Protein AF-0000000073389497 (afdb_homodimer)

Sequence (792 aa):
MALDFVTLLAVTATNLFMLSIALPLIMGREVSRAARFAQASVALQATSWAAIIASSHLWDQVLSTLSIASAAAAQWALFTALQEWLGPRPGRRWLPWLVAAIPLGYTLGFGSYPFRVGWANLLLAVLLATVARATLVPWRPSPRHWRLLLCACLVAMAGFTGARGVLGAFFTDAYPSFRTPHPVNIAAALAANVTLVLGTVALLVAWRTEAEDKLRALAKTDALTGVLNRRGFDVRGRALLAHALRHGLRVTAVMLDVDHFKRVNDTHGHGTGDHVLAFFARLLQDATRTGDVAGRIGGEEFAVLLAHAPGDRAAESFDRRLRARLAADSPQALGFPVGYSAGAATLDAAPPDPGTVAVAPLLADLMARADAALYEAKRAGRGRMQVQSPAQGAPAMALDFVTLLAVTATNLFMLSIALPLIMGREVSRAARFAQASVALQATSWAAIIASSHLWDQVLSTLSIASAAAAQWALFTALQEWLGPRPGRRWLPWLVAAIPLGYTLGFGSYPFRVGWANLLLAVLLATVARATLVPWRPSPRHWRLLLCACLVAMAGFTGARGVLGAFFTDAYPSFRTPHPVNIAAALAANVTLVLGTVALLVAWRTEAEDKLRALAKTDALTGVLNRRGFDVRGRALLAHALRHGLRVTAVMLDVDHFKRVNDTHGHGTGDHVLAFFARLLQDATRTGDVAGRIGGEEFAVLLAHAPGDRAAESFDRRLRARLAADSPQALGFPVGYSAGAATLDAAPPDPGTVAVAPLLADLMARADAALYEAKRAGRGRMQVQSPAQGAPA

Radius of gyration: 33.26 Å; Cα contacts (8 Å, |Δi|>4): 1275; chains: 2; bounding box: 66×92×80 Å

pLDDT: mean 90.16, std 10.94, range [28.55, 98.75]

InterPro domains:
  IPR000160 GGDEF domain [PF00990] (219-383)
  IPR000160 GGDEF domain [PS50887] (249-390)
  IPR000160 GGDEF domain [SM00267] (208-388)
  IPR000160 GGDEF domain [TIGR00254] (216-388)
  IPR000160 GGDEF domain [cd01949] (221-384)
  IPR029787 Nucleotide cyclase [SSF55073] (224-389)
  IPR043128 Reverse transcriptase/Diguanylate cyclase domain [G3DSA:3.30.70.270] (208-389)
  IPR050469 Diguanylate cyclase Dgc-like, bacteria [PTHR45138] (209-388)

Foldseek 3Di:
DADALVVLLVVLLVVLVVCLVVQCVPCDDPADLLSVLLSLLSVLQNQLSVLCVCLVPDPVLVSNLSNLLSNLSSLVSNLVSLCVLQNDFPPPVCSVVLSVQQSVQLNVCVVQFLRNLLSNLLSSLVSLQRSLRSLPDGPDDDDNVLSVLLSVLSNVLSVLSNVRSCCRNPVCVCPVDLNRSRVSSSVNSNSSNVSVVSNVVSSVVSRVRVVVVVVVQVVQADPLASAGEQVVLLVLVLVLQLVLLQVQWKKKKKKKFKPPLVVVCVPPNVVLSSVVQNVLSVLLVVLDDDSKGKGAHDDRMIMIMDIGHPPDPSVVSSVVSSVVCQQVPVCVPRVDGIAMFMFMEMDGNDDDPSVPDDSNVVSVVRNVRRVVQRVVCVVVPTRYYGYDDPPDPDDD/DADALVVLLVVLLVVLVVLLVVQCVPCDDPADLLSVLLSLLSVLQNQLSVLCVCLVPDPVLVSNLSNLLSNLSSLVSNLVSLCVLQNDFPPPVCSVVLSVVQSVQLNVCVVQQLRNLLSNLLSSLVSLQRSLRRLPDGPDDDDNVLSVLLSVLSNVLSVLSNVRSCCRNPVCVCPVDLNRSRVSSSVNSNSSNVSVVSNVVSSVVSRVRVVVVVVVQVVQADPLQSAGEQVVLLVLVLVLQLVLLQVQWKKKKKKKFKPPLVVVCVPPNVVLSSVVQNVLSVLLVVLDDDSKGKGAHDDRMIMIMDIGHPPDPSVVSSVVSSVVCQQVPVCVPRVDGIAMFMFMEMDGNDDDPSVPDDSNVVVVVRNVRRVVQRVVCVVVPTRYYGYDDPPDPDDD

Solvent-accessible surface area (backbone atoms only — not comparable to full-atom values): 39328 Å² total; per-residue (Å²): 133,87,72,48,52,69,38,41,50,50,54,38,39,51,42,30,46,50,47,44,56,46,49,57,61,56,65,42,87,88,55,55,72,32,56,50,25,43,49,46,17,43,38,26,40,25,48,13,47,51,24,43,62,44,19,78,78,44,62,42,71,63,26,39,34,48,14,48,33,25,42,35,47,16,50,51,27,40,43,51,16,42,29,63,71,24,34,88,46,72,57,69,84,54,49,65,56,51,42,53,46,35,30,49,51,26,58,75,32,54,89,38,60,35,54,19,39,22,52,30,26,40,49,48,16,51,51,31,41,44,45,23,55,41,49,49,87,57,75,38,94,66,76,59,50,37,31,51,51,35,23,51,37,30,43,52,49,16,53,43,33,31,51,51,7,50,33,19,42,73,39,33,90,74,36,76,46,91,79,44,77,34,70,67,51,41,51,37,40,52,47,52,40,44,30,51,52,52,37,50,50,21,50,52,49,50,53,37,51,52,53,48,52,53,35,46,48,54,40,22,27,29,88,82,48,63,37,22,13,49,62,30,34,51,55,52,44,38,54,48,51,52,52,28,42,74,67,57,21,24,39,34,28,35,30,33,37,52,52,65,48,66,56,45,25,72,72,64,30,60,70,51,38,51,48,50,51,28,52,51,44,51,49,50,57,68,51,47,59,94,81,42,42,56,20,41,63,40,85,63,28,33,38,35,40,42,71,41,57,81,88,60,59,59,68,61,54,40,50,53,50,39,51,53,48,35,65,66,43,27,39,76,77,71,69,46,80,64,54,42,23,21,3,25,20,62,44,67,45,61,72,88,75,59,87,74,65,63,47,64,63,51,50,51,50,41,47,50,45,2,44,52,18,22,52,50,16,51,74,73,67,38,68,37,75,27,72,44,74,68,79,74,75,74,75,129,133,88,72,48,54,69,39,40,49,51,52,37,40,50,42,30,46,50,46,43,56,46,48,56,61,55,66,42,87,89,55,55,72,34,57,50,26,43,48,47,16,42,38,26,40,25,48,13,46,51,25,43,62,44,18,78,78,43,61,41,70,62,26,39,33,49,12,48,33,25,44,36,47,15,50,51,27,39,42,51,16,42,28,62,72,24,35,88,46,74,57,68,84,55,47,64,56,53,41,53,46,34,30,51,51,25,58,75,33,53,89,38,62,34,52,20,40,20,54,32,26,39,51,48,16,50,51,30,42,44,46,25,54,42,51,49,88,56,74,37,94,66,76,59,52,38,32,52,51,35,24,52,38,29,42,52,49,15,50,43,34,30,50,50,7,50,33,18,44,75,38,34,89,74,35,76,47,93,80,42,79,35,70,66,51,42,52,37,42,52,46,51,40,44,32,51,51,52,37,49,51,22,51,52,49,50,53,38,50,54,52,49,51,53,35,47,48,54,40,22,27,28,88,81,48,63,36,21,14,49,61,30,33,52,55,53,44,39,53,47,48,50,52,26,43,74,68,59,23,23,40,34,27,35,30,35,36,50,54,65,49,66,56,46,24,72,74,65,31,59,70,51,39,50,49,50,50,28,51,51,43,52,49,50,57,68,52,44,59,95,79,41,44,56,20,41,63,40,85,61,28,33,38,36,40,41,73,39,57,83,88,60,60,58,67,60,53,41,50,53,50,41,51,53,50,35,65,66,42,26,39,76,75,72,69,47,80,63,54,43,22,22,3,25,21,63,45,69,45,60,75,87,76,59,87,75,65,66,48,65,64,52,49,52,50,40,48,49,43,2,44,51,17,23,52,51,15,50,73,73,69,39,68,37,73,27,71,43,74,69,80,73,75,75,77,131

Organism: Paracidovorax avenae (strain ATCC 19860 / DSM 7227 / CCUG 15838 / JCM 20985 / LMG 2117 / NCPPB 1011) (NCBI:txid643561)

Secondary structure (DSSP, 8-state):
----HHHHHHHHHHHHHHHHHHHHHHH-SS--HHHHHHHHHHHHHHHHHHHHHHHTTS-HHHHHHHHHHHHHHHHHHHHHHHHHHH-S-TTTTTHHHHHHHHHHHHHHTTT-HHHHHHHHHHHHHHHHHHHHHHTSS-SS---HHHHHHHHHHHHHHHHHHHHHHHHHHH-TTT--STT---HHHHHHHHHHHHHHHHHHHHHHHHHHHHHHHHHHHHHHB-TTT-SB-HHHHHHHHHHHHHHHHHTT-EEEEEEEEETTHHHHHHHH-HHHHHHHHHHHHHHHHHHS-TT-EEEE-SSSEEEEEEEE-TT--HHHHHHHHHHHHHHHHHHHHHSS---EEEEEEEE----S-GGG--HHHHHHHHHHHHHHHHHHHHHTTSSSEEE---------/----HHHHHHHHHHHHHHHHHHHHHHH-SS--HHHHHHHHHHHHHHHHHHHHHHHTTS-HHHHHHHHHHHHHHHHHHHHHHHHHHH-S-TTTTTHHHHHHHHHHHHHHTTT-HHHHHHHHHHHHHHHHHHHHHHTSS-SS---HHHHHHHHHHHHHHHHHHHHHHHHHHH-TTT--STT---HHHHHHHHHHHHHHHHHHHHHHHHHHHHHHHHHHHHHHB-TTT-SB-HHHHHHHHHHHHHHHHHTT-EEEEEEEEETTHHHHHHHH-HHHHHHHHHHHHHHHHHHS-TT-EEEE-SSSEEEEEEEE-TT--HHHHHHHHHHHHHHHHHHHHHSS---EEEEEEEE----S-GGG--HHHHHHHHHHHHHHHHHHHHHTTSSSEEE---------

Nearest PDB structures (foldseek):
  6et7-assembly1_B  TM=7.997E-01  e=3.787E-10  Idiomarina sp. A28L
  5llw-assembly1_B  TM=7.958E-01  e=6.392E-10  Idiomarina sp. A28L
  5m3c-assembly1_A  TM=8.705E-01  e=3.994E-09  Pseudomonas aeruginosa
  6zxc-assembly2_D  TM=7.419E-01  e=4.755E-09  Leptospira biflexa serovar Patoc strain 'Patoc 1 (Paris)'
  4yme-assembly1_A  TM=8.516E-01  e=9.235E-08  Caulobacter vibrioides CB15

Structure (mmCIF, N/CA/C/O backbone):
data_AF-0000000073389497-model_v1
#
loop_
_entity.id
_entity.type
_entity.pdbx_description
1 polymer 'diguanylate cyclase'
#
loop_
_atom_site.group_PDB
_atom_site.id
_atom_site.type_symbol
_atom_site.label_atom_id
_atom_site.label_alt_id
_atom_site.label_comp_id
_atom_site.label_asym_id
_atom_site.label_entity_id
_atom_site.label_seq_id
_atom_site.pdbx_PDB_ins_code
_atom_site.Cartn_x
_atom_site.Cartn_y
_atom_site.Cartn_z
_atom_site.occupancy
_atom_site.B_iso_or_equiv
_atom_site.auth_seq_id
_atom_site.auth_comp_id
_atom_site.auth_asym_id
_atom_site.auth_atom_id
_atom_site.pdbx_PDB_model_num
ATOM 1 N N . MET A 1 1 ? 6.188 -38.25 -6.121 1 55.53 1 MET A N 1
ATOM 2 C CA . MET A 1 1 ? 5.066 -38 -7.027 1 55.53 1 MET A CA 1
ATOM 3 C C . MET A 1 1 ? 5.477 -37.094 -8.172 1 55.53 1 MET A C 1
ATOM 5 O O . MET A 1 1 ? 6.152 -36.094 -7.957 1 55.53 1 MET A O 1
ATOM 9 N N . ALA A 1 2 ? 5.445 -37.562 -9.391 1 81.81 2 ALA A N 1
ATOM 10 C CA . ALA A 1 2 ? 5.992 -36.906 -10.578 1 81.81 2 ALA A CA 1
ATOM 11 C C . ALA A 1 2 ? 5.098 -35.75 -11.023 1 81.81 2 ALA A C 1
ATOM 13 O O . ALA A 1 2 ? 3.889 -35.938 -11.188 1 81.81 2 ALA A O 1
ATOM 14 N N . LEU A 1 3 ? 5.527 -34.531 -10.984 1 90.94 3 LEU A N 1
ATOM 15 C CA . LEU A 1 3 ? 4.816 -33.312 -11.398 1 90.94 3 LEU A CA 1
ATOM 16 C C . LEU A 1 3 ? 4.676 -33.281 -12.922 1 90.94 3 LEU A C 1
ATOM 18 O O . LEU A 1 3 ? 5.574 -33.719 -13.641 1 90.94 3 LEU A O 1
ATOM 22 N N . ASP A 1 4 ? 3.482 -32.844 -13.336 1 93.81 4 ASP A N 1
ATOM 23 C CA . ASP A 1 4 ? 3.178 -32.75 -14.758 1 93.81 4 ASP A CA 1
ATOM 24 C C . ASP A 1 4 ? 3.549 -31.359 -15.289 1 93.81 4 ASP A C 1
ATOM 26 O O . ASP A 1 4 ? 3 -30.344 -14.852 1 93.81 4 ASP A O 1
ATOM 30 N N . PHE A 1 5 ? 4.387 -31.312 -16.312 1 92.88 5 PHE A N 1
ATOM 31 C CA . PHE A 1 5 ? 4.945 -30.078 -16.828 1 92.88 5 PHE A CA 1
ATOM 32 C C . PHE A 1 5 ? 3.867 -29.234 -17.5 1 92.88 5 PHE A C 1
ATOM 34 O O . PHE A 1 5 ? 3.834 -28.016 -17.344 1 92.88 5 PHE A O 1
ATOM 41 N N . VAL A 1 6 ? 3.047 -29.797 -18.266 1 90.88 6 VAL A N 1
ATOM 42 C CA . VAL A 1 6 ? 2.016 -29.078 -19 1 90.88 6 VAL A CA 1
ATOM 43 C C . VAL A 1 6 ? 1.053 -28.391 -18.031 1 90.88 6 VAL A C 1
ATOM 45 O O . VAL A 1 6 ? 0.627 -27.266 -18.266 1 90.88 6 VAL A O 1
ATOM 48 N N . THR A 1 7 ? 0.733 -29.031 -16.969 1 94.19 7 THR A N 1
ATOM 49 C CA . THR A 1 7 ? -0.135 -28.469 -15.93 1 94.19 7 THR A CA 1
ATOM 50 C C . THR A 1 7 ? 0.524 -27.266 -15.258 1 94.19 7 THR A C 1
ATOM 52 O O . THR A 1 7 ? -0.13 -26.25 -15.016 1 94.19 7 THR A O 1
ATOM 55 N N . LEU A 1 8 ? 1.773 -27.391 -14.969 1 95 8 LEU A N 1
ATOM 56 C CA . LEU A 1 8 ? 2.512 -26.281 -14.367 1 95 8 LEU A CA 1
ATOM 57 C C . LEU A 1 8 ? 2.496 -25.062 -15.273 1 95 8 LEU A C 1
ATOM 59 O O . LEU A 1 8 ? 2.297 -23.938 -14.812 1 95 8 LEU A O 1
ATOM 63 N N . LEU A 1 9 ? 2.674 -25.281 -16.531 1 92.94 9 LEU A N 1
ATOM 64 C CA . LEU A 1 9 ? 2.643 -24.203 -17.5 1 92.94 9 LEU A CA 1
ATOM 65 C C . LEU A 1 9 ? 1.271 -23.531 -17.531 1 92.94 9 LEU A C 1
ATOM 67 O O . LEU A 1 9 ? 1.173 -22.312 -17.578 1 92.94 9 LEU A O 1
ATOM 71 N N . ALA A 1 10 ? 0.292 -24.359 -17.531 1 93.38 10 ALA A N 1
ATOM 72 C CA . ALA A 1 10 ? -1.077 -23.859 -17.641 1 93.38 10 ALA A CA 1
ATOM 73 C C . ALA A 1 10 ? -1.433 -23 -16.422 1 93.38 10 ALA A C 1
ATOM 75 O O . ALA A 1 10 ? -2.045 -21.938 -16.578 1 93.38 10 ALA A O 1
ATOM 76 N N . VAL A 1 11 ? -1.053 -23.406 -15.266 1 95.62 11 VAL A N 1
ATOM 77 C CA . VAL A 1 11 ? -1.373 -22.688 -14.039 1 95.62 11 VAL A CA 1
ATOM 78 C C . VAL A 1 11 ? -0.635 -21.344 -14.023 1 95.62 11 VAL A C 1
ATOM 80 O O . VAL A 1 11 ? -1.213 -20.312 -13.672 1 95.62 11 VAL A O 1
ATOM 83 N N . THR A 1 12 ? 0.581 -21.375 -14.391 1 96 12 THR A N 1
ATOM 84 C CA . THR A 1 12 ? 1.381 -20.156 -14.414 1 96 12 THR A CA 1
ATOM 85 C C . THR A 1 12 ? 0.82 -19.156 -15.43 1 96 12 THR A C 1
ATOM 87 O O . THR A 1 12 ? 0.7 -17.969 -15.133 1 96 12 THR A O 1
ATOM 90 N N . ALA A 1 13 ? 0.492 -19.688 -16.594 1 95.94 13 ALA A N 1
ATOM 91 C CA . ALA A 1 13 ? -0.073 -18.828 -17.625 1 95.94 13 ALA A CA 1
ATOM 92 C C . ALA A 1 13 ? -1.396 -18.219 -17.188 1 95.94 13 ALA A C 1
ATOM 94 O O . ALA A 1 13 ? -1.652 -17.031 -17.422 1 95.94 13 ALA A O 1
ATOM 95 N N . THR A 1 14 ? -2.207 -18.984 -16.562 1 96.44 14 THR A N 1
ATOM 96 C CA . THR A 1 14 ? -3.498 -18.5 -16.078 1 96.44 14 THR A CA 1
ATOM 97 C C . THR A 1 14 ? -3.312 -17.422 -15.023 1 96.44 14 THR A C 1
ATOM 99 O O . THR A 1 14 ? -3.975 -16.375 -15.07 1 96.44 14 THR A O 1
ATOM 102 N N . ASN A 1 15 ? -2.43 -17.656 -14.125 1 97.31 15 ASN A N 1
ATOM 103 C CA . ASN A 1 15 ? -2.164 -16.672 -13.078 1 97.31 15 ASN A CA 1
ATOM 104 C C . ASN A 1 15 ? -1.635 -15.359 -13.664 1 97.31 15 ASN A C 1
ATOM 106 O O . ASN A 1 15 ? -2.055 -14.273 -13.258 1 97.31 15 ASN A O 1
ATOM 110 N N . LEU A 1 16 ? -0.742 -15.5 -14.594 1 97.25 16 LEU A N 1
ATOM 111 C CA . LEU A 1 16 ? -0.182 -14.312 -15.234 1 97.25 16 LEU A CA 1
ATOM 112 C C . LEU A 1 16 ? -1.266 -13.523 -15.961 1 97.25 16 LEU A C 1
ATOM 114 O O . LEU A 1 16 ? -1.306 -12.297 -15.883 1 97.25 16 LEU A O 1
ATOM 118 N N . PHE A 1 17 ? -2.039 -14.242 -16.641 1 96.81 17 PHE A N 1
ATOM 119 C CA . PHE A 1 17 ? -3.131 -13.602 -17.359 1 96.81 17 PHE A CA 1
ATOM 120 C C . PHE A 1 17 ? -4.066 -12.883 -16.406 1 96.81 17 PHE A C 1
ATOM 122 O O . PHE A 1 17 ? -4.398 -11.711 -16.609 1 96.81 17 PHE A O 1
ATOM 129 N N . MET A 1 18 ? -4.449 -13.531 -15.391 1 96.81 18 MET A N 1
ATOM 130 C CA . MET A 1 18 ? -5.375 -12.953 -14.422 1 96.81 18 MET A CA 1
ATOM 131 C C . MET A 1 18 ? -4.754 -11.75 -13.719 1 96.81 18 MET A C 1
ATOM 133 O O . MET A 1 18 ? -5.422 -10.742 -13.5 1 96.81 18 MET A O 1
ATOM 137 N N . LEU A 1 19 ? -3.531 -11.844 -13.383 1 96.81 19 LEU A N 1
ATOM 138 C CA . LEU A 1 19 ? -2.834 -10.742 -12.727 1 96.81 19 LEU A CA 1
ATOM 139 C C . LEU A 1 19 ? -2.727 -9.539 -13.664 1 96.81 19 LEU A C 1
ATOM 141 O O . LEU A 1 19 ? -2.84 -8.398 -13.227 1 96.81 19 LEU A O 1
ATOM 145 N N . SER A 1 20 ? -2.441 -9.828 -14.953 1 96.62 20 SER A N 1
ATOM 146 C CA . SER A 1 20 ? -2.295 -8.75 -15.938 1 96.62 20 SER A CA 1
ATOM 147 C C . SER A 1 20 ? -3.576 -7.938 -16.062 1 96.62 20 SER A C 1
ATOM 149 O O . SER A 1 20 ? -3.531 -6.738 -16.344 1 96.62 20 SER A O 1
ATOM 151 N N . ILE A 1 21 ? -4.684 -8.516 -15.766 1 95.31 21 ILE A N 1
ATOM 152 C CA . ILE A 1 21 ? -5.977 -7.836 -15.82 1 95.31 21 ILE A CA 1
ATOM 153 C C . ILE A 1 21 ? -6.277 -7.191 -14.469 1 95.31 21 ILE A C 1
ATOM 155 O O . ILE A 1 21 ? -6.711 -6.039 -14.406 1 95.31 21 ILE A O 1
ATOM 159 N N . ALA A 1 22 ? -5.973 -7.875 -13.406 1 94.94 22 ALA A N 1
ATOM 160 C CA . ALA A 1 22 ? -6.371 -7.473 -12.062 1 94.94 22 ALA A CA 1
ATOM 161 C C . ALA A 1 22 ? -5.559 -6.27 -11.586 1 94.94 22 ALA A C 1
ATOM 163 O O . ALA A 1 22 ? -6.098 -5.367 -10.938 1 94.94 22 ALA A O 1
ATOM 164 N N . LEU A 1 23 ? -4.312 -6.207 -11.891 1 94.56 23 LEU A N 1
ATOM 165 C CA . LEU A 1 23 ? -3.426 -5.199 -11.32 1 94.56 23 LEU A CA 1
ATOM 166 C C . LEU A 1 23 ? -3.836 -3.801 -11.773 1 94.56 23 LEU A C 1
ATOM 168 O O . LEU A 1 23 ? -4.031 -2.91 -10.945 1 94.56 23 LEU A O 1
ATOM 172 N N . PRO A 1 24 ? -4.055 -3.592 -13.109 1 92.5 24 PRO A N 1
ATOM 173 C CA . PRO A 1 24 ? -4.48 -2.246 -13.5 1 92.5 24 PRO A CA 1
ATOM 174 C C . PRO A 1 24 ? -5.836 -1.863 -12.914 1 92.5 24 PRO A C 1
ATOM 176 O O . PRO A 1 24 ? -6.066 -0.694 -12.594 1 92.5 24 PRO A O 1
ATOM 179 N N . LEU A 1 25 ? -6.684 -2.793 -12.711 1 90.44 25 LEU A N 1
ATOM 180 C CA . LEU A 1 25 ? -8.023 -2.521 -12.195 1 90.44 25 LEU A CA 1
ATOM 181 C C . LEU A 1 25 ? -7.965 -2.148 -10.719 1 90.44 25 LEU A C 1
ATOM 183 O O . LEU A 1 25 ? -8.672 -1.237 -10.273 1 90.44 25 LEU A O 1
ATOM 187 N N . ILE A 1 26 ? -7.105 -2.789 -10 1 90.12 26 ILE A N 1
ATOM 188 C CA . ILE A 1 26 ? -7.078 -2.623 -8.555 1 90.12 26 ILE A CA 1
ATOM 189 C C . ILE A 1 26 ? -6.227 -1.41 -8.188 1 90.12 26 ILE A C 1
ATOM 191 O O . ILE A 1 26 ? -6.523 -0.699 -7.227 1 90.12 26 ILE A O 1
ATOM 195 N N . MET A 1 27 ? -5.188 -1.143 -8.906 1 87.62 27 MET A N 1
ATOM 196 C CA . MET A 1 27 ? -4.293 -0.025 -8.625 1 87.62 27 MET A CA 1
ATOM 197 C C . MET A 1 27 ? -4.898 1.292 -9.094 1 87.62 27 MET A C 1
ATOM 199 O O . MET A 1 27 ? -4.547 2.359 -8.586 1 87.62 27 MET A O 1
ATOM 203 N N . GLY A 1 28 ? -5.758 1.167 -10.055 1 83.81 28 GLY A N 1
ATOM 204 C CA . GLY A 1 28 ? -6.41 2.369 -10.547 1 83.81 28 GLY A CA 1
ATOM 205 C C . GLY A 1 28 ? -5.664 3.029 -11.695 1 83.81 28 GLY A C 1
ATOM 206 O O . GLY A 1 28 ? -4.598 2.559 -12.094 1 83.81 28 GLY A O 1
ATOM 207 N N . ARG A 1 29 ? -6.156 4.133 -12.203 1 79.94 29 ARG A N 1
ATOM 208 C CA . ARG A 1 29 ? -5.625 4.805 -13.383 1 79.94 29 ARG A CA 1
ATOM 209 C C . ARG A 1 29 ? -4.555 5.82 -13.008 1 79.94 29 ARG A C 1
ATOM 211 O O . ARG A 1 29 ? -3.68 6.141 -13.812 1 79.94 29 ARG A O 1
ATOM 218 N N . GLU A 1 30 ? -4.617 6.367 -11.82 1 83.19 30 GLU A N 1
ATOM 219 C CA . GLU A 1 30 ? -3.684 7.41 -11.406 1 83.19 30 GLU A CA 1
ATOM 220 C C . GLU A 1 30 ? -2.514 6.828 -10.617 1 83.19 30 GLU A C 1
ATOM 222 O O . GLU A 1 30 ? -2.295 7.188 -9.461 1 83.19 30 GLU A O 1
ATOM 227 N N . VAL A 1 31 ? -1.802 5.98 -11.297 1 86.81 31 VAL A N 1
ATOM 228 C CA . VAL A 1 31 ? -0.669 5.355 -10.625 1 86.81 31 VAL A CA 1
ATOM 229 C C . VAL A 1 31 ? 0.633 6.004 -11.094 1 86.81 31 VAL A C 1
ATOM 231 O O . VAL A 1 31 ? 0.652 6.711 -12.102 1 86.81 31 VAL A O 1
ATOM 234 N N . SER A 1 32 ? 1.655 5.871 -10.375 1 89.75 32 SER A N 1
ATOM 235 C CA . SER A 1 32 ? 2.979 6.398 -10.695 1 89.75 32 SER A CA 1
ATOM 236 C C . SER A 1 32 ? 3.568 5.711 -11.922 1 89.75 32 SER A C 1
ATOM 238 O O . SER A 1 32 ? 3.047 4.691 -12.383 1 89.75 32 SER A O 1
ATOM 240 N N . ARG A 1 33 ? 4.582 6.301 -12.555 1 92.69 33 ARG A N 1
ATOM 241 C CA . ARG A 1 33 ? 5.301 5.691 -13.664 1 92.69 33 ARG A CA 1
ATOM 242 C C . ARG A 1 33 ? 5.883 4.34 -13.273 1 92.69 33 ARG A C 1
ATOM 244 O O . ARG A 1 33 ? 5.844 3.387 -14.055 1 92.69 33 ARG A O 1
ATOM 251 N N . ALA A 1 34 ? 6.43 4.234 -12.086 1 94.69 34 ALA A N 1
ATOM 252 C CA . ALA A 1 34 ? 6.984 2.982 -11.578 1 94.69 34 ALA A CA 1
ATOM 253 C C . ALA A 1 34 ? 5.93 1.88 -11.57 1 94.69 34 ALA A C 1
ATOM 255 O O . ALA A 1 34 ? 6.172 0.776 -12.07 1 94.69 34 ALA A O 1
ATOM 256 N N . ALA A 1 35 ? 4.754 2.197 -11.055 1 94.69 35 ALA A N 1
ATOM 257 C CA . ALA A 1 35 ? 3.662 1.229 -10.977 1 94.69 35 ALA A CA 1
ATOM 258 C C . ALA A 1 35 ? 3.207 0.812 -12.375 1 94.69 35 ALA A C 1
ATOM 260 O O . ALA A 1 35 ? 2.869 -0.353 -12.602 1 94.69 35 ALA A O 1
ATOM 261 N N . ARG A 1 36 ? 3.199 1.686 -13.336 1 95.81 36 ARG A N 1
ATOM 262 C CA . ARG A 1 36 ? 2.811 1.382 -14.711 1 95.81 36 ARG A CA 1
ATOM 263 C C . ARG A 1 36 ? 3.781 0.393 -15.344 1 95.81 36 ARG A C 1
ATOM 265 O O . ARG A 1 36 ? 3.361 -0.536 -16.047 1 95.81 36 ARG A O 1
ATOM 272 N N . PHE A 1 37 ? 5.023 0.638 -15.141 1 97.5 37 PHE A N 1
ATOM 273 C CA . PHE A 1 37 ? 6.027 -0.262 -15.695 1 97.5 37 PHE A CA 1
ATOM 274 C C . PHE A 1 37 ? 5.969 -1.623 -15.008 1 97.5 37 PHE A C 1
ATOM 276 O O . PHE A 1 37 ? 6.207 -2.652 -15.648 1 97.5 37 PHE A O 1
ATOM 283 N N . ALA A 1 38 ? 5.703 -1.646 -13.742 1 97.12 38 ALA A N 1
ATOM 284 C CA . ALA A 1 38 ? 5.508 -2.914 -13.047 1 97.12 38 ALA A CA 1
ATOM 285 C C . ALA A 1 38 ? 4.336 -3.693 -13.633 1 97.12 38 ALA A C 1
ATOM 287 O O . ALA A 1 38 ? 4.438 -4.902 -13.859 1 97.12 38 ALA A O 1
ATOM 288 N N . GLN A 1 39 ? 3.191 -3 -13.906 1 96.88 39 GLN A N 1
ATOM 289 C CA . GLN A 1 39 ? 2.045 -3.621 -14.562 1 96.88 39 GLN A CA 1
ATOM 290 C C . GLN A 1 39 ? 2.418 -4.148 -15.938 1 96.88 39 GLN A C 1
ATOM 292 O O . GLN A 1 39 ? 2.031 -5.262 -16.312 1 96.88 39 GLN A O 1
ATOM 297 N N . ALA A 1 40 ? 3.166 -3.311 -16.625 1 97.81 40 ALA A N 1
ATOM 298 C CA . ALA A 1 40 ? 3.594 -3.697 -17.969 1 97.81 40 ALA A CA 1
ATOM 299 C C . ALA A 1 40 ? 4.461 -4.953 -17.922 1 97.81 40 ALA A C 1
ATOM 301 O O . ALA A 1 40 ? 4.371 -5.805 -18.812 1 97.81 40 ALA A O 1
ATOM 302 N N . SER A 1 41 ? 5.312 -5.027 -16.969 1 98.5 41 SER A N 1
ATOM 303 C CA . SER A 1 41 ? 6.164 -6.203 -16.828 1 98.5 41 SER A CA 1
ATOM 304 C C . SER A 1 41 ? 5.332 -7.477 -16.703 1 98.5 41 SER A C 1
ATOM 306 O O . SER A 1 41 ? 5.613 -8.477 -17.359 1 98.5 41 SER A O 1
ATOM 308 N N . VAL A 1 42 ? 4.27 -7.441 -15.891 1 97.69 42 VAL A N 1
ATOM 309 C CA . VAL A 1 42 ? 3.412 -8.602 -15.688 1 97.69 42 VAL A CA 1
ATOM 310 C C . VAL A 1 42 ? 2.65 -8.922 -16.969 1 97.69 42 VAL A C 1
ATOM 312 O O . VAL A 1 42 ? 2.543 -10.078 -17.375 1 97.69 42 VAL A O 1
ATOM 315 N N . ALA A 1 43 ? 2.186 -7.926 -17.641 1 97.94 43 ALA A N 1
ATOM 316 C CA . ALA A 1 43 ? 1.456 -8.117 -18.891 1 97.94 43 ALA A CA 1
ATOM 317 C C . ALA A 1 43 ? 2.354 -8.734 -19.969 1 97.94 43 ALA A C 1
ATOM 319 O O . ALA A 1 43 ? 1.919 -9.602 -20.719 1 97.94 43 ALA A O 1
ATOM 320 N N . LEU A 1 44 ? 3.568 -8.227 -20.016 1 98.56 44 LEU A N 1
ATOM 321 C CA . LEU A 1 44 ? 4.527 -8.758 -20.969 1 98.56 44 LEU A CA 1
ATOM 322 C C . LEU A 1 44 ? 4.887 -10.203 -20.656 1 98.56 44 LEU A C 1
ATOM 324 O O . LEU A 1 44 ? 5.078 -11.016 -21.562 1 98.56 44 LEU A O 1
ATOM 328 N N . GLN A 1 45 ? 4.988 -10.531 -19.438 1 98.06 45 GLN A N 1
ATOM 329 C CA . GLN A 1 45 ? 5.219 -11.922 -19.047 1 98.06 45 GLN A CA 1
ATOM 330 C C . GLN A 1 45 ? 4.047 -12.812 -19.453 1 98.06 45 GLN A C 1
ATOM 332 O O . GLN A 1 45 ? 4.238 -13.945 -19.891 1 98.06 45 GLN A O 1
ATOM 337 N N . ALA A 1 46 ? 2.842 -12.281 -19.25 1 97.88 46 ALA A N 1
ATOM 338 C CA . ALA A 1 46 ? 1.661 -13.023 -19.688 1 97.88 46 ALA A CA 1
ATOM 339 C C . ALA A 1 46 ? 1.712 -13.297 -21.188 1 97.88 46 ALA A C 1
ATOM 341 O O . ALA A 1 46 ? 1.424 -14.414 -21.625 1 97.88 46 ALA A O 1
ATOM 342 N N . THR A 1 47 ? 2.09 -12.336 -21.891 1 97.69 47 THR A N 1
ATOM 343 C CA . THR A 1 47 ? 2.225 -12.469 -23.344 1 97.69 47 THR A CA 1
ATOM 344 C C . THR A 1 47 ? 3.301 -13.492 -23.688 1 97.69 47 THR A C 1
ATOM 346 O O . THR A 1 47 ? 3.123 -14.305 -24.594 1 97.69 47 THR A O 1
ATOM 349 N N . SER A 1 48 ? 4.398 -13.414 -22.953 1 97.94 48 SER A N 1
ATOM 350 C CA . SER A 1 48 ? 5.492 -14.359 -23.188 1 97.94 48 SER A CA 1
ATOM 351 C C . SER A 1 48 ? 5.027 -15.797 -23.016 1 97.94 48 SER A C 1
ATOM 353 O O . SER A 1 48 ? 5.262 -16.641 -23.875 1 97.94 48 SER A O 1
ATOM 355 N N . TRP A 1 49 ? 4.379 -16.062 -21.969 1 95.69 49 TRP A N 1
ATOM 356 C CA . TRP A 1 49 ? 3.914 -17.422 -21.672 1 95.69 49 TRP A CA 1
ATOM 357 C C . TRP A 1 49 ? 2.844 -17.859 -22.656 1 95.69 49 TRP A C 1
ATOM 359 O O . TRP A 1 49 ? 2.869 -19 -23.141 1 95.69 49 TRP A O 1
ATOM 369 N N . ALA A 1 50 ? 1.95 -16.984 -23 1 95.38 50 ALA A N 1
ATOM 370 C CA . ALA A 1 50 ? 0.919 -17.312 -23.984 1 95.38 50 ALA A CA 1
ATOM 371 C C . ALA A 1 50 ? 1.539 -17.656 -25.344 1 95.38 50 ALA A C 1
ATOM 373 O O . ALA A 1 50 ? 1.131 -18.625 -25.984 1 95.38 50 ALA A O 1
ATOM 374 N N . ALA A 1 51 ? 2.512 -16.922 -25.672 1 96.69 51 ALA A N 1
ATOM 375 C CA . ALA A 1 51 ? 3.154 -17.109 -26.984 1 96.69 51 ALA A CA 1
ATOM 376 C C . ALA A 1 51 ? 3.908 -18.438 -27.031 1 96.69 51 ALA A C 1
ATOM 378 O O . ALA A 1 51 ? 3.842 -19.156 -28.031 1 96.69 51 ALA A O 1
ATOM 379 N N . ILE A 1 52 ? 4.598 -18.75 -26.016 1 94.44 52 ILE A N 1
ATOM 380 C CA . ILE A 1 52 ? 5.398 -19.969 -26.031 1 94.44 52 ILE A CA 1
ATOM 381 C C . ILE A 1 52 ? 4.477 -21.188 -26.047 1 94.44 52 ILE A C 1
ATOM 383 O O . ILE A 1 52 ? 4.781 -22.188 -26.688 1 94.44 52 ILE A O 1
ATOM 387 N N . ILE A 1 53 ? 3.396 -21.156 -25.359 1 91.5 53 ILE A N 1
ATOM 388 C CA . ILE A 1 53 ? 2.428 -22.25 -25.344 1 91.5 53 ILE A CA 1
ATOM 389 C C . ILE A 1 53 ? 1.798 -22.391 -26.734 1 91.5 53 ILE A C 1
ATOM 391 O O . ILE A 1 53 ? 1.683 -23.484 -27.25 1 91.5 53 ILE A O 1
ATOM 395 N N . ALA A 1 54 ? 1.519 -21.297 -27.328 1 92.88 54 ALA A N 1
ATOM 396 C CA . ALA A 1 54 ? 0.893 -21.297 -28.641 1 92.88 54 ALA A CA 1
ATOM 397 C C . ALA A 1 54 ? 1.876 -21.75 -29.719 1 92.88 54 ALA A C 1
ATOM 399 O O . ALA A 1 54 ? 1.473 -22.328 -30.734 1 92.88 54 ALA A O 1
ATOM 400 N N . SER A 1 55 ? 3.143 -21.531 -29.484 1 92.94 55 SER A N 1
ATOM 401 C CA . SER A 1 55 ? 4.172 -21.844 -30.469 1 92.94 55 SER A CA 1
ATOM 402 C C . SER A 1 55 ? 4.254 -23.344 -30.719 1 92.94 55 SER A C 1
ATOM 404 O O . SER A 1 55 ? 4.742 -23.781 -31.766 1 92.94 55 SER A O 1
ATOM 406 N N . SER A 1 56 ? 3.797 -24.125 -29.828 1 85.12 56 SER A N 1
ATOM 407 C CA . SER A 1 56 ? 3.809 -25.578 -29.984 1 85.12 56 SER A CA 1
ATOM 408 C C . SER A 1 56 ? 2.777 -26.031 -31.016 1 85.12 56 SER A C 1
ATOM 410 O O . SER A 1 56 ? 2.846 -27.156 -31.516 1 85.12 56 SER A O 1
ATOM 412 N N . HIS A 1 57 ? 1.924 -25.109 -31.422 1 88.25 57 HIS A N 1
ATOM 413 C CA . HIS A 1 57 ? 0.829 -25.516 -32.281 1 88.25 57 HIS A CA 1
ATOM 414 C C . HIS A 1 57 ? 0.839 -24.719 -33.594 1 88.25 57 HIS A C 1
ATOM 416 O O . HIS A 1 57 ? 0.316 -25.188 -34.594 1 88.25 57 HIS A O 1
ATOM 422 N N . LEU A 1 58 ? 1.354 -23.484 -33.438 1 88.81 58 LEU A N 1
ATOM 423 C CA . LEU A 1 58 ? 1.275 -22.641 -34.594 1 88.81 58 LEU A CA 1
ATOM 424 C C . LEU A 1 58 ? 2.471 -21.688 -34.688 1 88.81 58 LEU A C 1
ATOM 426 O O . LEU A 1 58 ? 2.939 -21.203 -33.656 1 88.81 58 LEU A O 1
ATOM 430 N N . TRP A 1 59 ? 2.973 -21.469 -35.906 1 93.25 59 TRP A N 1
ATOM 431 C CA . TRP A 1 59 ? 3.969 -20.438 -36.219 1 93.25 59 TRP A CA 1
ATOM 432 C C . TRP A 1 59 ? 5.113 -20.484 -35.219 1 93.25 59 TRP A C 1
ATOM 434 O O . TRP A 1 59 ? 5.395 -19.469 -34.562 1 93.25 59 TRP A O 1
ATOM 444 N N . ASP A 1 60 ? 5.727 -21.578 -35.125 1 94.38 60 ASP A N 1
ATOM 445 C CA . ASP A 1 60 ? 6.711 -21.891 -34.094 1 94.38 60 ASP A CA 1
ATOM 446 C C . ASP A 1 60 ? 7.762 -20.781 -34 1 94.38 60 ASP A C 1
ATOM 448 O O . ASP A 1 60 ? 7.934 -20.172 -32.938 1 94.38 60 ASP A O 1
ATOM 452 N N . GLN A 1 61 ? 8.391 -20.453 -35.094 1 95.94 61 GLN A N 1
ATOM 453 C CA . GLN A 1 61 ? 9.477 -19.469 -35.062 1 95.94 61 GLN A CA 1
ATOM 454 C C . GLN A 1 61 ? 8.961 -18.094 -34.656 1 95.94 61 GLN A C 1
ATOM 456 O O . GLN A 1 61 ? 9.555 -17.453 -33.781 1 95.94 61 GLN A O 1
ATOM 461 N N . VAL A 1 62 ? 7.848 -17.625 -35.125 1 97.12 62 VAL A N 1
ATOM 462 C CA . VAL A 1 62 ? 7.312 -16.281 -34.875 1 97.12 62 VAL A CA 1
ATOM 463 C C . VAL A 1 62 ? 6.871 -16.188 -33.406 1 97.12 62 VAL A C 1
ATOM 465 O O . VAL A 1 62 ? 7.254 -15.25 -32.719 1 97.12 62 VAL A O 1
ATOM 468 N N . LEU A 1 63 ? 6.152 -17.172 -32.938 1 97.38 63 LEU A N 1
ATOM 469 C CA . LEU A 1 63 ? 5.578 -17.109 -31.594 1 97.38 63 LEU A CA 1
ATOM 470 C C . LEU A 1 63 ? 6.648 -17.359 -30.531 1 97.38 63 LEU A C 1
ATOM 472 O O . LEU A 1 63 ? 6.605 -16.766 -29.453 1 97.38 63 LEU A O 1
ATOM 476 N N . SER A 1 64 ? 7.543 -18.234 -30.859 1 96.81 64 SER A N 1
ATOM 477 C CA . SER A 1 64 ? 8.617 -18.438 -29.891 1 96.81 64 SER A CA 1
ATOM 478 C C . SER A 1 64 ? 9.523 -17.219 -29.797 1 96.81 64 SER A C 1
ATOM 480 O O . SER A 1 64 ? 10.008 -16.875 -28.719 1 96.81 64 SER A O 1
ATOM 482 N N . THR A 1 65 ? 9.773 -16.578 -30.922 1 98 65 THR A N 1
ATOM 483 C CA . THR A 1 65 ? 10.547 -15.344 -30.906 1 98 65 THR A CA 1
ATOM 484 C C . THR A 1 65 ? 9.812 -14.25 -30.141 1 98 65 THR A C 1
ATOM 486 O O . THR A 1 65 ? 10.414 -13.516 -29.359 1 98 65 THR A O 1
ATOM 489 N N . LEU A 1 66 ? 8.523 -14.164 -30.344 1 98 66 LEU A N 1
ATOM 490 C CA . LEU A 1 66 ? 7.707 -13.211 -29.609 1 98 66 LEU A CA 1
ATOM 491 C C . LEU A 1 66 ? 7.777 -13.492 -28.109 1 98 66 LEU A C 1
ATOM 493 O O . LEU A 1 66 ? 7.809 -12.562 -27.297 1 98 66 LEU A O 1
ATOM 497 N N . SER A 1 67 ? 7.73 -14.719 -27.766 1 98 67 SER A N 1
ATOM 498 C CA . SER A 1 67 ? 7.812 -15.109 -26.359 1 98 67 SER A CA 1
ATOM 499 C C . SER A 1 67 ? 9.109 -14.617 -25.719 1 98 67 SER A C 1
ATOM 501 O O . SER A 1 67 ? 9.086 -13.992 -24.656 1 98 67 SER A O 1
ATOM 503 N N . ILE A 1 68 ? 10.18 -14.867 -26.391 1 98.06 68 ILE A N 1
ATOM 504 C CA . ILE A 1 68 ? 11.492 -14.5 -25.875 1 98.06 68 ILE A CA 1
ATOM 505 C C . ILE A 1 68 ? 11.617 -12.977 -25.828 1 98.06 68 ILE A C 1
ATOM 507 O O . ILE A 1 68 ? 12.148 -12.43 -24.859 1 98.06 68 ILE A O 1
ATOM 511 N N . ALA A 1 69 ? 11.133 -12.352 -26.812 1 98.62 69 ALA A N 1
ATOM 512 C CA . ALA A 1 69 ? 11.156 -10.891 -26.859 1 98.62 69 ALA A CA 1
ATOM 513 C C . ALA A 1 69 ? 10.344 -10.297 -25.719 1 98.62 69 ALA A C 1
ATOM 515 O O . ALA A 1 69 ? 10.773 -9.336 -25.078 1 98.62 69 ALA A O 1
ATOM 516 N N . SER A 1 70 ? 9.172 -10.828 -25.484 1 98.69 70 SER A N 1
ATOM 517 C CA . SER A 1 70 ? 8.297 -10.344 -24.422 1 98.69 70 SER A CA 1
ATOM 518 C C . SER A 1 70 ? 8.914 -10.586 -23.047 1 98.69 70 SER A C 1
ATOM 520 O O . SER A 1 70 ? 8.797 -9.75 -22.156 1 98.69 70 SER A O 1
ATOM 522 N N . ALA A 1 71 ? 9.562 -11.703 -22.922 1 98.44 71 ALA A N 1
ATOM 523 C CA . ALA A 1 71 ? 10.227 -12 -21.656 1 98.44 71 ALA A CA 1
ATOM 524 C C . ALA A 1 71 ? 11.344 -10.992 -21.375 1 98.44 71 ALA A C 1
ATOM 526 O O . ALA A 1 71 ? 11.484 -10.516 -20.25 1 98.44 71 ALA A O 1
ATOM 527 N N . ALA A 1 72 ? 12.109 -10.742 -22.406 1 98.75 72 ALA A N 1
ATOM 528 C CA . ALA A 1 72 ? 13.188 -9.766 -22.266 1 98.75 72 ALA A CA 1
ATOM 529 C C . ALA A 1 72 ? 12.633 -8.375 -21.969 1 98.75 72 ALA A C 1
ATOM 531 O O . ALA A 1 72 ? 13.125 -7.676 -21.078 1 98.75 72 ALA A O 1
ATOM 532 N N . ALA A 1 73 ? 11.617 -8.008 -22.656 1 98.69 73 ALA A N 1
ATOM 533 C CA . ALA A 1 73 ? 10.992 -6.699 -22.469 1 98.69 73 ALA A CA 1
ATOM 534 C C . ALA A 1 73 ? 10.383 -6.582 -21.078 1 98.69 73 ALA A C 1
ATOM 536 O O . ALA A 1 73 ? 10.367 -5.496 -20.484 1 98.69 73 ALA A O 1
ATOM 537 N N . ALA A 1 74 ? 9.844 -7.668 -20.578 1 98.69 74 ALA A N 1
ATOM 538 C CA . ALA A 1 74 ? 9.281 -7.672 -19.234 1 98.69 74 ALA A CA 1
ATOM 539 C C . ALA A 1 74 ? 10.336 -7.312 -18.203 1 98.69 74 ALA A C 1
ATOM 541 O O . ALA A 1 74 ? 10.055 -6.578 -17.25 1 98.69 74 ALA A O 1
ATOM 542 N N . GLN A 1 75 ? 11.523 -7.844 -18.406 1 98.44 75 GLN A N 1
ATOM 543 C CA . GLN A 1 75 ? 12.602 -7.547 -17.469 1 98.44 75 GLN A CA 1
ATOM 544 C C . GLN A 1 75 ? 13.047 -6.094 -17.578 1 98.44 75 GLN A C 1
ATOM 546 O O . GLN A 1 75 ? 13.422 -5.469 -16.578 1 98.44 75 GLN A O 1
ATOM 551 N N . TRP A 1 76 ? 13.039 -5.609 -18.781 1 98.31 76 TRP A N 1
ATOM 552 C CA . TRP A 1 76 ? 13.344 -4.195 -18.969 1 98.31 76 TRP A CA 1
ATOM 553 C C . TRP A 1 76 ? 12.32 -3.32 -18.25 1 98.31 76 TRP A C 1
ATOM 555 O O . TRP A 1 76 ? 12.68 -2.324 -17.625 1 98.31 76 TRP A O 1
ATOM 565 N N . ALA A 1 77 ? 11.078 -3.648 -18.406 1 98.44 77 ALA A N 1
ATOM 566 C CA . ALA A 1 77 ? 10.016 -2.902 -17.734 1 98.44 77 ALA A CA 1
ATOM 567 C C . ALA A 1 77 ? 10.195 -2.938 -16.219 1 98.44 77 ALA A C 1
ATOM 569 O O . ALA A 1 77 ? 10.039 -1.916 -15.547 1 98.44 77 ALA A O 1
ATOM 570 N N . LEU A 1 78 ? 10.523 -4.078 -15.688 1 98.56 78 LEU A N 1
ATOM 571 C CA . LEU A 1 78 ? 10.758 -4.207 -14.258 1 98.56 78 LEU A CA 1
ATOM 572 C C . LEU A 1 78 ? 11.953 -3.373 -13.82 1 98.56 78 LEU A C 1
ATOM 574 O O . LEU A 1 78 ? 11.922 -2.717 -12.781 1 98.56 78 LEU A O 1
ATOM 578 N N . PHE A 1 79 ? 13.023 -3.406 -14.57 1 98.44 79 PHE A N 1
ATOM 579 C CA . PHE A 1 79 ? 14.211 -2.611 -14.305 1 98.44 79 PHE A CA 1
ATOM 580 C C . PHE A 1 79 ? 13.875 -1.126 -14.25 1 98.44 79 PHE A C 1
ATOM 582 O O . PHE A 1 79 ? 14.344 -0.406 -13.367 1 98.44 79 PHE A O 1
ATOM 589 N N . THR A 1 80 ? 13.039 -0.691 -15.172 1 97.56 80 THR A N 1
ATOM 590 C CA . THR A 1 80 ? 12.625 0.707 -15.227 1 97.56 80 THR A CA 1
ATOM 591 C C . THR A 1 80 ? 11.805 1.074 -13.992 1 97.56 80 THR A C 1
ATOM 593 O O . THR A 1 80 ? 11.961 2.16 -13.438 1 97.56 80 THR A O 1
ATOM 596 N N . ALA A 1 81 ? 10.922 0.18 -13.617 1 97.5 81 ALA A N 1
ATOM 597 C CA . ALA A 1 81 ? 10.156 0.406 -12.398 1 97.5 81 ALA A CA 1
ATOM 598 C C . ALA A 1 81 ? 11.086 0.559 -11.195 1 97.5 81 ALA A C 1
ATOM 600 O O . ALA A 1 81 ? 10.898 1.455 -10.367 1 97.5 81 ALA A O 1
ATOM 601 N N . LEU A 1 82 ? 12.078 -0.297 -11.141 1 96.94 82 LEU A N 1
ATOM 602 C CA . LEU A 1 82 ? 13.039 -0.26 -10.039 1 96.94 82 LEU A CA 1
ATOM 603 C C . LEU A 1 82 ? 13.812 1.053 -10.039 1 96.94 82 LEU A C 1
ATOM 605 O O . LEU A 1 82 ? 14.062 1.633 -8.977 1 96.94 82 LEU A O 1
ATOM 609 N N . GLN A 1 83 ? 14.156 1.505 -11.211 1 94.56 83 GLN A N 1
ATOM 610 C CA . GLN A 1 83 ? 14.859 2.779 -11.312 1 94.56 83 GLN A CA 1
ATOM 611 C C . GLN A 1 83 ? 14 3.924 -10.781 1 94.56 83 GLN A C 1
ATOM 613 O O . GLN A 1 83 ? 14.508 4.832 -10.117 1 94.56 83 GLN A O 1
ATOM 618 N N . GLU A 1 84 ? 12.766 3.803 -11.086 1 92.19 84 GLU A N 1
ATOM 619 C CA . GLU A 1 84 ? 11.844 4.836 -10.625 1 92.19 84 GLU A CA 1
ATOM 620 C C . GLU A 1 84 ? 11.695 4.801 -9.109 1 92.19 84 GLU A C 1
ATOM 622 O O . GLU A 1 84 ? 11.625 5.852 -8.461 1 92.19 84 GLU A O 1
ATOM 627 N N . TRP A 1 85 ? 11.672 3.68 -8.516 1 91.75 85 TRP A N 1
ATOM 628 C CA . TRP A 1 85 ? 11.445 3.525 -7.078 1 91.75 85 TRP A CA 1
ATOM 629 C C . TRP A 1 85 ? 12.734 3.76 -6.297 1 91.75 85 TRP A C 1
ATOM 631 O O . TRP A 1 85 ? 12.711 4.336 -5.207 1 91.75 85 TRP A O 1
ATOM 641 N N . LEU A 1 86 ? 13.867 3.295 -6.887 1 90.25 86 LEU A N 1
ATOM 642 C CA . LEU A 1 86 ? 15.086 3.195 -6.09 1 90.25 86 LEU A CA 1
ATOM 643 C C . LEU A 1 86 ? 16.141 4.191 -6.574 1 90.25 86 LEU A C 1
ATOM 645 O O . LEU A 1 86 ? 17.156 4.387 -5.922 1 90.25 86 LEU A O 1
ATOM 649 N N . GLY A 1 87 ? 15.844 4.859 -7.695 1 86.81 87 GLY A N 1
ATOM 650 C CA . GLY A 1 87 ? 16.828 5.734 -8.312 1 86.81 87 GLY A CA 1
ATOM 651 C C . GLY A 1 87 ? 17.641 5.047 -9.391 1 86.81 87 GLY A C 1
ATOM 652 O O . GLY A 1 87 ? 17.375 3.896 -9.742 1 86.81 87 GLY A O 1
ATOM 653 N N . PRO A 1 88 ? 18.672 5.688 -10 1 88.88 88 PRO A N 1
ATOM 654 C CA . PRO A 1 88 ? 19.5 5.074 -11.039 1 88.88 88 PRO A CA 1
ATOM 655 C C . PRO A 1 88 ? 20.156 3.773 -10.586 1 88.88 88 PRO A C 1
ATOM 657 O O . PRO A 1 88 ? 20.625 3.676 -9.445 1 88.88 88 PRO A O 1
ATOM 660 N N . ARG A 1 89 ? 20.125 2.779 -11.461 1 91.44 89 ARG A N 1
ATOM 661 C CA . ARG A 1 89 ? 20.625 1.453 -11.094 1 91.44 89 ARG A CA 1
ATOM 662 C C . ARG A 1 89 ? 21.766 1.022 -12.016 1 91.44 89 ARG A C 1
ATOM 664 O O . ARG A 1 89 ? 21.859 1.483 -13.156 1 91.44 89 ARG A O 1
ATOM 671 N N . PRO A 1 90 ? 22.562 0.14 -11.461 1 89.69 90 PRO A N 1
ATOM 672 C CA . PRO A 1 90 ? 23.594 -0.408 -12.344 1 89.69 90 PRO A CA 1
ATOM 673 C C . PRO A 1 90 ? 23.016 -1.225 -13.5 1 89.69 90 PRO A C 1
ATOM 675 O O . PRO A 1 90 ? 22.031 -1.938 -13.312 1 89.69 90 PRO A O 1
ATOM 678 N N . GLY A 1 91 ? 23.625 -1.118 -14.742 1 91.12 91 GLY A N 1
ATOM 679 C CA . GLY A 1 91 ? 23.172 -1.858 -15.898 1 91.12 91 GLY A CA 1
ATOM 680 C C . GLY A 1 91 ? 22.312 -1.024 -16.844 1 91.12 91 GLY A C 1
ATOM 681 O O . GLY A 1 91 ? 21.984 -1.458 -17.953 1 91.12 91 GLY A O 1
ATOM 682 N N . ARG A 1 92 ? 22 0.172 -16.406 1 90.56 92 ARG A N 1
ATOM 683 C CA . ARG A 1 92 ? 21.062 1.011 -17.141 1 90.56 92 ARG A CA 1
ATOM 684 C C . ARG A 1 92 ? 21.562 1.273 -18.562 1 90.56 92 ARG A C 1
ATOM 686 O O . ARG A 1 92 ? 20.781 1.395 -19.5 1 90.56 92 ARG A O 1
ATOM 693 N N . ARG A 1 93 ? 22.875 1.286 -18.766 1 91.94 93 ARG A N 1
ATOM 694 C CA . ARG A 1 93 ? 23.438 1.64 -20.062 1 91.94 93 ARG A CA 1
ATOM 695 C C . ARG A 1 93 ? 23.438 0.441 -21 1 91.94 93 ARG A C 1
ATOM 697 O O . ARG A 1 93 ? 23.188 0.589 -22.203 1 91.94 93 ARG A O 1
ATOM 704 N N . TRP A 1 94 ? 23.625 -0.755 -20.531 1 93.88 94 TRP A N 1
ATOM 705 C CA . TRP A 1 94 ? 23.812 -1.876 -21.438 1 93.88 94 TRP A CA 1
ATOM 706 C C . TRP A 1 94 ? 22.578 -2.766 -21.469 1 93.88 94 TRP A C 1
ATOM 708 O O . TRP A 1 94 ? 22.406 -3.586 -22.375 1 93.88 94 TRP A O 1
ATOM 718 N N . LEU A 1 95 ? 21.656 -2.627 -20.5 1 96.25 95 LEU A N 1
ATOM 719 C CA . LEU A 1 95 ? 20.484 -3.502 -20.391 1 96.25 95 LEU A CA 1
ATOM 720 C C . LEU A 1 95 ? 19.641 -3.439 -21.656 1 96.25 95 LEU A C 1
ATOM 722 O O . LEU A 1 95 ? 19.219 -4.473 -22.172 1 96.25 95 LEU A O 1
ATOM 726 N N . PRO A 1 96 ? 19.375 -2.27 -22.25 1 95.75 96 PRO A N 1
ATOM 727 C CA . PRO A 1 96 ? 18.578 -2.234 -23.469 1 95.75 96 PRO A CA 1
ATOM 728 C C . PRO A 1 96 ? 19.203 -3.002 -24.625 1 95.75 96 PRO A C 1
ATOM 730 O O . PRO A 1 96 ? 18.5 -3.584 -25.453 1 95.75 96 PRO A O 1
ATOM 733 N N . TRP A 1 97 ? 20.469 -3.055 -24.703 1 96.69 97 TRP A N 1
ATOM 734 C CA . TRP A 1 97 ? 21.156 -3.801 -25.75 1 96.69 97 TRP A CA 1
ATOM 735 C C . TRP A 1 97 ? 20.969 -5.305 -25.562 1 96.69 97 TRP A C 1
ATOM 737 O O . TRP A 1 97 ? 20.812 -6.039 -26.547 1 96.69 97 TRP A O 1
ATOM 747 N N . LEU A 1 98 ? 21.031 -5.707 -24.359 1 97.31 98 LEU A N 1
ATOM 748 C CA . LEU A 1 98 ? 20.766 -7.113 -24.047 1 97.31 98 LEU A CA 1
ATOM 749 C C . LEU A 1 98 ? 19.344 -7.488 -24.422 1 97.31 98 LEU A C 1
ATOM 751 O O . LEU A 1 98 ? 19.109 -8.555 -25 1 97.31 98 LEU A O 1
ATOM 755 N N . VAL A 1 99 ? 18.391 -6.637 -24.125 1 98.5 99 VAL A N 1
ATOM 756 C CA . VAL A 1 99 ? 16.969 -6.863 -24.406 1 98.5 99 VAL A CA 1
ATOM 757 C C . VAL A 1 99 ? 16.766 -7.004 -25.906 1 98.5 99 VAL A C 1
ATOM 759 O O . VAL A 1 99 ? 15.961 -7.828 -26.359 1 98.5 99 VAL A O 1
ATOM 762 N N . ALA A 1 100 ? 17.516 -6.266 -26.703 1 98.06 100 ALA A N 1
ATOM 763 C CA . ALA A 1 100 ? 17.391 -6.328 -28.156 1 98.06 100 ALA A CA 1
ATOM 764 C C . ALA A 1 100 ? 18.125 -7.551 -28.703 1 98.06 100 ALA A C 1
ATOM 766 O O . ALA A 1 100 ? 17.641 -8.195 -29.641 1 98.06 100 ALA A O 1
ATOM 767 N N . ALA A 1 101 ? 19.266 -7.91 -28.188 1 98.38 101 ALA A N 1
ATOM 768 C CA . ALA A 1 101 ? 20.125 -8.977 -28.688 1 98.38 101 ALA A CA 1
ATOM 769 C C . ALA A 1 101 ? 19.469 -10.344 -28.484 1 98.38 101 ALA A C 1
ATOM 771 O O . ALA A 1 101 ? 19.656 -11.25 -29.312 1 98.38 101 ALA A O 1
ATOM 772 N N . ILE A 1 102 ? 18.719 -10.508 -27.469 1 98.56 102 ILE A N 1
ATOM 773 C CA . ILE A 1 102 ? 18.188 -11.812 -27.094 1 98.56 102 ILE A CA 1
ATOM 774 C C . ILE A 1 102 ? 17.234 -12.312 -28.172 1 98.56 102 ILE A C 1
ATOM 776 O O . ILE A 1 102 ? 17.469 -13.359 -28.781 1 98.56 102 ILE A O 1
ATOM 780 N N . PRO A 1 103 ? 16.141 -11.539 -28.5 1 98.38 103 PRO A N 1
ATOM 781 C CA . PRO A 1 103 ? 15.25 -12.055 -29.531 1 98.38 103 PRO A CA 1
ATOM 782 C C . PRO A 1 103 ? 15.898 -12.055 -30.922 1 98.38 103 PRO A C 1
ATOM 784 O O . PRO A 1 103 ? 15.586 -12.906 -31.75 1 98.38 103 PRO A O 1
ATOM 787 N N . LEU A 1 104 ? 16.812 -11.156 -31.188 1 98 104 LEU A N 1
ATOM 788 C CA . LEU A 1 104 ? 17.484 -11.094 -32.5 1 98 104 LEU A CA 1
ATOM 789 C C . LEU A 1 104 ? 18.328 -12.336 -32.719 1 98 104 LEU A C 1
ATOM 791 O O . LEU A 1 104 ? 18.234 -12.961 -33.781 1 98 104 LEU A O 1
ATOM 795 N N . GLY A 1 105 ? 19.172 -12.688 -31.797 1 98.25 105 GLY A N 1
ATOM 796 C CA . GLY A 1 105 ? 19.969 -13.891 -31.906 1 98.25 105 GLY A CA 1
ATOM 797 C C . GLY A 1 105 ? 19.125 -15.156 -31.969 1 98.25 105 GLY A C 1
ATOM 798 O O . GLY A 1 105 ? 19.469 -16.109 -32.688 1 98.25 105 GLY A O 1
ATOM 799 N N . TYR A 1 106 ? 18.062 -15.164 -31.188 1 98 106 TYR A N 1
ATOM 800 C CA . TYR A 1 106 ? 17.172 -16.312 -31.172 1 98 106 TYR A CA 1
ATOM 801 C C . TYR A 1 106 ? 16.594 -16.578 -32.562 1 98 106 TYR A C 1
ATOM 803 O O . TYR A 1 106 ? 16.609 -17.703 -33.031 1 98 106 TYR A O 1
ATOM 811 N N . THR A 1 107 ? 16.047 -15.539 -33.219 1 97.25 107 THR A N 1
ATOM 812 C CA . THR A 1 107 ? 15.383 -15.711 -34.5 1 97.25 107 THR A CA 1
ATOM 813 C C . THR A 1 107 ? 16.406 -15.977 -35.594 1 97.25 107 THR A C 1
ATOM 815 O O . THR A 1 107 ? 16.141 -16.75 -36.531 1 97.25 107 THR A O 1
ATOM 818 N N . LEU A 1 108 ? 17.547 -15.359 -35.562 1 97.12 108 LEU A N 1
ATOM 819 C CA . LEU A 1 108 ? 18.562 -15.547 -36.562 1 97.12 108 LEU A CA 1
ATOM 820 C C . LEU A 1 108 ? 19.172 -16.953 -36.5 1 97.12 108 LEU A C 1
ATOM 822 O O . LEU A 1 108 ? 19.578 -17.516 -37.5 1 97.12 108 LEU A O 1
ATOM 826 N N . GLY A 1 109 ? 19.234 -17.469 -35.344 1 96.94 109 GLY A N 1
ATOM 827 C CA . GLY A 1 109 ? 19.781 -18.797 -35.125 1 96.94 109 GLY A CA 1
ATOM 828 C C . GLY A 1 109 ? 18.719 -19.859 -34.938 1 96.94 109 GLY A C 1
ATOM 829 O O . GLY A 1 109 ? 18.984 -20.906 -34.344 1 96.94 109 GLY A O 1
ATOM 830 N N . PHE A 1 110 ? 17.516 -19.594 -35.438 1 96.38 110 PHE A N 1
ATOM 831 C CA . PHE A 1 110 ? 16.375 -20.453 -35.156 1 96.38 110 PHE A CA 1
ATOM 832 C C . PHE A 1 110 ? 16.578 -21.844 -35.719 1 96.38 110 PHE A C 1
ATOM 834 O O . PHE A 1 110 ? 16.094 -22.828 -35.156 1 96.38 110 PHE A O 1
ATOM 841 N N . GLY A 1 111 ? 17.328 -22.047 -36.688 1 95.38 111 GLY A N 1
ATOM 842 C CA . GLY A 1 111 ? 17.547 -23.328 -37.344 1 95.38 111 GLY A CA 1
ATOM 843 C C . GLY A 1 111 ? 18.328 -24.297 -36.469 1 95.38 111 GLY A C 1
ATOM 844 O O . GLY A 1 111 ? 18.234 -25.516 -36.656 1 95.38 111 GLY A O 1
ATOM 845 N N . SER A 1 112 ? 19.125 -23.797 -35.562 1 97.12 112 SER A N 1
ATOM 846 C CA . SER A 1 112 ? 19.906 -24.609 -34.656 1 97.12 112 SER A CA 1
ATOM 847 C C . SER A 1 112 ? 19.344 -24.578 -33.25 1 97.12 112 SER A C 1
ATOM 849 O O . SER A 1 112 ? 19.484 -23.594 -32.531 1 97.12 112 SER A O 1
ATOM 851 N N . TYR A 1 113 ? 18.828 -25.703 -32.844 1 96 113 TYR A N 1
ATOM 852 C CA . TYR A 1 113 ? 18.203 -25.781 -31.531 1 96 113 TYR A CA 1
ATOM 853 C C . TYR A 1 113 ? 19.219 -25.484 -30.438 1 96 113 TYR A C 1
ATOM 855 O O . TYR A 1 113 ? 18.984 -24.641 -29.578 1 96 113 TYR A O 1
ATOM 863 N N . PRO A 1 114 ? 20.438 -26.125 -30.438 1 97.12 114 PRO A N 1
ATOM 864 C CA . PRO A 1 114 ? 21.391 -25.812 -29.375 1 97.12 114 PRO A CA 1
ATOM 865 C C . PRO A 1 114 ? 21.781 -24.344 -29.328 1 97.12 114 PRO A C 1
ATOM 867 O O . PRO A 1 114 ? 21.938 -23.781 -28.25 1 97.12 114 PRO A O 1
ATOM 870 N N . PHE A 1 115 ? 21.875 -23.781 -30.469 1 97.44 115 PHE A N 1
ATOM 871 C CA . PHE A 1 115 ? 22.281 -22.375 -30.5 1 97.44 115 PHE A CA 1
ATOM 872 C C . PHE A 1 115 ? 21.172 -21.484 -29.969 1 97.44 115 PHE A C 1
ATOM 874 O O . PHE A 1 115 ? 21.391 -20.656 -29.078 1 97.44 115 PHE A O 1
ATOM 881 N N . ARG A 1 116 ? 19.922 -21.562 -30.516 1 96.69 116 ARG A N 1
ATOM 882 C CA . ARG A 1 116 ? 18.859 -20.625 -30.156 1 96.69 116 ARG A CA 1
ATOM 883 C C . ARG A 1 116 ? 18.5 -20.75 -28.672 1 96.69 116 ARG A C 1
ATOM 885 O O . ARG A 1 116 ? 18.266 -19.734 -28 1 96.69 116 ARG A O 1
ATOM 892 N N . VAL A 1 117 ? 18.484 -21.969 -28.188 1 96.75 117 VAL A N 1
ATOM 893 C CA . VAL A 1 117 ? 18.125 -22.188 -26.781 1 96.75 117 VAL A CA 1
ATOM 894 C C . VAL A 1 117 ? 19.266 -21.703 -25.891 1 96.75 117 VAL A C 1
ATOM 896 O O . VAL A 1 117 ? 19.031 -21.016 -24.891 1 96.75 117 VAL A O 1
ATOM 899 N N . GLY A 1 118 ? 20.484 -22.047 -26.219 1 98 118 GLY A N 1
ATOM 900 C CA . GLY A 1 118 ? 21.625 -21.578 -25.469 1 98 118 GLY A CA 1
ATOM 901 C C . GLY A 1 118 ? 21.734 -20.062 -25.453 1 98 118 GLY A C 1
ATOM 902 O O . GLY A 1 118 ? 21.875 -19.453 -24.375 1 98 118 GLY A O 1
ATOM 903 N N . TRP A 1 119 ? 21.672 -19.453 -26.594 1 98.25 119 TRP A N 1
ATOM 904 C CA . TRP A 1 119 ? 21.766 -18.016 -26.734 1 98.25 119 TRP A CA 1
ATOM 905 C C . TRP A 1 119 ? 20.703 -17.312 -25.906 1 98.25 119 TRP A C 1
ATOM 907 O O . TRP A 1 119 ? 21.016 -16.438 -25.094 1 98.25 119 TRP A O 1
ATOM 917 N N . ALA A 1 120 ? 19.453 -17.641 -26.125 1 98 120 ALA A N 1
ATOM 918 C CA . ALA A 1 120 ? 18.328 -16.938 -25.516 1 98 120 ALA A CA 1
ATOM 919 C C . ALA A 1 120 ? 18.328 -17.109 -24 1 98 120 ALA A C 1
ATOM 921 O O . ALA A 1 120 ? 18.25 -16.141 -23.266 1 98 120 ALA A O 1
ATOM 922 N N . ASN A 1 121 ? 18.516 -18.344 -23.5 1 98.12 121 ASN A N 1
ATOM 923 C CA . ASN A 1 121 ? 18.375 -18.609 -22.062 1 98.12 121 ASN A CA 1
ATOM 924 C C . ASN A 1 121 ? 19.578 -18.109 -21.281 1 98.12 121 ASN A C 1
ATOM 926 O O . ASN A 1 121 ? 19.438 -17.625 -20.156 1 98.12 121 ASN A O 1
ATOM 930 N N . LEU A 1 122 ? 20.734 -18.25 -21.844 1 98.38 122 LEU A N 1
ATOM 931 C CA . LEU A 1 122 ? 21.906 -17.766 -21.125 1 98.38 122 LEU A CA 1
ATOM 932 C C . LEU A 1 122 ? 21.906 -16.25 -21.031 1 98.38 122 LEU A C 1
ATOM 934 O O . LEU A 1 122 ? 22.219 -15.672 -19.984 1 98.38 122 LEU A O 1
ATOM 938 N N . LEU A 1 123 ? 21.531 -15.578 -22.078 1 98.56 123 LEU A N 1
ATOM 939 C CA . LEU A 1 123 ? 21.469 -14.117 -22.047 1 98.56 123 LEU A CA 1
ATOM 940 C C . LEU A 1 123 ? 20.312 -13.648 -21.172 1 98.56 123 LEU A C 1
ATOM 942 O O . LEU A 1 123 ? 20.406 -12.625 -20.5 1 98.56 123 LEU A O 1
ATOM 946 N N . LEU A 1 124 ? 19.188 -14.359 -21.219 1 98.56 124 LEU A N 1
ATOM 947 C CA . LEU A 1 124 ? 18.078 -14.039 -20.328 1 98.56 124 LEU A CA 1
ATOM 948 C C . LEU A 1 124 ? 18.5 -14.195 -18.859 1 98.56 124 LEU A C 1
ATOM 950 O O . LEU A 1 124 ? 18.078 -13.422 -18 1 98.56 124 LEU A O 1
ATOM 954 N N . ALA A 1 125 ? 19.312 -15.227 -18.609 1 98.69 125 ALA A N 1
ATOM 955 C CA . ALA A 1 125 ? 19.812 -15.422 -17.25 1 98.69 125 ALA A CA 1
ATOM 956 C C . ALA A 1 125 ? 20.656 -14.227 -16.812 1 98.69 125 ALA A C 1
ATOM 958 O O . ALA A 1 125 ? 20.531 -13.766 -15.672 1 98.69 125 ALA A O 1
ATOM 959 N N . VAL A 1 126 ? 21.469 -13.766 -17.688 1 98.31 126 VAL A N 1
ATOM 960 C CA . VAL A 1 126 ? 22.266 -12.586 -17.391 1 98.31 126 VAL A CA 1
ATOM 961 C C . VAL A 1 126 ? 21.359 -11.383 -17.156 1 98.31 126 VAL A C 1
ATOM 963 O O . VAL A 1 126 ? 21.609 -10.578 -16.25 1 98.31 126 VAL A O 1
ATOM 966 N N . LEU A 1 127 ? 20.391 -11.219 -17.984 1 98.5 127 LEU A N 1
ATOM 967 C CA . LEU A 1 127 ? 19.422 -10.125 -17.859 1 98.5 127 LEU A CA 1
ATOM 968 C C . LEU A 1 127 ? 18.719 -10.18 -16.5 1 98.5 127 LEU A C 1
ATOM 970 O O . LEU A 1 127 ? 18.625 -9.164 -15.812 1 98.5 127 LEU A O 1
ATOM 974 N N . LEU A 1 128 ? 18.25 -11.344 -16.109 1 98.56 128 LEU A N 1
ATOM 975 C CA . LEU A 1 128 ? 17.594 -11.547 -14.82 1 98.56 128 LEU A CA 1
ATOM 976 C C . LEU A 1 128 ? 18.531 -11.203 -13.672 1 98.56 128 LEU A C 1
ATOM 978 O O . LEU A 1 128 ? 18.125 -10.555 -12.703 1 98.56 128 LEU A O 1
ATOM 982 N N . ALA A 1 129 ? 19.75 -11.641 -13.797 1 98.19 129 ALA A N 1
ATOM 983 C CA . ALA A 1 129 ? 20.75 -11.344 -12.773 1 98.19 129 ALA A CA 1
ATOM 984 C C . ALA A 1 129 ? 21 -9.844 -12.656 1 98.19 129 ALA A C 1
ATOM 986 O O . ALA A 1 129 ? 21.219 -9.328 -11.562 1 98.19 129 ALA A O 1
ATOM 987 N N . THR A 1 130 ? 21.031 -9.188 -13.773 1 97.75 130 THR A N 1
ATOM 988 C CA . THR A 1 130 ? 21.219 -7.742 -13.781 1 97.75 130 THR A CA 1
ATOM 989 C C . THR A 1 130 ? 20.062 -7.043 -13.07 1 97.75 130 THR A C 1
ATOM 991 O O . THR A 1 130 ? 20.281 -6.117 -12.281 1 97.75 130 THR A O 1
ATOM 994 N N . VAL A 1 131 ? 18.812 -7.453 -13.367 1 98.31 131 VAL A N 1
ATOM 995 C CA . VAL A 1 131 ? 17.656 -6.871 -12.703 1 98.31 131 VAL A CA 1
ATOM 996 C C . VAL A 1 131 ? 17.688 -7.191 -11.211 1 98.31 131 VAL A C 1
ATOM 998 O O . VAL A 1 131 ? 17.328 -6.355 -10.383 1 98.31 131 VAL A O 1
ATOM 1001 N N . ALA A 1 132 ? 18.125 -8.422 -10.859 1 98.38 132 ALA A N 1
ATOM 1002 C CA . ALA A 1 132 ? 18.281 -8.789 -9.461 1 98.38 132 ALA A CA 1
ATOM 1003 C C . ALA A 1 132 ? 19.25 -7.844 -8.75 1 98.38 132 ALA A C 1
ATOM 1005 O O . ALA A 1 132 ? 18.969 -7.367 -7.648 1 98.38 132 ALA A O 1
ATOM 1006 N N . ARG A 1 133 ? 20.344 -7.562 -9.375 1 97.25 133 ARG A N 1
ATOM 1007 C CA . ARG A 1 133 ? 21.344 -6.652 -8.812 1 97.25 133 ARG A CA 1
ATOM 1008 C C . ARG A 1 133 ? 20.75 -5.258 -8.625 1 97.25 133 ARG A C 1
ATOM 1010 O O . ARG A 1 133 ? 21.094 -4.559 -7.672 1 97.25 133 ARG A O 1
ATOM 1017 N N . ALA A 1 134 ? 19.844 -4.867 -9.469 1 96.38 134 ALA A N 1
ATOM 1018 C CA . ALA A 1 134 ? 19.234 -3.541 -9.438 1 96.38 134 ALA A CA 1
ATOM 1019 C C . ALA A 1 134 ? 18.359 -3.369 -8.195 1 96.38 134 ALA A C 1
ATOM 1021 O O . ALA A 1 134 ? 18 -2.246 -7.824 1 96.38 134 ALA A O 1
ATOM 1022 N N . THR A 1 135 ? 17.938 -4.465 -7.586 1 96.44 135 THR A N 1
ATOM 1023 C CA . THR A 1 135 ? 17.125 -4.379 -6.383 1 96.44 135 THR A CA 1
ATOM 1024 C C . THR A 1 135 ? 17.984 -4.039 -5.168 1 96.44 135 THR A C 1
ATOM 1026 O O . THR A 1 135 ? 17.453 -3.646 -4.121 1 96.44 135 THR A O 1
ATOM 1029 N N . LEU A 1 136 ? 19.25 -4.219 -5.367 1 93.38 136 LEU A N 1
ATOM 1030 C CA . LEU A 1 136 ? 20.156 -4.086 -4.227 1 93.38 136 LEU A CA 1
ATOM 1031 C C . LEU A 1 136 ? 20.719 -2.672 -4.141 1 93.38 136 LEU A C 1
ATOM 1033 O O . LEU A 1 136 ? 20.719 -1.938 -5.133 1 93.38 136 LEU A O 1
ATOM 1037 N N . VAL A 1 137 ? 21.125 -2.109 -2.965 1 86.19 137 VAL A N 1
ATOM 1038 C CA . VAL A 1 137 ? 21.812 -0.868 -2.656 1 86.19 137 VAL A CA 1
ATOM 1039 C C . VAL A 1 137 ? 21.094 0.31 -3.305 1 86.19 137 VAL A C 1
ATOM 1041 O O . VAL A 1 137 ? 21.641 0.972 -4.188 1 86.19 137 VAL A O 1
ATOM 1044 N N . PRO A 1 138 ? 19.922 0.638 -2.826 1 83.56 138 PRO A N 1
ATOM 1045 C CA . PRO A 1 138 ? 19.109 1.71 -3.416 1 83.56 138 PRO A CA 1
ATOM 1046 C C . PRO A 1 138 ? 19.719 3.094 -3.189 1 83.56 138 PRO A C 1
ATOM 1048 O O . PRO A 1 138 ? 20.391 3.32 -2.18 1 83.56 138 PRO A O 1
ATOM 1051 N N . TRP A 1 139 ? 19.516 3.975 -4.078 1 80 139 TRP A N 1
ATOM 1052 C CA . TRP A 1 139 ? 19.891 5.375 -3.955 1 80 139 TRP A CA 1
ATOM 1053 C C . TRP A 1 139 ? 18.953 6.121 -3.018 1 80 139 TRP A C 1
ATOM 1055 O O . TRP A 1 139 ? 19.359 7.055 -2.326 1 80 139 TRP A O 1
ATOM 1065 N N . ARG A 1 140 ? 17.734 5.73 -3.029 1 72.69 140 ARG A N 1
ATOM 1066 C CA . ARG A 1 140 ? 16.703 6.266 -2.141 1 72.69 140 ARG A CA 1
ATOM 1067 C C . ARG A 1 140 ? 16.359 5.262 -1.044 1 72.69 140 ARG A C 1
ATOM 1069 O O . ARG A 1 140 ? 16.234 4.066 -1.305 1 72.69 140 ARG A O 1
ATOM 1076 N N . PRO A 1 141 ? 16.234 5.816 0.139 1 78.44 141 PRO A N 1
ATOM 1077 C CA . PRO A 1 141 ? 15.898 4.887 1.22 1 78.44 141 PRO A CA 1
ATOM 1078 C C . PRO A 1 141 ? 14.617 4.105 0.945 1 78.44 141 PRO A C 1
ATOM 1080 O O . PRO A 1 141 ? 13.602 4.695 0.558 1 78.44 141 PRO A O 1
ATOM 1083 N N . SER A 1 142 ? 14.727 2.816 1.044 1 86.62 142 SER A N 1
ATOM 1084 C CA . SER A 1 142 ? 13.602 1.907 0.836 1 86.62 142 SER A CA 1
ATOM 1085 C C . SER A 1 142 ? 13.727 0.665 1.711 1 86.62 142 SER A C 1
ATOM 1087 O O . SER A 1 142 ? 14.836 0.164 1.931 1 86.62 142 SER A O 1
ATOM 1089 N N . PRO A 1 143 ? 12.648 0.191 2.209 1 87.31 143 PRO A N 1
ATOM 1090 C CA . PRO A 1 143 ? 12.703 -1.017 3.037 1 87.31 143 PRO A CA 1
ATOM 1091 C C . PRO A 1 143 ? 13.352 -2.197 2.312 1 87.31 143 PRO A C 1
ATOM 1093 O O . PRO A 1 143 ? 13.117 -2.395 1.117 1 87.31 143 PRO A O 1
ATOM 1096 N N . ARG A 1 144 ? 14.078 -3.051 2.992 1 91 144 ARG A N 1
ATOM 1097 C CA . ARG A 1 144 ? 14.883 -4.098 2.377 1 91 144 ARG A CA 1
ATOM 1098 C C . ARG A 1 144 ? 14.047 -5.344 2.098 1 91 144 ARG A C 1
ATOM 1100 O O . ARG A 1 144 ? 14.391 -6.141 1.221 1 91 144 ARG A O 1
ATOM 1107 N N . HIS A 1 145 ? 13.016 -5.582 2.82 1 92.75 145 HIS A N 1
ATOM 1108 C CA . HIS A 1 145 ? 12.32 -6.863 2.801 1 92.75 145 HIS A CA 1
ATOM 1109 C C . HIS A 1 145 ? 11.766 -7.164 1.411 1 92.75 145 HIS A C 1
ATOM 1111 O O . HIS A 1 145 ? 11.969 -8.266 0.886 1 92.75 145 HIS A O 1
ATOM 1117 N N . TRP A 1 146 ? 11.047 -6.176 0.809 1 94.69 146 TRP A N 1
ATOM 1118 C CA . TRP A 1 146 ? 10.477 -6.461 -0.503 1 94.69 146 TRP A CA 1
ATOM 1119 C C . TRP A 1 146 ? 11.562 -6.559 -1.564 1 94.69 146 TRP A C 1
ATOM 1121 O O . TRP A 1 146 ? 11.445 -7.328 -2.521 1 94.69 146 TRP A O 1
ATOM 1131 N N . ARG A 1 147 ? 12.656 -5.828 -1.434 1 96.19 147 ARG A N 1
ATOM 1132 C CA . ARG A 1 147 ? 13.758 -5.852 -2.389 1 96.19 147 ARG A CA 1
ATOM 1133 C C . ARG A 1 147 ? 14.477 -7.199 -2.373 1 96.19 147 ARG A C 1
ATOM 1135 O O . ARG A 1 147 ? 14.781 -7.758 -3.428 1 96.19 147 ARG A O 1
ATOM 1142 N N . LEU A 1 148 ? 14.688 -7.684 -1.182 1 97 148 LEU A N 1
ATOM 1143 C CA . LEU A 1 148 ? 15.383 -8.961 -1.036 1 97 148 LEU A CA 1
ATOM 1144 C C . LEU A 1 148 ? 14.516 -10.109 -1.544 1 97 148 LEU A C 1
ATOM 1146 O O . LEU A 1 148 ? 15.023 -11.07 -2.119 1 97 148 LEU A O 1
ATOM 1150 N N . LEU A 1 149 ? 13.234 -10.023 -1.24 1 97.31 149 LEU A N 1
ATOM 1151 C CA . LEU A 1 149 ? 12.328 -11.039 -1.77 1 97.31 149 LEU A CA 1
ATOM 1152 C C . LEU A 1 149 ? 12.359 -11.047 -3.295 1 97.31 149 LEU A C 1
ATOM 1154 O O . LEU A 1 149 ? 12.469 -12.117 -3.908 1 97.31 149 LEU A O 1
ATOM 1158 N N . LEU A 1 150 ? 12.234 -9.883 -3.893 1 98.06 150 LEU A N 1
ATOM 1159 C CA . LEU A 1 150 ? 12.273 -9.781 -5.348 1 98.06 150 LEU A CA 1
ATOM 1160 C C . LEU A 1 150 ? 13.617 -10.266 -5.887 1 98.06 150 LEU A C 1
ATOM 1162 O O . LEU A 1 150 ? 13.672 -10.969 -6.898 1 98.06 150 LEU A O 1
ATOM 1166 N N . CYS A 1 151 ? 14.68 -9.891 -5.223 1 98.25 151 CYS A N 1
ATOM 1167 C CA . CYS A 1 151 ? 16.016 -10.328 -5.609 1 98.25 151 CYS A CA 1
ATOM 1168 C C . CYS A 1 151 ? 16.109 -11.852 -5.605 1 98.25 151 CYS A C 1
ATOM 1170 O O . CYS A 1 151 ? 16.609 -12.445 -6.559 1 98.25 151 CYS A O 1
ATOM 1172 N N . ALA A 1 152 ? 15.633 -12.43 -4.543 1 98 152 ALA A N 1
ATOM 1173 C CA . ALA A 1 152 ? 15.672 -13.891 -4.418 1 98 152 ALA A CA 1
ATOM 1174 C C . ALA A 1 152 ? 14.898 -14.555 -5.551 1 98 152 ALA A C 1
ATOM 1176 O O . ALA A 1 152 ? 15.352 -15.562 -6.102 1 98 152 ALA A O 1
ATOM 1177 N N . CYS A 1 153 ? 13.727 -14.055 -5.852 1 98.31 153 CYS A N 1
ATOM 1178 C CA . CYS A 1 153 ? 12.922 -14.578 -6.953 1 98.31 153 CYS A CA 1
ATOM 1179 C C . CYS A 1 153 ? 13.688 -14.5 -8.266 1 98.31 153 CYS A C 1
ATOM 1181 O O . CYS A 1 153 ? 13.758 -15.484 -9.008 1 98.31 153 CYS A O 1
ATOM 1183 N N . LEU A 1 154 ? 14.281 -13.344 -8.539 1 98.69 154 LEU A N 1
ATOM 1184 C CA . LEU A 1 154 ? 14.984 -13.109 -9.797 1 98.69 154 LEU A CA 1
ATOM 1185 C C . LEU A 1 154 ? 16.234 -13.977 -9.891 1 98.69 154 LEU A C 1
ATOM 1187 O O . LEU A 1 154 ? 16.531 -14.531 -10.953 1 98.69 154 LEU A O 1
ATOM 1191 N N . VAL A 1 155 ? 16.938 -14.156 -8.82 1 98.62 155 VAL A N 1
ATOM 1192 C CA . VAL A 1 155 ? 18.141 -14.984 -8.789 1 98.62 155 VAL A CA 1
ATOM 1193 C C . VAL A 1 155 ? 17.766 -16.453 -9.031 1 98.62 155 VAL A C 1
ATOM 1195 O O . VAL A 1 155 ? 18.453 -17.156 -9.781 1 98.62 155 VAL A O 1
ATOM 1198 N N . ALA A 1 156 ? 16.75 -16.875 -8.352 1 98.44 156 ALA A N 1
ATOM 1199 C CA . ALA A 1 156 ? 16.281 -18.234 -8.578 1 98.44 156 ALA A CA 1
ATOM 1200 C C . ALA A 1 156 ? 15.945 -18.453 -10.047 1 98.44 156 ALA A C 1
ATOM 1202 O O . ALA A 1 156 ? 16.375 -19.453 -10.641 1 98.44 156 ALA A O 1
ATOM 1203 N N . MET A 1 157 ? 15.234 -17.547 -10.641 1 98.31 157 MET A N 1
ATOM 1204 C CA . MET A 1 157 ? 14.844 -17.688 -12.039 1 98.31 157 MET A CA 1
ATOM 1205 C C . MET A 1 157 ? 16.062 -17.609 -12.953 1 98.31 157 MET A C 1
ATOM 1207 O O . MET A 1 157 ? 16.125 -18.266 -13.992 1 98.31 157 MET A O 1
ATOM 1211 N N . ALA A 1 158 ? 17 -16.75 -12.586 1 98.75 158 ALA A N 1
ATOM 1212 C CA . ALA A 1 158 ? 18.25 -16.688 -13.344 1 98.75 158 ALA A CA 1
ATOM 1213 C C . ALA A 1 158 ? 18.969 -18.031 -13.336 1 98.75 158 ALA A C 1
ATOM 1215 O O . ALA A 1 158 ? 19.469 -18.484 -14.375 1 98.75 158 ALA A O 1
ATOM 1216 N N . GLY A 1 159 ? 19.031 -18.656 -12.219 1 98.56 159 GLY A N 1
ATOM 1217 C CA . GLY A 1 159 ? 19.656 -19.953 -12.094 1 98.56 159 GLY A CA 1
ATOM 1218 C C . GLY A 1 159 ? 19 -21.016 -12.953 1 98.56 159 GLY A C 1
ATOM 1219 O O . GLY A 1 159 ? 19.672 -21.719 -13.711 1 98.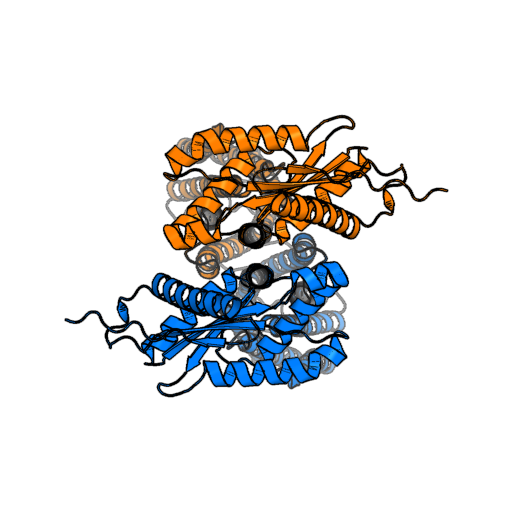56 159 GLY A O 1
ATOM 1220 N N . PHE A 1 160 ? 17.703 -21.125 -12.844 1 98.06 160 PHE A N 1
ATOM 1221 C CA . PHE A 1 160 ? 16.984 -22.125 -13.609 1 98.06 160 PHE A CA 1
ATOM 1222 C C . PHE A 1 160 ? 17.062 -21.844 -15.102 1 98.06 160 PHE A C 1
ATOM 1224 O O . PHE A 1 160 ? 17.203 -22.766 -15.906 1 98.06 160 PHE A O 1
ATOM 1231 N N . THR A 1 161 ? 16.922 -20.562 -15.484 1 97.88 161 THR A N 1
ATOM 1232 C CA . THR A 1 161 ? 17.031 -20.188 -16.891 1 97.88 161 THR A CA 1
ATOM 1233 C C . THR A 1 161 ? 18.422 -20.484 -17.438 1 97.88 161 THR A C 1
ATOM 1235 O O . THR A 1 161 ? 18.562 -20.984 -18.547 1 97.88 161 THR A O 1
ATOM 1238 N N . GLY A 1 162 ? 19.422 -20.188 -16.672 1 98.38 162 GLY A N 1
ATOM 1239 C CA . GLY A 1 162 ? 20.781 -20.531 -17.047 1 98.38 162 GLY A CA 1
ATOM 1240 C C . GLY A 1 162 ? 21 -22.016 -17.219 1 98.38 162 GLY A C 1
ATOM 1241 O O . GLY A 1 162 ? 21.641 -22.453 -18.172 1 98.38 162 GLY A O 1
ATOM 1242 N N . ALA A 1 163 ? 20.469 -22.797 -16.328 1 98.06 163 ALA A N 1
ATOM 1243 C CA . ALA A 1 163 ? 20.578 -24.25 -16.406 1 98.06 163 ALA A CA 1
ATOM 1244 C C . ALA A 1 163 ? 19.906 -24.781 -17.672 1 98.06 163 ALA A C 1
ATOM 1246 O O . ALA A 1 163 ? 20.438 -25.672 -18.328 1 98.06 163 ALA A O 1
ATOM 1247 N N . ARG A 1 164 ? 18.766 -24.25 -18.016 1 96.44 164 ARG A N 1
ATOM 1248 C CA . ARG A 1 164 ? 18.078 -24.641 -19.234 1 96.44 164 ARG A CA 1
ATOM 1249 C C . ARG A 1 164 ? 18.906 -24.281 -20.469 1 96.44 164 ARG A C 1
ATOM 1251 O O . ARG A 1 164 ? 18.906 -25.016 -21.453 1 96.44 164 ARG A O 1
ATOM 1258 N N . GLY A 1 165 ? 19.547 -23.094 -20.359 1 97.62 165 GLY A N 1
ATOM 1259 C CA . GLY A 1 165 ? 20.422 -22.703 -21.453 1 97.62 165 GLY A CA 1
ATOM 1260 C C . GLY A 1 165 ? 21.578 -23.672 -21.656 1 97.62 165 GLY A C 1
ATOM 1261 O O . GLY A 1 165 ? 21.875 -24.047 -22.797 1 97.62 165 GLY A O 1
ATOM 1262 N N . VAL A 1 166 ? 22.203 -24.062 -20.578 1 97.75 166 VAL A N 1
ATOM 1263 C CA . VAL A 1 166 ? 23.312 -25 -20.641 1 97.75 166 VAL A CA 1
ATOM 1264 C C . VAL A 1 166 ? 22.828 -26.344 -21.156 1 97.75 166 VAL A C 1
ATOM 1266 O O . VAL A 1 166 ? 23.469 -26.953 -22.031 1 97.75 166 VAL A O 1
ATOM 1269 N N . LEU A 1 167 ? 21.719 -26.828 -20.672 1 96.5 167 LEU A N 1
ATOM 1270 C CA . LEU A 1 167 ? 21.141 -28.094 -21.109 1 96.5 167 LEU A CA 1
ATOM 1271 C C . LEU A 1 167 ? 20.828 -28.078 -22.594 1 96.5 167 LEU A C 1
ATOM 1273 O O . LEU A 1 167 ? 21.141 -29.016 -23.312 1 96.5 167 LEU A O 1
ATOM 1277 N N . GLY A 1 168 ? 20.203 -27.031 -23.016 1 95.56 168 GLY A N 1
ATOM 1278 C CA . GLY A 1 168 ? 19.828 -26.922 -24.422 1 95.56 168 GLY A CA 1
ATOM 1279 C C . GLY A 1 168 ? 21.031 -26.828 -25.344 1 95.56 168 GLY A C 1
ATOM 1280 O O . GLY A 1 168 ? 21.047 -27.438 -26.406 1 95.56 168 GLY A O 1
ATOM 1281 N N . ALA A 1 169 ? 22.016 -26.141 -24.922 1 96.88 169 ALA A N 1
ATOM 1282 C CA . ALA A 1 169 ? 23.172 -25.859 -25.766 1 96.88 169 ALA A CA 1
ATOM 1283 C C . ALA A 1 169 ? 24.125 -27.062 -25.812 1 96.88 169 ALA A C 1
ATOM 1285 O O . ALA A 1 169 ? 24.672 -27.391 -26.875 1 96.88 169 ALA A O 1
ATOM 1286 N N . PHE A 1 170 ? 24.297 -27.719 -24.719 1 97 170 PHE A N 1
ATOM 1287 C CA . PHE A 1 170 ? 25.406 -28.672 -24.641 1 97 170 PHE A CA 1
ATOM 1288 C C . PHE A 1 170 ? 24.891 -30.078 -24.359 1 97 170 PHE A C 1
ATOM 1290 O O . PHE A 1 170 ? 25.625 -31.047 -24.531 1 97 170 PHE A O 1
ATOM 1297 N N . PHE A 1 171 ? 23.734 -30.219 -23.891 1 96.62 171 PHE A N 1
ATOM 1298 C CA . PHE A 1 171 ? 23.125 -31.516 -23.625 1 96.62 171 PHE A CA 1
ATOM 1299 C C . PHE A 1 171 ? 21.766 -31.641 -24.312 1 96.62 171 PHE A C 1
ATOM 1301 O O . PHE A 1 171 ? 20.781 -32 -23.688 1 96.62 171 PHE A O 1
ATOM 1308 N N . THR A 1 172 ? 21.703 -31.422 -25.547 1 94.62 172 THR A N 1
ATOM 1309 C CA . THR A 1 172 ? 20.484 -31.297 -26.344 1 94.62 172 THR A CA 1
ATOM 1310 C C . THR A 1 172 ? 19.672 -32.594 -26.297 1 94.62 172 THR A C 1
ATOM 1312 O O . THR A 1 172 ? 18.438 -32.562 -26.328 1 94.62 172 THR A O 1
ATOM 1315 N N . ASP A 1 173 ? 20.234 -33.719 -26.266 1 95.12 173 ASP A N 1
ATOM 1316 C CA . ASP A 1 173 ? 19.547 -35 -26.234 1 95.12 173 ASP A CA 1
ATOM 1317 C C . ASP A 1 173 ? 18.672 -35.125 -24.984 1 95.12 173 ASP A C 1
ATOM 1319 O O . ASP A 1 173 ? 17.609 -35.75 -25.016 1 95.12 173 ASP A O 1
ATOM 1323 N N . ALA A 1 174 ? 19.188 -34.531 -23.953 1 93.94 174 ALA A N 1
ATOM 1324 C CA . ALA A 1 174 ? 18.469 -34.594 -22.672 1 93.94 174 ALA A CA 1
ATOM 1325 C C . ALA A 1 174 ? 17.375 -33.531 -22.625 1 93.94 174 ALA A C 1
ATOM 1327 O O . ALA A 1 174 ? 16.438 -33.656 -21.828 1 93.94 174 ALA A O 1
ATOM 1328 N N . TYR A 1 175 ? 17.453 -32.531 -23.422 1 93.81 175 TYR A N 1
ATOM 1329 C CA . TYR A 1 175 ? 16.516 -31.391 -23.438 1 93.81 175 TYR A CA 1
ATOM 1330 C C . TYR A 1 175 ? 16.25 -30.938 -24.859 1 93.81 175 TYR A C 1
ATOM 1332 O O . TYR A 1 175 ? 16.609 -29.828 -25.25 1 93.81 175 TYR A O 1
ATOM 1340 N N . PRO A 1 176 ? 15.602 -31.766 -25.609 1 91.5 176 PRO A N 1
ATOM 1341 C CA . PRO A 1 176 ? 15.43 -31.547 -27.047 1 91.5 176 PRO A CA 1
ATOM 1342 C C . PRO A 1 176 ? 14.328 -30.531 -27.359 1 91.5 176 PRO A C 1
ATOM 1344 O O . PRO A 1 176 ? 14.219 -30.078 -28.5 1 91.5 176 PRO A O 1
ATOM 1347 N N . SER A 1 177 ? 13.531 -30.281 -26.375 1 89.94 177 SER A N 1
ATOM 1348 C CA . SER A 1 177 ? 12.453 -29.328 -26.578 1 89.94 177 SER A CA 1
ATOM 1349 C C . SER A 1 177 ? 12.039 -28.672 -25.266 1 89.94 177 SER A C 1
ATOM 1351 O O . SER A 1 177 ? 12.359 -29.156 -24.188 1 89.94 177 SER A O 1
ATOM 1353 N N . PHE A 1 178 ? 11.32 -27.578 -25.406 1 87.56 178 PHE A N 1
ATOM 1354 C CA . PHE A 1 178 ? 10.844 -26.828 -24.266 1 87.56 178 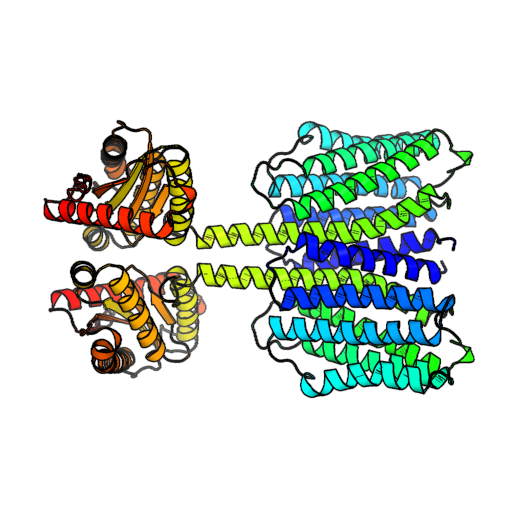PHE A CA 1
ATOM 1355 C C . PHE A 1 178 ? 9.914 -27.672 -23.406 1 87.56 178 PHE A C 1
ATOM 1357 O O . PHE A 1 178 ? 9.867 -27.5 -22.188 1 87.56 178 PHE A O 1
ATOM 1364 N N . ARG A 1 179 ? 9.227 -28.656 -23.922 1 87.5 179 ARG A N 1
ATOM 1365 C CA . ARG A 1 179 ? 8.188 -29.406 -23.234 1 87.5 179 ARG A CA 1
ATOM 1366 C C . ARG A 1 179 ? 8.758 -30.672 -22.609 1 87.5 179 ARG A C 1
ATOM 1368 O O . ARG A 1 179 ? 8.031 -31.438 -21.953 1 87.5 179 ARG A O 1
ATOM 1375 N N . THR A 1 180 ? 10.047 -30.859 -22.812 1 90.12 180 THR A N 1
ATOM 1376 C CA . THR A 1 180 ? 10.672 -32.062 -22.25 1 90.12 180 THR A CA 1
ATOM 1377 C C . THR A 1 180 ? 10.547 -32.062 -20.734 1 90.12 180 THR A C 1
ATOM 1379 O O . THR A 1 180 ? 10.922 -31.109 -20.062 1 90.12 180 THR A O 1
ATOM 1382 N N . PRO A 1 181 ? 10.016 -33.062 -20.188 1 91 181 PRO A N 1
ATOM 1383 C CA . PRO A 1 181 ? 9.836 -33.125 -18.734 1 91 181 PRO A CA 1
ATOM 1384 C C . PRO A 1 181 ? 11.125 -33.5 -18 1 91 181 PRO A C 1
ATOM 1386 O O . PRO A 1 181 ? 11.117 -34.344 -17.125 1 91 181 PRO A O 1
ATOM 1389 N N . HIS A 1 182 ? 12.172 -32.812 -18.391 1 93.69 182 HIS A N 1
ATOM 1390 C CA . HIS A 1 182 ? 13.43 -32.906 -17.641 1 93.69 182 HIS A CA 1
ATOM 1391 C C . HIS A 1 182 ? 13.289 -32.344 -16.234 1 93.69 182 HIS A C 1
ATOM 1393 O O . HIS A 1 182 ? 12.586 -31.344 -16.031 1 93.69 182 HIS A O 1
ATOM 1399 N N . PRO A 1 183 ? 13.914 -32.969 -15.211 1 94.25 183 PRO A N 1
ATOM 1400 C CA . PRO A 1 183 ? 13.789 -32.5 -13.836 1 94.25 183 PRO A CA 1
ATOM 1401 C C . PRO A 1 183 ? 14.102 -31.016 -13.703 1 94.25 183 PRO A C 1
ATOM 1403 O O . PRO A 1 183 ? 13.43 -30.297 -12.953 1 94.25 183 PRO A O 1
ATOM 1406 N N . VAL A 1 184 ? 15.031 -30.531 -14.391 1 94.56 184 VAL A N 1
ATOM 1407 C CA . VAL A 1 184 ? 15.391 -29.125 -14.359 1 94.56 184 VAL A CA 1
ATOM 1408 C C . VAL A 1 184 ? 14.234 -28.281 -14.898 1 94.56 184 VAL A C 1
ATOM 1410 O O . VAL A 1 184 ? 13.93 -27.219 -14.359 1 94.56 184 VAL A O 1
ATOM 1413 N N . ASN A 1 185 ? 13.633 -28.734 -15.938 1 93.88 185 ASN A N 1
ATOM 1414 C CA . ASN A 1 185 ? 12.516 -28.016 -16.547 1 93.88 185 ASN A CA 1
ATOM 1415 C C . ASN A 1 185 ? 11.281 -28.031 -15.656 1 93.88 185 ASN A C 1
ATOM 1417 O O . ASN A 1 185 ? 10.562 -27.031 -15.57 1 93.88 185 ASN A O 1
ATOM 1421 N N . ILE A 1 186 ? 11.07 -29.141 -15.031 1 95.31 186 ILE A N 1
ATOM 1422 C CA . ILE A 1 186 ? 9.953 -29.25 -14.102 1 95.31 186 ILE A CA 1
ATOM 1423 C C . ILE A 1 186 ? 10.164 -28.312 -12.922 1 95.31 186 ILE A C 1
ATOM 1425 O O . ILE A 1 186 ? 9.258 -27.562 -12.539 1 95.31 186 ILE A O 1
ATOM 1429 N N . ALA A 1 187 ? 11.344 -28.328 -12.367 1 95.81 187 ALA A N 1
ATOM 1430 C CA . ALA A 1 187 ? 11.68 -27.438 -11.258 1 95.81 187 ALA A CA 1
ATOM 1431 C C . ALA A 1 187 ? 11.555 -25.969 -11.672 1 95.81 187 ALA A C 1
ATOM 1433 O O . ALA A 1 187 ? 11.094 -25.141 -10.891 1 95.81 187 ALA A O 1
ATOM 1434 N N . ALA A 1 188 ? 11.992 -25.672 -12.844 1 96.38 188 ALA A N 1
ATOM 1435 C CA . ALA A 1 188 ? 11.914 -24.312 -13.359 1 96.38 188 ALA A CA 1
ATOM 1436 C C . ALA A 1 188 ? 10.461 -23.844 -13.477 1 96.38 188 ALA A C 1
ATOM 1438 O O . ALA A 1 188 ? 10.141 -22.688 -13.188 1 96.38 188 ALA A O 1
ATOM 1439 N N . ALA A 1 189 ? 9.633 -24.75 -13.969 1 95.62 189 ALA A N 1
ATOM 1440 C CA . ALA A 1 189 ? 8.219 -24.422 -14.133 1 95.62 189 ALA A CA 1
ATOM 1441 C C . ALA A 1 189 ? 7.562 -24.172 -12.781 1 95.62 189 ALA A C 1
ATOM 1443 O O . ALA A 1 189 ? 6.758 -23.234 -12.633 1 95.62 189 ALA A O 1
ATOM 1444 N N . LEU A 1 190 ? 7.848 -24.969 -11.82 1 96.12 190 LEU A N 1
ATOM 1445 C CA . LEU A 1 190 ? 7.344 -24.766 -10.469 1 96.12 190 LEU A CA 1
ATOM 1446 C C . LEU A 1 190 ? 7.852 -23.438 -9.906 1 96.12 190 LEU A C 1
ATOM 1448 O O . LEU A 1 190 ? 7.078 -22.656 -9.336 1 96.12 190 LEU A O 1
ATOM 1452 N N . ALA A 1 191 ? 9.125 -23.234 -10.062 1 96.88 191 ALA A N 1
ATOM 1453 C CA . ALA A 1 191 ? 9.734 -22 -9.586 1 96.88 191 ALA A CA 1
ATOM 1454 C C . ALA A 1 191 ? 9.109 -20.781 -10.25 1 96.88 191 ALA A C 1
ATOM 1456 O O . ALA A 1 191 ? 8.953 -19.734 -9.617 1 96.88 191 ALA A O 1
ATOM 1457 N N . ALA A 1 192 ? 8.828 -20.891 -11.5 1 96.88 192 ALA A N 1
ATOM 1458 C CA . ALA A 1 192 ? 8.211 -19.781 -12.227 1 96.88 192 ALA A CA 1
ATOM 1459 C C . ALA A 1 192 ? 6.883 -19.375 -11.586 1 96.88 192 ALA A C 1
ATOM 1461 O O . ALA A 1 192 ? 6.566 -18.188 -11.484 1 96.88 192 ALA A O 1
ATOM 1462 N N . ASN A 1 193 ? 6.117 -20.359 -11.203 1 96.62 193 ASN A N 1
ATOM 1463 C CA . ASN A 1 193 ? 4.844 -20.078 -10.555 1 96.62 193 ASN A CA 1
ATOM 1464 C C . ASN A 1 193 ? 5.047 -19.422 -9.188 1 96.62 193 ASN A C 1
ATOM 1466 O O . ASN A 1 193 ? 4.426 -18.406 -8.883 1 96.62 193 ASN A O 1
ATOM 1470 N N . VAL A 1 194 ? 5.902 -19.984 -8.391 1 97 194 VAL A N 1
ATOM 1471 C CA . VAL A 1 194 ? 6.172 -19.5 -7.039 1 97 194 VAL A CA 1
ATOM 1472 C C . VAL A 1 194 ? 6.715 -18.078 -7.109 1 97 194 VAL A C 1
ATOM 1474 O O . VAL A 1 194 ? 6.281 -17.203 -6.355 1 97 194 VAL A O 1
ATOM 1477 N N . THR A 1 195 ? 7.645 -17.828 -7.984 1 97.19 195 THR A N 1
ATOM 1478 C CA . THR A 1 195 ? 8.281 -16.516 -8.094 1 97.19 195 THR A CA 1
ATOM 1479 C C . THR A 1 195 ? 7.309 -15.484 -8.641 1 97.19 195 THR A C 1
ATOM 1481 O O . THR A 1 195 ? 7.406 -14.297 -8.32 1 97.19 195 THR A O 1
ATOM 1484 N N . LEU A 1 196 ? 6.406 -15.938 -9.508 1 96.19 196 LEU A N 1
ATOM 1485 C CA . LEU A 1 196 ? 5.352 -15.031 -9.961 1 96.19 196 LEU A CA 1
ATOM 1486 C C . LEU A 1 196 ? 4.543 -14.508 -8.773 1 96.19 196 LEU A C 1
ATOM 1488 O O . LEU A 1 196 ? 4.289 -13.312 -8.672 1 96.19 196 LEU A O 1
ATOM 1492 N N . VAL A 1 197 ? 4.164 -15.375 -7.91 1 96.25 197 VAL A N 1
ATOM 1493 C CA . VAL A 1 197 ? 3.344 -15.031 -6.758 1 96.25 197 VAL A CA 1
ATOM 1494 C C . VAL A 1 197 ? 4.137 -14.141 -5.809 1 96.25 197 VAL A C 1
ATOM 1496 O O . VAL A 1 197 ? 3.703 -13.031 -5.477 1 96.25 197 VAL A O 1
ATOM 1499 N N . LEU A 1 198 ? 5.289 -14.617 -5.465 1 97.25 198 LEU A N 1
ATOM 1500 C CA . LEU A 1 198 ? 6.117 -13.883 -4.512 1 97.25 198 LEU A CA 1
ATOM 1501 C C . LEU A 1 198 ? 6.594 -12.562 -5.113 1 97.25 198 LEU A C 1
ATOM 1503 O O . LEU A 1 198 ? 6.703 -11.555 -4.406 1 97.25 198 LEU A O 1
ATOM 1507 N N . GLY A 1 199 ? 6.945 -12.586 -6.375 1 96.88 199 GLY A N 1
ATOM 1508 C CA . GLY A 1 199 ? 7.328 -11.352 -7.055 1 96.88 199 GLY A CA 1
ATOM 1509 C C . GLY A 1 199 ? 6.227 -10.312 -7.059 1 96.88 199 GLY A C 1
ATOM 1510 O O . GLY A 1 199 ? 6.492 -9.117 -6.895 1 96.88 199 GLY A O 1
ATOM 1511 N N . THR A 1 200 ? 5.008 -10.766 -7.281 1 95.12 200 THR A N 1
ATOM 1512 C CA . THR A 1 200 ? 3.867 -9.859 -7.254 1 95.12 200 THR A CA 1
ATOM 1513 C C . THR A 1 200 ? 3.688 -9.258 -5.863 1 95.12 200 THR A C 1
ATOM 1515 O O . THR A 1 200 ? 3.396 -8.07 -5.73 1 95.12 200 THR A O 1
ATOM 1518 N N . VAL A 1 201 ? 3.883 -10.078 -4.867 1 95.31 201 VAL A N 1
ATOM 1519 C CA . VAL A 1 201 ? 3.84 -9.586 -3.494 1 95.31 201 VAL A CA 1
ATOM 1520 C C . VAL A 1 201 ? 4.875 -8.477 -3.311 1 95.31 201 VAL A C 1
ATOM 1522 O O . VAL A 1 201 ? 4.555 -7.402 -2.795 1 95.31 201 VAL A O 1
ATOM 1525 N N . ALA A 1 202 ? 6.07 -8.75 -3.732 1 96.38 202 ALA A N 1
ATOM 1526 C CA . ALA A 1 202 ? 7.148 -7.77 -3.602 1 96.38 202 ALA A CA 1
ATOM 1527 C C . ALA A 1 202 ? 6.801 -6.469 -4.324 1 96.38 202 ALA A C 1
ATOM 1529 O O . ALA A 1 202 ? 7.031 -5.379 -3.795 1 96.38 202 ALA A O 1
ATOM 1530 N N . LEU A 1 203 ? 6.238 -6.543 -5.48 1 95.38 203 LEU A N 1
ATOM 1531 C CA . LEU A 1 203 ? 5.879 -5.375 -6.273 1 95.38 203 LEU A CA 1
ATOM 1532 C C . LEU A 1 203 ? 4.781 -4.566 -5.59 1 95.38 203 LEU A C 1
ATOM 1534 O O . LEU A 1 203 ? 4.82 -3.336 -5.59 1 95.38 203 LEU A O 1
ATOM 1538 N N . LEU A 1 204 ? 3.838 -5.254 -5.027 1 94 204 LEU A N 1
ATOM 1539 C CA . LEU A 1 204 ? 2.736 -4.57 -4.355 1 94 204 LEU A CA 1
ATOM 1540 C C . LEU A 1 204 ? 3.221 -3.865 -3.094 1 94 204 LEU A C 1
ATOM 1542 O O . LEU A 1 204 ? 2.734 -2.785 -2.756 1 94 204 LEU A O 1
ATOM 1546 N N . VAL A 1 205 ? 4.16 -4.48 -2.455 1 93.56 205 VAL A N 1
ATOM 1547 C CA . VAL A 1 205 ? 4.723 -3.842 -1.27 1 93.56 205 VAL A CA 1
ATOM 1548 C C . VAL A 1 205 ? 5.562 -2.635 -1.683 1 93.56 205 VAL A C 1
ATOM 1550 O O . VAL A 1 205 ? 5.559 -1.606 -1.001 1 93.56 205 VAL A O 1
ATOM 1553 N N . ALA A 1 206 ? 6.297 -2.736 -2.764 1 93.69 206 ALA A N 1
ATOM 1554 C CA . ALA A 1 206 ? 7 -1.579 -3.309 1 93.69 206 ALA A CA 1
ATOM 1555 C C . ALA A 1 206 ? 6.035 -0.436 -3.6 1 93.69 206 ALA A C 1
ATOM 1557 O O . ALA A 1 206 ? 6.309 0.72 -3.268 1 93.69 206 ALA A O 1
ATOM 1558 N N . TRP A 1 207 ? 4.969 -0.771 -4.152 1 92.5 207 TRP A N 1
ATOM 1559 C CA . TRP A 1 207 ? 3.932 0.202 -4.477 1 92.5 207 TRP A CA 1
ATOM 1560 C C . TRP A 1 207 ? 3.354 0.823 -3.207 1 92.5 207 TRP A C 1
ATOM 1562 O O . TRP A 1 207 ? 3.09 2.027 -3.164 1 92.5 207 TRP A O 1
ATOM 1572 N N . ARG A 1 208 ? 3.143 0.05 -2.217 1 89.62 208 ARG A N 1
ATOM 1573 C CA . ARG A 1 208 ? 2.691 0.538 -0.917 1 89.62 208 ARG A CA 1
ATOM 1574 C C . ARG A 1 208 ? 3.695 1.521 -0.324 1 89.62 208 ARG A C 1
ATOM 1576 O O . ARG A 1 208 ? 3.314 2.59 0.158 1 89.62 208 ARG A O 1
ATOM 1583 N N . THR A 1 209 ? 4.902 1.147 -0.377 1 88.5 209 THR A N 1
ATOM 1584 C CA . THR A 1 209 ? 5.969 1.974 0.179 1 88.5 209 THR A CA 1
ATOM 1585 C C . THR A 1 209 ? 6.023 3.33 -0.52 1 88.5 209 THR A C 1
ATOM 1587 O O . THR A 1 209 ? 6.234 4.359 0.125 1 88.5 209 THR A O 1
ATOM 1590 N N . GLU A 1 210 ? 5.848 3.271 -1.76 1 87.69 210 GLU A N 1
ATOM 1591 C CA . GLU A 1 210 ? 5.809 4.5 -2.547 1 87.69 210 GLU A CA 1
ATOM 1592 C C . GLU A 1 210 ? 4.707 5.438 -2.053 1 87.69 210 GLU A C 1
ATOM 1594 O O . GLU A 1 210 ? 4.934 6.637 -1.888 1 87.69 210 GLU A O 1
ATOM 1599 N N . ALA A 1 211 ? 3.566 4.941 -1.864 1 84.69 211 ALA A N 1
ATOM 1600 C CA . ALA A 1 211 ? 2.424 5.727 -1.406 1 84.69 211 ALA A CA 1
ATOM 1601 C C . ALA A 1 211 ? 2.658 6.262 0.004 1 84.69 211 ALA A C 1
ATOM 1603 O O . ALA A 1 211 ? 2.314 7.406 0.305 1 84.69 211 ALA A O 1
ATOM 1604 N N . GLU A 1 212 ? 3.184 5.438 0.814 1 84 212 GLU A N 1
ATOM 1605 C CA . GLU A 1 212 ? 3.488 5.836 2.184 1 84 212 GLU A CA 1
ATOM 1606 C C . GLU A 1 212 ? 4.48 6.996 2.215 1 84 212 GLU A C 1
ATOM 1608 O O . GLU A 1 212 ? 4.328 7.93 3 1 84 212 GLU A O 1
ATOM 1613 N N . ASP A 1 213 ? 5.461 6.91 1.424 1 81.19 213 ASP A N 1
ATOM 1614 C CA . ASP A 1 213 ? 6.48 7.953 1.364 1 81.19 213 ASP A CA 1
ATOM 1615 C C . ASP A 1 213 ? 5.879 9.289 0.927 1 81.19 213 ASP A C 1
ATOM 1617 O O . ASP A 1 213 ? 6.207 10.336 1.483 1 81.19 213 ASP A O 1
ATOM 1621 N N . LYS A 1 214 ? 5.016 9.211 -0.004 1 77 214 LYS A N 1
ATOM 1622 C CA . LYS A 1 214 ? 4.348 10.414 -0.489 1 77 214 LYS A CA 1
ATOM 1623 C C . LYS A 1 214 ? 3.467 11.031 0.596 1 77 214 LYS A C 1
ATOM 1625 O O . LYS A 1 214 ? 3.465 12.25 0.785 1 77 214 LYS A O 1
ATOM 1630 N N . LEU A 1 215 ? 2.777 10.242 1.296 1 76.69 215 LEU A N 1
ATOM 1631 C CA . LEU A 1 215 ? 1.865 10.711 2.334 1 76.69 215 LEU A CA 1
ATOM 1632 C C . LEU A 1 215 ? 2.637 11.227 3.543 1 76.69 215 LEU A C 1
ATOM 1634 O O . LEU A 1 215 ? 2.227 12.203 4.176 1 76.69 215 LEU A O 1
ATOM 1638 N N . ARG A 1 216 ? 3.697 10.523 3.789 1 75.56 216 ARG A N 1
ATOM 1639 C CA . ARG A 1 216 ? 4.555 11 4.871 1 75.56 216 ARG A CA 1
ATOM 1640 C C . ARG A 1 216 ? 5.141 12.367 4.547 1 75.56 216 ARG A C 1
ATOM 1642 O O . ARG A 1 216 ? 5.242 13.227 5.422 1 75.56 216 ARG A O 1
ATOM 1649 N N . ALA A 1 217 ? 5.508 12.5 3.363 1 71 217 ALA A N 1
ATOM 1650 C CA . ALA A 1 217 ? 6.004 13.805 2.928 1 71 217 ALA A CA 1
ATOM 1651 C C . ALA A 1 217 ? 4.93 14.875 3.076 1 71 217 ALA A C 1
ATOM 1653 O O . ALA A 1 217 ? 5.211 15.992 3.533 1 71 217 ALA A O 1
ATOM 1654 N N . LEU A 1 218 ? 3.76 14.5 2.75 1 68.81 218 LEU A N 1
ATOM 1655 C CA . LEU A 1 218 ? 2.637 15.422 2.885 1 68.81 218 LEU A CA 1
ATOM 1656 C C . LEU A 1 218 ? 2.346 15.711 4.352 1 68.81 218 LEU A C 1
ATOM 1658 O O . LEU A 1 218 ? 1.945 16.828 4.699 1 68.81 218 LEU A O 1
ATOM 1662 N N . ALA A 1 219 ? 2.67 14.727 5.121 1 72.12 219 ALA A N 1
ATOM 1663 C CA . ALA A 1 219 ? 2.395 14.859 6.551 1 72.12 219 ALA A CA 1
ATOM 1664 C C . ALA A 1 219 ? 3.508 15.625 7.254 1 72.12 219 ALA A C 1
ATOM 1666 O O . ALA A 1 219 ? 3.307 16.156 8.344 1 72.12 219 ALA A O 1
ATOM 1667 N N . LYS A 1 220 ? 4.648 15.719 6.609 1 77.94 220 LYS A N 1
ATOM 1668 C CA . LYS A 1 220 ? 5.793 16.297 7.309 1 77.94 220 LYS A CA 1
ATOM 1669 C C . LYS A 1 220 ? 6.215 17.609 6.672 1 77.94 220 LYS A C 1
ATOM 1671 O O . LYS A 1 220 ? 7.156 18.266 7.137 1 77.94 220 LYS A O 1
ATOM 1676 N N . THR A 1 221 ? 5.59 18.031 5.691 1 79.25 221 THR A N 1
ATOM 1677 C CA . THR A 1 221 ? 5.977 19.281 5.027 1 79.25 221 THR A CA 1
ATOM 1678 C C . THR A 1 221 ? 4.805 20.25 4.984 1 79.25 221 THR A C 1
ATOM 1680 O O . THR A 1 221 ? 3.643 19.844 5.055 1 79.25 221 THR A O 1
ATOM 1683 N N . ASP A 1 222 ? 5.227 21.5 4.98 1 78.81 222 ASP A N 1
ATOM 1684 C CA . ASP A 1 222 ? 4.242 22.578 4.855 1 78.81 222 ASP A CA 1
ATOM 1685 C C . ASP A 1 222 ? 3.807 22.75 3.4 1 78.81 222 ASP A C 1
ATOM 1687 O O . ASP A 1 222 ? 4.645 22.906 2.51 1 78.81 222 ASP A O 1
ATOM 1691 N N . ALA A 1 223 ? 2.562 22.641 3.193 1 69.38 223 ALA A N 1
ATOM 1692 C CA . ALA A 1 223 ? 2.023 22.609 1.836 1 69.38 223 ALA A CA 1
ATOM 1693 C C . ALA A 1 223 ? 2.34 23.906 1.091 1 69.38 223 ALA A C 1
ATOM 1695 O O . ALA A 1 223 ? 2.535 23.906 -0.127 1 69.38 223 ALA A O 1
ATOM 1696 N N . LEU A 1 224 ? 2.414 25.016 1.816 1 76.19 224 LEU A N 1
ATOM 1697 C CA . LEU A 1 224 ? 2.611 26.328 1.198 1 76.19 224 LEU A CA 1
ATOM 1698 C C . LEU A 1 224 ? 4.074 26.531 0.821 1 76.19 224 LEU A C 1
ATOM 1700 O O . LEU A 1 224 ? 4.371 27.078 -0.241 1 76.19 224 LEU A O 1
ATOM 1704 N N . THR A 1 225 ? 4.98 26.047 1.663 1 88 225 THR A N 1
ATOM 1705 C CA . THR A 1 225 ? 6.367 26.469 1.528 1 88 225 THR A CA 1
ATOM 1706 C C . THR A 1 225 ? 7.262 25.297 1.136 1 88 225 THR A C 1
ATOM 1708 O O . THR A 1 225 ? 8.391 25.5 0.682 1 88 225 THR A O 1
ATOM 1711 N N . GLY A 1 226 ? 6.758 24.094 1.424 1 82.19 226 GLY A N 1
ATOM 1712 C CA . GLY A 1 226 ? 7.535 22.922 1.076 1 82.19 226 GLY A CA 1
ATOM 1713 C C . GLY A 1 226 ? 8.547 22.531 2.141 1 82.19 226 GLY A C 1
ATOM 1714 O O . GLY A 1 226 ? 9.102 21.438 2.104 1 82.19 226 GLY A O 1
ATOM 1715 N N . VAL A 1 227 ? 8.836 23.438 3.02 1 88.56 227 VAL A N 1
ATOM 1716 C CA . VAL A 1 227 ? 9.75 23.109 4.109 1 88.56 227 VAL A CA 1
ATOM 1717 C C . VAL A 1 227 ? 9.023 22.234 5.137 1 88.56 227 VAL A C 1
ATOM 1719 O O . VAL A 1 227 ? 7.832 21.953 4.996 1 88.56 227 VAL A O 1
ATOM 1722 N N . LEU A 1 228 ? 9.828 21.719 6.062 1 88.62 228 LEU A N 1
ATOM 1723 C CA . LEU A 1 228 ? 9.227 20.875 7.086 1 88.62 228 LEU A CA 1
ATOM 1724 C C . LEU A 1 228 ? 8.141 21.625 7.844 1 88.62 228 LEU A C 1
ATOM 1726 O O . LEU A 1 228 ? 8.281 22.828 8.117 1 88.62 228 LEU A O 1
ATOM 1730 N N . ASN A 1 229 ? 7.07 20.906 8.078 1 84 229 ASN A N 1
ATOM 1731 C CA . ASN A 1 229 ? 6.094 21.453 9.016 1 84 229 ASN A CA 1
ATOM 1732 C C . ASN A 1 229 ? 6.484 21.156 10.461 1 84 229 ASN A C 1
ATOM 1734 O O . ASN A 1 229 ? 7.582 20.656 10.719 1 84 229 ASN A O 1
ATOM 1738 N N . ARG A 1 230 ? 5.695 21.562 11.336 1 81.19 230 ARG A N 1
ATOM 1739 C CA . ARG A 1 230 ? 6.023 21.422 12.75 1 81.19 230 ARG A CA 1
ATOM 1740 C C . ARG A 1 230 ? 6.352 19.969 13.102 1 81.19 230 ARG A C 1
ATOM 1742 O O . ARG A 1 230 ? 7.332 19.703 13.805 1 81.19 230 ARG A O 1
ATOM 1749 N N . ARG A 1 231 ? 5.539 19.109 12.594 1 79.06 231 ARG A N 1
ATOM 1750 C CA . ARG A 1 231 ? 5.77 17.688 12.859 1 79.06 231 ARG A CA 1
ATOM 1751 C C . ARG A 1 231 ? 7.098 17.234 12.273 1 79.06 231 ARG A C 1
ATOM 1753 O O . ARG A 1 231 ? 7.875 16.547 12.945 1 79.06 231 ARG A O 1
ATOM 1760 N N . GLY A 1 232 ? 7.211 17.516 11.031 1 84.44 232 GLY A N 1
ATOM 1761 C CA . GLY A 1 232 ? 8.461 17.156 10.375 1 84.44 232 GLY A CA 1
ATOM 1762 C C . GLY A 1 232 ? 9.68 17.75 11.062 1 84.44 232 GLY A C 1
ATOM 1763 O O . GLY A 1 232 ? 10.703 17.078 11.203 1 84.44 232 GLY A O 1
ATOM 1764 N N . PHE A 1 233 ? 9.57 18.969 11.453 1 90.19 233 PHE A N 1
ATOM 1765 C CA . PHE A 1 233 ? 10.656 19.641 12.148 1 90.19 233 PHE A CA 1
ATOM 1766 C C . PHE A 1 233 ? 10.992 18.922 13.453 1 90.19 233 PHE A C 1
ATOM 1768 O O . PHE A 1 233 ? 12.164 18.734 13.773 1 90.19 233 PHE A O 1
ATOM 1775 N N . ASP A 1 234 ? 9.984 18.531 14.141 1 85.38 234 ASP A N 1
ATOM 1776 C CA . ASP A 1 234 ? 10.164 17.859 15.422 1 85.38 234 ASP A CA 1
ATOM 1777 C C . ASP A 1 234 ? 10.883 16.531 15.242 1 85.38 234 ASP A C 1
ATOM 1779 O O . ASP A 1 234 ? 11.812 16.219 15.992 1 85.38 234 ASP A O 1
ATOM 1783 N N . VAL A 1 235 ? 10.508 15.812 14.281 1 83.69 235 VAL A N 1
ATOM 1784 C CA . VAL A 1 235 ? 11.078 14.492 14.023 1 83.69 235 VAL A CA 1
ATOM 1785 C C . VAL A 1 235 ? 12.539 14.633 13.617 1 83.69 235 VAL A C 1
ATOM 1787 O O . VAL A 1 235 ? 13.422 14 14.203 1 83.69 235 VAL A O 1
ATOM 1790 N N . ARG A 1 236 ? 12.75 15.484 12.703 1 87.44 236 ARG A N 1
ATOM 1791 C CA . ARG A 1 236 ? 14.109 15.664 12.211 1 87.44 236 ARG A CA 1
ATOM 1792 C C . ARG A 1 236 ? 14.977 16.375 13.25 1 87.44 236 ARG A C 1
ATOM 1794 O O . ARG A 1 236 ? 16.172 16.094 13.352 1 87.44 236 ARG A O 1
ATOM 1801 N N . GLY A 1 237 ? 14.383 17.219 13.938 1 91.69 237 GLY A N 1
ATOM 1802 C CA . GLY A 1 237 ? 15.109 17.922 14.984 1 91.69 237 GLY A CA 1
ATOM 1803 C C . GLY A 1 237 ? 15.594 17 16.094 1 91.69 237 GLY A C 1
ATOM 1804 O O . GLY A 1 237 ? 16.719 17.125 16.562 1 91.69 237 GLY A O 1
ATOM 1805 N N . ARG A 1 238 ? 14.75 16.094 16.469 1 87.25 238 ARG A N 1
ATOM 1806 C CA . ARG A 1 238 ? 15.133 15.133 17.5 1 87.25 238 ARG A CA 1
ATOM 1807 C C . ARG A 1 238 ? 16.297 14.258 17.016 1 87.25 238 ARG A C 1
ATOM 1809 O O . ARG A 1 238 ? 17.219 13.977 17.781 1 87.25 238 ARG A O 1
ATOM 1816 N N . ALA A 1 239 ? 16.188 13.852 15.797 1 85.12 239 ALA A N 1
ATOM 1817 C CA . ALA A 1 239 ? 17.266 13.047 15.219 1 85.12 239 ALA A CA 1
ATOM 1818 C C . ALA A 1 239 ? 18.578 13.812 15.18 1 85.12 239 ALA A C 1
ATOM 1820 O O . ALA A 1 239 ? 19.641 13.266 15.5 1 85.12 239 ALA A O 1
ATOM 1821 N N . LEU A 1 240 ? 18.516 15.055 14.789 1 88.75 240 LEU A N 1
ATOM 1822 C CA . LEU A 1 240 ? 19.688 15.906 14.734 1 88.75 240 LEU A CA 1
ATOM 1823 C C . LEU A 1 240 ? 20.281 16.109 16.125 1 88.75 240 LEU A C 1
ATOM 1825 O O . LEU A 1 240 ? 21.5 16.016 16.312 1 88.75 240 LEU A O 1
ATOM 1829 N N . LEU A 1 241 ? 19.469 16.328 17.047 1 88.25 241 LEU A N 1
ATOM 1830 C CA . LEU A 1 241 ? 19.922 16.578 18.422 1 88.25 241 LEU A CA 1
ATOM 1831 C C . LEU A 1 241 ? 20.594 15.336 19 1 88.25 241 LEU A C 1
ATOM 1833 O O . LEU A 1 241 ? 21.641 15.43 19.641 1 88.25 241 LEU A O 1
ATOM 1837 N N . ALA A 1 242 ? 19.953 14.188 18.797 1 83.62 242 ALA A N 1
ATOM 1838 C CA . ALA A 1 242 ? 20.531 12.93 19.281 1 83.62 242 ALA A CA 1
ATOM 1839 C C . ALA A 1 242 ? 21.906 12.703 18.672 1 83.62 242 ALA A C 1
ATOM 1841 O O . ALA A 1 242 ? 22.844 12.305 19.375 1 83.62 242 ALA A O 1
ATOM 1842 N N . HIS A 1 243 ? 21.984 12.938 17.391 1 82.5 243 HIS A N 1
ATOM 1843 C CA . HIS A 1 243 ? 23.234 12.781 16.672 1 82.5 243 HIS A CA 1
ATOM 1844 C C . HIS A 1 243 ? 24.297 13.75 17.203 1 82.5 243 HIS A C 1
ATOM 1846 O O . HIS A 1 243 ? 25.438 13.359 17.422 1 82.5 243 HIS A O 1
ATOM 1852 N N . ALA A 1 244 ? 23.953 14.953 17.406 1 85.06 244 ALA A N 1
ATOM 1853 C CA . ALA A 1 244 ? 24.875 15.992 17.859 1 85.06 244 ALA A CA 1
ATOM 1854 C C . ALA A 1 244 ? 25.406 15.68 19.25 1 85.06 244 ALA A C 1
ATOM 1856 O O . ALA A 1 244 ? 26.609 15.812 19.516 1 85.06 244 ALA A O 1
ATOM 1857 N N . LEU A 1 245 ? 24.594 15.219 20.078 1 80.81 245 LEU A N 1
ATOM 1858 C CA . LEU A 1 245 ? 24.984 14.906 21.438 1 80.81 245 LEU A CA 1
ATOM 1859 C C . LEU A 1 245 ? 25.953 13.727 21.484 1 80.81 245 LEU A C 1
ATOM 1861 O O . LEU A 1 245 ? 26.906 13.727 22.266 1 80.81 245 LEU A O 1
ATOM 1865 N N . ARG A 1 246 ? 25.719 12.766 20.641 1 79.56 246 ARG A N 1
ATOM 1866 C CA . ARG A 1 246 ? 26.578 11.586 20.562 1 79.56 246 ARG A CA 1
ATOM 1867 C C . ARG A 1 246 ? 27.969 11.945 20.062 1 79.56 246 ARG A C 1
ATOM 1869 O O . ARG A 1 246 ? 28.953 11.305 20.438 1 79.56 246 ARG A O 1
ATOM 1876 N N . HIS A 1 247 ? 28.031 13.016 19.312 1 82.62 247 HIS A N 1
ATOM 1877 C CA . HIS A 1 247 ? 29.297 13.328 18.672 1 82.62 247 HIS A CA 1
ATOM 1878 C C . HIS A 1 247 ? 29.906 14.594 19.266 1 82.62 247 HIS A C 1
ATOM 1880 O O . HIS A 1 247 ? 30.844 15.156 18.688 1 82.62 247 HIS A O 1
ATOM 1886 N N . GLY A 1 248 ? 29.344 15.008 20.328 1 82.31 248 GLY A N 1
ATOM 1887 C CA . GLY A 1 248 ? 29.906 16.141 21.031 1 82.31 248 GLY A CA 1
ATOM 1888 C C . GLY A 1 248 ? 29.75 17.453 20.312 1 82.31 248 GLY A C 1
ATOM 1889 O O . GLY A 1 248 ? 30.594 18.344 20.422 1 82.31 248 GLY A O 1
ATOM 1890 N N . LEU A 1 249 ? 28.734 17.594 19.5 1 85.62 249 LEU A N 1
ATOM 1891 C CA . LEU A 1 249 ? 28.453 18.828 18.766 1 85.62 249 LEU A CA 1
ATOM 1892 C C . LEU A 1 249 ? 27.469 19.703 19.547 1 85.62 249 LEU A C 1
ATOM 1894 O O . LEU A 1 249 ? 26.734 19.203 20.406 1 85.62 249 LEU A O 1
ATOM 1898 N N . ARG A 1 250 ? 27.562 21.016 19.312 1 89.5 250 ARG A N 1
ATOM 1899 C CA . ARG A 1 250 ? 26.578 21.953 19.844 1 89.5 250 ARG A CA 1
ATOM 1900 C C . ARG A 1 250 ? 25.391 22.078 18.891 1 89.5 250 ARG A C 1
ATOM 1902 O O . ARG A 1 250 ? 25.531 21.859 17.672 1 89.5 250 ARG A O 1
ATOM 1909 N N . VAL A 1 251 ? 24.281 22.281 19.484 1 92.19 251 VAL A N 1
ATOM 1910 C CA . VAL A 1 251 ? 23.094 22.5 18.672 1 92.19 251 VAL A CA 1
ATOM 1911 C C . VAL A 1 251 ? 22.5 23.875 18.984 1 92.19 251 VAL A C 1
ATOM 1913 O O . VAL A 1 251 ? 22.266 24.203 20.156 1 92.19 251 VAL A O 1
ATOM 1916 N N . THR A 1 252 ? 22.312 24.688 17.984 1 94.5 252 THR A N 1
ATOM 1917 C CA . THR A 1 252 ? 21.672 25.984 18.141 1 94.5 252 THR A CA 1
ATOM 1918 C C . THR A 1 252 ? 20.297 25.984 17.469 1 94.5 252 THR A C 1
ATOM 1920 O O . THR A 1 252 ? 20.172 25.578 16.312 1 94.5 252 THR A O 1
ATOM 1923 N N . ALA A 1 253 ? 19.297 26.375 18.219 1 96.31 253 ALA A N 1
ATOM 1924 C CA . ALA A 1 253 ? 17.969 26.594 17.672 1 96.31 253 ALA A CA 1
ATOM 1925 C C . ALA A 1 253 ? 17.75 28.078 17.344 1 96.31 253 ALA A C 1
ATOM 1927 O O . ALA A 1 253 ? 18.109 28.953 18.141 1 96.31 253 ALA A O 1
ATOM 1928 N N . VAL A 1 254 ? 17.203 28.344 16.188 1 97.31 254 VAL A N 1
ATOM 1929 C CA . VAL A 1 254 ? 16.859 29.703 15.797 1 97.31 254 VAL A CA 1
ATOM 1930 C C . VAL A 1 254 ? 15.367 29.781 15.453 1 97.31 254 VAL A C 1
ATOM 1932 O O . VAL A 1 254 ? 14.898 29.094 14.539 1 97.31 254 VAL A O 1
ATOM 1935 N N . MET A 1 255 ? 14.672 30.547 16.172 1 96.56 255 MET A N 1
ATOM 1936 C CA . MET A 1 255 ? 13.273 30.859 15.859 1 96.56 255 MET A CA 1
ATOM 1937 C C . MET A 1 255 ? 13.172 32.156 15.062 1 96.56 255 MET A C 1
ATOM 1939 O O . MET A 1 255 ? 13.789 33.156 15.414 1 96.56 255 MET A O 1
ATOM 1943 N N . LEU A 1 256 ? 12.398 32.094 13.977 1 97.19 256 LEU A N 1
ATOM 1944 C CA . LEU A 1 256 ? 12.273 33.25 13.109 1 97.19 256 LEU A CA 1
ATOM 1945 C C . LEU A 1 256 ? 10.805 33.656 12.93 1 97.19 256 LEU A C 1
ATOM 1947 O O . LEU A 1 256 ? 9.93 32.781 12.883 1 97.19 256 LEU A O 1
ATOM 1951 N N . ASP A 1 257 ? 10.57 34.875 12.805 1 95.25 257 ASP A N 1
ATOM 1952 C CA . ASP A 1 257 ? 9.242 35.406 12.523 1 95.25 257 ASP A CA 1
ATOM 1953 C C . ASP A 1 257 ? 9.328 36.531 11.477 1 95.25 257 ASP A C 1
ATOM 1955 O O . ASP A 1 257 ? 10.141 37.438 11.602 1 95.25 257 ASP A O 1
ATOM 1959 N N . VAL A 1 258 ? 8.5 36.469 10.477 1 95.38 258 VAL A N 1
ATOM 1960 C CA . VAL A 1 258 ? 8.477 37.5 9.445 1 95.38 258 VAL A CA 1
ATOM 1961 C C . VAL A 1 258 ? 7.867 38.781 10.008 1 95.38 258 VAL A C 1
ATOM 1963 O O . VAL A 1 258 ? 6.734 38.781 10.492 1 95.38 258 VAL A O 1
ATOM 1966 N N . ASP A 1 259 ? 8.609 39.844 9.875 1 94.75 259 ASP A N 1
ATOM 1967 C CA . ASP A 1 259 ? 8.203 41.094 10.492 1 94.75 259 ASP A CA 1
ATOM 1968 C C . ASP A 1 259 ? 6.992 41.719 9.773 1 94.75 259 ASP A C 1
ATOM 1970 O O . ASP A 1 259 ? 6.977 41.781 8.547 1 94.75 259 ASP A O 1
ATOM 1974 N N . HIS A 1 260 ? 5.984 42.125 10.555 1 91.31 260 HIS A N 1
ATOM 1975 C CA . HIS A 1 260 ? 4.809 42.844 10.086 1 91.31 260 HIS A CA 1
ATOM 1976 C C . HIS A 1 260 ? 4.082 42.062 8.992 1 91.31 260 HIS A C 1
ATOM 1978 O O . HIS A 1 260 ? 3.674 42.656 7.98 1 91.31 260 HIS A O 1
ATOM 1984 N N . PHE A 1 261 ? 3.986 40.844 9.156 1 90.25 261 PHE A N 1
ATOM 1985 C CA . PHE A 1 261 ? 3.4 40 8.125 1 90.25 261 PHE A CA 1
ATOM 1986 C C . PHE A 1 261 ? 1.92 40.312 7.941 1 90.25 261 PHE A C 1
ATOM 1988 O O . PHE A 1 261 ? 1.406 40.281 6.824 1 90.25 261 PHE A O 1
ATOM 1995 N N . LYS A 1 262 ? 1.271 40.531 9.016 1 80.81 262 LYS A N 1
ATOM 1996 C CA . LYS A 1 262 ? -0.141 40.875 8.914 1 80.81 262 LYS A CA 1
ATOM 1997 C C . LYS A 1 262 ? -0.33 42.125 8.062 1 80.81 262 LYS A C 1
ATOM 1999 O O . LYS A 1 262 ? -1.283 42.219 7.285 1 80.81 262 LYS A O 1
ATOM 2004 N N . ARG A 1 263 ? 0.491 43.094 8.242 1 85.5 263 ARG A N 1
ATOM 2005 C CA . ARG A 1 263 ? 0.43 44.312 7.449 1 85.5 263 ARG A CA 1
ATOM 2006 C C . ARG A 1 263 ? 0.617 44 5.965 1 85.5 263 ARG A C 1
ATOM 2008 O O . ARG A 1 263 ? -0.018 44.625 5.113 1 85.5 263 ARG A O 1
ATOM 2015 N N . VAL A 1 264 ? 1.477 43.156 5.691 1 89.88 264 VAL A N 1
ATOM 2016 C CA . VAL A 1 264 ? 1.69 42.75 4.312 1 89.88 264 VAL A CA 1
ATOM 2017 C C . VAL A 1 264 ? 0.397 42.156 3.74 1 89.88 264 VAL A C 1
ATOM 2019 O O . VAL A 1 264 ? -0.002 42.5 2.623 1 89.88 264 VAL A O 1
ATOM 2022 N N . ASN A 1 265 ? -0.282 41.312 4.492 1 81.62 265 ASN A N 1
ATOM 2023 C CA . ASN A 1 265 ? -1.536 40.719 4.055 1 81.62 265 ASN A CA 1
ATOM 2024 C C . ASN A 1 265 ? -2.623 41.781 3.854 1 81.62 265 ASN A C 1
ATOM 2026 O O . ASN A 1 265 ? -3.375 41.719 2.879 1 81.62 265 ASN A O 1
ATOM 2030 N N . ASP A 1 266 ? -2.607 42.656 4.742 1 77.69 266 ASP A N 1
ATOM 2031 C CA . ASP A 1 266 ? -3.625 43.719 4.711 1 77.69 266 ASP A CA 1
ATOM 2032 C C . ASP A 1 266 ? -3.412 44.656 3.523 1 77.69 266 ASP A C 1
ATOM 2034 O O . ASP A 1 266 ? -4.375 45.125 2.926 1 77.69 266 ASP A O 1
ATOM 2038 N N . THR A 1 267 ? -2.189 44.906 3.25 1 86.44 267 THR A N 1
ATOM 2039 C CA . THR A 1 267 ? -1.84 45.875 2.23 1 86.44 267 THR A CA 1
ATOM 2040 C C . THR A 1 267 ? -1.862 45.25 0.841 1 86.44 267 THR A C 1
ATOM 2042 O O . THR A 1 267 ? -2.324 45.875 -0.119 1 86.44 267 THR A O 1
ATOM 2045 N N . HIS A 1 268 ? -1.405 44.062 0.747 1 86.94 268 HIS A N 1
ATOM 2046 C CA . HIS A 1 268 ? -1.164 43.5 -0.574 1 86.94 268 HIS A CA 1
ATOM 2047 C C . HIS A 1 268 ? -2.049 42.281 -0.819 1 86.94 268 HIS A C 1
ATOM 2049 O O . HIS A 1 268 ? -2.082 41.75 -1.929 1 86.94 268 HIS A O 1
ATOM 2055 N N . GLY A 1 269 ? -2.725 41.844 0.169 1 79.25 269 GLY A N 1
ATOM 2056 C CA . GLY A 1 269 ? -3.588 40.688 0.042 1 79.25 269 GLY A CA 1
ATOM 2057 C C . GLY A 1 269 ? -2.943 39.406 0.537 1 79.25 269 GLY A C 1
ATOM 2058 O O . GLY A 1 269 ? -1.716 39.312 0.601 1 79.25 269 GLY A O 1
ATOM 2059 N N . HIS A 1 270 ? -3.713 38.375 0.763 1 75.69 270 HIS A N 1
ATOM 2060 C CA . HIS A 1 270 ? -3.252 37.125 1.328 1 75.69 270 HIS A CA 1
ATOM 2061 C C . HIS A 1 270 ? -2.434 36.312 0.314 1 75.69 270 HIS A C 1
ATOM 2063 O O . HIS A 1 270 ? -1.512 35.594 0.688 1 75.69 270 HIS A O 1
ATOM 2069 N N . GLY A 1 271 ? -2.854 36.406 -0.863 1 78.75 271 GLY A N 1
ATOM 2070 C CA . GLY A 1 271 ? -2.047 35.75 -1.888 1 78.75 271 GLY A CA 1
ATOM 2071 C C . GLY A 1 271 ? -0.6 36.219 -1.883 1 78.75 271 GLY A C 1
ATOM 2072 O O . GLY A 1 271 ? 0.314 35.375 -1.979 1 78.75 271 GLY A O 1
ATOM 2073 N N . THR A 1 272 ? -0.436 37.469 -1.743 1 84.75 272 THR A N 1
ATOM 2074 C CA . THR A 1 272 ? 0.907 38.031 -1.65 1 84.75 272 THR A CA 1
ATOM 2075 C C . THR A 1 272 ? 1.607 37.562 -0.383 1 84.75 272 THR A C 1
ATOM 2077 O O . THR A 1 272 ? 2.809 37.281 -0.397 1 84.75 272 THR A O 1
ATOM 2080 N N . GLY A 1 273 ? 0.869 37.5 0.654 1 89 273 GLY A N 1
ATOM 2081 C CA . GLY A 1 273 ? 1.425 36.969 1.883 1 89 273 GLY A CA 1
ATOM 2082 C C . GLY A 1 273 ? 1.947 35.562 1.727 1 89 273 GLY A C 1
ATOM 2083 O O . GLY A 1 273 ? 3.037 35.219 2.203 1 89 273 GLY A O 1
ATOM 2084 N N . ASP A 1 274 ? 1.194 34.781 1.007 1 85.12 274 ASP A N 1
ATOM 2085 C CA . ASP A 1 274 ? 1.617 33.406 0.729 1 85.12 274 ASP A CA 1
ATOM 2086 C C . ASP A 1 274 ? 2.922 33.406 -0.065 1 85.12 274 ASP A C 1
ATOM 2088 O O . ASP A 1 274 ? 3.789 32.562 0.179 1 85.12 274 ASP A O 1
ATOM 2092 N N . HIS A 1 275 ? 3 34.25 -0.922 1 90.25 275 HIS A N 1
ATOM 2093 C CA . HIS A 1 275 ? 4.215 34.312 -1.728 1 90.25 275 HIS A CA 1
ATOM 2094 C C . HIS A 1 275 ? 5.414 34.719 -0.876 1 90.25 275 HIS A C 1
ATOM 2096 O O . HIS A 1 275 ? 6.527 34.25 -1.095 1 90.25 275 HIS A O 1
ATOM 2102 N N . VAL A 1 276 ? 5.18 35.656 0.006 1 93.44 276 VAL A N 1
ATOM 2103 C CA . VAL A 1 276 ? 6.242 36.094 0.907 1 93.44 276 VAL A CA 1
ATOM 2104 C C . VAL A 1 276 ? 6.75 34.906 1.723 1 93.44 276 VAL A C 1
ATOM 2106 O O . VAL A 1 276 ? 7.961 34.688 1.854 1 93.44 276 VAL A O 1
ATOM 2109 N N . LEU A 1 277 ? 5.82 34.156 2.234 1 93.62 277 LEU A N 1
ATOM 2110 C CA . LEU A 1 277 ? 6.188 33 3.057 1 93.62 277 LEU A CA 1
ATOM 2111 C C . LEU A 1 277 ? 6.965 31.969 2.238 1 93.62 277 LEU A C 1
ATOM 2113 O O . LEU A 1 277 ? 7.965 31.422 2.711 1 93.62 277 LEU A O 1
ATOM 2117 N N . ALA A 1 278 ? 6.492 31.672 1.04 1 92.75 278 ALA A N 1
ATOM 2118 C CA . ALA A 1 278 ? 7.168 30.734 0.158 1 92.75 278 ALA A CA 1
ATOM 2119 C C . ALA A 1 278 ? 8.578 31.219 -0.189 1 92.75 278 ALA A C 1
ATOM 2121 O O . ALA A 1 278 ? 9.523 30.422 -0.201 1 92.75 278 ALA A O 1
ATOM 2122 N N . PHE A 1 279 ? 8.656 32.469 -0.503 1 93.06 279 PHE A N 1
ATOM 2123 C CA . PHE A 1 279 ? 9.93 33.094 -0.833 1 93.06 279 PHE A CA 1
ATOM 2124 C C . PHE A 1 279 ? 10.891 33 0.347 1 93.06 279 PHE A C 1
ATOM 2126 O O . PHE A 1 279 ? 12.055 32.625 0.183 1 93.06 279 PHE A O 1
ATOM 2133 N N . PHE A 1 280 ? 10.43 33.375 1.499 1 95.19 280 PHE A N 1
ATOM 2134 C CA . PHE A 1 280 ? 11.234 33.344 2.713 1 95.19 280 PHE A CA 1
ATOM 2135 C C . PHE A 1 280 ? 11.742 31.922 2.973 1 95.19 280 PHE A C 1
ATOM 2137 O O . PHE A 1 280 ? 12.914 31.734 3.322 1 95.19 280 PHE A O 1
ATOM 2144 N N . ALA A 1 281 ? 10.859 30.969 2.844 1 94.88 281 ALA A N 1
ATOM 2145 C CA . ALA A 1 281 ? 11.211 29.562 3.064 1 94.88 281 ALA A CA 1
ATOM 2146 C C . ALA A 1 281 ? 12.32 29.125 2.109 1 94.88 281 ALA A C 1
ATOM 2148 O O . ALA A 1 281 ? 13.219 28.375 2.496 1 94.88 281 ALA A O 1
ATOM 2149 N N . ARG A 1 282 ? 12.234 29.5 0.892 1 92.5 282 ARG A N 1
ATOM 2150 C CA . ARG A 1 282 ? 13.258 29.156 -0.093 1 92.5 282 ARG A CA 1
ATOM 2151 C C . ARG A 1 282 ? 14.617 29.719 0.317 1 92.5 282 ARG A C 1
ATOM 2153 O O . ARG A 1 282 ? 15.633 29.016 0.24 1 92.5 282 ARG A O 1
ATOM 2160 N N . LEU A 1 283 ? 14.656 30.938 0.718 1 93.88 283 LEU A N 1
ATOM 2161 C CA . LEU A 1 283 ? 15.898 31.562 1.152 1 93.88 283 LEU A CA 1
ATOM 2162 C C . LEU A 1 283 ? 16.438 30.875 2.402 1 93.88 283 LEU A C 1
ATOM 2164 O O . LEU A 1 283 ? 17.656 30.75 2.57 1 93.88 283 LEU A O 1
ATOM 2168 N N . LEU A 1 284 ? 15.516 30.547 3.25 1 94.12 284 LEU A N 1
ATOM 2169 C CA . LEU A 1 284 ? 15.883 29.828 4.469 1 94.12 284 LEU A CA 1
ATOM 2170 C C . LEU A 1 284 ? 16.594 28.516 4.145 1 94.12 284 LEU A C 1
ATOM 2172 O O . LEU A 1 284 ? 17.609 28.188 4.758 1 94.12 284 LEU A O 1
ATOM 2176 N N . GLN A 1 285 ? 16.062 27.812 3.23 1 89.88 285 GLN A N 1
ATOM 2177 C CA . GLN A 1 285 ? 16.656 26.547 2.799 1 89.88 285 GLN A CA 1
ATOM 2178 C C . GLN A 1 285 ? 18.031 26.781 2.172 1 89.88 285 GLN A C 1
ATOM 2180 O O . GLN A 1 285 ? 18.938 25.969 2.359 1 89.88 285 GLN A O 1
ATOM 2185 N N . ASP A 1 286 ? 18.141 27.844 1.46 1 87.88 286 ASP A N 1
ATOM 2186 C CA . ASP A 1 286 ? 19.391 28.172 0.812 1 87.88 286 ASP A CA 1
ATOM 2187 C C . ASP A 1 286 ? 20.453 28.547 1.842 1 87.88 286 ASP A C 1
ATOM 2189 O O . ASP A 1 286 ? 21.656 28.328 1.628 1 87.88 286 ASP A O 1
ATOM 2193 N N . ALA A 1 287 ? 20.016 29.141 2.908 1 90.44 287 ALA A N 1
ATOM 2194 C CA . ALA A 1 287 ? 20.938 29.656 3.92 1 90.44 287 ALA A CA 1
ATOM 2195 C C . ALA A 1 287 ? 21.359 28.547 4.891 1 90.44 287 ALA A C 1
ATOM 2197 O O . ALA A 1 287 ? 22.281 28.734 5.691 1 90.44 287 ALA A O 1
ATOM 2198 N N . THR A 1 288 ? 20.641 27.453 4.855 1 88.38 288 THR A N 1
ATOM 2199 C CA . THR A 1 288 ? 20.953 26.344 5.746 1 88.38 288 THR A CA 1
ATOM 2200 C C . THR A 1 288 ? 21.859 25.328 5.047 1 88.38 288 THR A C 1
ATOM 2202 O O . THR A 1 288 ? 21.844 25.234 3.816 1 88.38 288 THR A O 1
ATOM 2205 N N . ARG A 1 289 ? 22.781 24.688 5.859 1 80.38 289 ARG A N 1
ATOM 2206 C CA . ARG A 1 289 ? 23.688 23.672 5.34 1 80.38 289 ARG A CA 1
ATOM 2207 C C . ARG A 1 289 ? 23.031 22.297 5.328 1 80.38 289 ARG A C 1
ATOM 2209 O O . ARG A 1 289 ? 21.922 22.125 5.855 1 80.38 289 ARG A O 1
ATOM 2216 N N . THR A 1 290 ? 23.953 21.438 4.699 1 77 290 THR A N 1
ATOM 2217 C CA . THR A 1 290 ? 23.516 20.047 4.668 1 77 290 THR A CA 1
ATOM 2218 C C . THR A 1 290 ? 23.453 19.469 6.078 1 77 290 THR A C 1
ATOM 2220 O O . THR A 1 290 ? 24.375 19.656 6.875 1 77 290 THR A O 1
ATOM 2223 N N . GLY A 1 291 ? 22.453 19.125 6.691 1 77.56 291 GLY A N 1
ATOM 2224 C CA . GLY A 1 291 ? 22.297 18.547 8.023 1 77.56 291 GLY A CA 1
ATOM 2225 C C . GLY A 1 291 ? 21.422 19.391 8.93 1 77.56 291 GLY A C 1
ATOM 2226 O O . GLY A 1 291 ? 20.938 18.906 9.953 1 77.56 291 GLY A O 1
ATOM 2227 N N . ASP A 1 292 ? 21.469 20.719 8.57 1 88.81 292 ASP A N 1
ATOM 2228 C CA . ASP A 1 292 ? 20.578 21.578 9.344 1 88.81 292 ASP A CA 1
ATOM 2229 C C . ASP A 1 292 ? 19.109 21.219 9.094 1 88.81 292 ASP A C 1
ATOM 2231 O O . ASP A 1 292 ? 18.797 20.516 8.125 1 88.81 292 ASP A O 1
ATOM 2235 N N . VAL A 1 293 ? 18.328 21.562 10.047 1 93.69 293 VAL A N 1
ATOM 2236 C CA . VAL A 1 293 ? 16.891 21.328 9.93 1 93.69 293 VAL A CA 1
ATOM 2237 C C . VAL A 1 293 ? 16.156 22.672 9.883 1 93.69 293 VAL A C 1
ATOM 2239 O O . VAL A 1 293 ? 16.375 23.531 10.734 1 93.69 293 VAL A O 1
ATOM 2242 N N . ALA A 1 294 ? 15.398 22.906 8.891 1 94.81 294 ALA A N 1
ATOM 2243 C CA . ALA A 1 294 ? 14.586 24.109 8.75 1 94.81 294 ALA A CA 1
ATOM 2244 C C . ALA A 1 294 ? 13.117 23.766 8.547 1 94.81 294 ALA A C 1
ATOM 2246 O O . ALA A 1 294 ? 12.797 22.797 7.844 1 94.81 294 ALA A O 1
ATOM 2247 N N . GLY A 1 295 ? 12.234 24.438 9.164 1 94.19 295 GLY A N 1
ATOM 2248 C CA . GLY A 1 295 ? 10.812 24.172 9.016 1 94.19 295 GLY A CA 1
ATOM 2249 C C . GLY A 1 295 ? 9.945 25.391 9.32 1 94.19 295 GLY A C 1
ATOM 2250 O O . GLY A 1 295 ? 10.422 26.375 9.883 1 94.19 295 GLY A O 1
ATOM 2251 N N . ARG A 1 296 ? 8.703 25.438 8.844 1 90.94 296 ARG A N 1
ATOM 2252 C CA . ARG A 1 296 ? 7.668 26.406 9.211 1 90.94 296 ARG A CA 1
ATOM 2253 C C . ARG A 1 296 ? 6.809 25.875 10.359 1 90.94 296 ARG A C 1
ATOM 2255 O O . ARG A 1 296 ? 6.055 24.922 10.18 1 90.94 296 ARG A O 1
ATOM 2262 N N . ILE A 1 297 ? 6.938 26.469 11.484 1 85.25 297 ILE A N 1
ATOM 2263 C CA . ILE A 1 297 ? 6.355 25.891 12.688 1 85.25 297 ILE A CA 1
ATOM 2264 C C . ILE A 1 297 ? 5.043 26.594 13.023 1 85.25 297 ILE A C 1
ATOM 2266 O O . ILE A 1 297 ? 4.305 26.156 13.906 1 85.25 297 ILE A O 1
ATOM 2270 N N . GLY A 1 298 ? 4.742 27.688 12.359 1 77.81 298 GLY A N 1
ATOM 2271 C CA . GLY A 1 298 ? 3.533 28.484 12.523 1 77.81 298 GLY A CA 1
ATOM 2272 C C . GLY A 1 298 ? 3.15 29.25 11.273 1 77.81 298 GLY A C 1
ATOM 2273 O O . GLY A 1 298 ? 3.662 28.969 10.188 1 77.81 298 GLY A O 1
ATOM 2274 N N . GLY A 1 299 ? 2.186 30.094 11.391 1 78.69 299 GLY A N 1
ATOM 2275 C CA . GLY A 1 299 ? 1.747 30.906 10.258 1 78.69 299 GLY A CA 1
ATOM 2276 C C . GLY A 1 299 ? 2.879 31.656 9.586 1 78.69 299 GLY A C 1
ATOM 2277 O O . GLY A 1 299 ? 3.213 31.391 8.438 1 78.69 299 GLY A O 1
ATOM 2278 N N . GLU A 1 300 ? 3.494 32.5 10.359 1 89.12 300 GLU A N 1
ATOM 2279 C CA . GLU A 1 300 ? 4.613 33.312 9.867 1 89.12 300 GLU A CA 1
ATOM 2280 C C . GLU A 1 300 ? 5.906 32.938 10.594 1 89.12 300 GLU A C 1
ATOM 2282 O O . GLU A 1 300 ? 6.891 33.688 10.508 1 89.12 300 GLU A O 1
ATOM 2287 N N . GLU A 1 301 ? 5.855 31.828 11.289 1 91.31 301 GLU A N 1
ATOM 2288 C CA . GLU A 1 301 ? 6.984 31.438 12.133 1 91.31 301 GLU A CA 1
ATOM 2289 C C . GLU A 1 301 ? 7.762 30.281 11.516 1 91.31 301 GLU A C 1
ATOM 2291 O O . GLU A 1 301 ? 7.168 29.328 11 1 91.31 301 GLU A O 1
ATOM 2296 N N . PHE A 1 302 ? 9.078 30.422 11.516 1 96.06 302 PHE A N 1
ATOM 2297 C CA . PHE A 1 302 ? 10 29.391 11.047 1 96.06 302 PHE A CA 1
ATOM 2298 C C . PHE A 1 302 ? 11.008 29.031 12.125 1 96.06 302 PHE A C 1
ATOM 2300 O O . PHE A 1 302 ? 11.172 29.766 13.102 1 96.06 302 PHE A O 1
ATOM 2307 N N . ALA A 1 303 ? 11.594 27.891 12 1 96 303 ALA A N 1
ATOM 2308 C CA . ALA A 1 303 ? 12.633 27.453 12.93 1 96 303 ALA A CA 1
ATOM 2309 C C . ALA A 1 303 ? 13.766 26.75 12.188 1 96 303 ALA A C 1
ATOM 2311 O O . ALA A 1 303 ? 13.547 26.141 11.141 1 96 303 ALA A O 1
ATOM 2312 N N . VAL A 1 304 ? 14.945 26.859 12.719 1 96.69 304 VAL A N 1
ATOM 2313 C CA . VAL A 1 304 ? 16.125 26.188 12.195 1 96.69 304 VAL A CA 1
ATOM 2314 C C . VAL A 1 304 ? 16.922 25.562 13.344 1 96.69 304 VAL A C 1
ATOM 2316 O O . VAL A 1 304 ? 17.016 26.141 14.422 1 96.69 304 VAL A O 1
ATOM 2319 N N . LEU A 1 305 ? 17.406 24.391 13.125 1 95.38 305 LEU A N 1
ATOM 2320 C CA . LEU A 1 305 ? 18.359 23.734 14.016 1 95.38 305 LEU A CA 1
ATOM 2321 C C . LEU A 1 305 ? 19.719 23.594 13.352 1 95.38 305 LEU A C 1
ATOM 2323 O O . LEU A 1 305 ? 19.828 23 12.273 1 95.38 305 LEU A O 1
ATOM 2327 N N . LEU A 1 306 ? 20.703 24.125 14.023 1 93.62 306 LEU A N 1
ATOM 2328 C CA . LEU A 1 306 ? 22.062 24.125 13.5 1 93.62 306 LEU A CA 1
ATOM 2329 C C . LEU A 1 306 ? 22.984 23.266 14.375 1 93.62 306 LEU A C 1
ATOM 2331 O O . LEU A 1 306 ? 23.141 23.547 15.562 1 93.62 306 LEU A O 1
ATOM 2335 N N . ALA A 1 307 ? 23.516 22.25 13.805 1 89.19 307 ALA A N 1
ATOM 2336 C CA . ALA A 1 307 ? 24.562 21.5 14.484 1 89.19 307 ALA A CA 1
ATOM 2337 C C . ALA A 1 307 ? 25.953 22 14.094 1 89.19 307 ALA A C 1
ATOM 2339 O O . ALA A 1 307 ? 26.234 22.219 12.914 1 89.19 307 ALA A O 1
ATOM 2340 N N . HIS A 1 308 ? 26.766 22.266 15.133 1 87 308 HIS A N 1
ATOM 2341 C CA . HIS A 1 308 ? 28.062 22.859 14.836 1 87 308 HIS A CA 1
ATOM 2342 C C . HIS A 1 308 ? 29.062 22.547 15.938 1 87 308 HIS A C 1
ATOM 2344 O O . HIS A 1 308 ? 28.688 22.125 17.031 1 87 308 HIS A O 1
ATOM 2350 N N . ALA A 1 309 ? 30.281 22.75 15.555 1 85 309 ALA A N 1
ATOM 2351 C CA . ALA A 1 309 ? 31.359 22.531 16.516 1 85 309 ALA A CA 1
ATOM 2352 C C . ALA A 1 309 ? 31.359 23.625 17.578 1 85 309 ALA A C 1
ATOM 2354 O O . ALA A 1 309 ? 30.875 24.734 17.344 1 85 309 ALA A O 1
ATOM 2355 N N . PRO A 1 310 ? 31.953 23.203 18.734 1 83.38 310 PRO A N 1
ATOM 2356 C CA . PRO A 1 310 ? 32.094 24.234 19.766 1 83.38 310 PRO A CA 1
ATOM 2357 C C . PRO A 1 310 ? 32.938 25.422 19.281 1 83.38 310 PRO A C 1
ATOM 2359 O O . PRO A 1 310 ? 33.906 25.25 18.562 1 83.38 310 PRO A O 1
ATOM 2362 N N . GLY A 1 311 ? 32.5 26.625 19.547 1 80.75 311 GLY A N 1
ATOM 2363 C CA . GLY A 1 311 ? 33.219 27.828 19.156 1 80.75 311 GLY A CA 1
ATOM 2364 C C . GLY A 1 311 ? 32.688 28.484 17.906 1 80.75 311 GLY A C 1
ATOM 2365 O O . GLY A 1 311 ? 32.906 29.672 17.688 1 80.75 311 GLY A O 1
ATOM 2366 N N . ASP A 1 312 ? 31.969 27.703 17.172 1 83.81 312 ASP A N 1
ATOM 2367 C CA . ASP A 1 312 ? 31.406 28.25 15.945 1 83.81 312 ASP A CA 1
ATOM 2368 C C . ASP A 1 312 ? 30.234 29.188 16.25 1 83.81 312 ASP A C 1
ATOM 2370 O O . ASP A 1 312 ? 29.438 28.922 17.141 1 83.81 312 ASP A O 1
ATOM 2374 N N . ARG A 1 313 ? 30.281 30.328 15.609 1 88.5 313 ARG A N 1
ATOM 2375 C CA . ARG A 1 313 ? 29.172 31.25 15.711 1 88.5 313 ARG A CA 1
ATOM 2376 C C . ARG A 1 313 ? 28.109 30.969 14.641 1 88.5 313 ARG A C 1
ATOM 2378 O O . ARG A 1 313 ? 27.828 31.812 13.805 1 88.5 313 ARG A O 1
ATOM 2385 N N . ALA A 1 314 ? 27.531 29.828 14.781 1 90.38 314 ALA A N 1
ATOM 2386 C CA . ALA A 1 314 ? 26.672 29.297 13.734 1 90.38 314 ALA A CA 1
ATOM 2387 C C . ALA A 1 314 ? 25.422 30.172 13.555 1 90.38 314 ALA A C 1
ATOM 2389 O O . ALA A 1 314 ? 25.016 30.453 12.43 1 90.38 314 ALA A O 1
ATOM 2390 N N . ALA A 1 315 ? 24.812 30.625 14.656 1 93.69 315 ALA A N 1
ATOM 2391 C CA . ALA A 1 315 ? 23.594 31.422 14.586 1 93.69 315 ALA A CA 1
ATOM 2392 C C . ALA A 1 315 ? 23.859 32.75 13.906 1 93.69 315 ALA A C 1
ATOM 2394 O O . ALA A 1 315 ? 23.062 33.188 13.07 1 93.69 315 ALA A O 1
ATOM 2395 N N . GLU A 1 316 ? 24.938 33.344 14.297 1 93.94 316 GLU A N 1
ATOM 2396 C CA . GLU A 1 316 ? 25.281 34.656 13.75 1 93.94 316 GLU A CA 1
ATOM 2397 C C . GLU A 1 316 ? 25.609 34.562 12.258 1 93.94 316 GLU A C 1
ATOM 2399 O O . GLU A 1 316 ? 25.203 35.406 11.469 1 93.94 316 GLU A O 1
ATOM 2404 N N . SER A 1 317 ? 26.375 33.562 11.977 1 94.38 317 SER A N 1
ATOM 2405 C CA . SER A 1 317 ? 26.734 33.375 10.57 1 94.38 317 SER A CA 1
ATOM 2406 C C . SER A 1 317 ? 25.484 33.094 9.727 1 94.38 317 SER A C 1
ATOM 2408 O O . SER A 1 317 ? 25.375 33.625 8.609 1 94.38 317 SER A O 1
ATOM 2410 N N . PHE A 1 318 ? 24.656 32.25 10.172 1 94.94 318 PHE A N 1
ATOM 2411 C CA . PHE A 1 318 ? 23.406 31.953 9.492 1 94.94 318 PHE A CA 1
ATOM 2412 C C . PHE A 1 318 ? 22.578 33.219 9.305 1 94.94 318 PHE A C 1
ATOM 2414 O O . PHE A 1 318 ? 22.078 33.5 8.211 1 94.94 318 PHE A O 1
ATOM 2421 N N . ASP A 1 319 ? 22.391 33.969 10.352 1 96.69 319 ASP A N 1
ATOM 2422 C CA . ASP A 1 319 ? 21.578 35.188 10.336 1 96.69 319 ASP A CA 1
ATOM 2423 C C . ASP A 1 319 ? 22.109 36.188 9.32 1 96.69 319 ASP A C 1
ATOM 2425 O O . ASP A 1 319 ? 21.344 36.812 8.586 1 96.69 319 ASP A O 1
ATOM 2429 N N . ARG A 1 320 ? 23.422 36.375 9.359 1 95.12 320 ARG A N 1
ATOM 2430 C CA . ARG A 1 320 ? 24.047 37.312 8.43 1 95.12 320 ARG A CA 1
ATOM 2431 C C . ARG A 1 320 ? 23.766 36.906 6.984 1 95.12 320 ARG A C 1
ATOM 2433 O O . ARG A 1 320 ? 23.453 37.75 6.152 1 95.12 320 ARG A O 1
ATOM 2440 N N . ARG A 1 321 ? 23.906 35.656 6.723 1 95.19 321 ARG A N 1
ATOM 2441 C CA . ARG A 1 321 ? 23.688 35.156 5.367 1 95.19 321 ARG A CA 1
ATOM 2442 C C . ARG A 1 321 ? 22.234 35.375 4.934 1 95.19 321 ARG A C 1
ATOM 2444 O O . ARG A 1 321 ? 21.969 35.844 3.822 1 95.19 321 ARG A O 1
ATOM 2451 N N . LEU A 1 322 ? 21.297 35.031 5.777 1 96.31 322 LEU A N 1
ATOM 2452 C CA . LEU A 1 322 ? 19.875 35.125 5.441 1 96.31 322 LEU A CA 1
ATOM 2453 C C . LEU A 1 322 ? 19.469 36.594 5.266 1 96.31 322 LEU A C 1
ATOM 2455 O O . LEU A 1 322 ? 18.719 36.906 4.332 1 96.31 322 LEU A O 1
ATOM 2459 N N . ARG A 1 323 ? 19.891 37.406 6.086 1 96.19 323 ARG A N 1
ATOM 2460 C CA . ARG A 1 323 ? 19.531 38.844 6.004 1 96.19 323 ARG A CA 1
ATOM 2461 C C . ARG A 1 323 ? 20.094 39.469 4.734 1 96.19 323 ARG A C 1
ATOM 2463 O O . ARG A 1 323 ? 19.438 40.281 4.105 1 96.19 323 ARG A O 1
ATOM 2470 N N . ALA A 1 324 ? 21.312 39.125 4.496 1 94.88 324 ALA A N 1
ATOM 2471 C CA . ALA A 1 324 ? 21.938 39.656 3.283 1 94.88 324 ALA A CA 1
ATOM 2472 C C . ALA A 1 324 ? 21.156 39.219 2.041 1 94.88 324 ALA A C 1
ATOM 2474 O O . ALA A 1 324 ? 20.891 40.062 1.157 1 94.88 324 ALA A O 1
ATOM 2475 N N . ARG A 1 325 ? 20.766 38.062 1.967 1 94.56 325 ARG A N 1
ATOM 2476 C CA . ARG A 1 325 ? 20.031 37.531 0.818 1 94.56 325 ARG A CA 1
ATOM 2477 C C . ARG A 1 325 ? 18.641 38.156 0.745 1 94.56 325 ARG A C 1
ATOM 2479 O O . ARG A 1 325 ? 18.156 38.5 -0.341 1 94.56 325 ARG A O 1
ATOM 2486 N N . LEU A 1 326 ? 18.016 38.281 1.835 1 94.62 326 LEU A N 1
ATOM 2487 C CA . LEU A 1 326 ? 16.672 38.844 1.896 1 94.62 326 LEU A CA 1
ATOM 2488 C C . LEU A 1 326 ? 16.688 40.312 1.437 1 94.62 326 LEU A C 1
ATOM 2490 O O . LEU A 1 326 ? 15.805 40.719 0.686 1 94.62 326 LEU A O 1
ATOM 2494 N N . ALA A 1 327 ? 17.641 41 1.907 1 93.69 327 ALA A N 1
ATOM 2495 C CA . ALA A 1 327 ? 17.766 42.406 1.543 1 93.69 327 ALA A CA 1
ATOM 2496 C C . ALA A 1 327 ? 18.031 42.562 0.048 1 93.69 327 ALA A C 1
ATOM 2498 O O . ALA A 1 327 ? 17.531 43.5 -0.579 1 93.69 327 ALA A O 1
ATOM 2499 N N . ALA A 1 328 ? 18.703 41.688 -0.461 1 93.75 328 ALA A N 1
ATOM 2500 C CA . ALA A 1 328 ? 19.094 41.781 -1.867 1 93.75 328 ALA A CA 1
ATOM 2501 C C . ALA A 1 328 ? 17.953 41.312 -2.775 1 93.75 328 ALA A C 1
ATOM 2503 O O . ALA A 1 328 ? 17.719 41.906 -3.84 1 93.75 328 ALA A O 1
ATOM 2504 N N . ASP A 1 329 ? 17.172 40.344 -2.379 1 94.06 329 ASP A N 1
ATOM 2505 C CA . ASP A 1 329 ? 16.297 39.625 -3.316 1 94.06 329 ASP A CA 1
ATOM 2506 C C . ASP A 1 329 ? 14.844 40.062 -3.133 1 94.06 329 ASP A C 1
ATOM 2508 O O . ASP A 1 329 ? 14.055 40 -4.074 1 94.06 329 ASP A O 1
ATOM 2512 N N . SER A 1 330 ? 14.438 40.469 -1.931 1 92.69 330 SER A N 1
ATOM 2513 C CA . SER A 1 330 ? 13.016 40.688 -1.639 1 92.69 330 SER A CA 1
ATOM 2514 C C . SER A 1 330 ? 12.438 41.812 -2.451 1 92.69 330 SER A C 1
ATOM 2516 O O . SER A 1 330 ? 11.344 41.719 -3.014 1 92.69 330 SER A O 1
ATOM 2518 N N . PRO A 1 331 ? 13.148 42.969 -2.604 1 92.88 331 PRO A N 1
ATOM 2519 C CA . PRO A 1 331 ? 12.578 44.062 -3.42 1 92.88 331 PRO A CA 1
ATOM 2520 C C . PRO A 1 331 ? 12.359 43.625 -4.871 1 92.88 331 PRO A C 1
ATOM 2522 O O . PRO A 1 331 ? 11.359 44.031 -5.484 1 92.88 331 PRO A O 1
ATOM 2525 N N . GLN A 1 332 ? 13.203 42.938 -5.406 1 91 332 GLN A N 1
ATOM 2526 C CA . GLN A 1 332 ? 13.109 42.5 -6.793 1 91 332 GLN A CA 1
ATOM 2527 C C . GLN A 1 332 ? 12.031 41.406 -6.957 1 91 332 GLN A C 1
ATOM 2529 O O . GLN A 1 332 ? 11.242 41.469 -7.902 1 91 332 GLN A O 1
ATOM 2534 N N . ALA A 1 333 ? 11.977 40.5 -6.039 1 90.06 333 ALA A N 1
ATOM 2535 C CA . ALA A 1 333 ? 11.109 39.344 -6.176 1 90.06 333 ALA A CA 1
ATOM 2536 C C . ALA A 1 333 ? 9.68 39.656 -5.758 1 90.06 333 ALA A C 1
ATOM 2538 O O . ALA A 1 333 ? 8.719 39.125 -6.32 1 90.06 333 ALA A O 1
ATOM 2539 N N . LEU A 1 334 ? 9.484 40.594 -4.77 1 91.5 334 LEU A N 1
ATOM 2540 C CA . LEU A 1 334 ? 8.172 40.812 -4.16 1 91.5 334 LEU A CA 1
ATOM 2541 C C . LEU A 1 334 ? 7.691 42.219 -4.402 1 91.5 334 LEU A C 1
ATOM 2543 O O . LEU A 1 334 ? 6.504 42.531 -4.234 1 91.5 334 LEU A O 1
ATOM 2547 N N . GLY A 1 335 ? 8.672 43.156 -4.758 1 92.56 335 GLY A N 1
ATOM 2548 C CA . GLY A 1 335 ? 8.328 44.562 -4.969 1 92.56 335 GLY A CA 1
ATOM 2549 C C . GLY A 1 335 ? 8.461 45.406 -3.715 1 92.56 335 GLY A C 1
ATOM 2550 O O . GLY A 1 335 ? 8.227 46.594 -3.746 1 92.56 335 GLY A O 1
ATOM 2551 N N . PHE A 1 336 ? 8.695 44.844 -2.57 1 93.94 336 PHE A N 1
ATOM 2552 C CA . PHE A 1 336 ? 8.914 45.531 -1.305 1 93.94 336 PHE A CA 1
ATOM 2553 C C . PHE A 1 336 ? 9.852 44.75 -0.408 1 93.94 336 PHE A C 1
ATOM 2555 O O . PHE A 1 336 ? 10.008 43.531 -0.577 1 93.94 336 PHE A O 1
ATOM 2562 N N . PRO A 1 337 ? 10.531 45.469 0.47 1 93.12 337 PRO A N 1
ATOM 2563 C CA . PRO A 1 337 ? 11.445 44.75 1.375 1 93.12 337 PRO A CA 1
ATOM 2564 C C . PRO A 1 337 ? 10.719 43.938 2.447 1 93.12 337 PRO A C 1
ATOM 2566 O O . PRO A 1 337 ? 9.641 44.344 2.9 1 93.12 337 PRO A O 1
ATOM 2569 N N . VAL A 1 338 ? 11.328 42.844 2.828 1 94.38 338 VAL A N 1
ATOM 2570 C CA . VAL A 1 338 ? 10.812 42 3.895 1 94.38 338 VAL A CA 1
ATOM 2571 C C . VAL A 1 338 ? 11.891 41.812 4.961 1 94.38 338 VAL A C 1
ATOM 2573 O O . VAL A 1 338 ? 13.07 41.656 4.645 1 94.38 338 VAL A O 1
ATOM 2576 N N . GLY A 1 339 ? 11.539 41.938 6.199 1 95.44 339 GLY A N 1
ATOM 2577 C CA . GLY A 1 339 ? 12.43 41.688 7.32 1 95.44 339 GLY A CA 1
ATOM 2578 C C . GLY A 1 339 ? 11.93 40.562 8.219 1 95.44 339 GLY A C 1
ATOM 2579 O O . GLY A 1 339 ? 10.82 40.062 8.031 1 95.44 339 GLY A O 1
ATOM 2580 N N . TYR A 1 340 ? 12.805 40.188 9.109 1 97 340 TYR A N 1
ATOM 2581 C CA . TYR A 1 340 ? 12.414 39.188 10.094 1 97 340 TYR A CA 1
ATOM 2582 C C . TYR A 1 340 ? 13.133 39.406 11.422 1 97 340 TYR A C 1
ATOM 2584 O O . TYR A 1 340 ? 14.117 40.156 11.477 1 97 340 TYR A O 1
ATOM 2592 N N . SER A 1 341 ? 12.57 38.906 12.445 1 98 341 SER A N 1
ATOM 2593 C CA . SER A 1 341 ? 13.18 38.844 13.773 1 98 341 SER A CA 1
ATOM 2594 C C . SER A 1 341 ? 13.539 37.438 14.148 1 98 341 SER A C 1
ATOM 2596 O O . SER A 1 341 ? 12.898 36.469 13.695 1 98 341 SER A O 1
ATOM 2598 N N . ALA A 1 342 ? 14.609 37.312 14.961 1 97.62 342 ALA A N 1
ATOM 2599 C CA . ALA A 1 342 ? 15.078 35.969 15.281 1 97.62 342 ALA A CA 1
ATOM 2600 C C . ALA A 1 342 ? 15.523 35.875 16.734 1 97.62 342 ALA A C 1
ATOM 2602 O O . ALA A 1 342 ? 15.906 36.875 17.344 1 97.62 342 ALA A O 1
ATOM 2603 N N . GLY A 1 343 ? 15.328 34.719 17.266 1 97.19 343 GLY A N 1
ATOM 2604 C CA . GLY A 1 343 ? 15.859 34.344 18.562 1 97.19 343 GLY A CA 1
ATOM 2605 C C . GLY A 1 343 ? 16.625 33.031 18.531 1 97.19 343 GLY A C 1
ATOM 2606 O O . GLY A 1 343 ? 16.188 32.062 17.938 1 97.19 343 GLY A O 1
ATOM 2607 N N . ALA A 1 344 ? 17.812 33.062 19.203 1 96.88 344 ALA A N 1
ATOM 2608 C CA . ALA A 1 344 ? 18.656 31.875 19.156 1 96.88 344 ALA A CA 1
ATOM 2609 C C . ALA A 1 344 ? 19.016 31.391 20.562 1 96.88 344 ALA A C 1
ATOM 2611 O O . ALA A 1 344 ? 19.125 32.188 21.484 1 96.88 344 ALA A O 1
ATOM 2612 N N . ALA A 1 345 ? 19.094 30.109 20.656 1 95.31 345 ALA A N 1
ATOM 2613 C CA . ALA A 1 345 ? 19.578 29.453 21.859 1 95.31 345 ALA A CA 1
ATOM 2614 C C . ALA A 1 345 ? 20.453 28.25 21.531 1 95.31 345 ALA A C 1
ATOM 2616 O O . ALA A 1 345 ? 20.172 27.516 20.562 1 95.31 345 ALA A O 1
ATOM 2617 N N . THR A 1 346 ? 21.438 28.062 22.328 1 93.81 346 THR A N 1
ATOM 2618 C CA . THR A 1 346 ? 22.375 26.984 22.047 1 93.81 346 THR A CA 1
ATOM 2619 C C . THR A 1 346 ? 22.422 25.984 23.203 1 93.81 346 THR A C 1
ATOM 2621 O O . THR A 1 346 ? 22.359 26.375 24.375 1 93.81 346 THR A O 1
ATOM 2624 N N . LEU A 1 347 ? 22.406 24.766 22.828 1 89 347 LEU A N 1
ATOM 2625 C CA . LEU A 1 347 ? 22.641 23.672 23.75 1 89 347 LEU A CA 1
ATOM 2626 C C . LEU A 1 347 ? 24.062 23.141 23.641 1 89 347 LEU A C 1
ATOM 2628 O O . LEU A 1 347 ? 24.469 22.719 22.547 1 89 347 LEU A O 1
ATOM 2632 N N . ASP A 1 348 ? 24.75 23.312 24.766 1 78.44 348 ASP A N 1
ATOM 2633 C CA . ASP A 1 348 ? 26.141 22.859 24.781 1 78.44 348 ASP A CA 1
ATOM 2634 C C . ASP A 1 348 ? 26.234 21.328 24.812 1 78.44 348 ASP A C 1
ATOM 2636 O O . ASP A 1 348 ? 25.281 20.656 25.219 1 78.44 348 ASP A O 1
ATOM 2640 N N . ALA A 1 349 ? 27.156 20.812 24.234 1 64.88 349 ALA A N 1
ATOM 2641 C CA . ALA A 1 349 ? 27.406 19.375 24.219 1 64.88 349 ALA A CA 1
ATOM 2642 C C . ALA A 1 349 ? 27.266 18.766 25.609 1 64.88 349 ALA A C 1
ATOM 2644 O O . ALA A 1 349 ? 27.672 19.375 26.609 1 64.88 349 ALA A O 1
ATOM 2645 N N . ALA A 1 350 ? 26.062 18.188 25.906 1 57.31 350 ALA A N 1
ATOM 2646 C CA . ALA A 1 350 ? 25.891 17.609 27.234 1 57.31 350 ALA A CA 1
ATOM 2647 C C . ALA A 1 350 ? 27.078 16.719 27.594 1 57.31 350 ALA A C 1
ATOM 2649 O O . ALA A 1 350 ? 27.75 16.172 26.719 1 57.31 350 ALA A O 1
ATOM 2650 N N . PRO A 1 351 ? 27.312 16.688 28.906 1 52.25 351 PRO A N 1
ATOM 2651 C CA . PRO A 1 351 ? 28.328 15.734 29.359 1 52.25 351 PRO A CA 1
ATOM 2652 C C . PRO A 1 351 ? 28.125 14.328 28.797 1 52.25 351 PRO A C 1
ATOM 2654 O O . PRO A 1 351 ? 27.031 14.008 28.328 1 52.25 351 PRO A O 1
ATOM 2657 N N . PRO A 1 352 ? 29.125 13.453 28.922 1 47.56 352 PRO A N 1
ATOM 2658 C CA . PRO A 1 352 ? 29.5 12.156 28.344 1 47.56 352 PRO A CA 1
ATOM 2659 C C . PRO A 1 352 ? 28.344 11.172 28.328 1 47.56 352 PRO A C 1
ATOM 2661 O O . PRO A 1 352 ? 28.422 10.125 27.672 1 47.56 352 PRO A O 1
ATOM 2664 N N . ASP A 1 353 ? 27.438 10.984 29.391 1 48.69 353 ASP A N 1
ATOM 2665 C CA . ASP A 1 353 ? 26.688 9.734 29.312 1 48.69 353 ASP A CA 1
ATOM 2666 C C . ASP A 1 353 ? 25.375 9.938 28.562 1 48.69 353 ASP A C 1
ATOM 2668 O O . ASP A 1 353 ? 24.328 10.148 29.156 1 48.69 353 ASP A O 1
ATOM 2672 N N . PRO A 1 354 ? 25.422 10.242 27.422 1 51.19 354 PRO A N 1
ATOM 2673 C CA . PRO A 1 354 ? 24.359 10.633 26.484 1 51.19 354 PRO A CA 1
ATOM 2674 C C . PRO A 1 354 ? 23.234 9.602 26.406 1 51.19 354 PRO A C 1
ATOM 2676 O O . PRO A 1 354 ? 22.234 9.836 25.734 1 51.19 354 PRO A O 1
ATOM 2679 N N . GLY A 1 355 ? 23.422 8.406 26.828 1 51.25 355 GLY A N 1
ATOM 2680 C CA . GLY A 1 355 ? 22.484 7.312 26.625 1 51.25 355 GLY A CA 1
ATOM 2681 C C . GLY A 1 355 ? 21.109 7.586 27.203 1 51.25 355 GLY A C 1
ATOM 2682 O O . GLY A 1 355 ? 20.141 6.926 26.844 1 51.25 355 GLY A O 1
ATOM 2683 N N . THR A 1 356 ? 21.062 8.43 28.344 1 55.75 356 THR A N 1
ATOM 2684 C CA . THR A 1 356 ? 19.797 8.414 29.094 1 55.75 356 THR A CA 1
ATOM 2685 C C . T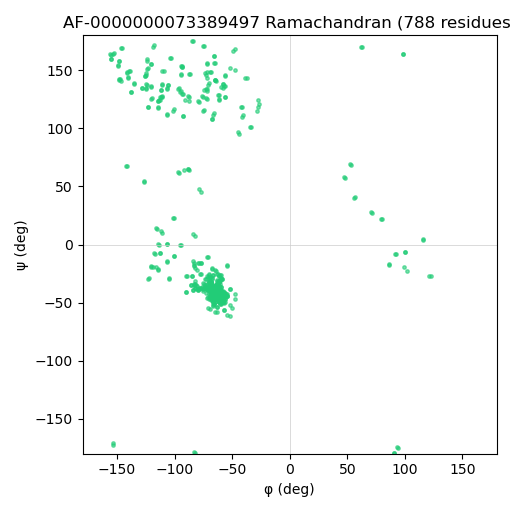HR A 1 356 ? 19.016 9.703 28.859 1 55.75 356 THR A C 1
ATOM 2687 O O . THR A 1 356 ? 17.953 9.898 29.438 1 55.75 356 THR A O 1
ATOM 2690 N N . VAL A 1 357 ? 19.5 10.594 28.078 1 59.69 357 VAL A N 1
ATOM 2691 C CA . VAL A 1 357 ? 18.781 11.859 28.094 1 59.69 357 VAL A CA 1
ATOM 2692 C C . VAL A 1 357 ? 17.641 11.82 27.078 1 59.69 357 VAL A C 1
ATOM 2694 O O . VAL A 1 357 ? 17.828 11.359 25.938 1 59.69 357 VAL A O 1
ATOM 2697 N N . ALA A 1 358 ? 16.469 12.148 27.594 1 76.56 358 ALA A N 1
ATOM 2698 C CA . ALA A 1 358 ? 15.281 12.227 26.734 1 76.56 358 ALA A CA 1
ATOM 2699 C C . ALA A 1 358 ? 15.398 13.391 25.75 1 76.56 358 ALA A C 1
ATOM 2701 O O . ALA A 1 358 ? 15.344 14.555 26.141 1 76.56 358 ALA A O 1
ATOM 2702 N N . VAL A 1 359 ? 15.602 13.172 24.5 1 82.06 359 VAL A N 1
ATOM 2703 C CA . VAL A 1 359 ? 15.883 14.086 23.406 1 82.06 359 VAL A CA 1
ATOM 2704 C C . VAL A 1 359 ? 14.695 15.016 23.188 1 82.06 359 VAL A C 1
ATOM 2706 O O . VAL A 1 359 ? 14.867 16.219 22.953 1 82.06 359 VAL A O 1
ATOM 2709 N N . ALA A 1 360 ? 13.5 14.477 23.391 1 81.62 360 ALA A N 1
ATOM 2710 C CA . ALA A 1 360 ? 12.297 15.242 23.062 1 81.62 360 ALA A CA 1
ATOM 2711 C C . ALA A 1 360 ? 12.125 16.422 24.016 1 81.62 360 ALA A C 1
ATOM 2713 O O . ALA A 1 360 ? 11.953 17.562 23.578 1 81.62 360 ALA A O 1
ATOM 2714 N N . PRO A 1 361 ? 12.289 16.234 25.312 1 81.44 361 PRO A N 1
ATOM 2715 C CA . PRO A 1 361 ? 12.172 17.359 26.234 1 81.44 361 PRO A CA 1
ATOM 2716 C C . PRO A 1 361 ? 13.312 18.375 26.078 1 81.44 361 PRO A C 1
ATOM 2718 O O . PRO A 1 361 ? 13.109 19.578 26.281 1 81.44 361 PRO A O 1
ATOM 2721 N N . LEU A 1 362 ? 14.461 17.875 25.766 1 86.31 362 LEU A N 1
ATOM 2722 C CA . LEU A 1 362 ? 15.609 18.75 25.562 1 86.31 362 LEU A CA 1
ATOM 2723 C C . LEU A 1 362 ? 15.383 19.672 24.359 1 86.31 362 LEU A C 1
ATOM 2725 O O . LEU A 1 362 ? 15.703 20.859 24.422 1 86.31 362 LEU A O 1
ATOM 2729 N N . LEU A 1 363 ? 14.867 19.094 23.344 1 88.94 363 LEU A N 1
ATOM 2730 C CA . LEU A 1 363 ? 14.57 19.891 22.156 1 88.94 363 LEU A CA 1
ATOM 2731 C C . LEU A 1 363 ? 13.508 20.938 22.469 1 88.94 363 LEU A C 1
ATOM 2733 O O . LEU A 1 363 ? 13.617 22.094 22.047 1 88.94 363 LEU A O 1
ATOM 2737 N N . ALA A 1 364 ? 12.492 20.516 23.156 1 83.81 364 ALA A N 1
ATOM 2738 C CA . ALA A 1 364 ? 11.414 21.422 23.516 1 83.81 364 ALA A CA 1
ATOM 2739 C C . ALA A 1 364 ? 11.938 22.609 24.328 1 83.81 364 ALA A C 1
ATOM 2741 O O . ALA A 1 364 ? 11.523 23.75 24.125 1 83.81 364 ALA A O 1
ATOM 2742 N N . ASP A 1 365 ? 12.797 22.266 25.203 1 85.31 365 ASP A N 1
ATOM 2743 C CA . ASP A 1 365 ? 13.391 23.312 26.031 1 85.31 365 ASP A CA 1
ATOM 2744 C C . ASP A 1 365 ? 14.25 24.266 25.203 1 85.31 365 ASP A C 1
ATOM 2746 O O . ASP A 1 365 ? 14.195 25.484 25.391 1 85.31 365 ASP A O 1
ATOM 2750 N N . LEU A 1 366 ? 15.016 23.734 24.375 1 90.94 366 LEU A N 1
ATOM 2751 C CA . LEU A 1 366 ? 15.867 24.516 23.5 1 90.94 366 LEU A CA 1
ATOM 2752 C C . LEU A 1 366 ? 15.039 25.469 22.641 1 90.94 366 LEU A C 1
ATOM 2754 O O . LEU A 1 366 ? 15.367 26.641 22.5 1 90.94 366 LEU A O 1
ATOM 2758 N N . MET A 1 367 ? 13.977 24.938 22.125 1 90.81 367 MET A N 1
ATOM 2759 C CA . MET A 1 367 ? 13.086 25.719 21.281 1 90.81 367 MET A CA 1
ATOM 2760 C C . MET A 1 367 ? 12.398 26.812 22.094 1 90.81 367 MET A C 1
ATOM 2762 O O . MET A 1 367 ? 12.195 27.922 21.594 1 90.81 367 MET A O 1
ATOM 2766 N N . ALA A 1 368 ? 12.055 26.516 23.281 1 86 368 ALA A N 1
ATOM 2767 C CA . ALA A 1 368 ? 11.414 27.484 24.156 1 86 368 ALA A CA 1
ATOM 2768 C C . ALA A 1 368 ? 12.359 28.656 24.453 1 86 368 ALA A C 1
ATOM 2770 O O . ALA A 1 368 ? 11.93 29.812 24.5 1 86 368 ALA A O 1
ATOM 2771 N N . ARG A 1 369 ? 13.562 28.297 24.672 1 90.56 369 ARG A N 1
ATOM 2772 C CA . ARG A 1 369 ? 14.555 29.344 24.922 1 90.56 369 ARG A CA 1
ATOM 2773 C C . ARG A 1 369 ? 14.773 30.219 23.703 1 90.56 369 ARG A C 1
ATOM 2775 O O . ARG A 1 369 ? 14.914 31.438 23.812 1 90.56 369 ARG A O 1
ATOM 2782 N N . ALA A 1 370 ? 14.82 29.641 22.609 1 94.62 370 ALA A N 1
ATOM 2783 C CA . ALA A 1 370 ? 14.953 30.391 21.359 1 94.62 370 ALA A CA 1
ATOM 2784 C C . ALA A 1 370 ? 13.734 31.281 21.141 1 94.62 370 ALA A C 1
ATOM 2786 O O . ALA A 1 370 ? 13.867 32.406 20.641 1 94.62 370 ALA A O 1
ATOM 2787 N N . ASP A 1 371 ? 12.594 30.797 21.453 1 89.19 371 ASP A N 1
ATOM 2788 C CA . ASP A 1 371 ? 11.352 31.547 21.297 1 89.19 371 ASP A CA 1
ATOM 2789 C C . ASP A 1 371 ? 11.336 32.75 22.234 1 89.19 371 ASP A C 1
ATOM 2791 O O . ASP A 1 371 ? 10.844 33.844 21.859 1 89.19 371 ASP A O 1
ATOM 2795 N N . ALA A 1 372 ? 11.82 32.5 23.406 1 89.12 372 ALA A N 1
ATOM 2796 C CA . ALA A 1 372 ? 11.93 33.625 24.359 1 89.12 372 ALA A CA 1
ATOM 2797 C C . ALA A 1 372 ? 12.852 34.719 23.812 1 89.12 372 ALA A C 1
ATOM 2799 O O . ALA A 1 372 ? 12.562 35.906 23.969 1 89.12 372 ALA A O 1
ATOM 2800 N N . ALA A 1 373 ? 13.914 34.312 23.266 1 94.81 373 ALA A N 1
ATOM 2801 C CA . ALA A 1 373 ? 14.836 35.25 22.656 1 94.81 373 ALA A CA 1
ATOM 2802 C C . ALA A 1 373 ? 14.18 36 21.5 1 94.81 373 ALA A C 1
ATOM 2804 O O . ALA A 1 373 ? 14.43 37.188 21.297 1 94.81 373 ALA A O 1
ATOM 2805 N N . LEU A 1 374 ? 13.406 35.344 20.75 1 94.44 374 LEU A N 1
ATOM 2806 C CA . LEU A 1 374 ? 12.672 35.969 19.641 1 94.44 374 LEU A CA 1
ATOM 2807 C C . LEU A 1 374 ? 11.711 37.031 20.172 1 94.44 374 LEU A C 1
ATOM 2809 O O . LEU A 1 374 ? 11.57 38.094 19.562 1 94.44 374 LEU A O 1
ATOM 2813 N N . TYR A 1 375 ? 11.055 36.656 21.219 1 89.31 375 TYR A N 1
ATOM 2814 C CA . TYR A 1 375 ? 10.141 37.625 21.844 1 89.31 375 TYR A CA 1
ATOM 2815 C C . TYR A 1 375 ? 10.875 38.875 22.234 1 89.31 375 TYR A C 1
ATOM 2817 O O . TYR A 1 375 ? 10.359 40 22.047 1 89.31 375 TYR A O 1
ATOM 2825 N N . GLU A 1 376 ? 12.039 38.719 22.75 1 93.12 376 GLU A N 1
ATOM 2826 C CA . GLU A 1 376 ? 12.859 39.875 23.125 1 93.12 376 GLU A CA 1
ATOM 2827 C C . GLU A 1 376 ? 13.266 40.688 21.891 1 93.12 376 GLU A C 1
ATOM 2829 O O . GLU A 1 376 ? 13.305 41.906 21.938 1 93.12 376 GLU A O 1
ATOM 2834 N N . ALA A 1 377 ? 13.5 40.031 20.891 1 95.38 377 ALA A N 1
ATOM 2835 C CA . ALA A 1 377 ? 13.867 40.719 19.641 1 95.38 377 ALA A CA 1
ATOM 2836 C C . ALA A 1 377 ? 12.719 41.562 19.109 1 95.38 377 ALA A C 1
ATOM 2838 O O . ALA A 1 377 ? 12.922 42.688 18.641 1 95.38 377 ALA A O 1
ATOM 2839 N N . LYS A 1 378 ? 11.539 41 19.125 1 92.06 378 LYS A N 1
ATOM 2840 C CA . LYS A 1 378 ? 10.352 41.719 18.672 1 92.06 378 LYS A CA 1
ATOM 2841 C C . LYS A 1 378 ? 10.094 42.938 19.547 1 92.06 378 LYS A C 1
ATOM 2843 O O . LYS A 1 378 ? 9.758 44.031 19.031 1 92.06 378 LYS A O 1
ATOM 2848 N N . ARG A 1 379 ? 10.359 42.812 20.828 1 90.69 379 ARG A N 1
ATOM 2849 C CA . ARG A 1 379 ? 10.133 43.906 21.766 1 90.69 379 ARG A CA 1
ATOM 2850 C C . ARG A 1 379 ? 11.188 45 21.609 1 90.69 379 ARG A C 1
ATOM 2852 O O . ARG A 1 379 ? 10.906 46.188 21.828 1 90.69 379 ARG A O 1
ATOM 2859 N N . ALA A 1 380 ? 12.352 44.594 21.203 1 93.75 380 ALA A N 1
ATOM 2860 C CA . ALA A 1 380 ? 13.477 45.5 21.062 1 93.75 380 ALA A CA 1
ATOM 2861 C C . ALA A 1 380 ? 13.438 46.25 19.734 1 93.75 380 ALA A C 1
ATOM 2863 O O . ALA A 1 380 ? 14.391 46.938 19.359 1 93.75 380 ALA A O 1
ATOM 2864 N N . GLY A 1 381 ? 12.32 46.125 18.922 1 93.5 381 GLY A N 1
ATOM 2865 C CA . GLY A 1 381 ? 12.172 46.906 17.719 1 93.5 381 GLY A CA 1
ATOM 2866 C C . GLY A 1 381 ? 12.148 46.094 16.453 1 93.5 381 GLY A C 1
ATOM 2867 O O . GLY A 1 381 ? 12.117 46.625 15.344 1 93.5 381 GLY A O 1
ATOM 2868 N N . ARG A 1 382 ? 12.172 44.812 16.594 1 94 382 ARG A N 1
ATOM 2869 C CA . ARG A 1 382 ? 12.109 43.875 15.469 1 94 382 ARG A CA 1
ATOM 2870 C C . ARG A 1 382 ? 13.312 44.062 14.547 1 94 382 ARG A C 1
ATOM 2872 O O . ARG A 1 382 ? 14.188 44.875 14.805 1 94 382 ARG A O 1
ATOM 2879 N N . GLY A 1 383 ? 13.523 43.188 13.617 1 95.12 383 GLY A N 1
ATOM 2880 C CA . GLY A 1 383 ? 14.57 43.312 12.617 1 95.12 383 GLY A CA 1
ATOM 2881 C C . GLY A 1 383 ? 15.938 42.906 13.141 1 95.12 383 GLY A C 1
ATOM 2882 O O . GLY A 1 383 ? 16.953 43.406 12.633 1 95.12 383 GLY A O 1
ATOM 2883 N N . ARG A 1 384 ? 15.977 42.125 14.156 1 95.94 384 ARG A N 1
ATOM 2884 C CA . ARG A 1 384 ? 17.25 41.781 14.758 1 95.94 384 ARG A CA 1
ATOM 2885 C C . ARG A 1 384 ? 17.219 40.344 15.32 1 95.94 384 ARG A C 1
ATOM 2887 O O . ARG A 1 384 ? 16.156 39.75 15.391 1 95.94 384 ARG A O 1
ATOM 2894 N N . MET A 1 385 ? 18.359 39.875 15.68 1 96.56 385 MET A N 1
ATOM 2895 C CA . MET A 1 385 ? 18.469 38.594 16.359 1 96.56 385 MET A CA 1
ATOM 2896 C C . MET A 1 385 ? 18.922 38.75 17.812 1 96.56 385 MET A C 1
ATOM 2898 O O . MET A 1 385 ? 19.844 39.562 18.078 1 96.56 385 MET A O 1
ATOM 2902 N N . GLN A 1 386 ? 18.281 38.125 18.656 1 96.31 386 GLN A N 1
ATOM 2903 C CA . GLN A 1 386 ? 18.688 38.062 20.047 1 96.31 386 GLN A CA 1
ATOM 2904 C C . GLN A 1 386 ? 19.156 36.656 20.422 1 96.31 386 GLN A C 1
ATOM 2906 O O . GLN A 1 386 ? 18.547 35.656 20 1 96.31 386 GLN A O 1
ATOM 2911 N N . VAL A 1 387 ? 20.219 36.531 21.172 1 94.12 387 VAL A N 1
ATOM 2912 C CA . VAL A 1 387 ? 20.75 35.25 21.578 1 94.12 387 VAL A CA 1
ATOM 2913 C C . VAL A 1 387 ? 20.578 35.094 23.094 1 94.12 387 VAL A C 1
ATOM 2915 O O . VAL A 1 387 ? 20.922 36 23.859 1 94.12 387 VAL A O 1
ATOM 2918 N N . GLN A 1 388 ? 19.969 34 23.406 1 88.12 388 GLN A N 1
ATOM 2919 C CA . GLN A 1 388 ? 19.812 33.719 24.828 1 88.12 388 GLN A CA 1
ATOM 2920 C C . GLN A 1 388 ? 21.125 33.25 25.453 1 88.12 388 GLN A C 1
ATOM 2922 O O . GLN A 1 388 ? 21.812 32.406 24.891 1 88.12 388 GLN A O 1
ATOM 2927 N N . SER A 1 389 ? 21.547 33.906 26.547 1 72.12 389 SER A N 1
ATOM 2928 C CA . SER A 1 389 ? 22.75 33.562 27.281 1 72.12 389 SER A CA 1
ATOM 2929 C C . SER A 1 389 ? 22.641 32.156 27.859 1 72.12 389 SER A C 1
ATOM 2931 O O . SER A 1 389 ? 21.547 31.703 28.25 1 72.12 389 SER A O 1
ATOM 2933 N N . PRO A 1 390 ? 23.656 31.266 27.625 1 60.38 390 PRO A N 1
ATOM 2934 C CA . PRO A 1 390 ? 23.609 29.922 28.219 1 60.38 390 PRO A CA 1
ATOM 2935 C C . PRO A 1 390 ? 23.125 29.922 29.672 1 60.38 390 PRO A C 1
ATOM 2937 O O . PRO A 1 390 ? 23.344 30.891 30.391 1 60.38 390 PRO A O 1
ATOM 2940 N N . ALA A 1 391 ? 22.016 29.281 30.047 1 49.28 391 ALA A N 1
ATOM 2941 C CA . ALA A 1 391 ? 21.641 29.156 31.453 1 49.28 391 ALA A CA 1
ATOM 2942 C C . ALA A 1 391 ? 22.891 29.047 32.344 1 49.28 391 ALA A C 1
ATOM 2944 O O . ALA A 1 391 ? 23.75 28.203 32.094 1 49.28 391 ALA A O 1
ATOM 2945 N N . GLN A 1 392 ? 23.406 30 33.031 1 41.88 392 GLN A N 1
ATOM 2946 C CA . GLN A 1 392 ? 24.406 29.844 34.062 1 41.88 392 GLN A CA 1
ATOM 2947 C C . GLN A 1 392 ? 24.094 28.625 34.938 1 41.88 392 GLN A C 1
ATOM 2949 O O . GLN A 1 392 ? 22.938 28.406 35.344 1 41.88 392 GLN A O 1
ATOM 2954 N N . GLY A 1 393 ? 24.797 27.516 34.938 1 38.47 393 GLY A N 1
ATOM 2955 C CA . GLY A 1 393 ? 24.703 26.453 35.938 1 38.47 393 GLY A CA 1
ATOM 2956 C C . GLY A 1 393 ? 24.281 26.938 37.312 1 38.47 393 GLY A C 1
ATOM 2957 O O . GLY A 1 393 ? 24.719 27.984 37.75 1 38.47 393 GLY A O 1
ATOM 2958 N N . ALA A 1 394 ? 23.047 26.578 37.969 1 35.88 394 ALA A N 1
ATOM 2959 C CA . ALA A 1 394 ? 22.891 26.609 39.406 1 35.88 394 ALA A CA 1
ATOM 2960 C C . ALA A 1 394 ? 24.25 26.406 40.094 1 35.88 394 ALA A C 1
ATOM 2962 O O . ALA A 1 394 ? 25.016 25.531 39.719 1 35.88 394 ALA A O 1
ATOM 2963 N N . PRO A 1 395 ? 24.734 27.297 40.906 1 32.59 395 PRO A N 1
ATOM 2964 C CA . PRO A 1 395 ? 25.859 26.812 41.719 1 32.59 395 PRO A CA 1
ATOM 2965 C C . PRO A 1 395 ? 25.672 25.359 42.188 1 32.59 395 PRO A C 1
ATOM 2967 O O . PRO A 1 395 ? 24.547 24.875 42.281 1 32.59 395 PRO A O 1
ATOM 2970 N N . ALA A 1 396 ? 26.766 24.641 42.219 1 28.73 396 ALA A N 1
ATOM 2971 C CA . ALA A 1 396 ? 26.594 23.5 43.125 1 28.73 396 ALA A CA 1
ATOM 2972 C C . ALA A 1 396 ? 25.969 23.938 44.438 1 28.73 396 ALA A C 1
ATOM 2974 O O . ALA A 1 396 ? 26.328 24.969 45 1 28.73 396 ALA A O 1
ATOM 2975 N N . MET B 1 1 ? -6.09 -30.406 -23.516 1 55.62 1 MET B N 1
ATOM 2976 C CA . MET B 1 1 ? -4.973 -30.953 -22.75 1 55.62 1 MET B CA 1
ATOM 2977 C C . MET B 1 1 ? -5.367 -31.188 -21.297 1 55.62 1 MET B C 1
ATOM 2979 O O . MET B 1 1 ? -6.047 -30.359 -20.688 1 55.62 1 MET B O 1
ATOM 2983 N N . ALA B 1 2 ? -5.332 -32.406 -20.844 1 82 2 ALA B N 1
ATOM 2984 C CA . ALA B 1 2 ? -5.867 -32.844 -19.547 1 82 2 ALA B CA 1
ATOM 2985 C C . ALA B 1 2 ? -4.957 -32.406 -18.406 1 82 2 ALA B C 1
ATOM 2987 O O . ALA B 1 2 ? -3.752 -32.656 -18.422 1 82 2 ALA B O 1
ATOM 2988 N N . LEU B 1 3 ? -5.363 -31.562 -17.5 1 91 3 LEU B N 1
ATOM 2989 C CA . LEU B 1 3 ? -4.641 -31.078 -16.328 1 91 3 LEU B CA 1
ATOM 2990 C C . LEU B 1 3 ? -4.508 -32.156 -15.281 1 91 3 LEU B C 1
ATOM 2992 O O . LEU B 1 3 ? -5.418 -32.969 -15.109 1 91 3 LEU B O 1
ATOM 2996 N N . ASP B 1 4 ? -3.299 -32.219 -14.703 1 93.88 4 ASP B N 1
ATOM 2997 C CA . ASP B 1 4 ? -3.002 -33.188 -13.664 1 93.88 4 ASP B CA 1
ATOM 2998 C C . ASP B 1 4 ? -3.367 -32.656 -12.281 1 93.88 4 ASP B C 1
ATOM 3000 O O . ASP B 1 4 ? -2.807 -31.656 -11.836 1 93.88 4 ASP B O 1
ATOM 3004 N N . PHE B 1 5 ? -4.215 -33.375 -11.555 1 92.94 5 PHE B N 1
ATOM 3005 C CA . PHE B 1 5 ? -4.766 -32.906 -10.289 1 92.94 5 PHE B CA 1
ATOM 3006 C C . PHE B 1 5 ? -3.682 -32.875 -9.211 1 92.94 5 PHE B C 1
ATOM 3008 O O . PHE B 1 5 ? -3.637 -31.922 -8.414 1 92.94 5 PHE B O 1
ATOM 3015 N N . VAL B 1 6 ? -2.873 -33.812 -9.125 1 90.94 6 VAL B N 1
ATOM 3016 C CA . VAL B 1 6 ? -1.84 -33.875 -8.094 1 90.94 6 VAL B CA 1
ATOM 3017 C C . VAL B 1 6 ? -0.864 -32.719 -8.25 1 90.94 6 VAL B C 1
ATOM 3019 O O . VAL B 1 6 ? -0.427 -32.125 -7.258 1 90.94 6 VAL B O 1
ATOM 3022 N N . THR B 1 7 ? -0.538 -32.344 -9.438 1 94.19 7 THR B N 1
ATOM 3023 C CA . THR B 1 7 ? 0.342 -31.234 -9.719 1 94.19 7 THR B CA 1
ATOM 3024 C C . THR B 1 7 ? -0.302 -29.922 -9.281 1 94.19 7 THR B C 1
ATOM 3026 O O . THR B 1 7 ? 0.364 -29.062 -8.695 1 94.19 7 THR B O 1
ATOM 3029 N N . LEU B 1 8 ? -1.556 -29.766 -9.562 1 95 8 LEU B N 1
ATOM 3030 C CA . LEU B 1 8 ? -2.279 -28.578 -9.148 1 95 8 LEU B CA 1
ATOM 3031 C C . LEU B 1 8 ? -2.254 -28.422 -7.629 1 95 8 LEU B C 1
ATOM 3033 O O . LEU B 1 8 ? -2.039 -27.328 -7.113 1 95 8 LEU B O 1
ATOM 3037 N N . LEU B 1 9 ? -2.439 -29.5 -6.949 1 93.19 9 LEU B N 1
ATOM 3038 C CA . LEU B 1 9 ? -2.402 -29.5 -5.492 1 93.19 9 LEU B CA 1
ATOM 3039 C C . LEU B 1 9 ? -1.021 -29.078 -4.988 1 93.19 9 LEU B C 1
ATOM 3041 O O . LEU B 1 9 ? -0.909 -28.281 -4.055 1 93.19 9 LEU B O 1
ATOM 3045 N N . ALA B 1 10 ? -0.05 -29.641 -5.598 1 93.44 10 ALA B N 1
ATOM 3046 C CA . ALA B 1 10 ? 1.323 -29.391 -5.172 1 93.44 10 ALA B CA 1
ATOM 3047 C C . ALA B 1 10 ? 1.693 -27.922 -5.344 1 93.44 10 ALA B C 1
ATOM 3049 O O . ALA B 1 10 ? 2.316 -27.328 -4.465 1 93.44 10 ALA B O 1
ATOM 3050 N N . VAL B 1 11 ? 1.315 -27.328 -6.438 1 95.62 11 VAL B N 1
ATOM 3051 C CA . VAL B 1 11 ? 1.648 -25.938 -6.723 1 95.62 11 VAL B CA 1
ATOM 3052 C C . VAL B 1 11 ? 0.924 -25.016 -5.742 1 95.62 11 VAL B C 1
ATOM 3054 O O . VAL B 1 11 ? 1.515 -24.078 -5.219 1 95.62 11 VAL B O 1
ATOM 3057 N N . THR B 1 12 ? -0.292 -25.297 -5.508 1 96.06 12 THR B N 1
ATOM 3058 C CA . THR B 1 12 ? -1.079 -24.484 -4.586 1 96.06 12 THR B CA 1
ATOM 3059 C C . THR B 1 12 ? -0.512 -24.578 -3.172 1 96.06 12 THR B C 1
ATOM 3061 O O . THR B 1 12 ? -0.376 -23.562 -2.49 1 96.06 12 THR B O 1
ATOM 3064 N N . ALA B 1 13 ? -0.204 -25.797 -2.785 1 96.06 13 ALA B N 1
ATOM 3065 C CA . ALA B 1 13 ? 0.365 -26 -1.455 1 96.06 13 ALA B CA 1
ATOM 3066 C C . ALA B 1 13 ? 1.695 -25.266 -1.31 1 96.06 13 ALA B C 1
ATOM 3068 O O . ALA B 1 13 ? 1.964 -24.641 -0.274 1 96.06 13 ALA B O 1
ATOM 3069 N N . THR B 1 14 ? 2.512 -25.328 -2.293 1 96.56 14 THR B N 1
ATOM 3070 C CA . THR B 1 14 ? 3.809 -24.656 -2.27 1 96.56 14 THR B CA 1
ATOM 3071 C C . THR B 1 14 ? 3.639 -23.141 -2.172 1 96.56 14 THR B C 1
ATOM 3073 O O . THR B 1 14 ? 4.312 -22.484 -1.374 1 96.56 14 THR B O 1
ATOM 3076 N N . ASN B 1 15 ? 2.754 -22.625 -2.951 1 97.38 15 ASN B N 1
ATOM 3077 C CA . ASN B 1 15 ? 2.502 -21.188 -2.922 1 97.38 15 ASN B CA 1
ATOM 3078 C C . ASN B 1 15 ? 1.983 -20.734 -1.56 1 97.38 15 ASN B C 1
ATOM 3080 O O . ASN B 1 15 ? 2.416 -19.719 -1.034 1 97.38 15 ASN B O 1
ATOM 3084 N N . LEU B 1 16 ? 1.084 -21.516 -1.035 1 97.38 16 LEU B N 1
ATOM 3085 C CA . LEU B 1 16 ? 0.535 -21.188 0.276 1 97.38 16 LEU B CA 1
ATOM 3086 C C . LEU B 1 16 ? 1.624 -21.203 1.343 1 97.38 16 LEU B C 1
ATOM 3088 O O . LEU B 1 16 ? 1.681 -20.312 2.195 1 97.38 16 LEU B O 1
ATOM 3092 N N . PHE B 1 17 ? 2.393 -22.203 1.26 1 96.94 17 PHE B N 1
ATOM 3093 C CA . PHE B 1 17 ? 3.488 -22.328 2.215 1 96.94 17 PHE B CA 1
ATOM 3094 C C . PHE B 1 17 ? 4.438 -21.141 2.098 1 96.94 17 PHE B C 1
ATOM 3096 O O . PHE B 1 17 ? 4.777 -20.5 3.102 1 96.94 17 PHE B O 1
ATOM 3103 N N . MET B 1 18 ? 4.816 -20.828 0.934 1 96.94 18 MET B N 1
ATOM 3104 C CA . MET B 1 18 ? 5.75 -19.734 0.702 1 96.94 18 MET B CA 1
ATOM 3105 C C . MET B 1 18 ? 5.141 -18.391 1.125 1 96.94 18 MET B C 1
ATOM 3107 O O . MET B 1 18 ? 5.82 -17.562 1.722 1 96.94 18 MET B O 1
ATOM 3111 N N . LEU B 1 19 ? 3.918 -18.203 0.831 1 96.94 19 LEU B N 1
ATOM 3112 C CA . LEU B 1 19 ? 3.234 -16.969 1.212 1 96.94 19 LEU B CA 1
ATOM 3113 C C . LEU B 1 19 ? 3.133 -16.844 2.729 1 96.94 19 LEU B C 1
ATOM 3115 O O . LEU B 1 19 ? 3.258 -15.75 3.279 1 96.94 19 LEU B O 1
ATOM 3119 N N . SER B 1 20 ? 2.846 -17.984 3.393 1 96.75 20 SER B N 1
ATOM 3120 C CA . SER B 1 20 ? 2.709 -18 4.844 1 96.75 20 SER B CA 1
ATOM 3121 C C . SER B 1 20 ? 3.998 -17.547 5.523 1 96.75 20 SER B C 1
ATOM 3123 O O . SER B 1 20 ? 3.965 -16.953 6.602 1 96.75 20 SER B O 1
ATOM 3125 N N . ILE B 1 21 ? 5.098 -17.719 4.891 1 95.44 21 ILE B N 1
ATOM 3126 C CA . ILE B 1 21 ? 6.395 -17.312 5.422 1 95.44 21 ILE B CA 1
ATOM 3127 C C . ILE B 1 21 ? 6.707 -15.883 4.988 1 95.44 21 ILE B C 1
ATOM 3129 O O . ILE B 1 21 ? 7.156 -15.07 5.797 1 95.44 21 ILE B O 1
ATOM 3133 N N . ALA B 1 22 ? 6.406 -15.57 3.764 1 95.19 22 ALA B N 1
ATOM 3134 C CA . ALA B 1 22 ? 6.809 -14.305 3.15 1 95.19 22 ALA B CA 1
ATOM 3135 C C . ALA B 1 22 ? 6.016 -13.133 3.73 1 95.19 22 ALA B C 1
ATOM 3137 O O . ALA B 1 22 ? 6.566 -12.055 3.959 1 95.19 22 ALA B O 1
ATOM 3138 N N . LEU B 1 23 ? 4.762 -13.312 3.99 1 94.69 23 LEU B N 1
ATOM 3139 C CA . LEU B 1 23 ? 3.891 -12.203 4.363 1 94.69 23 LEU B CA 1
ATOM 3140 C C . LEU B 1 23 ? 4.316 -11.602 5.699 1 94.69 23 LEU B C 1
ATOM 3142 O O . LEU B 1 23 ? 4.531 -10.391 5.801 1 94.69 23 LEU B O 1
ATOM 3146 N N . PRO B 1 24 ? 4.531 -12.445 6.754 1 92.75 24 PRO B N 1
ATOM 3147 C CA . PRO B 1 24 ? 4.973 -11.844 8.008 1 92.75 24 PRO B CA 1
ATOM 3148 C C . PRO B 1 24 ? 6.336 -11.164 7.891 1 92.75 24 PRO B C 1
ATOM 3150 O O . PRO B 1 24 ? 6.582 -10.148 8.539 1 92.75 24 PRO B O 1
ATOM 3153 N N . LEU B 1 25 ? 7.18 -11.648 7.059 1 90.62 25 LEU B N 1
ATOM 3154 C CA . LEU B 1 25 ? 8.523 -11.102 6.902 1 90.62 25 LEU B CA 1
ATOM 3155 C C . LEU B 1 25 ? 8.477 -9.75 6.188 1 90.62 25 LEU B C 1
ATOM 3157 O O . LEU B 1 25 ? 9.195 -8.82 6.566 1 90.62 25 LEU B O 1
ATOM 3161 N N . ILE B 1 26 ? 7.617 -9.641 5.234 1 90.19 26 ILE B N 1
ATOM 3162 C CA . ILE B 1 26 ? 7.602 -8.453 4.387 1 90.19 26 ILE B CA 1
ATOM 3163 C C . ILE B 1 26 ? 6.762 -7.359 5.047 1 90.19 26 ILE B C 1
ATOM 3165 O O . ILE B 1 26 ? 7.074 -6.172 4.926 1 90.19 26 ILE B O 1
ATOM 3169 N N . MET B 1 27 ? 5.719 -7.711 5.727 1 87.81 27 MET B N 1
ATOM 3170 C CA . MET B 1 27 ? 4.836 -6.742 6.371 1 87.81 27 MET B CA 1
ATOM 3171 C C . MET B 1 27 ? 5.461 -6.215 7.66 1 87.81 27 MET B C 1
ATOM 3173 O O . MET B 1 27 ? 5.121 -5.121 8.117 1 87.81 27 MET B O 1
ATOM 3177 N N . GLY B 1 28 ? 6.316 -7.02 8.211 1 84 28 GLY B N 1
ATOM 3178 C CA . GLY B 1 28 ? 6.984 -6.578 9.422 1 84 28 GLY B CA 1
ATOM 3179 C C . GLY B 1 28 ? 6.246 -6.977 10.688 1 84 28 GLY B C 1
ATOM 3180 O O . GLY B 1 28 ? 5.172 -7.574 10.625 1 84 28 GLY B O 1
ATOM 3181 N N . ARG B 1 29 ? 6.758 -6.621 11.844 1 79.94 29 ARG B N 1
ATOM 3182 C CA . ARG B 1 29 ? 6.238 -7.043 13.141 1 79.94 29 ARG B CA 1
ATOM 3183 C C . ARG B 1 29 ? 5.18 -6.066 13.648 1 79.94 29 ARG B C 1
ATOM 3185 O O . ARG B 1 29 ? 4.309 -6.445 14.438 1 79.94 29 ARG B O 1
ATOM 3192 N N . GLU B 1 30 ? 5.246 -4.824 13.25 1 83.12 30 GLU B N 1
ATOM 3193 C CA . GLU B 1 30 ? 4.324 -3.809 13.758 1 83.12 30 GLU B CA 1
ATOM 3194 C C . GLU B 1 30 ? 3.152 -3.6 12.805 1 83.12 30 GLU B C 1
ATOM 3196 O O . GLU B 1 30 ? 2.943 -2.492 12.305 1 83.12 30 GLU B O 1
ATOM 3201 N N . VAL B 1 31 ? 2.42 -4.664 12.641 1 86.75 31 VAL B N 1
ATOM 3202 C CA . VAL B 1 31 ? 1.285 -4.566 11.727 1 86.75 31 VAL B CA 1
ATOM 3203 C C . VAL B 1 31 ? -0.012 -4.465 12.523 1 86.75 31 VAL B C 1
ATOM 3205 O O . VAL B 1 31 ? -0.031 -4.734 13.727 1 86.75 31 VAL B O 1
ATOM 3208 N N . SER B 1 32 ? -1.03 -4.012 11.961 1 89.81 32 SER B N 1
ATOM 3209 C CA . SER B 1 32 ? -2.35 -3.875 12.57 1 89.81 32 SER B CA 1
ATOM 3210 C C . SER B 1 32 ? -2.955 -5.238 12.891 1 89.81 32 SER B C 1
ATOM 3212 O O . SER B 1 32 ? -2.453 -6.266 12.438 1 89.81 32 SER B O 1
ATOM 3214 N N . ARG B 1 33 ? -3.971 -5.297 13.758 1 92.75 33 ARG B N 1
ATOM 3215 C CA . ARG B 1 33 ? -4.703 -6.523 14.055 1 92.75 33 ARG B CA 1
ATOM 3216 C C . ARG B 1 33 ? -5.297 -7.133 12.789 1 92.75 33 ARG B C 1
ATOM 3218 O O . ARG B 1 33 ? -5.277 -8.352 12.617 1 92.75 33 ARG B O 1
ATOM 3225 N N . ALA B 1 34 ? -5.836 -6.312 11.922 1 94.81 34 ALA B N 1
ATOM 3226 C CA . ALA B 1 34 ? -6.402 -6.777 10.656 1 94.81 34 ALA B CA 1
ATOM 3227 C C . ALA B 1 34 ? -5.359 -7.523 9.828 1 94.81 34 ALA B C 1
ATOM 3229 O O . ALA B 1 34 ? -5.617 -8.625 9.344 1 94.81 34 ALA B O 1
ATOM 3230 N N . ALA B 1 35 ? -4.188 -6.941 9.703 1 94.75 35 ALA B N 1
ATOM 3231 C CA . ALA B 1 35 ? -3.107 -7.551 8.938 1 94.75 35 ALA B CA 1
ATOM 3232 C C . ALA B 1 35 ? -2.662 -8.867 9.562 1 94.75 35 ALA B C 1
ATOM 3234 O O . ALA B 1 35 ? -2.34 -9.82 8.844 1 94.75 35 ALA B O 1
ATOM 3235 N N . ARG B 1 36 ? -2.643 -8.992 10.852 1 95.88 36 ARG B N 1
ATOM 3236 C CA . ARG B 1 36 ? -2.264 -10.219 11.547 1 95.88 36 ARG B CA 1
ATOM 3237 C C . ARG B 1 36 ? -3.248 -11.344 11.25 1 95.88 36 ARG B C 1
ATOM 3239 O O . ARG B 1 36 ? -2.844 -12.484 11.031 1 95.88 36 ARG B O 1
ATOM 3246 N N . PHE B 1 37 ? -4.48 -11.016 11.305 1 97.56 37 PHE B N 1
ATOM 3247 C CA . PHE B 1 37 ? -5.5 -12.016 11.016 1 97.56 37 PHE B CA 1
ATOM 3248 C C . PHE B 1 37 ? -5.457 -12.422 9.547 1 97.56 37 PHE B C 1
ATOM 3250 O O . PHE B 1 37 ? -5.711 -13.586 9.211 1 97.56 37 PHE B O 1
ATOM 3257 N N . ALA B 1 38 ? -5.188 -11.5 8.672 1 97.19 38 ALA B N 1
ATOM 3258 C CA . ALA B 1 38 ? -5.008 -11.836 7.262 1 97.19 38 ALA B CA 1
ATOM 3259 C C . ALA B 1 38 ? -3.848 -12.812 7.078 1 97.19 38 ALA B C 1
ATOM 3261 O O . ALA B 1 38 ? -3.963 -13.789 6.332 1 97.19 38 ALA B O 1
ATOM 3262 N N . GLN B 1 39 ? -2.689 -12.562 7.766 1 96.94 39 GLN B N 1
ATOM 3263 C CA . GLN B 1 39 ? -1.553 -13.477 7.742 1 96.94 39 GLN B CA 1
ATOM 3264 C C . GLN B 1 39 ? -1.94 -14.852 8.281 1 96.94 39 GLN B C 1
ATOM 3266 O O . GLN B 1 39 ? -1.568 -15.883 7.703 1 96.94 39 GLN B O 1
ATOM 3271 N N . ALA B 1 40 ? -2.68 -14.789 9.367 1 97.81 40 ALA B N 1
ATOM 3272 C CA . ALA B 1 40 ? -3.119 -16.031 9.984 1 97.81 40 ALA B CA 1
ATOM 3273 C C . ALA B 1 40 ? -4.004 -16.844 9.039 1 97.81 40 ALA B C 1
ATOM 3275 O O . ALA B 1 40 ? -3.928 -18.078 9 1 97.81 40 ALA B O 1
ATOM 3276 N N . SER B 1 41 ? -4.848 -16.172 8.336 1 98.5 41 SER B N 1
ATOM 3277 C CA . SER B 1 41 ? -5.715 -16.844 7.371 1 98.5 41 SER B CA 1
ATOM 3278 C C . SER B 1 41 ? -4.898 -17.625 6.34 1 98.5 41 SER B C 1
ATOM 3280 O O . SER B 1 41 ? -5.191 -18.781 6.051 1 98.5 41 SER B O 1
ATOM 3282 N N . VAL B 1 42 ? -3.846 -17.016 5.82 1 97.75 42 VAL B N 1
ATOM 3283 C CA . VAL B 1 42 ? -2.998 -17.641 4.816 1 97.75 42 VAL B CA 1
ATOM 3284 C C . VAL B 1 42 ? -2.246 -18.812 5.445 1 97.75 42 VAL B C 1
ATOM 3286 O O . VAL B 1 42 ? -2.154 -19.891 4.852 1 97.75 42 VAL B O 1
ATOM 3289 N N . ALA B 1 43 ? -1.767 -18.656 6.625 1 98 43 ALA B N 1
ATOM 3290 C CA . ALA B 1 43 ? -1.045 -19.719 7.324 1 98 43 ALA B CA 1
ATOM 3291 C C . ALA B 1 43 ? -1.953 -20.906 7.59 1 98 43 ALA B C 1
ATOM 3293 O O . ALA B 1 43 ? -1.532 -22.062 7.449 1 98 43 ALA B O 1
ATOM 3294 N N . LEU B 1 44 ? -3.166 -20.594 7.996 1 98.56 44 LEU B N 1
ATOM 3295 C CA . LEU B 1 44 ? -4.133 -21.656 8.266 1 98.56 44 LEU B CA 1
ATOM 3296 C C . LEU B 1 44 ? -4.512 -22.375 6.977 1 98.56 44 LEU B C 1
ATOM 3298 O O . LEU B 1 44 ? -4.715 -23.594 6.984 1 98.56 44 LEU B O 1
ATOM 3302 N N . GLN B 1 45 ? -4.609 -21.703 5.914 1 98.12 45 GLN B N 1
ATOM 3303 C CA . GLN B 1 45 ? -4.855 -22.344 4.633 1 98.12 45 GLN B CA 1
ATOM 3304 C C . GLN B 1 45 ? -3.691 -23.266 4.246 1 98.12 45 GLN B C 1
ATOM 3306 O O . GLN B 1 45 ? -3.902 -24.344 3.695 1 98.12 45 GLN B O 1
ATOM 3311 N N . ALA B 1 46 ? -2.479 -22.766 4.477 1 97.94 46 ALA B N 1
ATOM 3312 C CA . ALA B 1 46 ? -1.31 -23.594 4.215 1 97.94 46 ALA B CA 1
ATOM 3313 C C . ALA B 1 46 ? -1.368 -24.891 5.023 1 97.94 46 ALA B C 1
ATOM 3315 O O . ALA B 1 46 ? -1.1 -25.969 4.492 1 97.94 46 ALA B O 1
ATOM 3316 N N . THR B 1 47 ? -1.739 -24.766 6.223 1 97.75 47 THR B N 1
ATOM 3317 C CA . THR B 1 47 ? -1.882 -25.922 7.094 1 97.75 47 THR B CA 1
ATOM 3318 C C . THR B 1 47 ? -2.971 -26.859 6.574 1 97.75 47 THR B C 1
ATOM 3320 O O . THR B 1 47 ? -2.805 -28.078 6.586 1 97.75 47 THR B O 1
ATOM 3323 N N . SER B 1 48 ? -4.062 -26.25 6.148 1 98 48 SER B N 1
ATOM 3324 C CA . SER B 1 48 ? -5.168 -27.047 5.613 1 98 48 SER B CA 1
ATOM 3325 C C . SER B 1 48 ? -4.719 -27.891 4.426 1 98 48 SER B C 1
ATOM 3327 O O . SER B 1 48 ? -4.965 -29.094 4.387 1 98 48 SER B O 1
ATOM 3329 N N . TRP B 1 49 ? -4.07 -27.312 3.527 1 95.94 49 TRP B N 1
ATOM 3330 C CA . TRP B 1 49 ? -3.623 -28 2.32 1 95.94 49 TRP B CA 1
ATOM 3331 C C . TRP B 1 49 ? -2.561 -29.047 2.648 1 95.94 49 TRP B C 1
ATOM 3333 O O . TRP B 1 49 ? -2.6 -30.156 2.131 1 95.94 49 TRP B O 1
ATOM 3343 N N . ALA B 1 50 ? -1.646 -28.719 3.521 1 95.56 50 ALA B N 1
ATOM 3344 C CA . ALA B 1 50 ? -0.622 -29.672 3.936 1 95.56 50 ALA B CA 1
ATOM 3345 C C . ALA B 1 50 ? -1.251 -30.906 4.594 1 95.56 50 ALA B C 1
ATOM 3347 O O . ALA B 1 50 ? -0.859 -32.031 4.309 1 95.56 50 ALA B O 1
ATOM 3348 N N . ALA B 1 51 ? -2.225 -30.641 5.375 1 96.81 51 ALA B N 1
ATOM 3349 C CA . ALA B 1 51 ? -2.873 -31.719 6.117 1 96.81 51 ALA B CA 1
ATOM 3350 C C . ALA B 1 51 ? -3.645 -32.656 5.176 1 96.81 51 ALA B C 1
ATOM 3352 O O . ALA B 1 51 ? -3.588 -33.875 5.316 1 96.81 51 ALA B O 1
ATOM 3353 N N . ILE B 1 52 ? -4.328 -32.094 4.25 1 94.56 52 ILE B N 1
ATOM 3354 C CA . ILE B 1 52 ? -5.141 -32.938 3.371 1 94.56 52 ILE B CA 1
ATOM 3355 C C . ILE B 1 52 ? -4.238 -33.75 2.469 1 94.56 52 ILE B C 1
ATOM 3357 O O . ILE B 1 52 ? -4.555 -34.906 2.156 1 94.56 52 ILE B O 1
ATOM 3361 N N . ILE B 1 53 ? -3.164 -33.25 2.02 1 91.62 53 ILE B N 1
ATOM 3362 C CA . ILE B 1 53 ? -2.209 -33.969 1.202 1 91.62 53 ILE B CA 1
ATOM 3363 C C . ILE B 1 53 ? -1.586 -35.094 2.025 1 91.62 53 ILE B C 1
ATOM 3365 O O . ILE B 1 53 ? -1.483 -36.25 1.558 1 91.62 53 ILE B O 1
ATOM 3369 N N . ALA B 1 54 ? -1.284 -34.812 3.232 1 92.94 54 ALA B N 1
ATOM 3370 C CA . ALA B 1 54 ? -0.663 -35.812 4.117 1 92.94 54 ALA B CA 1
ATOM 3371 C C . ALA B 1 54 ? -1.655 -36.906 4.504 1 92.94 54 ALA B C 1
ATOM 3373 O O . ALA B 1 54 ? -1.264 -38.031 4.766 1 92.94 54 ALA B O 1
ATOM 3374 N N . SER B 1 55 ? -2.938 -36.562 4.531 1 93.06 55 SER B N 1
ATOM 3375 C CA . SER B 1 55 ? -3.973 -37.469 4.969 1 93.06 55 SER B CA 1
ATOM 3376 C C . SER B 1 55 ? -4.074 -38.688 4.027 1 93.06 55 SER B C 1
ATOM 3378 O O . SER B 1 55 ? -4.562 -39.75 4.414 1 93.06 55 SER B O 1
ATOM 3380 N N . SER B 1 56 ? -3.625 -38.531 2.83 1 85.25 56 SER B N 1
ATOM 3381 C CA . SER B 1 56 ? -3.654 -39.625 1.86 1 85.25 56 SER B CA 1
ATOM 3382 C C . SER B 1 56 ? -2.633 -40.719 2.207 1 85.25 56 SER B C 1
ATOM 3384 O O . SER B 1 56 ? -2.719 -41.844 1.713 1 85.25 56 SER B O 1
ATOM 3386 N N . HIS B 1 57 ? -1.755 -40.375 3.17 1 88.25 57 HIS B N 1
ATOM 3387 C CA . HIS B 1 57 ? -0.667 -41.312 3.445 1 88.25 57 HIS B CA 1
ATOM 3388 C C . HIS B 1 57 ? -0.668 -41.75 4.91 1 88.25 57 HIS B C 1
ATOM 3390 O O . HIS B 1 57 ? -0.153 -42.812 5.246 1 88.25 57 HIS B O 1
ATOM 3396 N N . LEU B 1 58 ? -1.18 -40.781 5.707 1 88.88 58 LEU B N 1
ATOM 3397 C CA . LEU B 1 58 ? -1.091 -41.094 7.133 1 88.88 58 LEU B CA 1
ATOM 3398 C C . LEU B 1 58 ? -2.283 -40.5 7.883 1 88.88 58 LEU B C 1
ATOM 3400 O O . LEU B 1 58 ? -2.754 -39.406 7.559 1 88.88 58 LEU B O 1
ATOM 3404 N N . TRP B 1 59 ? -2.773 -41.25 8.875 1 93.25 59 TRP B N 1
ATOM 3405 C CA . TRP B 1 59 ? -3.762 -40.781 9.852 1 93.25 59 TRP B CA 1
ATOM 3406 C C . TRP B 1 59 ? -4.906 -40.062 9.156 1 93.25 59 TRP B C 1
ATOM 3408 O O . TRP B 1 59 ? -5.172 -38.906 9.461 1 93.25 59 TRP B O 1
ATOM 3418 N N . ASP B 1 60 ? -5.523 -40.75 8.297 1 94.38 60 ASP B N 1
ATOM 3419 C CA . ASP B 1 60 ? -6.508 -40.156 7.387 1 94.38 60 ASP B CA 1
ATOM 3420 C C . ASP B 1 60 ? -7.547 -39.344 8.148 1 94.38 60 ASP B C 1
ATOM 3422 O O . ASP B 1 60 ? -7.703 -38.125 7.902 1 94.38 60 ASP B O 1
ATOM 3426 N N . GLN B 1 61 ? -8.172 -39.906 9.141 1 95.94 61 GLN B N 1
ATOM 3427 C CA . GLN B 1 61 ? -9.242 -39.219 9.844 1 95.94 61 GLN B CA 1
ATOM 3428 C C . GLN B 1 61 ? -8.711 -38 10.57 1 95.94 61 GLN B C 1
ATOM 3430 O O . GLN B 1 61 ? -9.297 -36.906 10.469 1 95.94 61 GLN B O 1
ATOM 3435 N N . VAL B 1 62 ? -7.594 -38.031 11.258 1 97.12 62 VAL B N 1
ATOM 3436 C CA . VAL B 1 62 ? -7.039 -36.969 12.062 1 97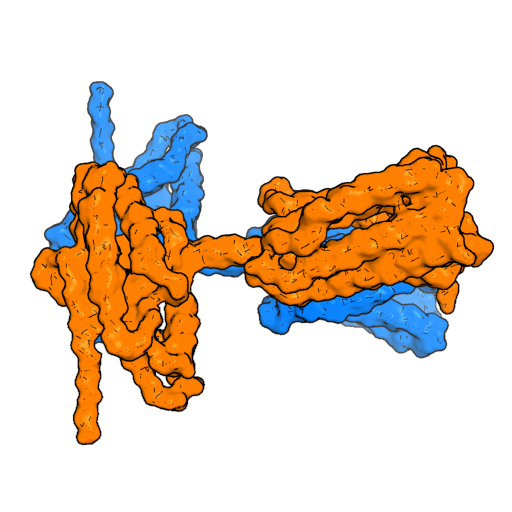.12 62 VAL B CA 1
ATOM 3437 C C . VAL B 1 62 ? -6.59 -35.812 11.148 1 97.12 62 VAL B C 1
ATOM 3439 O O . VAL B 1 62 ? -6.965 -34.656 11.367 1 97.12 62 VAL B O 1
ATOM 3442 N N . LEU B 1 63 ? -5.879 -36.125 10.102 1 97.38 63 LEU B N 1
ATOM 3443 C CA . LEU B 1 63 ? -5.301 -35.094 9.234 1 97.38 63 LEU B CA 1
ATOM 3444 C C . LEU B 1 63 ? -6.371 -34.469 8.352 1 97.38 63 LEU B C 1
ATOM 3446 O O . LEU B 1 63 ? -6.32 -33.281 8.07 1 97.38 63 LEU B O 1
ATOM 3450 N N . SER B 1 64 ? -7.273 -35.312 7.91 1 96.88 64 SER B N 1
ATOM 3451 C CA . SER B 1 64 ? -8.352 -34.719 7.117 1 96.88 64 SER B CA 1
ATOM 3452 C C . SER B 1 64 ? -9.242 -33.812 7.973 1 96.88 64 SER B C 1
ATOM 3454 O O . SER B 1 64 ? -9.719 -32.781 7.504 1 96.88 64 SER B O 1
ATOM 3456 N N . THR B 1 65 ? -9.484 -34.219 9.195 1 98 65 THR B N 1
ATOM 3457 C CA . THR B 1 65 ? -10.242 -33.375 10.109 1 98 65 THR B CA 1
ATOM 3458 C C . THR B 1 65 ? -9.492 -32.062 10.391 1 98 65 THR B C 1
ATOM 3460 O O . THR B 1 65 ? -10.086 -30.984 10.414 1 98 65 THR B O 1
ATOM 3463 N N . LEU B 1 66 ? -8.211 -32.156 10.586 1 98 66 LEU B N 1
ATOM 3464 C CA . LEU B 1 66 ? -7.387 -30.984 10.789 1 98 66 LEU B CA 1
ATOM 3465 C C . LEU B 1 66 ? -7.449 -30.062 9.57 1 98 66 LEU B C 1
ATOM 3467 O O . LEU B 1 66 ? -7.469 -28.844 9.719 1 98 66 LEU B O 1
ATOM 3471 N N . SER B 1 67 ? -7.418 -30.641 8.43 1 98 67 SER B N 1
ATOM 3472 C CA . SER B 1 67 ? -7.5 -29.859 7.195 1 98 67 SER B CA 1
ATOM 3473 C C . SER B 1 67 ? -8.789 -29.047 7.141 1 98 67 SER B C 1
ATOM 3475 O O . SER B 1 67 ? -8.75 -27.844 6.895 1 98 67 SER B O 1
ATOM 3477 N N . ILE B 1 68 ? -9.859 -29.703 7.422 1 98.06 68 ILE B N 1
ATOM 3478 C CA . ILE B 1 68 ? -11.164 -29.062 7.359 1 98.06 68 ILE B CA 1
ATOM 3479 C C . ILE B 1 68 ? -11.273 -28 8.445 1 98.06 68 ILE B C 1
ATOM 3481 O O . ILE B 1 68 ? -11.797 -26.906 8.203 1 98.06 68 ILE B O 1
ATOM 3485 N N . ALA B 1 69 ? -10.789 -28.312 9.57 1 98.62 69 ALA B N 1
ATOM 3486 C CA . ALA B 1 69 ? -10.797 -27.359 10.688 1 98.62 69 ALA B CA 1
ATOM 3487 C C . ALA B 1 69 ? -9.977 -26.125 10.352 1 98.62 69 ALA B C 1
ATOM 3489 O O . ALA B 1 69 ? -10.391 -25 10.633 1 98.62 69 ALA B O 1
ATOM 3490 N N . SER B 1 70 ? -8.812 -26.328 9.789 1 98.69 70 SER B N 1
ATOM 3491 C CA . SER B 1 70 ? -7.93 -25.219 9.43 1 98.69 70 SER B CA 1
ATOM 3492 C C . SER B 1 70 ? -8.539 -24.359 8.328 1 98.69 70 SER B C 1
ATOM 3494 O O . SER B 1 70 ? -8.406 -23.141 8.336 1 98.69 70 SER B O 1
ATOM 3496 N N . ALA B 1 71 ? -9.203 -25.016 7.422 1 98.44 71 ALA B N 1
ATOM 3497 C CA . ALA B 1 71 ? -9.875 -24.281 6.355 1 98.44 71 ALA B CA 1
ATOM 3498 C C . ALA B 1 71 ? -10.977 -23.375 6.922 1 98.44 71 ALA B C 1
ATOM 3500 O O . ALA B 1 71 ? -11.109 -22.219 6.516 1 98.44 71 ALA B O 1
ATOM 3501 N N . ALA B 1 72 ? -11.734 -23.953 7.805 1 98.75 72 ALA B N 1
ATOM 3502 C CA . ALA B 1 72 ? -12.797 -23.188 8.445 1 98.75 72 ALA B CA 1
ATOM 3503 C C . ALA B 1 72 ? -12.227 -22.031 9.266 1 98.75 72 ALA B C 1
ATOM 3505 O O . ALA B 1 72 ? -12.711 -20.906 9.195 1 98.75 72 ALA B O 1
ATOM 3506 N N . ALA B 1 73 ? -11.211 -22.312 10 1 98.69 73 ALA B N 1
ATOM 3507 C CA . ALA B 1 73 ? -10.57 -21.297 10.836 1 98.69 73 ALA B CA 1
ATOM 3508 C C . ALA B 1 73 ? -9.953 -20.188 9.977 1 98.69 73 ALA B C 1
ATOM 3510 O O . ALA B 1 73 ? -9.93 -19.031 10.383 1 98.69 73 ALA B O 1
ATOM 3511 N N . ALA B 1 74 ? -9.422 -20.562 8.844 1 98.69 74 ALA B N 1
ATOM 3512 C CA . ALA B 1 74 ? -8.852 -19.578 7.93 1 98.69 74 ALA B CA 1
ATOM 3513 C C . ALA B 1 74 ? -9.898 -18.547 7.5 1 98.69 74 ALA B C 1
ATOM 3515 O O . ALA B 1 74 ? -9.602 -17.359 7.398 1 98.69 74 ALA B O 1
ATOM 3516 N N . GLN B 1 75 ? -11.102 -19.047 7.25 1 98.44 75 GLN B N 1
ATOM 3517 C CA . GLN B 1 75 ? -12.172 -18.156 6.848 1 98.44 75 GLN B CA 1
ATOM 3518 C C . GLN B 1 75 ? -12.609 -17.25 8.008 1 98.44 75 GLN B C 1
ATOM 3520 O O . GLN B 1 75 ? -12.969 -16.094 7.801 1 98.44 75 GLN B O 1
ATOM 3525 N N . TRP B 1 76 ? -12.586 -17.828 9.164 1 98.31 76 TRP B N 1
ATOM 3526 C CA . TRP B 1 76 ? -12.875 -17 10.344 1 98.31 76 TRP B CA 1
ATOM 3527 C C . TRP B 1 76 ? -11.844 -15.898 10.5 1 98.31 76 TRP B C 1
ATOM 3529 O O . TRP B 1 76 ? -12.188 -14.758 10.812 1 98.31 76 TRP B O 1
ATOM 3539 N N . ALA B 1 77 ? -10.602 -16.25 10.359 1 98.44 77 ALA B N 1
ATOM 3540 C CA . ALA B 1 77 ? -9.531 -15.258 10.453 1 98.44 77 ALA B CA 1
ATOM 3541 C C . ALA B 1 77 ? -9.703 -14.156 9.406 1 98.44 77 ALA B C 1
ATOM 3543 O O . ALA B 1 77 ? -9.531 -12.977 9.703 1 98.44 77 ALA B O 1
ATOM 3544 N N . LEU B 1 78 ? -10.047 -14.531 8.203 1 98.56 78 LEU B N 1
ATOM 3545 C CA . LEU B 1 78 ? -10.273 -13.555 7.141 1 98.56 78 LEU B CA 1
ATOM 3546 C C . LEU B 1 78 ? -11.469 -12.664 7.477 1 98.56 78 LEU B C 1
ATOM 3548 O O . LEU B 1 78 ? -11.414 -11.445 7.258 1 98.56 78 LEU B O 1
ATOM 3552 N N . PHE B 1 79 ? -12.531 -13.227 7.965 1 98.44 79 PHE B N 1
ATOM 3553 C CA . PHE B 1 79 ? -13.711 -12.484 8.375 1 98.44 79 PHE B CA 1
ATOM 3554 C C . PHE B 1 79 ? -13.352 -11.445 9.438 1 98.44 79 PHE B C 1
ATOM 3556 O O . PHE B 1 79 ? -13.812 -10.305 9.383 1 98.44 79 PHE B O 1
ATOM 3563 N N . THR B 1 80 ? -12.523 -11.844 10.375 1 97.56 80 THR B N 1
ATOM 3564 C CA . THR B 1 80 ? -12.094 -10.945 11.445 1 97.56 80 THR B CA 1
ATOM 3565 C C . THR B 1 80 ? -11.258 -9.797 10.891 1 97.56 80 THR B C 1
ATOM 3567 O O . THR B 1 80 ? -11.406 -8.648 11.32 1 97.56 80 THR B O 1
ATOM 3570 N N . ALA B 1 81 ? -10.391 -10.125 9.969 1 97.5 81 ALA B N 1
ATOM 3571 C CA . ALA B 1 81 ? -9.617 -9.078 9.305 1 97.5 81 ALA B CA 1
ATOM 3572 C C . ALA B 1 81 ? -10.539 -8.07 8.617 1 97.5 81 ALA B C 1
ATOM 3574 O O . ALA B 1 81 ? -10.336 -6.859 8.727 1 97.5 81 ALA B O 1
ATOM 3575 N N . LEU B 1 82 ? -11.547 -8.586 7.953 1 97 82 LEU B N 1
ATOM 3576 C CA . LEU B 1 82 ? -12.5 -7.738 7.25 1 97 82 LEU B CA 1
ATOM 3577 C C . LEU B 1 82 ? -13.266 -6.848 8.227 1 97 82 LEU B C 1
ATOM 3579 O O . LEU B 1 82 ? -13.5 -5.668 7.945 1 97 82 LEU B O 1
ATOM 3583 N N . GLN B 1 83 ? -13.602 -7.422 9.352 1 94.62 83 GLN B N 1
ATOM 3584 C CA . GLN B 1 83 ? -14.289 -6.633 10.367 1 94.62 83 GLN B CA 1
ATOM 3585 C C . GLN B 1 83 ? -13.414 -5.48 10.852 1 94.62 83 GLN B C 1
ATOM 3587 O O . GLN B 1 83 ? -13.906 -4.375 11.086 1 94.62 83 GLN B O 1
ATOM 3592 N N . GLU B 1 84 ? -12.172 -5.801 10.961 1 92.31 84 GLU B N 1
ATOM 3593 C CA . GLU B 1 84 ? -11.242 -4.773 11.414 1 92.31 84 GLU B CA 1
ATOM 3594 C C . GLU B 1 84 ? -11.086 -3.674 10.367 1 92.31 84 GLU B C 1
ATOM 3596 O O . GLU B 1 84 ? -11 -2.492 10.711 1 92.31 84 GLU B O 1
ATOM 3601 N N . TRP B 1 85 ? -11.078 -3.992 9.141 1 91.88 85 TRP B N 1
ATOM 3602 C CA . TRP B 1 85 ? -10.852 -3.037 8.062 1 91.88 85 TRP B CA 1
ATOM 3603 C C . TRP B 1 85 ? -12.133 -2.287 7.715 1 91.88 85 TRP B C 1
ATOM 3605 O O . TRP B 1 85 ? -12.102 -1.093 7.41 1 91.88 85 TRP B O 1
ATOM 3615 N N . LEU B 1 86 ? -13.273 -3.016 7.773 1 90.31 86 LEU B N 1
ATOM 3616 C CA . LEU B 1 86 ? -14.484 -2.482 7.172 1 90.31 86 LEU B CA 1
ATOM 3617 C C . LEU B 1 86 ? -15.523 -2.158 8.242 1 90.31 86 LEU B C 1
ATOM 3619 O O . LEU B 1 86 ? -16.547 -1.54 7.949 1 90.31 86 LEU B O 1
ATOM 3623 N N . GLY B 1 87 ? -15.234 -2.537 9.492 1 86.81 87 GLY B N 1
ATOM 3624 C CA . GLY B 1 87 ? -16.203 -2.396 10.562 1 86.81 87 GLY B CA 1
ATOM 3625 C C . GLY B 1 87 ? -17.031 -3.648 10.781 1 86.81 87 GLY B C 1
ATOM 3626 O O . GLY B 1 87 ? -16.781 -4.684 10.164 1 86.81 87 GLY B O 1
ATOM 3627 N N . PRO B 1 88 ? -18.062 -3.654 11.664 1 88.88 88 PRO B N 1
ATOM 3628 C CA . PRO B 1 88 ? -18.906 -4.828 11.922 1 88.88 88 PRO B CA 1
ATOM 3629 C C . PRO B 1 88 ? -19.578 -5.363 10.656 1 88.88 88 PRO B C 1
ATOM 3631 O O . PRO B 1 88 ? -20.031 -4.578 9.82 1 88.88 88 PRO B O 1
ATOM 3634 N N . ARG B 1 89 ? -19.562 -6.68 10.508 1 91.5 89 ARG B N 1
ATOM 3635 C CA . ARG B 1 89 ? -20.062 -7.301 9.281 1 91.5 89 ARG B CA 1
ATOM 3636 C C . ARG B 1 89 ? -21.203 -8.258 9.594 1 91.5 89 ARG B C 1
ATOM 3638 O O . ARG B 1 89 ? -21.297 -8.797 10.703 1 91.5 89 ARG B O 1
ATOM 3645 N N . PRO B 1 90 ? -22.016 -8.438 8.578 1 89.69 90 PRO B N 1
ATOM 3646 C CA . PRO B 1 90 ? -23.062 -9.453 8.773 1 89.69 90 PRO B CA 1
ATOM 3647 C C . PRO B 1 90 ? -22.484 -10.859 8.938 1 89.69 90 PRO B C 1
ATOM 3649 O O . PRO B 1 90 ? -21.5 -11.211 8.281 1 89.69 90 PRO B O 1
ATOM 3652 N N . GLY B 1 91 ? -23.094 -11.695 9.852 1 91.25 91 GLY B N 1
ATOM 3653 C CA . GLY B 1 91 ? -22.641 -13.062 10.078 1 91.25 91 GLY B CA 1
ATOM 3654 C C . GLY B 1 91 ? -21.781 -13.195 11.328 1 91.25 91 GLY B C 1
ATOM 3655 O O . GLY B 1 91 ? -21.469 -14.312 11.75 1 91.25 91 GLY B O 1
ATOM 3656 N N . ARG B 1 92 ? -21.469 -12.07 11.922 1 90.62 92 ARG B N 1
ATOM 3657 C CA . ARG B 1 92 ? -20.531 -12.062 13.031 1 90.62 92 ARG B CA 1
ATOM 3658 C C . ARG B 1 92 ? -21.031 -12.93 14.18 1 90.62 92 ARG B C 1
ATOM 3660 O O . ARG B 1 92 ? -20.234 -13.539 14.898 1 90.62 92 ARG B O 1
ATOM 3667 N N . ARG B 1 93 ? -22.328 -13.055 14.328 1 91.94 93 ARG B N 1
ATOM 3668 C CA . ARG B 1 93 ? -22.891 -13.773 15.469 1 91.94 93 ARG B CA 1
ATOM 3669 C C . ARG B 1 93 ? -22.906 -15.273 15.211 1 91.94 93 ARG B C 1
ATOM 3671 O O . ARG B 1 93 ? -22.656 -16.062 16.125 1 91.94 93 ARG B O 1
ATOM 3678 N N . TRP B 1 94 ? -23.125 -15.727 14 1 93.88 94 TRP B N 1
ATOM 3679 C CA . TRP B 1 94 ? -23.312 -17.156 13.789 1 93.88 94 TRP B CA 1
ATOM 3680 C C . TRP B 1 94 ? -22.094 -17.781 13.133 1 93.88 94 TRP B C 1
ATOM 3682 O O . TRP B 1 94 ? -21.938 -19.016 13.141 1 93.88 94 TRP B O 1
ATOM 3692 N N . LEU B 1 95 ? -21.172 -17 12.586 1 96.31 95 LEU B N 1
ATOM 3693 C CA . LEU B 1 95 ? -20.016 -17.516 11.859 1 96.31 95 LEU B CA 1
ATOM 3694 C C . LEU B 1 95 ? -19.172 -18.422 12.75 1 96.31 95 LEU B C 1
ATOM 3696 O O . LEU B 1 95 ? -18.766 -19.516 12.336 1 96.31 95 LEU B O 1
ATOM 3700 N N . PRO B 1 96 ? -18.891 -18.078 14.016 1 95.75 96 PRO B N 1
ATOM 3701 C CA . PRO B 1 96 ? -18.078 -18.969 14.859 1 95.75 96 PRO B CA 1
ATOM 3702 C C . PRO B 1 96 ? -18.734 -20.328 15.07 1 95.75 96 PRO B C 1
ATOM 3704 O O . PRO B 1 96 ? -18.047 -21.344 15.195 1 95.75 96 PRO B O 1
ATOM 3707 N N . TRP B 1 97 ? -20 -20.406 15.094 1 96.75 97 TRP B N 1
ATOM 3708 C CA . TRP B 1 97 ? -20.703 -21.672 15.25 1 96.75 97 TRP B CA 1
ATOM 3709 C C . TRP B 1 97 ? -20.531 -22.547 14.016 1 96.75 97 TRP B C 1
ATOM 3711 O O . TRP B 1 97 ? -20.375 -23.766 14.125 1 96.75 97 TRP B O 1
ATOM 3721 N N . LEU B 1 98 ? -20.594 -21.938 12.898 1 97.25 98 LEU B N 1
ATOM 3722 C CA . LEU B 1 98 ? -20.344 -22.656 11.656 1 97.25 98 LEU B CA 1
ATOM 3723 C C . LEU B 1 98 ? -18.922 -23.203 11.625 1 97.25 98 LEU B C 1
ATOM 3725 O O . LEU B 1 98 ? -18.703 -24.344 11.219 1 97.25 98 LEU B O 1
ATOM 3729 N N . VAL B 1 99 ? -17.953 -22.422 12.039 1 98.5 99 VAL B N 1
ATOM 3730 C CA . VAL B 1 99 ? -16.547 -22.797 12.055 1 98.5 99 VAL B CA 1
ATOM 3731 C C . VAL B 1 99 ? -16.344 -24 12.969 1 98.5 99 VAL B C 1
ATOM 3733 O O . VAL B 1 99 ? -15.547 -24.891 12.656 1 98.5 99 VAL B O 1
ATOM 3736 N N . ALA B 1 100 ? -17.078 -24.078 14.047 1 98.06 100 ALA B N 1
ATOM 3737 C CA . ALA B 1 100 ? -16.969 -25.203 14.984 1 98.06 100 ALA B CA 1
ATOM 3738 C C . ALA B 1 100 ? -17.719 -26.422 14.453 1 98.06 100 ALA B C 1
ATOM 3740 O O . ALA B 1 100 ? -17.234 -27.547 14.602 1 98.06 100 ALA B O 1
ATOM 3741 N N . ALA B 1 101 ? -18.859 -26.266 13.836 1 98.38 101 ALA B N 1
ATOM 3742 C CA . ALA B 1 101 ? -19.734 -27.344 13.398 1 98.38 101 ALA B CA 1
ATOM 3743 C C . ALA B 1 101 ? -19.094 -28.125 12.25 1 98.38 101 ALA B C 1
ATOM 3745 O O . ALA B 1 101 ? -19.297 -29.328 12.125 1 98.38 101 ALA B O 1
ATOM 3746 N N . ILE B 1 102 ? -18.359 -27.484 11.43 1 98.56 102 ILE B N 1
ATOM 3747 C CA . ILE B 1 102 ? -17.828 -28.094 10.211 1 98.56 102 ILE B CA 1
ATOM 3748 C C . ILE B 1 102 ? -16.891 -29.234 10.555 1 98.56 102 ILE B C 1
ATOM 3750 O O . ILE B 1 102 ? -17.141 -30.391 10.195 1 98.56 102 ILE B O 1
ATOM 3754 N N . PRO B 1 103 ? -15.789 -28.969 11.344 1 98.38 103 PRO B N 1
ATOM 3755 C CA . PRO B 1 103 ? -14.906 -30.094 11.656 1 98.38 103 PRO B CA 1
ATOM 3756 C C . PRO B 1 103 ? -15.555 -31.109 12.602 1 98.38 103 PRO B C 1
ATOM 3758 O O . PRO B 1 103 ? -15.258 -32.312 12.523 1 98.38 103 PRO B O 1
ATOM 3761 N N . LEU B 1 104 ? -16.469 -30.688 13.445 1 98.06 104 LEU B N 1
ATOM 3762 C CA . LEU B 1 104 ? -17.141 -31.594 14.367 1 98.06 104 LEU B CA 1
ATOM 3763 C C . LEU B 1 104 ? -18 -32.594 13.609 1 98.06 104 LEU B C 1
ATOM 3765 O O . LEU B 1 104 ? -17.938 -33.812 13.859 1 98.06 104 LEU B O 1
ATOM 3769 N N . GLY B 1 105 ? -18.844 -32.125 12.727 1 98.25 105 GLY B N 1
ATOM 3770 C CA . GLY B 1 105 ? -19.641 -33.031 11.914 1 98.25 105 GLY B CA 1
ATOM 3771 C C . GLY B 1 105 ? -18.828 -33.938 11.016 1 98.25 105 GLY B C 1
ATOM 3772 O O . GLY B 1 105 ? -19.172 -35.094 10.805 1 98.25 105 GLY B O 1
ATOM 3773 N N . TYR B 1 106 ? -17.766 -33.375 10.492 1 98.06 106 TYR B N 1
ATOM 3774 C CA . TYR B 1 106 ? -16.875 -34.156 9.625 1 98.06 106 TYR B CA 1
ATOM 3775 C C . TYR B 1 106 ? -16.312 -35.344 10.359 1 98.06 106 TYR B C 1
ATOM 3777 O O . TYR B 1 106 ? -16.344 -36.469 9.844 1 98.06 106 TYR B O 1
ATOM 3785 N N . THR B 1 107 ? -15.766 -35.125 11.562 1 97.31 107 THR B N 1
ATOM 3786 C CA . THR B 1 107 ? -15.094 -36.219 12.289 1 97.31 107 THR B CA 1
ATOM 3787 C C . THR B 1 107 ? -16.125 -37.188 12.852 1 97.31 107 THR B C 1
ATOM 3789 O O . THR B 1 107 ? -15.867 -38.406 12.891 1 97.31 107 THR B O 1
ATOM 3792 N N . LEU B 1 108 ? -17.25 -36.75 13.273 1 97.12 108 LEU B N 1
ATOM 3793 C CA . LEU B 1 108 ? -18.281 -37.625 13.828 1 97.12 108 LEU B CA 1
ATOM 3794 C C . LEU B 1 108 ? -18.891 -38.5 12.742 1 97.12 108 LEU B C 1
ATOM 3796 O O . LEU B 1 108 ? -19.312 -39.625 13.008 1 97.12 108 LEU B O 1
ATOM 3800 N N . GLY B 1 109 ? -18.969 -37.969 11.586 1 97 109 GLY B N 1
ATOM 3801 C CA . GLY B 1 109 ? -19.531 -38.719 10.461 1 97 109 GLY B CA 1
ATOM 3802 C C . GLY B 1 109 ? -18.484 -39.312 9.547 1 97 109 GLY B C 1
ATOM 3803 O O . GLY B 1 109 ? -18.75 -39.562 8.375 1 97 109 GLY B O 1
ATOM 3804 N N . PHE B 1 110 ? -17.281 -39.5 10.062 1 96.38 110 PHE B N 1
ATOM 3805 C CA . PHE B 1 110 ? -16.141 -39.875 9.219 1 96.38 110 PHE B CA 1
ATOM 3806 C C . PHE B 1 110 ? -16.375 -41.219 8.57 1 96.38 110 PHE B C 1
ATOM 3808 O O . PHE B 1 110 ? -15.898 -41.469 7.469 1 96.38 110 PHE B O 1
ATOM 3815 N N . GLY B 1 111 ? -17.125 -42.062 9.07 1 95.38 111 GLY B N 1
ATOM 3816 C CA . GLY B 1 111 ? -17.359 -43.406 8.57 1 95.38 111 GLY B CA 1
ATOM 3817 C C . GLY B 1 111 ? -18.156 -43.406 7.273 1 95.38 111 GLY B C 1
ATOM 3818 O O . GLY B 1 111 ? -18.062 -44.375 6.508 1 95.38 111 GLY B O 1
ATOM 3819 N N . SER B 1 112 ? -18.938 -42.375 7.043 1 97.06 112 SER B N 1
ATOM 3820 C CA . SER B 1 112 ? -19.719 -42.25 5.82 1 97.06 112 SER B CA 1
ATOM 3821 C C . SER B 1 112 ? -19.141 -41.219 4.895 1 97.06 112 SER B C 1
ATOM 3823 O O . SER B 1 112 ? -19.281 -40 5.152 1 97.06 112 SER B O 1
ATOM 3825 N N . TYR B 1 113 ? -18.641 -41.688 3.799 1 95.94 113 TYR B N 1
ATOM 3826 C CA . TYR B 1 113 ? -18.016 -40.781 2.85 1 95.94 113 TYR B CA 1
ATOM 3827 C C . TYR B 1 113 ? -19.016 -39.75 2.338 1 95.94 113 TYR B C 1
ATOM 3829 O O . TYR B 1 113 ? -18.766 -38.531 2.385 1 95.94 113 TYR B O 1
ATOM 3837 N N . PRO B 1 114 ? -20.25 -40.156 1.885 1 97.19 114 PRO B N 1
ATOM 3838 C CA . PRO B 1 114 ? -21.203 -39.156 1.4 1 97.19 114 PRO B CA 1
ATOM 3839 C C . PRO B 1 114 ? -21.578 -38.125 2.467 1 97.19 114 PRO B C 1
ATOM 3841 O O . PRO B 1 114 ? -21.734 -36.938 2.158 1 97.19 114 PRO B O 1
ATOM 3844 N N . PHE B 1 115 ? -21.672 -38.594 3.643 1 97.44 115 PHE B N 1
ATOM 3845 C CA . PHE B 1 115 ? -22.047 -37.688 4.707 1 97.44 115 PHE B CA 1
ATOM 3846 C C . PHE B 1 115 ? -20.922 -36.688 4.996 1 97.44 115 PHE B C 1
ATOM 3848 O O . PHE B 1 115 ? -21.141 -35.469 5 1 97.44 115 PHE B O 1
ATOM 3855 N N . ARG B 1 116 ? -19.672 -37.156 5.301 1 96.69 116 ARG B N 1
ATOM 3856 C CA . ARG B 1 116 ? -18.609 -36.25 5.75 1 96.69 116 ARG B CA 1
ATOM 3857 C C . ARG B 1 116 ? -18.25 -35.25 4.668 1 96.69 116 ARG B C 1
ATOM 3859 O O . ARG B 1 116 ? -18 -34.094 4.961 1 96.69 116 ARG B O 1
ATOM 3866 N N . VAL B 1 117 ? -18.234 -35.719 3.416 1 96.75 117 VAL B N 1
ATOM 3867 C CA . VAL B 1 117 ? -17.891 -34.812 2.314 1 96.75 117 VAL B CA 1
ATOM 3868 C C . VAL B 1 117 ? -19.016 -33.812 2.076 1 96.75 117 VAL B C 1
ATOM 3870 O O . VAL B 1 117 ? -18.766 -32.625 1.92 1 96.75 117 VAL B O 1
ATOM 3873 N N . GLY B 1 118 ? -20.234 -34.312 2.053 1 98 118 GLY B N 1
ATOM 3874 C CA . GLY B 1 118 ? -21.375 -33.406 1.904 1 98 118 GLY B CA 1
ATOM 3875 C C . GLY B 1 118 ? -21.484 -32.375 3.008 1 98 118 GLY B C 1
ATOM 3876 O O . GLY B 1 118 ? -21.609 -31.188 2.734 1 98 118 GLY B O 1
ATOM 3877 N N . TRP B 1 119 ? -21.406 -32.812 4.223 1 98.25 119 TRP B N 1
ATOM 3878 C CA . TRP B 1 119 ? -21.484 -31.953 5.395 1 98.25 119 TRP B CA 1
ATOM 3879 C C . TRP B 1 119 ? -20.406 -30.875 5.355 1 98.25 119 TRP B C 1
ATOM 3881 O O . TRP B 1 119 ? -20.703 -29.688 5.434 1 98.25 119 TRP B O 1
ATOM 3891 N N . ALA B 1 120 ? -19.172 -31.281 5.246 1 98 120 ALA B N 1
ATOM 3892 C CA . ALA B 1 120 ? -18.031 -30.359 5.348 1 98 120 ALA B CA 1
ATOM 3893 C C . ALA B 1 120 ? -18.031 -29.359 4.199 1 98 120 ALA B C 1
ATOM 3895 O O . ALA B 1 120 ? -17.922 -28.156 4.422 1 98 120 ALA B O 1
ATOM 3896 N N . ASN B 1 121 ? -18.219 -29.812 2.949 1 98.12 121 ASN B N 1
ATOM 3897 C CA . ASN B 1 121 ? -18.078 -28.938 1.787 1 98.12 121 ASN B CA 1
ATOM 3898 C C . ASN B 1 121 ? -19.281 -28 1.638 1 98.12 121 ASN B C 1
ATOM 3900 O O . ASN B 1 121 ? -19.125 -26.844 1.249 1 98.12 121 ASN B O 1
ATOM 3904 N N . LEU B 1 122 ? -20.422 -28.5 1.919 1 98.38 122 LEU B N 1
ATOM 3905 C CA . LEU B 1 122 ? -21.594 -27.625 1.804 1 98.38 122 LEU B CA 1
ATOM 3906 C C . LEU B 1 122 ? -21.578 -26.531 2.873 1 98.38 122 LEU B C 1
ATOM 3908 O O . LEU B 1 122 ? -21.891 -25.375 2.592 1 98.38 122 LEU B O 1
ATOM 3912 N N . LEU B 1 123 ? -21.203 -26.859 4.066 1 98.56 123 LEU B N 1
ATOM 3913 C CA . LEU B 1 123 ? -21.125 -25.859 5.121 1 98.56 123 LEU B CA 1
ATOM 3914 C C . LEU B 1 123 ? -19.953 -24.906 4.871 1 98.56 123 LEU B C 1
ATOM 3916 O O . LEU B 1 123 ? -20.047 -23.719 5.184 1 98.56 123 LEU B O 1
ATOM 3920 N N . LEU B 1 124 ? -18.844 -25.422 4.371 1 98.56 124 LEU B N 1
ATOM 3921 C CA . LEU B 1 124 ? -17.734 -24.562 4 1 98.56 124 LEU B CA 1
ATOM 3922 C C . LEU B 1 124 ? -18.156 -23.578 2.906 1 98.56 124 LEU B C 1
ATOM 3924 O O . LEU B 1 124 ? -17.703 -22.438 2.9 1 98.56 124 LEU B O 1
ATOM 3928 N N . ALA B 1 125 ? -18.969 -24.078 1.971 1 98.69 125 ALA B N 1
ATOM 3929 C CA . ALA B 1 125 ? -19.469 -23.203 0.92 1 98.69 125 ALA B CA 1
ATOM 3930 C C . ALA B 1 125 ? -20.297 -22.062 1.51 1 98.69 125 ALA B C 1
ATOM 3932 O O . ALA B 1 125 ? -20.156 -20.906 1.086 1 98.69 125 ALA B O 1
ATOM 3933 N N . VAL B 1 126 ? -21.109 -22.391 2.439 1 98.31 126 VAL B N 1
ATOM 3934 C CA . VAL B 1 126 ? -21.906 -21.375 3.123 1 98.31 126 VAL B CA 1
ATOM 3935 C C . VAL B 1 126 ? -20.984 -20.406 3.855 1 98.31 126 VAL B C 1
ATOM 3937 O O . VAL B 1 126 ? -21.203 -19.188 3.842 1 98.31 126 VAL B O 1
ATOM 3940 N N . LEU B 1 127 ? -20 -20.906 4.527 1 98.44 127 LEU B N 1
ATOM 3941 C CA . LEU B 1 127 ? -19.031 -20.094 5.242 1 98.44 127 LEU B CA 1
ATOM 3942 C C . LEU B 1 127 ? -18.328 -19.141 4.289 1 98.44 127 LEU B C 1
ATOM 3944 O O . LEU B 1 127 ? -18.203 -17.938 4.578 1 98.44 127 LEU B O 1
ATOM 3948 N N . LEU B 1 128 ? -17.859 -19.641 3.162 1 98.56 128 LEU B N 1
ATOM 3949 C CA . LEU B 1 128 ? -17.203 -18.828 2.145 1 98.56 128 LEU B CA 1
ATOM 3950 C C . LEU B 1 128 ? -18.141 -17.734 1.633 1 98.56 128 LEU B C 1
ATOM 3952 O O . LEU B 1 128 ? -17.719 -16.578 1.463 1 98.56 128 LEU B O 1
ATOM 3956 N N . ALA B 1 129 ? -19.359 -18.109 1.398 1 98.19 129 ALA B N 1
ATOM 3957 C CA . ALA B 1 129 ? -20.344 -17.141 0.93 1 98.19 129 ALA B CA 1
ATOM 3958 C C . ALA B 1 129 ? -20.578 -16.047 1.968 1 98.19 129 ALA B C 1
ATOM 3960 O O . ALA B 1 129 ? -20.797 -14.883 1.617 1 98.19 129 ALA B O 1
ATOM 3961 N N . THR B 1 130 ? -20.609 -16.438 3.205 1 97.75 130 THR B N 1
ATOM 3962 C CA . THR B 1 130 ? -20.781 -15.461 4.285 1 97.75 130 THR B CA 1
ATOM 3963 C C . THR B 1 130 ? -19.609 -14.477 4.316 1 97.75 130 THR B C 1
ATOM 3965 O O . THR B 1 130 ? -19.812 -13.273 4.477 1 97.75 130 THR B O 1
ATOM 3968 N N . VAL B 1 131 ? -18.375 -14.984 4.207 1 98.38 131 VAL B N 1
ATOM 3969 C CA . VAL B 1 131 ? -17.203 -14.117 4.188 1 98.38 131 VAL B CA 1
ATOM 3970 C C . VAL B 1 131 ? -17.234 -13.227 2.947 1 98.38 131 VAL B C 1
ATOM 3972 O O . VAL B 1 131 ? -16.859 -12.055 3.006 1 98.38 131 VAL B O 1
ATOM 3975 N N . ALA B 1 132 ? -17.688 -13.789 1.802 1 98.38 132 ALA B N 1
ATOM 3976 C CA . ALA B 1 132 ? -17.844 -13 0.585 1 98.38 132 ALA B CA 1
ATOM 3977 C C . ALA B 1 132 ? -18.797 -11.828 0.811 1 98.38 132 ALA B C 1
ATOM 3979 O O . ALA B 1 132 ? -18.5 -10.695 0.423 1 98.38 132 ALA B O 1
ATOM 3980 N N . ARG B 1 133 ? -19.891 -12.094 1.444 1 97.25 133 ARG B N 1
ATOM 3981 C CA . ARG B 1 133 ? -20.875 -11.062 1.747 1 97.25 133 ARG B CA 1
ATOM 3982 C C . ARG B 1 133 ? -20.266 -9.984 2.648 1 97.25 133 ARG B C 1
ATOM 3984 O O . ARG B 1 133 ? -20.609 -8.805 2.525 1 97.25 133 ARG B O 1
ATOM 3991 N N . ALA B 1 134 ? -19.359 -10.352 3.498 1 96.38 134 ALA B N 1
ATOM 3992 C CA . ALA B 1 134 ? -18.734 -9.438 4.457 1 96.38 134 ALA B CA 1
ATOM 3993 C C . ALA B 1 134 ? -17.859 -8.414 3.744 1 96.38 134 ALA B C 1
ATOM 3995 O O . ALA B 1 134 ? -17.484 -7.391 4.328 1 96.38 134 ALA B O 1
ATOM 3996 N N . THR B 1 135 ? -17.438 -8.703 2.525 1 96.5 135 THR B N 1
ATOM 3997 C CA . THR B 1 135 ? -16.609 -7.762 1.775 1 96.5 135 THR B CA 1
ATOM 3998 C C . THR B 1 135 ? -17.469 -6.621 1.218 1 96.5 135 THR B C 1
ATOM 4000 O O . THR B 1 135 ? -16.938 -5.59 0.803 1 96.5 135 THR B O 1
ATOM 4003 N N . LEU B 1 136 ? -18.75 -6.867 1.23 1 93.44 136 LEU B N 1
ATOM 4004 C CA . LEU B 1 136 ? -19.641 -5.922 0.568 1 93.44 136 LEU B CA 1
ATOM 4005 C C . LEU B 1 136 ? -20.188 -4.906 1.563 1 93.44 136 LEU B C 1
ATOM 4007 O O . LEU B 1 136 ? -20.188 -5.152 2.771 1 93.44 136 LEU B O 1
ATOM 4011 N N . VAL B 1 137 ? -20.578 -3.658 1.19 1 86.25 137 VAL B N 1
ATOM 4012 C CA . VAL B 1 137 ? -21.266 -2.592 1.909 1 86.25 137 VAL B CA 1
ATOM 4013 C C . VAL B 1 137 ? -20.531 -2.287 3.213 1 86.25 137 VAL B C 1
ATOM 4015 O O . VAL B 1 137 ? -21.062 -2.498 4.301 1 86.25 137 VAL B O 1
ATOM 4018 N N . PRO B 1 138 ? -19.344 -1.733 3.125 1 83.62 138 PRO B N 1
ATOM 4019 C CA . PRO B 1 138 ? -18.516 -1.459 4.312 1 83.62 138 PRO B CA 1
ATOM 4020 C C . PRO B 1 138 ? -19.109 -0.352 5.184 1 83.62 138 PRO B C 1
ATOM 4022 O O . PRO B 1 138 ? -19.766 0.559 4.676 1 83.62 138 PRO B O 1
ATOM 4025 N N . TRP B 1 139 ? -18.891 -0.431 6.438 1 79.88 139 TRP B N 1
ATOM 4026 C CA . TRP B 1 139 ? -19.266 0.607 7.395 1 79.88 139 TRP B CA 1
ATOM 4027 C C . TRP B 1 139 ? -18.312 1.792 7.309 1 79.88 139 TRP B C 1
ATOM 4029 O O . TRP B 1 139 ? -18.703 2.936 7.547 1 79.88 139 TRP B O 1
ATOM 4039 N N . ARG B 1 140 ? -17.094 1.515 7.016 1 73 140 ARG B N 1
ATOM 4040 C CA . ARG B 1 140 ? -16.062 2.52 6.805 1 73 140 ARG B CA 1
ATOM 4041 C C . ARG B 1 140 ? -15.719 2.656 5.324 1 73 140 ARG B C 1
ATOM 4043 O O . ARG B 1 140 ? -15.625 1.657 4.605 1 73 140 ARG B O 1
ATOM 4050 N N . PRO B 1 141 ? -15.586 3.906 4.938 1 78.69 141 PRO B N 1
ATOM 4051 C CA . PRO B 1 141 ? -15.25 4.078 3.52 1 78.69 141 PRO B CA 1
ATOM 4052 C C . PRO B 1 141 ? -13.984 3.334 3.117 1 78.69 141 PRO B C 1
ATOM 4054 O O . PRO B 1 141 ? -12.969 3.424 3.807 1 78.69 141 PRO B O 1
ATOM 4057 N N . SER B 1 142 ? -14.109 2.543 2.1 1 86.75 142 SER B N 1
ATOM 4058 C CA . SER B 1 142 ? -13 1.761 1.561 1 86.75 142 SER B CA 1
ATOM 4059 C C . SER B 1 142 ? -13.141 1.576 0.053 1 86.75 142 SER B C 1
ATOM 4061 O O . SER B 1 142 ? -14.25 1.416 -0.46 1 86.75 142 SER B O 1
ATOM 4063 N N . PRO B 1 143 ? -12.055 1.626 -0.64 1 87.44 143 PRO B N 1
ATOM 4064 C CA . PRO B 1 143 ? -12.125 1.43 -2.09 1 87.44 143 PRO B CA 1
ATOM 4065 C C . PRO B 1 143 ? -12.789 0.109 -2.475 1 87.44 143 PRO B C 1
ATOM 4067 O O . PRO B 1 143 ? -12.562 -0.913 -1.821 1 87.44 143 PRO B O 1
ATOM 4070 N N . ARG B 1 144 ? -13.516 0.035 -3.555 1 91 144 ARG B N 1
ATOM 4071 C CA . ARG B 1 144 ? -14.344 -1.113 -3.918 1 91 144 ARG B CA 1
ATOM 4072 C C . ARG B 1 144 ? -13.523 -2.166 -4.656 1 91 144 ARG B C 1
ATOM 4074 O O . ARG B 1 144 ? -13.875 -3.348 -4.656 1 91 144 ARG B O 1
ATOM 4081 N N . HIS B 1 145 ? -12.484 -1.797 -5.32 1 92.81 145 HIS B N 1
ATOM 4082 C CA . HIS B 1 145 ? -11.797 -2.678 -6.258 1 92.81 145 HIS B CA 1
ATOM 4083 C C . HIS B 1 145 ? -11.258 -3.918 -5.551 1 92.81 145 HIS B C 1
ATOM 4085 O O . HIS B 1 145 ? -11.477 -5.043 -6.012 1 92.81 145 HIS B O 1
ATOM 4091 N N . TRP B 1 146 ? -10.531 -3.705 -4.418 1 94.69 146 TRP B N 1
ATOM 4092 C CA . TRP B 1 146 ? -9.969 -4.875 -3.754 1 94.69 146 TRP B CA 1
ATOM 4093 C C . TRP B 1 146 ? -11.062 -5.715 -3.105 1 94.69 146 TRP B C 1
ATOM 4095 O O . TRP B 1 146 ? -10.953 -6.941 -3.031 1 94.69 146 TRP B O 1
ATOM 4105 N N . ARG B 1 147 ? -12.148 -5.113 -2.646 1 96.25 147 ARG B N 1
ATOM 4106 C CA . ARG B 1 147 ? -13.25 -5.824 -2.014 1 96.25 147 ARG B CA 1
ATOM 4107 C C . ARG B 1 147 ? -13.984 -6.707 -3.018 1 96.25 147 ARG B C 1
ATOM 4109 O O . ARG B 1 147 ? -14.297 -7.859 -2.721 1 96.25 147 ARG B O 1
ATOM 4116 N N . LEU B 1 148 ? -14.195 -6.16 -4.176 1 97.06 148 LEU B N 1
ATOM 4117 C CA . LEU B 1 148 ? -14.906 -6.902 -5.211 1 97.06 148 LEU B CA 1
ATOM 4118 C C . LEU B 1 148 ? -14.055 -8.055 -5.727 1 97.06 148 LEU B C 1
ATOM 4120 O O . LEU B 1 148 ? -14.578 -9.125 -6.055 1 97.06 148 LEU B O 1
ATOM 4124 N N . LEU B 1 149 ? -12.781 -7.789 -5.883 1 97.31 149 LEU B N 1
ATOM 4125 C CA . LEU B 1 149 ? -11.883 -8.867 -6.281 1 97.31 149 LEU B CA 1
ATOM 4126 C C . LEU B 1 149 ? -11.922 -10.008 -5.266 1 97.31 149 LEU B C 1
ATOM 4128 O O . LEU B 1 149 ? -12.047 -11.172 -5.645 1 97.31 149 LEU B O 1
ATOM 4132 N N . LEU B 1 150 ? -11.781 -9.68 -4.004 1 98.06 150 LEU B N 1
ATOM 4133 C CA . LEU B 1 150 ? -11.828 -10.688 -2.955 1 98.06 150 LEU B CA 1
ATOM 4134 C C . LEU B 1 150 ? -13.18 -11.398 -2.941 1 98.06 150 LEU B C 1
ATOM 4136 O O . LEU B 1 150 ? -13.242 -12.617 -2.781 1 98.06 150 LEU B O 1
ATOM 4140 N N . CYS B 1 151 ? -14.234 -10.641 -3.102 1 98.31 151 CYS B N 1
ATOM 4141 C CA . CYS B 1 151 ? -15.578 -11.211 -3.162 1 98.31 151 CYS B CA 1
ATOM 4142 C C . CYS B 1 151 ? -15.688 -12.227 -4.289 1 98.31 151 CYS B C 1
ATOM 4144 O O . CYS B 1 151 ? -16.203 -13.328 -4.09 1 98.31 151 CYS B O 1
ATOM 4146 N N . ALA B 1 152 ? -15.211 -11.836 -5.434 1 98 152 ALA B N 1
ATOM 4147 C CA . ALA B 1 152 ? -15.266 -12.719 -6.594 1 98 152 ALA B CA 1
ATOM 4148 C C . ALA B 1 152 ? -14.508 -14.016 -6.332 1 98 152 ALA B C 1
ATOM 4150 O O . ALA B 1 152 ? -14.969 -15.094 -6.707 1 98 152 ALA B O 1
ATOM 4151 N N . CYS B 1 153 ? -13.32 -13.914 -5.766 1 98.31 153 CYS B N 1
ATOM 4152 C CA . CYS B 1 153 ? -12.531 -15.086 -5.418 1 98.31 153 CYS B CA 1
ATOM 4153 C C . CYS B 1 153 ? -13.305 -16 -4.473 1 98.31 153 CYS B C 1
ATOM 4155 O O . CYS B 1 153 ? -13.383 -17.219 -4.703 1 98.31 153 CYS B O 1
ATOM 4157 N N . LEU B 1 154 ? -13.891 -15.414 -3.436 1 98.69 154 LEU B N 1
ATOM 4158 C CA . LEU B 1 154 ? -14.594 -16.188 -2.412 1 98.69 154 LEU B CA 1
ATOM 4159 C C . LEU B 1 154 ? -15.852 -16.828 -2.984 1 98.69 154 LEU B C 1
ATOM 4161 O O . LEU B 1 154 ? -16.156 -17.969 -2.674 1 98.69 154 LEU B O 1
ATOM 4165 N N . VAL B 1 155 ? -16.547 -16.141 -3.834 1 98.62 155 VAL B N 1
ATOM 4166 C CA . VAL B 1 155 ? -17.766 -16.656 -4.461 1 98.62 155 VAL B CA 1
ATOM 4167 C C . VAL B 1 155 ? -17.406 -17.828 -5.379 1 98.62 155 VAL B C 1
ATOM 4169 O O . VAL B 1 155 ? -18.094 -18.844 -5.395 1 98.62 155 VAL B O 1
ATOM 4172 N N . ALA B 1 156 ? -16.375 -17.625 -6.156 1 98.44 156 ALA B N 1
ATOM 4173 C CA . ALA B 1 156 ? -15.922 -18.719 -7.012 1 98.44 156 ALA B CA 1
ATOM 4174 C C . ALA B 1 156 ? -15.602 -19.953 -6.195 1 98.44 156 ALA B C 1
ATOM 4176 O O . ALA B 1 156 ? -16.047 -21.062 -6.527 1 98.44 156 ALA B O 1
ATOM 4177 N N . MET B 1 157 ? -14.891 -19.797 -5.133 1 98.31 157 MET B N 1
ATOM 4178 C CA . MET B 1 157 ? -14.508 -20.938 -4.297 1 98.31 157 MET B CA 1
ATOM 4179 C C . MET B 1 157 ? -15.727 -21.531 -3.607 1 98.31 157 MET B C 1
ATOM 4181 O O . MET B 1 157 ? -15.789 -22.75 -3.404 1 98.31 157 MET B O 1
ATOM 4185 N N . ALA B 1 158 ? -16.656 -20.672 -3.219 1 98.75 158 ALA B N 1
ATOM 4186 C CA . ALA B 1 158 ? -17.891 -21.188 -2.65 1 98.75 158 ALA B CA 1
ATOM 4187 C C . ALA B 1 158 ? -18.625 -22.078 -3.648 1 98.75 158 ALA B C 1
ATOM 4189 O O . ALA B 1 158 ? -19.141 -23.141 -3.285 1 98.75 158 ALA B O 1
ATOM 4190 N N . GLY B 1 159 ? -18.703 -21.672 -4.859 1 98.56 159 GLY B N 1
ATOM 4191 C CA . GLY B 1 159 ? -19.344 -22.453 -5.902 1 98.56 159 GLY B CA 1
ATOM 4192 C C . GLY B 1 159 ? -18.703 -23.812 -6.117 1 98.56 159 GLY B C 1
ATOM 4193 O O . GLY B 1 159 ? -19.391 -24.828 -6.113 1 98.56 159 GLY B O 1
ATOM 4194 N N . PHE B 1 160 ? -17.406 -23.797 -6.266 1 98.06 160 PHE B N 1
ATOM 4195 C CA . PHE B 1 160 ? -16.688 -25.047 -6.504 1 98.06 160 PHE B CA 1
ATOM 4196 C C . PHE B 1 160 ? -16.781 -25.969 -5.289 1 98.06 160 PHE B C 1
ATOM 4198 O O . PHE B 1 160 ? -16.938 -27.188 -5.43 1 98.06 160 PHE B O 1
ATOM 4205 N N . THR B 1 161 ? -16.625 -25.391 -4.09 1 97.88 161 THR B N 1
ATOM 4206 C CA . THR B 1 161 ? -16.719 -26.172 -2.865 1 97.88 161 THR B CA 1
ATOM 4207 C C . THR B 1 161 ? -18.125 -26.766 -2.709 1 97.88 161 THR B C 1
ATOM 4209 O O . THR B 1 161 ? -18.266 -27.922 -2.324 1 97.88 161 THR B O 1
ATOM 4212 N N . GLY B 1 162 ? -19.125 -25.984 -2.996 1 98.38 162 GLY B N 1
ATOM 4213 C CA . GLY B 1 162 ? -20.484 -26.484 -2.979 1 98.38 162 GLY B CA 1
ATOM 4214 C C . GLY B 1 162 ? -20.719 -27.609 -3.969 1 98.38 162 GLY B C 1
ATOM 4215 O O . GLY B 1 162 ? -21.359 -28.609 -3.641 1 98.38 162 GLY B O 1
ATOM 4216 N N . ALA B 1 163 ? -20.203 -27.469 -5.145 1 98.06 163 ALA B N 1
ATOM 4217 C CA . ALA B 1 163 ? -20.328 -28.516 -6.168 1 98.06 163 ALA B CA 1
ATOM 4218 C C . ALA B 1 163 ? -19.672 -29.812 -5.711 1 98.06 163 ALA B C 1
ATOM 4220 O O . ALA B 1 163 ? -20.203 -30.891 -5.938 1 98.06 163 ALA B O 1
ATOM 4221 N N . ARG B 1 164 ? -18.516 -29.719 -5.09 1 96.44 164 ARG B N 1
ATOM 4222 C CA . ARG B 1 164 ? -17.844 -30.906 -4.566 1 96.44 164 ARG B CA 1
ATOM 4223 C C . ARG B 1 164 ? -18.656 -31.562 -3.463 1 96.44 164 ARG B C 1
ATOM 4225 O O . ARG B 1 164 ? -18.672 -32.781 -3.34 1 96.44 164 ARG B O 1
ATOM 4232 N N . GLY B 1 165 ? -19.297 -30.672 -2.656 1 97.62 165 GLY B N 1
ATOM 4233 C CA . GLY B 1 165 ? -20.172 -31.203 -1.63 1 97.62 165 GLY B CA 1
ATOM 4234 C C . GLY B 1 165 ? -21.344 -32 -2.195 1 97.62 165 GLY B C 1
ATOM 4235 O O . GLY B 1 165 ? -21.641 -33.094 -1.72 1 97.62 165 GLY B O 1
ATOM 4236 N N . VAL B 1 166 ? -21.969 -31.469 -3.217 1 97.75 166 VAL B N 1
ATOM 4237 C CA . VAL B 1 166 ? -23.094 -32.125 -3.863 1 97.75 166 VAL B CA 1
ATOM 4238 C C . VAL B 1 166 ? -22.625 -33.406 -4.523 1 97.75 166 VAL B C 1
ATOM 4240 O O . VAL B 1 166 ? -23.266 -34.469 -4.383 1 97.75 166 VAL B O 1
ATOM 4243 N N . LEU B 1 167 ? -21.5 -33.406 -5.199 1 96.5 167 LEU B N 1
ATOM 4244 C CA . LEU B 1 167 ? -20.953 -34.562 -5.855 1 96.5 167 LEU B CA 1
ATOM 4245 C C . LEU B 1 167 ? -20.641 -35.656 -4.836 1 96.5 167 LEU B C 1
ATOM 4247 O O . LEU B 1 167 ? -20.969 -36.844 -5.055 1 96.5 167 LEU B O 1
ATOM 4251 N N . GLY B 1 168 ? -20 -35.281 -3.779 1 95.5 168 GLY B N 1
ATOM 4252 C CA . GLY B 1 168 ? -19.641 -36.25 -2.754 1 95.5 168 GLY B CA 1
ATOM 4253 C C . GLY B 1 168 ? -20.844 -36.844 -2.057 1 95.5 168 GLY B C 1
ATOM 4254 O O . GLY B 1 168 ? -20.875 -38.062 -1.794 1 95.5 168 GLY B O 1
ATOM 4255 N N . ALA B 1 169 ? -21.828 -36.062 -1.847 1 96.88 169 ALA B N 1
ATOM 4256 C CA . ALA B 1 169 ? -22.984 -36.5 -1.062 1 96.88 169 ALA B CA 1
ATOM 4257 C C . ALA B 1 169 ? -23.938 -37.344 -1.91 1 96.88 169 ALA B C 1
ATOM 4259 O O . ALA B 1 169 ? -24.5 -38.344 -1.44 1 96.88 169 ALA B O 1
ATOM 4260 N N . PHE B 1 170 ? -24.094 -36.969 -3.141 1 97 170 PHE B N 1
ATOM 4261 C CA . PHE B 1 170 ? -25.219 -37.531 -3.895 1 97 170 PHE B CA 1
ATOM 4262 C C . PHE B 1 170 ? -24.719 -38.281 -5.125 1 97 170 PHE B C 1
ATOM 4264 O O . PHE B 1 170 ? -25.453 -39.062 -5.73 1 97 170 PHE B O 1
ATOM 4271 N N . PHE B 1 171 ? -23.562 -38.031 -5.543 1 96.56 171 PHE B N 1
ATOM 4272 C CA . PHE B 1 171 ? -22.969 -38.719 -6.691 1 96.56 171 PHE B CA 1
ATOM 4273 C C . PHE B 1 171 ? -21.609 -39.312 -6.32 1 96.56 171 PHE B C 1
ATOM 4275 O O . PHE B 1 171 ? -20.625 -39.125 -7.02 1 96.56 171 PHE B O 1
ATOM 4282 N N . THR B 1 172 ? -21.547 -40.094 -5.324 1 94.56 172 THR B N 1
ATOM 4283 C CA . THR B 1 172 ? -20.328 -40.594 -4.703 1 94.56 172 THR B CA 1
ATOM 4284 C C . THR B 1 172 ? -19.531 -41.438 -5.691 1 94.56 172 THR B C 1
ATOM 4286 O O . THR B 1 172 ? -18.297 -41.469 -5.652 1 94.56 172 THR B O 1
ATOM 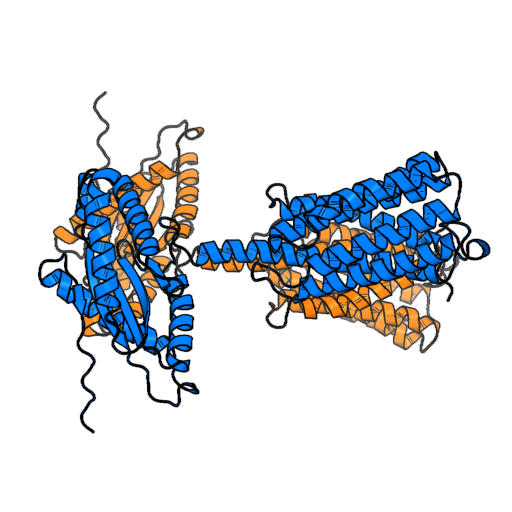4289 N N . ASP B 1 173 ? -20.109 -42.156 -6.543 1 95.06 173 ASP B N 1
ATOM 4290 C CA . ASP B 1 173 ? -19.438 -43.031 -7.52 1 95.06 173 ASP B CA 1
ATOM 4291 C C . ASP B 1 173 ? -18.562 -42.188 -8.461 1 95.06 173 ASP B C 1
ATOM 4293 O O . ASP B 1 173 ? -17.5 -42.656 -8.898 1 95.06 173 ASP B O 1
ATOM 4297 N N . ALA B 1 174 ? -19.078 -41.031 -8.711 1 93.81 174 ALA B N 1
ATOM 4298 C CA . ALA B 1 174 ? -18.359 -40.125 -9.617 1 93.81 174 ALA B CA 1
ATOM 4299 C C . ALA B 1 174 ? -17.234 -39.406 -8.883 1 93.81 174 ALA B C 1
ATOM 4301 O O . ALA B 1 174 ? -16.297 -38.906 -9.508 1 93.81 174 ALA B O 1
ATOM 4302 N N . TYR B 1 175 ? -17.297 -39.312 -7.594 1 93.75 175 TYR B N 1
ATOM 4303 C CA . TYR B 1 175 ? -16.359 -38.562 -6.75 1 93.75 175 TYR B CA 1
ATOM 4304 C C . TYR B 1 175 ? -16.094 -39.344 -5.457 1 93.75 175 TYR B C 1
ATOM 4306 O O . TYR B 1 175 ? -16.438 -38.844 -4.371 1 93.75 175 TYR B O 1
ATOM 4314 N N . PRO B 1 176 ? -15.453 -40.438 -5.566 1 91.44 176 PRO B N 1
ATOM 4315 C CA . PRO B 1 176 ? -15.281 -41.344 -4.434 1 91.44 176 PRO B CA 1
ATOM 4316 C C . PRO B 1 176 ? -14.164 -40.906 -3.484 1 91.44 176 PRO B C 1
ATOM 4318 O O . PRO B 1 176 ? -14.055 -41.438 -2.377 1 91.44 176 PRO B O 1
ATOM 4321 N N . SER B 1 177 ? -13.367 -40.031 -3.98 1 89.88 177 SER B N 1
ATOM 4322 C CA . SER B 1 177 ? -12.281 -39.531 -3.133 1 89.88 177 SER B CA 1
ATOM 4323 C C . SER B 1 177 ? -11.859 -38.125 -3.521 1 89.88 177 SER B C 1
ATOM 4325 O O . SER B 1 177 ? -12.188 -37.656 -4.609 1 89.88 177 SER B O 1
ATOM 4327 N N . PHE B 1 178 ? -11.133 -37.531 -2.621 1 87.62 178 PHE B N 1
ATOM 4328 C CA . PHE B 1 178 ? -10.641 -36.156 -2.824 1 87.62 178 PHE B CA 1
ATOM 4329 C C . PHE B 1 178 ? -9.727 -36.094 -4.039 1 87.62 178 PHE B C 1
ATOM 4331 O O . PHE B 1 178 ? -9.68 -35.094 -4.734 1 87.62 178 PHE B O 1
ATOM 4338 N N . ARG B 1 179 ? -9.055 -37.156 -4.43 1 87.56 179 ARG B N 1
ATOM 4339 C CA . ARG B 1 179 ? -8.016 -37.156 -5.457 1 87.56 179 ARG B CA 1
ATOM 4340 C C . ARG B 1 179 ? -8.594 -37.531 -6.816 1 87.56 179 ARG B C 1
ATOM 4342 O O . ARG B 1 179 ? -7.875 -37.562 -7.816 1 87.56 179 ARG B O 1
ATOM 4349 N N . THR B 1 180 ? -9.898 -37.781 -6.812 1 90.12 180 THR B N 1
ATOM 4350 C CA . THR B 1 180 ? -10.531 -38.156 -8.07 1 90.12 180 THR B CA 1
ATOM 4351 C C . THR B 1 180 ? -10.406 -37.062 -9.102 1 90.12 180 THR B C 1
ATOM 4353 O O . THR B 1 180 ? -10.766 -35.906 -8.836 1 90.12 180 THR B O 1
ATOM 4356 N N . PRO B 1 181 ? -9.875 -37.344 -10.211 1 91.12 181 PRO B N 1
ATOM 4357 C CA . PRO B 1 181 ? -9.688 -36.312 -11.234 1 91.12 181 PRO B CA 1
ATOM 4358 C C . PRO B 1 181 ? -10.977 -35.969 -11.992 1 91.12 181 PRO B C 1
ATOM 4360 O O . PRO B 1 181 ? -10.977 -35.906 -13.227 1 91.12 181 PRO B O 1
ATOM 4363 N N . HIS B 1 182 ? -12.023 -35.812 -11.219 1 93.62 182 HIS B N 1
ATOM 4364 C CA . HIS B 1 182 ? -13.273 -35.312 -11.781 1 93.62 182 HIS B CA 1
ATOM 4365 C C . HIS B 1 182 ? -13.125 -33.906 -12.305 1 93.62 182 HIS B C 1
ATOM 4367 O O . HIS B 1 182 ? -12.414 -33.094 -11.703 1 93.62 182 HIS B O 1
ATOM 4373 N N . PRO B 1 183 ? -13.758 -33.562 -13.469 1 94.25 183 PRO B N 1
ATOM 4374 C CA . PRO B 1 183 ? -13.617 -32.219 -14.039 1 94.25 183 PRO B CA 1
ATOM 4375 C C . PRO B 1 183 ? -13.914 -31.125 -13.023 1 94.25 183 PRO B C 1
ATOM 4377 O O . PRO B 1 183 ? -13.234 -30.094 -13.008 1 94.25 183 PRO B O 1
ATOM 4380 N N . VAL B 1 184 ? -14.836 -31.297 -12.219 1 94.56 184 VAL B N 1
ATOM 4381 C CA . VAL B 1 184 ? -15.18 -30.328 -11.188 1 94.56 184 VAL B CA 1
ATOM 4382 C C . VAL B 1 184 ? -14.023 -30.172 -10.211 1 94.56 184 VAL B C 1
ATOM 4384 O O . VAL B 1 184 ? -13.703 -29.047 -9.789 1 94.56 184 VAL B O 1
ATOM 4387 N N . ASN B 1 185 ? -13.43 -31.25 -9.852 1 93.94 185 ASN B N 1
ATOM 4388 C CA . ASN B 1 185 ? -12.312 -31.234 -8.906 1 93.94 185 ASN B CA 1
ATOM 4389 C C . ASN B 1 185 ? -11.07 -30.594 -9.523 1 93.94 185 ASN B C 1
ATOM 4391 O O . ASN B 1 185 ? -10.344 -29.859 -8.844 1 93.94 185 ASN B O 1
ATOM 4395 N N . ILE B 1 186 ? -10.875 -30.875 -10.766 1 95.31 186 ILE B N 1
ATOM 4396 C CA . ILE B 1 186 ? -9.75 -30.281 -11.484 1 95.31 186 ILE B CA 1
ATOM 4397 C C . ILE B 1 186 ? -9.953 -28.766 -11.578 1 95.31 186 ILE B C 1
ATOM 4399 O O . ILE B 1 186 ? -9.031 -28 -11.289 1 95.31 186 ILE B O 1
ATOM 4403 N N . ALA B 1 187 ? -11.125 -28.359 -11.945 1 95.88 187 ALA B N 1
ATOM 4404 C CA . ALA B 1 187 ? -11.445 -26.938 -12.039 1 95.88 187 ALA B CA 1
ATOM 4405 C C . ALA B 1 187 ? -11.312 -26.25 -10.68 1 95.88 187 ALA B C 1
ATOM 4407 O O . ALA B 1 187 ? -10.836 -25.125 -10.586 1 95.88 187 ALA B O 1
ATOM 4408 N N . ALA B 1 188 ? -11.75 -26.906 -9.664 1 96.44 188 ALA B N 1
ATOM 4409 C CA . ALA B 1 188 ? -11.656 -26.375 -8.312 1 96.44 188 ALA B CA 1
ATOM 4410 C C . ALA B 1 188 ? -10.195 -26.172 -7.898 1 96.44 188 ALA B C 1
ATOM 4412 O O . ALA B 1 188 ? -9.867 -25.188 -7.246 1 96.44 188 ALA B O 1
ATOM 4413 N N . ALA B 1 189 ? -9.383 -27.156 -8.234 1 95.69 189 ALA B N 1
ATOM 4414 C CA . ALA B 1 189 ? -7.969 -27.062 -7.891 1 95.69 189 ALA B CA 1
ATOM 4415 C C . ALA B 1 189 ? -7.297 -25.906 -8.617 1 95.69 189 ALA B C 1
ATOM 4417 O O . ALA B 1 189 ? -6.484 -25.188 -8.039 1 95.69 189 ALA B O 1
ATOM 4418 N N . LEU B 1 190 ? -7.594 -25.75 -9.859 1 96.19 190 LEU B N 1
ATOM 4419 C CA . LEU B 1 190 ? -7.078 -24.609 -10.617 1 96.19 190 LEU B CA 1
ATOM 4420 C C . LEU B 1 190 ? -7.566 -23.297 -10.016 1 96.19 190 LEU B C 1
ATOM 4422 O O . LEU B 1 190 ? -6.777 -22.359 -9.828 1 96.19 190 LEU B O 1
ATOM 4426 N N . ALA B 1 191 ? -8.836 -23.266 -9.742 1 96.88 191 ALA B N 1
ATOM 4427 C CA . ALA B 1 191 ? -9.43 -22.062 -9.156 1 96.88 191 ALA B CA 1
ATOM 4428 C C . ALA B 1 191 ? -8.789 -21.75 -7.809 1 96.88 191 ALA B C 1
ATOM 4430 O O . ALA B 1 191 ? -8.617 -20.578 -7.457 1 96.88 191 ALA B O 1
ATOM 4431 N N . ALA B 1 192 ? -8.516 -22.75 -7.043 1 96.94 192 ALA B N 1
ATOM 4432 C CA . ALA B 1 192 ? -7.887 -22.547 -5.742 1 96.94 192 ALA B CA 1
ATOM 4433 C C . ALA B 1 192 ? -6.555 -21.812 -5.883 1 96.94 192 ALA B C 1
ATOM 4435 O O . ALA B 1 192 ? -6.23 -20.938 -5.074 1 96.94 192 ALA B O 1
ATOM 4436 N N . ASN B 1 193 ? -5.805 -22.188 -6.871 1 96.56 193 ASN B N 1
ATOM 4437 C CA . ASN B 1 193 ? -4.523 -21.531 -7.098 1 96.56 193 ASN B CA 1
ATOM 4438 C C . ASN B 1 193 ? -4.715 -20.078 -7.535 1 96.56 193 ASN B C 1
ATOM 4440 O O . ASN B 1 193 ? -4.082 -19.172 -6.992 1 96.56 193 ASN B O 1
ATOM 4444 N N . VAL B 1 194 ? -5.578 -19.859 -8.484 1 96.94 194 VAL B N 1
ATOM 4445 C CA . VAL B 1 194 ? -5.836 -18.531 -9.023 1 96.94 194 VAL B CA 1
ATOM 4446 C C . VAL B 1 194 ? -6.367 -17.609 -7.926 1 96.94 194 VAL B C 1
ATOM 4448 O O . VAL B 1 194 ? -5.926 -16.469 -7.789 1 96.94 194 VAL B O 1
ATOM 4451 N N . THR B 1 195 ? -7.289 -18.094 -7.145 1 97.19 195 THR B N 1
ATOM 4452 C CA . THR B 1 195 ? -7.914 -17.281 -6.105 1 97.19 195 THR B CA 1
ATOM 4453 C C . THR B 1 195 ? -6.93 -17 -4.973 1 97.19 195 THR B C 1
ATOM 4455 O O . THR B 1 195 ? -7.012 -15.969 -4.309 1 97.19 195 THR B O 1
ATOM 4458 N N . LEU B 1 196 ? -6.039 -17.953 -4.738 1 96.25 196 LEU B N 1
ATOM 4459 C CA . LEU B 1 196 ? -4.98 -17.688 -3.771 1 96.25 196 LEU B CA 1
ATOM 4460 C C . LEU B 1 196 ? -4.156 -16.469 -4.184 1 96.25 196 LEU B C 1
ATOM 4462 O O . LEU B 1 196 ? -3.893 -15.594 -3.365 1 96.25 196 LEU B O 1
ATOM 4466 N N . VAL B 1 197 ? -3.789 -16.422 -5.41 1 96.31 197 VAL B N 1
ATOM 4467 C CA . VAL B 1 197 ? -2.959 -15.336 -5.934 1 96.31 197 VAL B CA 1
ATOM 4468 C C . VAL B 1 197 ? -3.74 -14.023 -5.91 1 96.31 197 VAL B C 1
ATOM 4470 O O . VAL B 1 197 ? -3.293 -13.039 -5.316 1 96.31 197 VAL B O 1
ATOM 4473 N N . LEU B 1 198 ? -4.895 -14.094 -6.484 1 97.31 198 LEU B N 1
ATOM 4474 C CA . LEU B 1 198 ? -5.711 -12.883 -6.578 1 97.31 198 LEU B CA 1
ATOM 4475 C C . LEU B 1 198 ? -6.176 -12.438 -5.195 1 97.31 198 LEU B C 1
ATOM 4477 O O . LEU B 1 198 ? -6.273 -11.242 -4.926 1 97.31 198 LEU B O 1
ATOM 4481 N N . GLY B 1 199 ? -6.531 -13.383 -4.363 1 96.94 199 GLY B N 1
ATOM 4482 C CA . GLY B 1 199 ? -6.898 -13.055 -2.994 1 96.94 199 GLY B CA 1
ATOM 4483 C C . GLY B 1 199 ? -5.789 -12.375 -2.225 1 96.94 199 GLY B C 1
ATOM 4484 O O . GLY B 1 199 ? -6.039 -11.445 -1.454 1 96.94 199 GLY B O 1
ATOM 4485 N N . THR B 1 200 ? -4.578 -12.852 -2.42 1 95.25 200 THR B N 1
ATOM 4486 C CA . THR B 1 200 ? -3.424 -12.234 -1.771 1 95.25 200 THR B CA 1
ATOM 4487 C C . THR B 1 200 ? -3.229 -10.805 -2.26 1 95.25 200 THR B C 1
ATOM 4489 O O . THR B 1 200 ? -2.924 -9.914 -1.47 1 95.25 200 THR B O 1
ATOM 4492 N N . VAL B 1 201 ? -3.436 -10.617 -3.531 1 95.5 201 VAL B N 1
ATOM 4493 C CA . VAL B 1 201 ? -3.379 -9.266 -4.09 1 95.5 201 VAL B CA 1
ATOM 4494 C C . VAL B 1 201 ? -4.398 -8.375 -3.387 1 95.5 201 VAL B C 1
ATOM 4496 O O . VAL B 1 201 ? -4.066 -7.273 -2.938 1 95.5 201 VAL B O 1
ATOM 4499 N N . ALA B 1 202 ? -5.605 -8.859 -3.301 1 96.5 202 ALA B N 1
ATOM 4500 C CA . ALA B 1 202 ? -6.672 -8.094 -2.658 1 96.5 202 ALA B CA 1
ATOM 4501 C C . ALA B 1 202 ? -6.309 -7.754 -1.215 1 96.5 202 ALA B C 1
ATOM 4503 O O . ALA B 1 202 ? -6.52 -6.625 -0.762 1 96.5 202 ALA B O 1
ATOM 4504 N N . LEU B 1 203 ? -5.754 -8.664 -0.497 1 95.44 203 LEU B N 1
ATOM 4505 C CA . LEU B 1 203 ? -5.383 -8.469 0.901 1 95.44 203 LEU B CA 1
ATOM 4506 C C . LEU B 1 203 ? -4.27 -7.438 1.031 1 95.44 203 LEU B C 1
ATOM 4508 O O . LEU B 1 203 ? -4.293 -6.605 1.942 1 95.44 203 LEU B O 1
ATOM 4512 N N . LEU B 1 204 ? -3.336 -7.484 0.142 1 94.06 204 LEU B N 1
ATOM 4513 C CA . LEU B 1 204 ? -2.223 -6.543 0.19 1 94.06 204 LEU B CA 1
ATOM 4514 C C . LEU B 1 204 ? -2.693 -5.129 -0.134 1 94.06 204 LEU B C 1
ATOM 4516 O O . LEU B 1 204 ? -2.191 -4.156 0.436 1 94.06 204 LEU B O 1
ATOM 4520 N N . VAL B 1 205 ? -3.633 -5.059 -1.009 1 93.56 205 VAL B N 1
ATOM 4521 C CA . VAL B 1 205 ? -4.184 -3.746 -1.329 1 93.56 205 VAL B CA 1
ATOM 4522 C C . VAL B 1 205 ? -5.008 -3.23 -0.153 1 93.56 205 VAL B C 1
ATOM 4524 O O . VAL B 1 205 ? -4.992 -2.035 0.15 1 93.56 205 VAL B O 1
ATOM 4527 N N . ALA B 1 206 ? -5.75 -4.094 0.497 1 93.81 206 ALA B N 1
ATOM 4528 C CA . ALA B 1 206 ? -6.445 -3.711 1.724 1 93.81 206 ALA B CA 1
ATOM 4529 C C . ALA B 1 206 ? -5.465 -3.168 2.762 1 93.81 206 ALA B C 1
ATOM 4531 O O . ALA B 1 206 ? -5.73 -2.143 3.395 1 93.81 206 ALA B O 1
ATOM 4532 N N . TRP B 1 207 ? -4.406 -3.814 2.883 1 92.56 207 TRP B N 1
ATOM 4533 C CA . TRP B 1 207 ? -3.359 -3.41 3.814 1 92.56 207 TRP B CA 1
ATOM 4534 C C . TRP B 1 207 ? -2.77 -2.061 3.42 1 92.56 207 TRP B C 1
ATOM 4536 O O . TRP B 1 207 ? -2.498 -1.219 4.281 1 92.56 207 TRP B O 1
ATOM 4546 N N . ARG B 1 208 ? -2.555 -1.852 2.176 1 89.69 208 ARG B N 1
ATOM 4547 C CA . ARG B 1 208 ? -2.094 -0.566 1.66 1 89.69 208 ARG B CA 1
ATOM 4548 C C . ARG B 1 208 ? -3.086 0.544 1.993 1 89.69 208 ARG B C 1
ATOM 4550 O O . ARG B 1 208 ? -2.691 1.616 2.455 1 89.69 208 ARG B O 1
ATOM 4557 N N . THR B 1 209 ? -4.301 0.26 1.758 1 88.56 209 THR B N 1
ATOM 4558 C CA . THR B 1 209 ? -5.355 1.237 2 1 88.56 209 THR B CA 1
ATOM 4559 C C . THR B 1 209 ? -5.398 1.634 3.475 1 88.56 209 THR B C 1
ATOM 4561 O O . THR B 1 209 ? -5.594 2.807 3.803 1 88.56 209 THR B O 1
ATOM 4564 N N . GLU B 1 210 ? -5.238 0.676 4.266 1 87.75 210 GLU B N 1
ATOM 4565 C CA . GLU B 1 210 ? -5.188 0.921 5.703 1 87.75 210 GLU B CA 1
ATOM 4566 C C . GLU B 1 210 ? -4.078 1.903 6.059 1 87.75 210 GLU B C 1
ATOM 4568 O O . GLU B 1 210 ? -4.289 2.836 6.836 1 87.75 210 GLU B O 1
ATOM 4573 N N . ALA B 1 211 ? -2.934 1.695 5.562 1 84.88 211 ALA B N 1
ATOM 4574 C CA . ALA B 1 211 ? -1.78 2.553 5.832 1 84.88 211 ALA B CA 1
ATOM 4575 C C . ALA B 1 211 ? -2 3.957 5.277 1 84.88 211 ALA B C 1
ATOM 4577 O O . ALA B 1 211 ? -1.644 4.945 5.922 1 84.88 211 ALA B O 1
ATOM 4578 N N . GLU B 1 212 ? -2.531 4.008 4.129 1 84 212 GLU B N 1
ATOM 4579 C CA . GLU B 1 212 ? -2.824 5.293 3.502 1 84 212 GLU B CA 1
ATOM 4580 C C . GLU B 1 212 ? -3.805 6.105 4.344 1 84 212 GLU B C 1
ATOM 4582 O O . GLU B 1 212 ? -3.637 7.316 4.508 1 84 212 GLU B O 1
ATOM 4587 N N . ASP B 1 213 ? -4.793 5.469 4.812 1 81.31 213 ASP B N 1
ATOM 4588 C CA . ASP B 1 213 ? -5.801 6.137 5.625 1 81.31 213 ASP B CA 1
ATOM 4589 C C . ASP B 1 213 ? -5.191 6.703 6.906 1 81.31 213 ASP B C 1
ATOM 4591 O O . ASP B 1 213 ? -5.512 7.824 7.312 1 81.31 213 ASP B O 1
ATOM 4595 N N . LYS B 1 214 ? -4.336 5.965 7.477 1 77.12 214 LYS B N 1
ATOM 4596 C CA . LYS B 1 214 ? -3.656 6.414 8.688 1 77.12 214 LYS B CA 1
ATOM 4597 C C . LYS B 1 214 ? -2.768 7.621 8.406 1 77.12 214 LYS B C 1
ATOM 4599 O O . LYS B 1 214 ? -2.752 8.578 9.188 1 77.12 214 LYS B O 1
ATOM 4604 N N . LEU B 1 215 ? -2.08 7.598 7.359 1 76.44 215 LEU B N 1
ATOM 4605 C CA . LEU B 1 215 ? -1.161 8.672 7.004 1 76.44 215 LEU B CA 1
ATOM 4606 C C . LEU B 1 215 ? -1.926 9.922 6.578 1 76.44 215 LEU B C 1
ATOM 4608 O O . LEU B 1 215 ? -1.503 11.047 6.871 1 76.44 215 LEU B O 1
ATOM 4612 N N . ARG B 1 216 ? -2.992 9.641 5.891 1 75.31 216 ARG B N 1
ATOM 4613 C CA . ARG B 1 216 ? -3.846 10.766 5.52 1 75.31 216 ARG B CA 1
ATOM 4614 C C . ARG B 1 216 ? -4.414 11.453 6.754 1 75.31 216 ARG B C 1
ATOM 4616 O O . ARG B 1 216 ? -4.504 12.68 6.805 1 75.31 216 ARG B O 1
ATOM 4623 N N . ALA B 1 217 ? -4.785 10.672 7.652 1 70.88 217 ALA B N 1
ATOM 4624 C CA . ALA B 1 217 ? -5.27 11.227 8.914 1 70.88 217 ALA B CA 1
ATOM 4625 C C . ALA B 1 217 ? -4.184 12.055 9.602 1 70.88 217 ALA B C 1
ATOM 4627 O O . ALA B 1 217 ? -4.457 13.141 10.117 1 70.88 217 ALA B O 1
ATOM 4628 N N . LEU B 1 218 ? -3.016 11.539 9.531 1 68.88 218 LEU B N 1
ATOM 4629 C CA . LEU B 1 218 ? -1.885 12.242 10.117 1 68.88 218 LEU B CA 1
ATOM 4630 C C . LEU B 1 218 ? -1.588 13.531 9.344 1 68.88 218 LEU B C 1
ATOM 4632 O O . LEU B 1 218 ? -1.18 14.531 9.93 1 68.88 218 LEU B O 1
ATOM 4636 N N . ALA B 1 219 ? -1.924 13.43 8.094 1 72 219 ALA B N 1
ATOM 4637 C CA . ALA B 1 219 ? -1.643 14.57 7.227 1 72 219 ALA B CA 1
ATOM 4638 C C . ALA B 1 219 ? -2.748 15.617 7.324 1 72 219 ALA B C 1
ATOM 4640 O O . ALA B 1 219 ? -2.539 16.781 6.984 1 72 219 ALA B O 1
ATOM 4641 N N . LYS B 1 220 ? -3.889 15.219 7.82 1 77.94 220 LYS B N 1
ATOM 4642 C CA . LYS B 1 220 ? -5.027 16.141 7.781 1 77.94 220 LYS B CA 1
ATOM 4643 C C . LYS B 1 220 ? -5.441 16.562 9.188 1 77.94 220 LYS B C 1
ATOM 4645 O O . LYS B 1 220 ? -6.375 17.344 9.352 1 77.94 220 LYS B O 1
ATOM 4650 N N . THR B 1 221 ? -4.828 16.109 10.164 1 79.38 221 THR B N 1
ATOM 4651 C CA . THR B 1 221 ? -5.207 16.453 11.523 1 79.38 221 THR B CA 1
ATOM 4652 C C . THR B 1 221 ? -4.031 17.062 12.273 1 79.38 221 THR B C 1
ATOM 4654 O O . THR B 1 221 ? -2.871 16.828 11.922 1 79.38 221 THR B O 1
ATOM 4657 N N . ASP B 1 222 ? -4.445 17.906 13.219 1 78.62 222 ASP B N 1
ATOM 4658 C CA . ASP B 1 222 ? -3.453 18.516 14.094 1 78.62 222 ASP B CA 1
ATOM 4659 C C . ASP B 1 222 ? -3.031 17.547 15.203 1 78.62 222 ASP B C 1
ATOM 4661 O O . ASP B 1 222 ? -3.877 17.016 15.922 1 78.62 222 ASP B O 1
ATOM 4665 N N . ALA B 1 223 ? -1.785 17.312 15.266 1 69.31 223 ALA B N 1
ATOM 4666 C CA . ALA B 1 223 ? -1.26 16.281 16.156 1 69.31 223 ALA B CA 1
ATOM 4667 C C . ALA B 1 223 ? -1.577 16.609 17.625 1 69.31 223 ALA B C 1
ATOM 4669 O O . ALA B 1 223 ? -1.787 15.703 18.438 1 69.31 223 ALA B O 1
ATOM 4670 N N . LEU B 1 224 ? -1.63 17.891 17.953 1 76.19 224 LEU B N 1
ATOM 4671 C CA . LEU B 1 224 ? -1.824 18.312 19.328 1 76.19 224 LEU B CA 1
ATOM 4672 C C . LEU B 1 224 ? -3.289 18.188 19.734 1 76.19 224 LEU B C 1
ATOM 4674 O O . LEU B 1 224 ? -3.596 17.781 20.859 1 76.19 224 LEU B O 1
ATOM 4678 N N . THR B 1 225 ? -4.188 18.5 18.812 1 88.06 225 THR B N 1
ATOM 4679 C CA . THR B 1 225 ? -5.574 18.703 19.219 1 88.06 225 THR B CA 1
ATOM 4680 C C . THR B 1 225 ? -6.473 17.625 18.609 1 88.06 225 THR B C 1
ATOM 4682 O O . THR B 1 225 ? -7.609 17.438 19.062 1 88.06 225 THR B O 1
ATOM 4685 N N . GLY B 1 226 ? -5.984 17.031 17.531 1 82.25 226 GLY B N 1
ATOM 4686 C CA . GLY B 1 226 ? -6.773 15.984 16.891 1 82.25 226 GLY B CA 1
ATOM 4687 C C . GLY B 1 226 ? -7.773 16.516 15.891 1 82.25 226 GLY B C 1
ATOM 4688 O O . GLY B 1 226 ? -8.336 15.758 15.102 1 82.25 226 GLY B O 1
ATOM 4689 N N . VAL B 1 227 ? -8.062 17.781 15.961 1 88.56 227 VAL B N 1
ATOM 4690 C CA . VAL B 1 227 ? -8.961 18.375 14.984 1 88.56 227 VAL B CA 1
ATOM 4691 C C . VAL B 1 227 ? -8.242 18.531 13.648 1 88.56 227 VAL B C 1
ATOM 4693 O O . VAL B 1 227 ? -7.051 18.219 13.539 1 88.56 227 VAL B O 1
ATOM 4696 N N . LEU B 1 228 ? -9.039 18.891 12.641 1 88.69 228 LEU B N 1
ATOM 4697 C CA . LEU B 1 228 ? -8.43 19.078 11.328 1 88.69 228 LEU B CA 1
ATOM 4698 C C . LEU B 1 228 ? -7.332 20.125 11.375 1 88.69 228 LEU B C 1
ATOM 4700 O O . LEU B 1 228 ? -7.465 21.141 12.078 1 88.69 228 LEU B O 1
ATOM 4704 N N . ASN B 1 229 ? -6.266 19.797 10.688 1 84 229 ASN B N 1
ATOM 4705 C CA . ASN B 1 229 ? -5.281 20.844 10.453 1 84 229 ASN B CA 1
ATOM 4706 C C . ASN B 1 229 ? -5.668 21.719 9.266 1 84 229 ASN B C 1
ATOM 4708 O O . ASN B 1 229 ? -6.762 21.594 8.719 1 84 229 ASN B O 1
ATOM 4712 N N . ARG B 1 230 ? -4.871 22.641 8.977 1 81.12 230 ARG B N 1
ATOM 4713 C CA . ARG B 1 230 ? -5.191 23.609 7.93 1 81.12 230 ARG B CA 1
ATOM 4714 C C . ARG B 1 230 ? -5.527 22.891 6.621 1 81.12 230 ARG B C 1
ATOM 4716 O O . ARG B 1 230 ? -6.508 23.234 5.957 1 81.12 230 ARG B O 1
ATOM 4723 N N . ARG B 1 231 ? -4.727 21.922 6.316 1 78.94 231 ARG B N 1
ATOM 4724 C CA . ARG B 1 231 ? -4.965 21.172 5.086 1 78.94 231 ARG B CA 1
ATOM 4725 C C . ARG B 1 231 ? -6.301 20.438 5.141 1 78.94 231 ARG B C 1
ATOM 4727 O O . ARG B 1 231 ? -7.078 20.484 4.188 1 78.94 231 ARG B O 1
ATOM 4734 N N . GLY B 1 232 ? -6.41 19.703 6.184 1 84.38 232 GLY B N 1
ATOM 4735 C CA . GLY B 1 232 ? -7.668 19 6.359 1 84.38 232 GLY B CA 1
ATOM 4736 C C . GLY B 1 232 ? -8.875 19.906 6.332 1 84.38 232 GLY B C 1
ATOM 4737 O O . GLY B 1 232 ? -9.906 19.562 5.746 1 84.38 232 GLY B O 1
ATOM 4738 N N . PHE B 1 233 ? -8.758 21.016 6.973 1 90.06 233 PHE B N 1
ATOM 4739 C CA . PHE B 1 233 ? -9.836 22 7.008 1 90.06 233 PHE B CA 1
ATOM 4740 C C . PHE B 1 233 ? -10.172 22.484 5.602 1 90.06 233 PHE B C 1
ATOM 4742 O O . PHE B 1 233 ? -11.344 22.609 5.242 1 90.06 233 PHE B O 1
ATOM 4749 N N . ASP B 1 234 ? -9.156 22.719 4.859 1 85.25 234 ASP B N 1
ATOM 4750 C CA . ASP B 1 234 ? -9.336 23.219 3.498 1 85.25 234 ASP B CA 1
ATOM 4751 C C . ASP B 1 234 ? -10.062 22.188 2.629 1 85.25 234 ASP B C 1
ATOM 4753 O O . ASP B 1 234 ? -10.992 22.531 1.894 1 85.25 234 ASP B O 1
ATOM 4757 N N . VAL B 1 235 ? -9.695 21 2.746 1 83.62 235 VAL B N 1
ATOM 4758 C CA . VAL B 1 235 ? -10.273 19.922 1.942 1 83.62 235 VAL B CA 1
ATOM 4759 C C . VAL B 1 235 ? -11.742 19.734 2.322 1 83.62 235 VAL B C 1
ATOM 4761 O O . VAL B 1 235 ? -12.617 19.734 1.457 1 83.62 235 VAL B O 1
ATOM 4764 N N . ARG B 1 236 ? -11.945 19.625 3.566 1 87.44 236 ARG B N 1
ATOM 4765 C CA . ARG B 1 236 ? -13.312 19.391 4.031 1 87.44 236 ARG B CA 1
ATOM 4766 C C . ARG B 1 236 ? -14.172 20.641 3.85 1 87.44 236 ARG B C 1
ATOM 4768 O O . ARG B 1 236 ? -15.367 20.547 3.58 1 87.44 236 ARG B O 1
ATOM 4775 N N . GLY B 1 237 ? -13.562 21.719 4.023 1 91.69 237 GLY B N 1
ATOM 4776 C CA . GLY B 1 237 ? -14.273 22.969 3.834 1 91.69 237 GLY B CA 1
ATOM 4777 C C . GLY B 1 237 ? -14.758 23.172 2.41 1 91.69 237 GLY B C 1
ATOM 4778 O O . GLY B 1 237 ? -15.891 23.609 2.189 1 91.69 237 GLY B O 1
ATOM 4779 N N . ARG B 1 238 ? -13.922 22.844 1.484 1 87.19 238 ARG B N 1
ATOM 4780 C CA . ARG B 1 238 ? -14.305 22.953 0.081 1 87.19 238 ARG B CA 1
ATOM 4781 C C . ARG B 1 238 ? -15.469 22.016 -0.241 1 87.19 238 ARG B C 1
ATOM 4783 O O . ARG B 1 238 ? -16.391 22.406 -0.965 1 87.19 238 ARG B O 1
ATOM 4790 N N . ALA B 1 239 ? -15.391 20.844 0.286 1 85.06 239 ALA B N 1
ATOM 4791 C CA . ALA B 1 239 ? -16.469 19.891 0.077 1 85.06 239 ALA B CA 1
ATOM 4792 C C . ALA B 1 239 ? -17.781 20.391 0.669 1 85.06 239 ALA B C 1
ATOM 4794 O O . ALA B 1 239 ? -18.828 20.266 0.048 1 85.06 239 ALA B O 1
ATOM 4795 N N . LEU B 1 240 ? -17.703 20.922 1.851 1 88.81 240 LEU B N 1
ATOM 4796 C CA . LEU B 1 240 ? -18.875 21.469 2.518 1 88.81 240 LEU B CA 1
ATOM 4797 C C . LEU B 1 240 ? -19.469 22.641 1.728 1 88.81 240 LEU B C 1
ATOM 4799 O O . LEU B 1 240 ? -20.672 22.719 1.546 1 88.81 240 LEU B O 1
ATOM 4803 N N . LEU B 1 241 ? -18.641 23.469 1.268 1 88.19 241 LEU B N 1
ATOM 4804 C CA . LEU B 1 241 ? -19.078 24.641 0.53 1 88.19 241 LEU B CA 1
ATOM 4805 C C . LEU B 1 241 ? -19.766 24.25 -0.777 1 88.19 241 LEU B C 1
ATOM 4807 O O . LEU B 1 241 ? -20.797 24.797 -1.136 1 88.19 241 LEU B O 1
ATOM 4811 N N . ALA B 1 242 ? -19.125 23.312 -1.501 1 83.31 242 ALA B N 1
ATOM 4812 C CA . ALA B 1 242 ? -19.719 22.828 -2.748 1 83.31 242 ALA B CA 1
ATOM 4813 C C . ALA B 1 242 ? -21.094 22.234 -2.51 1 83.31 242 ALA B C 1
ATOM 4815 O O . ALA B 1 242 ? -22.031 22.5 -3.275 1 83.31 242 ALA B O 1
ATOM 4816 N N . HIS B 1 243 ? -21.172 21.453 -1.464 1 82.5 243 HIS B N 1
ATOM 4817 C CA . HIS B 1 243 ? -22.438 20.828 -1.095 1 82.5 243 HIS B CA 1
ATOM 4818 C C . HIS B 1 243 ? -23.484 21.875 -0.733 1 82.5 243 HIS B C 1
ATOM 4820 O O . HIS B 1 243 ? -24.625 21.797 -1.169 1 82.5 243 HIS B O 1
ATOM 4826 N N . ALA B 1 244 ? -23.141 22.844 0.031 1 84.75 244 ALA B N 1
ATOM 4827 C CA . ALA B 1 244 ? -24.047 23.891 0.494 1 84.75 244 ALA B CA 1
ATOM 4828 C C . ALA B 1 244 ? -24.578 24.703 -0.676 1 84.75 244 ALA B C 1
ATOM 4830 O O . ALA B 1 244 ? -25.766 25 -0.747 1 84.75 244 ALA B O 1
ATOM 4831 N N . LEU B 1 245 ? -23.75 24.984 -1.577 1 80.5 245 LEU B N 1
ATOM 4832 C CA . LEU B 1 245 ? -24.141 25.797 -2.729 1 80.5 245 LEU B CA 1
ATOM 4833 C C . LEU B 1 245 ? -25.109 25.047 -3.625 1 80.5 245 LEU B C 1
ATOM 4835 O O . LEU B 1 245 ? -26.062 25.625 -4.145 1 80.5 245 LEU B O 1
ATOM 4839 N N . ARG B 1 246 ? -24.891 23.781 -3.777 1 79.44 246 ARG B N 1
ATOM 4840 C CA . ARG B 1 246 ? -25.75 22.938 -4.602 1 79.44 246 ARG B CA 1
ATOM 4841 C C . ARG B 1 246 ? -27.141 22.828 -3.994 1 79.44 246 ARG B C 1
ATOM 4843 O O . ARG B 1 246 ? -28.125 22.672 -4.715 1 79.44 246 ARG B O 1
ATOM 4850 N N . HIS B 1 247 ? -27.203 22.984 -2.703 1 82.62 247 HIS B N 1
ATOM 4851 C CA . HIS B 1 247 ? -28.469 22.719 -2.031 1 82.62 247 HIS B CA 1
ATOM 4852 C C . HIS B 1 247 ? -29.078 24.016 -1.494 1 82.62 247 HIS B C 1
ATOM 4854 O O . HIS B 1 247 ? -30.016 23.984 -0.692 1 82.62 247 HIS B O 1
ATOM 4860 N N . GLY B 1 248 ? -28.5 25.078 -1.901 1 82.25 248 GLY B N 1
ATOM 4861 C CA . GLY B 1 248 ? -29.062 26.359 -1.549 1 82.25 248 GLY B CA 1
ATOM 4862 C C . GLY B 1 248 ? -28.891 26.703 -0.081 1 82.25 248 GLY B C 1
ATOM 4863 O O . GLY B 1 248 ? -29.734 27.406 0.497 1 82.25 248 GLY B O 1
ATOM 4864 N N . LEU B 1 249 ? -27.891 26.203 0.576 1 85.56 249 LEU B N 1
ATOM 4865 C CA . LEU B 1 249 ? -27.609 26.5 1.974 1 85.56 249 LEU B CA 1
ATOM 4866 C C . LEU B 1 249 ? -26.609 27.656 2.09 1 85.56 249 LEU B C 1
ATOM 4868 O O . LEU B 1 249 ? -25.875 27.953 1.143 1 85.56 249 LEU B O 1
ATOM 4872 N N . ARG B 1 250 ? -26.703 28.359 3.227 1 89.56 250 ARG B N 1
ATOM 4873 C CA . ARG B 1 250 ? -25.703 29.359 3.555 1 89.56 250 ARG B CA 1
ATOM 4874 C C . ARG B 1 250 ? -24.516 28.75 4.293 1 89.56 250 ARG B C 1
ATOM 4876 O O . ARG B 1 250 ? -24.656 27.703 4.945 1 89.56 250 ARG B O 1
ATOM 4883 N N . VAL B 1 251 ? -23.391 29.312 4.039 1 92.06 251 VAL B N 1
ATOM 4884 C CA . VAL B 1 251 ? -22.203 28.844 4.754 1 92.06 251 VAL B CA 1
ATOM 4885 C C . VAL B 1 251 ? -21.609 30 5.551 1 92.06 251 VAL B C 1
ATOM 4887 O O . VAL B 1 251 ? -21.359 31.094 5.008 1 92.06 251 VAL B O 1
ATOM 4890 N N . THR B 1 252 ? -21.422 29.797 6.812 1 94.44 252 THR B N 1
ATOM 4891 C CA . THR B 1 252 ? -20.766 30.781 7.672 1 94.44 252 THR B CA 1
ATOM 4892 C C . THR B 1 252 ? -19.406 30.281 8.133 1 94.44 252 THR B C 1
ATOM 4894 O O . THR B 1 252 ? -19.281 29.141 8.609 1 94.44 252 THR B O 1
ATOM 4897 N N . ALA B 1 253 ? -18.406 31.078 7.918 1 96.31 253 ALA B N 1
ATOM 4898 C CA . ALA B 1 253 ? -17.078 30.812 8.453 1 96.31 253 ALA B CA 1
ATOM 4899 C C . ALA B 1 253 ? -16.844 31.578 9.758 1 96.31 253 ALA B C 1
ATOM 4901 O O . ALA B 1 253 ? -17.203 32.75 9.875 1 96.31 253 ALA B O 1
ATOM 4902 N N . VAL B 1 254 ? -16.312 30.891 10.734 1 97.31 254 VAL B N 1
ATOM 4903 C CA . VAL B 1 254 ? -15.953 31.516 12 1 97.31 254 VAL B CA 1
ATOM 4904 C C . VAL B 1 254 ? -14.469 31.297 12.289 1 97.31 254 VAL B C 1
ATOM 4906 O O . VAL B 1 254 ? -14.016 30.156 12.391 1 97.31 254 VAL B O 1
ATOM 4909 N N . MET B 1 255 ? -13.766 32.344 12.375 1 96.56 255 MET B N 1
ATOM 4910 C CA . MET B 1 255 ? -12.375 32.312 12.812 1 96.56 255 MET B CA 1
ATOM 4911 C C . MET B 1 255 ? -12.266 32.594 14.312 1 96.56 255 MET B C 1
ATOM 4913 O O . MET B 1 255 ? -12.883 33.531 14.812 1 96.56 255 MET B O 1
ATOM 4917 N N . LEU B 1 256 ? -11.5 31.734 14.984 1 97.19 256 LEU B N 1
ATOM 4918 C CA . LEU B 1 256 ? -11.367 31.875 16.438 1 97.19 256 LEU B CA 1
ATOM 4919 C C . LEU B 1 256 ? -9.898 31.984 16.828 1 97.19 256 LEU B C 1
ATOM 4921 O O . LEU B 1 256 ? -9.031 31.375 16.219 1 97.19 256 LEU B O 1
ATOM 4925 N N . ASP B 1 257 ? -9.656 32.719 17.844 1 95.25 257 ASP B N 1
ATOM 4926 C CA . ASP B 1 257 ? -8.336 32.875 18.438 1 95.25 257 ASP B CA 1
ATOM 4927 C C . ASP B 1 257 ? -8.414 32.844 19.969 1 95.25 257 ASP B C 1
ATOM 4929 O O . ASP B 1 257 ? -9.219 33.562 20.562 1 95.25 257 ASP B O 1
ATOM 4933 N N . VAL B 1 258 ? -7.59 32.062 20.578 1 95.38 258 VAL B N 1
ATOM 4934 C CA . VAL B 1 258 ? -7.574 31.984 22.031 1 95.38 258 VAL B CA 1
ATOM 4935 C C . VAL B 1 258 ? -6.949 33.25 22.609 1 95.38 258 VAL B C 1
ATOM 4937 O O . VAL B 1 258 ? -5.812 33.594 22.266 1 95.38 258 VAL B O 1
ATOM 4940 N N . ASP B 1 259 ? -7.684 33.875 23.5 1 94.69 259 ASP B N 1
ATOM 4941 C CA . ASP B 1 259 ? -7.262 35.188 24.016 1 94.69 259 ASP B CA 1
ATOM 4942 C C . ASP B 1 259 ? -6.055 35.031 24.938 1 94.69 259 ASP B C 1
ATOM 4944 O O . ASP B 1 259 ? -6.043 34.188 25.812 1 94.69 259 ASP B O 1
ATOM 4948 N N . HIS B 1 260 ? -5.035 35.906 24.719 1 91.31 260 HIS B N 1
ATOM 4949 C CA . HIS B 1 260 ? -3.859 36.031 25.578 1 91.31 260 HIS B CA 1
ATOM 4950 C C . HIS B 1 260 ? -3.145 34.688 25.734 1 91.31 260 HIS B C 1
ATOM 4952 O O . HIS B 1 260 ? -2.74 34.312 26.844 1 91.31 260 HIS B O 1
ATOM 4958 N N . PHE B 1 261 ? -3.053 33.969 24.719 1 90.31 261 PHE B N 1
ATOM 4959 C CA . PHE B 1 261 ? -2.477 32.625 24.781 1 90.31 261 PHE B CA 1
ATOM 4960 C C . PHE B 1 261 ? -0.997 32.688 25.125 1 90.31 261 PHE B C 1
ATOM 4962 O O . PHE B 1 261 ? -0.49 31.844 25.859 1 90.31 261 PHE B O 1
ATOM 4969 N N . LYS B 1 262 ? -0.348 33.625 24.578 1 80.88 262 LYS B N 1
ATOM 4970 C CA . LYS B 1 262 ? 1.063 33.812 24.906 1 80.88 262 LYS B CA 1
ATOM 4971 C C . LYS B 1 262 ? 1.255 34 26.406 1 80.88 262 LYS B C 1
ATOM 4973 O O . LYS B 1 262 ? 2.203 33.469 27 1 80.88 262 LYS B O 1
ATOM 4978 N N . ARG B 1 263 ? 0.439 34.781 26.984 1 85.56 263 ARG B N 1
ATOM 4979 C CA . ARG B 1 263 ? 0.504 35 28.438 1 85.56 263 ARG B CA 1
ATOM 4980 C C . ARG B 1 263 ? 0.31 33.719 29.203 1 85.56 263 ARG B C 1
ATOM 4982 O O . ARG B 1 263 ? 0.942 33.5 30.234 1 85.56 263 ARG B O 1
ATOM 4989 N N . V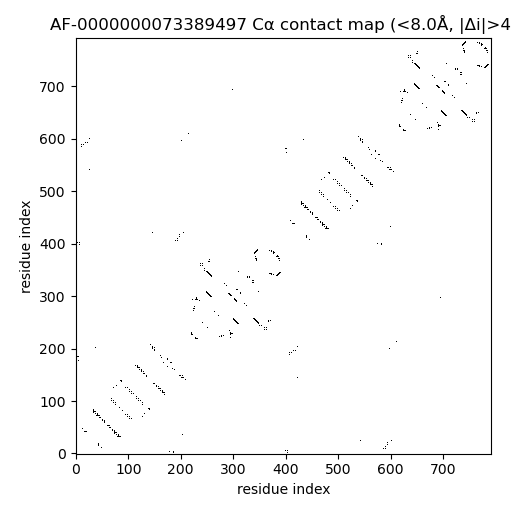AL B 1 264 ? -0.554 32.938 28.766 1 89.88 264 VAL B N 1
ATOM 4990 C CA . VAL B 1 264 ? -0.776 31.641 29.375 1 89.88 264 VAL B CA 1
ATOM 4991 C C . VAL B 1 264 ? 0.513 30.812 29.328 1 89.88 264 VAL B C 1
ATOM 4993 O O . VAL B 1 264 ? 0.909 30.219 30.328 1 89.88 264 VAL B O 1
ATOM 4996 N N . ASN B 1 265 ? 1.181 30.812 28.203 1 81.81 265 ASN B N 1
ATOM 4997 C CA . ASN B 1 265 ? 2.432 30.062 28.047 1 81.81 265 ASN B CA 1
ATOM 4998 C C . ASN B 1 265 ? 3.523 30.625 28.953 1 81.81 265 ASN B C 1
ATOM 5000 O O . ASN B 1 265 ? 4.27 29.859 29.562 1 81.81 265 ASN B O 1
ATOM 5004 N N . ASP B 1 266 ? 3.518 31.891 29.016 1 77.75 266 ASP B N 1
ATOM 5005 C CA . ASP B 1 266 ? 4.539 32.562 29.812 1 77.75 266 ASP B CA 1
ATOM 5006 C C . ASP B 1 266 ? 4.328 32.312 31.312 1 77.75 266 ASP B C 1
ATOM 5008 O O . ASP B 1 266 ? 5.289 32.188 32.062 1 77.75 266 ASP B O 1
ATOM 5012 N N . THR B 1 267 ? 3.109 32.281 31.688 1 86.5 267 THR B N 1
ATOM 5013 C CA . THR B 1 267 ? 2.76 32.188 33.094 1 86.5 267 THR B CA 1
ATOM 5014 C C . THR B 1 267 ? 2.773 30.734 33.562 1 86.5 267 THR B C 1
ATOM 5016 O O . THR B 1 267 ? 3.23 30.438 34.688 1 86.5 267 THR B O 1
ATOM 5019 N N . HIS B 1 268 ? 2.314 29.859 32.75 1 86.94 268 HIS B N 1
ATOM 5020 C CA . HIS B 1 268 ? 2.064 28.5 33.219 1 86.94 268 HIS B CA 1
ATOM 5021 C C . HIS B 1 268 ? 2.941 27.5 32.469 1 86.94 268 HIS B C 1
ATOM 5023 O O . HIS B 1 268 ? 2.963 26.312 32.812 1 86.94 268 HIS B O 1
ATOM 5029 N N . GLY B 1 269 ? 3.607 27.953 31.5 1 79.31 269 GLY B N 1
ATOM 5030 C CA . GLY B 1 269 ? 4.465 27.062 30.719 1 79.31 269 GLY B CA 1
ATOM 5031 C C . GLY B 1 269 ? 3.814 26.578 29.438 1 79.31 269 GLY B C 1
ATOM 5032 O O . GLY B 1 269 ? 2.588 26.578 29.328 1 79.31 269 GLY B O 1
ATOM 5033 N N . HIS B 1 270 ? 4.578 26.047 28.516 1 75.94 270 HIS B N 1
ATOM 5034 C CA . HIS B 1 270 ? 4.113 25.625 27.203 1 75.94 270 HIS B CA 1
ATOM 5035 C C . HIS B 1 270 ? 3.283 24.344 27.297 1 75.94 270 HIS B C 1
ATOM 5037 O O . HIS B 1 270 ? 2.357 24.141 26.516 1 75.94 270 HIS B O 1
ATOM 5043 N N . GLY B 1 271 ? 3.689 23.531 28.156 1 79 271 GLY B N 1
ATOM 5044 C CA . GLY B 1 271 ? 2.873 22.344 28.375 1 79 271 GLY B CA 1
ATOM 5045 C C . GLY B 1 271 ? 1.429 22.672 28.703 1 79 271 GLY B C 1
ATOM 5046 O O . GLY B 1 271 ? 0.508 22.047 28.172 1 79 271 GLY B O 1
ATOM 5047 N N . THR B 1 272 ? 1.281 23.625 29.547 1 84.94 272 THR B N 1
ATOM 5048 C CA . THR B 1 272 ? -0.058 24.094 29.906 1 84.94 272 THR B CA 1
ATOM 5049 C C . THR B 1 272 ? -0.752 24.719 28.703 1 84.94 272 THR B C 1
ATOM 5051 O O . THR B 1 272 ? -1.956 24.531 28.5 1 84.94 272 THR B O 1
ATOM 5054 N N . GLY B 1 273 ? -0.003 25.422 27.953 1 89.06 273 GLY B N 1
ATOM 5055 C CA . GLY B 1 273 ? -0.553 25.984 26.734 1 89.06 273 GLY B CA 1
ATOM 5056 C C . GLY B 1 273 ? -1.084 24.922 25.781 1 89.06 273 GLY B C 1
ATOM 5057 O O . GLY B 1 273 ? -2.174 25.062 25.234 1 89.06 273 GLY B O 1
ATOM 5058 N N . ASP B 1 274 ? -0.343 23.859 25.703 1 85.12 274 ASP B N 1
ATOM 5059 C CA . ASP B 1 274 ? -0.775 22.75 24.875 1 85.12 274 ASP B CA 1
ATOM 5060 C C . ASP B 1 274 ? -2.084 22.156 25.391 1 85.12 274 ASP B C 1
ATOM 5062 O O . ASP B 1 274 ? -2.955 21.781 24.609 1 85.12 274 ASP B O 1
ATOM 5066 N N . HIS B 1 275 ? -2.174 22.078 26.594 1 90.38 275 HIS B N 1
ATOM 5067 C CA . HIS B 1 275 ? -3.389 21.547 27.203 1 90.38 275 HIS B CA 1
ATOM 5068 C C . HIS B 1 275 ? -4.582 22.469 26.938 1 90.38 275 HIS B C 1
ATOM 5070 O O . HIS B 1 275 ? -5.699 21.984 26.719 1 90.38 275 HIS B O 1
ATOM 5076 N N . VAL B 1 276 ? -4.336 23.734 27.016 1 93.38 276 VAL B N 1
ATOM 5077 C CA . VAL B 1 276 ? -5.391 24.703 26.734 1 93.38 276 VAL B CA 1
ATOM 5078 C C . VAL B 1 276 ? -5.902 24.516 25.312 1 93.38 276 VAL B C 1
ATOM 5080 O O . VAL B 1 276 ? -7.113 24.484 25.078 1 93.38 276 VAL B O 1
ATOM 5083 N N . LEU B 1 277 ? -4.973 24.375 24.422 1 93.75 277 LEU B N 1
ATOM 5084 C CA . LEU B 1 277 ? -5.344 24.219 23.016 1 93.75 277 LEU B CA 1
ATOM 5085 C C . LEU B 1 277 ? -6.133 22.922 22.797 1 93.75 277 LEU B C 1
ATOM 5087 O O . LEU B 1 277 ? -7.133 22.922 22.078 1 93.75 277 LEU B O 1
ATOM 5091 N N . ALA B 1 278 ? -5.68 21.844 23.391 1 92.81 278 ALA B N 1
ATOM 5092 C CA . ALA B 1 278 ? -6.371 20.562 23.281 1 92.81 278 ALA B CA 1
ATOM 5093 C C . ALA B 1 278 ? -7.773 20.641 23.875 1 92.81 278 ALA B C 1
ATOM 5095 O O . ALA B 1 278 ? -8.727 20.109 23.297 1 92.81 278 ALA B O 1
ATOM 5096 N N . PHE B 1 279 ? -7.852 21.266 25.031 1 93.31 279 PHE B N 1
ATOM 5097 C CA . PHE B 1 279 ? -9.125 21.453 25.703 1 93.31 279 PHE B CA 1
ATOM 5098 C C . PHE B 1 279 ? -10.086 22.281 24.859 1 93.31 279 PHE B C 1
ATOM 5100 O O . PHE B 1 279 ? -11.242 21.906 24.688 1 93.31 279 PHE B O 1
ATOM 5107 N N . PHE B 1 280 ? -9.602 23.359 24.344 1 95.19 280 PHE B N 1
ATOM 5108 C CA . PHE B 1 280 ? -10.406 24.234 23.484 1 95.19 280 PHE B CA 1
ATOM 5109 C C . PHE B 1 280 ? -10.922 23.484 22.266 1 95.19 280 PHE B C 1
ATOM 5111 O O . PHE B 1 280 ? -12.086 23.625 21.891 1 95.19 280 PHE B O 1
ATOM 5118 N N . ALA B 1 281 ? -10.023 22.719 21.641 1 94.94 281 ALA B N 1
ATOM 5119 C CA . ALA B 1 281 ? -10.391 21.953 20.469 1 94.94 281 ALA B CA 1
ATOM 5120 C C . ALA B 1 281 ? -11.5 20.953 20.781 1 94.94 281 ALA B C 1
ATOM 5122 O O . ALA B 1 281 ? -12.406 20.734 19.969 1 94.94 281 ALA B O 1
ATOM 5123 N N . ARG B 1 282 ? -11.422 20.312 21.875 1 92.5 282 ARG B N 1
ATOM 5124 C CA . ARG B 1 282 ? -12.453 19.359 22.297 1 92.5 282 ARG B CA 1
ATOM 5125 C C . ARG B 1 282 ? -13.805 20.062 22.438 1 92.5 282 ARG B C 1
ATOM 5127 O O . ARG B 1 282 ? -14.82 19.531 21.969 1 92.5 282 ARG B O 1
ATOM 5134 N N . LEU B 1 283 ? -13.836 21.172 23.062 1 93.88 283 LEU B N 1
ATOM 5135 C CA . LEU B 1 283 ? -15.078 21.922 23.234 1 93.88 283 LEU B CA 1
ATOM 5136 C C . LEU B 1 283 ? -15.617 22.391 21.891 1 93.88 283 LEU B C 1
ATOM 5138 O O . LEU B 1 283 ? -16.828 22.438 21.688 1 93.88 283 LEU B O 1
ATOM 5142 N N . LEU B 1 284 ? -14.688 22.781 21.078 1 94.19 284 LEU B N 1
ATOM 5143 C CA . LEU B 1 284 ? -15.047 23.219 19.734 1 94.19 284 LEU B CA 1
ATOM 5144 C C . LEU B 1 284 ? -15.773 22.094 18.984 1 94.19 284 LEU B C 1
ATOM 51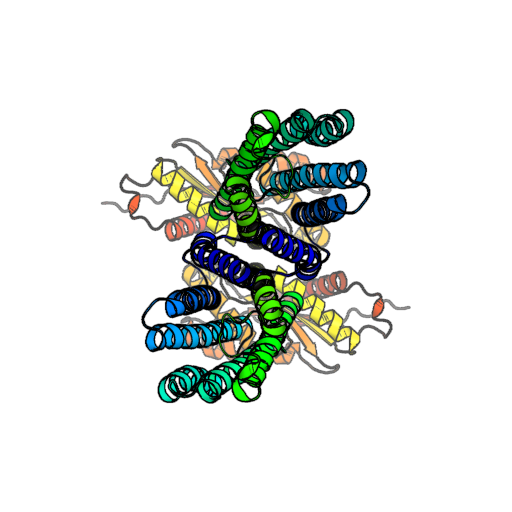46 O O . LEU B 1 284 ? -16.781 22.344 18.328 1 94.19 284 LEU B O 1
ATOM 5150 N N . GLN B 1 285 ? -15.25 20.938 19.062 1 89.94 285 GLN B N 1
ATOM 5151 C CA . GLN B 1 285 ? -15.852 19.781 18.422 1 89.94 285 GLN B CA 1
ATOM 5152 C C . GLN B 1 285 ? -17.234 19.484 19.016 1 89.94 285 GLN B C 1
ATOM 5154 O O . GLN B 1 285 ? -18.141 19.078 18.297 1 89.94 285 GLN B O 1
ATOM 5159 N N . ASP B 1 286 ? -17.328 19.672 20.281 1 88.06 286 ASP B N 1
ATOM 5160 C CA . ASP B 1 286 ? -18.594 19.422 20.969 1 88.06 286 ASP B CA 1
ATOM 5161 C C . ASP B 1 286 ? -19.641 20.453 20.547 1 88.06 286 ASP B C 1
ATOM 5163 O O . ASP B 1 286 ? -20.844 20.141 20.516 1 88.06 286 ASP B O 1
ATOM 5167 N N . ALA B 1 287 ? -19.203 21.625 20.266 1 90.5 287 ALA B N 1
ATOM 5168 C CA . ALA B 1 287 ? -20.109 22.734 19.953 1 90.5 287 ALA B CA 1
ATOM 5169 C C . ALA B 1 287 ? -20.531 22.703 18.5 1 90.5 287 ALA B C 1
ATOM 5171 O O . ALA B 1 287 ? -21.438 23.438 18.094 1 90.5 287 ALA B O 1
ATOM 5172 N N . THR B 1 288 ? -19.812 21.938 17.703 1 88.44 288 THR B N 1
ATOM 5173 C CA . THR B 1 288 ? -20.141 21.859 16.281 1 88.44 288 THR B CA 1
ATOM 5174 C C . THR B 1 288 ? -21.047 20.656 16 1 88.44 288 THR B C 1
ATOM 5176 O O . THR B 1 288 ? -21.031 19.688 16.75 1 88.44 288 THR B O 1
ATOM 5179 N N . ARG B 1 289 ? -21.969 20.828 14.992 1 80.62 289 ARG B N 1
ATOM 5180 C CA . ARG B 1 289 ? -22.875 19.766 14.586 1 80.62 289 ARG B CA 1
ATOM 5181 C C . ARG B 1 289 ? -22.219 18.828 13.586 1 80.62 289 ARG B C 1
ATOM 5183 O O . ARG B 1 289 ? -21.109 19.094 13.102 1 80.62 289 ARG B O 1
ATOM 5190 N N . THR B 1 290 ? -23.156 17.797 13.367 1 77 290 THR B N 1
ATOM 5191 C CA . THR B 1 290 ? -22.734 16.828 12.359 1 77 290 THR B CA 1
ATOM 5192 C C . THR B 1 290 ? -22.672 17.484 10.977 1 77 290 THR B C 1
ATOM 5194 O O . THR B 1 290 ? -23.578 18.203 10.586 1 77 290 THR B O 1
ATOM 5197 N N . GLY B 1 291 ? -21.672 17.719 10.32 1 77.5 291 GLY B N 1
ATOM 5198 C CA . GLY B 1 291 ? -21.516 18.312 9 1 77.5 291 GLY B CA 1
ATOM 5199 C C . GLY B 1 291 ? -20.625 19.547 9 1 77.5 291 GLY B C 1
ATOM 5200 O O . GLY B 1 291 ? -20.141 19.969 7.953 1 77.5 291 GLY B O 1
ATOM 5201 N N . ASP B 1 292 ? -20.656 20.156 10.227 1 88.81 292 ASP B N 1
ATOM 5202 C CA . ASP B 1 292 ? -19.766 21.297 10.344 1 88.81 292 ASP B CA 1
ATOM 5203 C C . ASP B 1 292 ? -18.297 20.859 10.242 1 88.81 292 ASP B C 1
ATOM 5205 O O . ASP B 1 292 ? -17.984 19.672 10.375 1 88.81 292 ASP B O 1
ATOM 5209 N N . VAL B 1 293 ? -17.516 21.797 9.859 1 93.69 293 VAL B N 1
ATOM 5210 C CA . VAL B 1 293 ? -16.078 21.547 9.766 1 93.69 293 VAL B CA 1
ATOM 5211 C C . VAL B 1 293 ? -15.336 22.406 10.781 1 93.69 293 VAL B C 1
ATOM 5213 O O . VAL B 1 293 ? -15.539 23.625 10.852 1 93.69 293 VAL B O 1
ATOM 5216 N N . ALA B 1 294 ? -14.578 21.828 11.625 1 94.75 294 ALA B N 1
ATOM 5217 C CA . ALA B 1 294 ? -13.758 22.531 12.602 1 94.75 294 ALA B CA 1
ATOM 5218 C C . ALA B 1 294 ? -12.289 22.125 12.484 1 94.75 294 ALA B C 1
ATOM 5220 O O . ALA B 1 294 ? -11.977 20.953 12.25 1 94.75 294 ALA B O 1
ATOM 5221 N N . GLY B 1 295 ? -11.406 23.031 12.578 1 94.12 295 GLY B N 1
ATOM 5222 C CA . GLY B 1 295 ? -9.984 22.734 12.484 1 94.12 295 GLY B CA 1
ATOM 5223 C C . GLY B 1 295 ? -9.109 23.75 13.18 1 94.12 295 GLY B C 1
ATOM 5224 O O . GLY B 1 295 ? -9.578 24.828 13.547 1 94.12 295 GLY B O 1
ATOM 5225 N N . ARG B 1 296 ? -7.863 23.422 13.539 1 91 296 ARG B N 1
ATOM 5226 C CA . ARG B 1 296 ? -6.82 24.344 14 1 91 296 ARG B CA 1
ATOM 5227 C C . ARG B 1 296 ? -5.957 24.812 12.844 1 91 296 ARG B C 1
ATOM 5229 O O . ARG B 1 296 ? -5.207 24.031 12.25 1 91 296 ARG B O 1
ATOM 5236 N N . ILE B 1 297 ? -6.082 26.047 12.516 1 85.12 297 ILE B N 1
ATOM 5237 C CA . ILE B 1 297 ? -5.5 26.547 11.273 1 85.12 297 ILE B CA 1
ATOM 5238 C C . ILE B 1 297 ? -4.184 27.266 11.57 1 85.12 297 ILE B C 1
ATOM 5240 O O . ILE B 1 297 ? -3.447 27.625 10.648 1 85.12 297 ILE B O 1
ATOM 5244 N N . GLY B 1 298 ? -3.873 27.5 12.82 1 77.62 298 GLY B N 1
ATOM 5245 C CA . GLY B 1 298 ? -2.656 28.156 13.289 1 77.62 298 GLY B CA 1
ATOM 5246 C C . GLY B 1 298 ? -2.271 27.734 14.695 1 77.62 298 GLY B C 1
ATOM 5247 O O . GLY B 1 298 ? -2.771 26.734 15.219 1 77.62 298 GLY B O 1
ATOM 5248 N N . GLY B 1 299 ? -1.313 28.406 15.25 1 78.56 299 GLY B N 1
ATOM 5249 C CA . GLY B 1 299 ? -0.876 28.094 16.609 1 78.56 299 GLY B CA 1
ATOM 5250 C C . GLY B 1 299 ? -2.01 28.109 17.609 1 78.56 299 GLY B C 1
ATOM 5251 O O . GLY B 1 299 ? -2.357 27.078 18.188 1 78.56 299 GLY B O 1
ATOM 5252 N N . GLU B 1 300 ? -2.619 29.25 17.719 1 89.06 300 GLU B N 1
ATOM 5253 C CA . GLU B 1 300 ? -3.734 29.422 18.641 1 89.06 300 GLU B CA 1
ATOM 5254 C C . GLU B 1 300 ? -5.027 29.734 17.906 1 89.06 300 GLU B C 1
ATOM 5256 O O . GLU B 1 300 ? -6.012 30.172 18.5 1 89.06 300 GLU B O 1
ATOM 5261 N N . GLU B 1 301 ? -4.969 29.5 16.594 1 91.19 301 GLU B N 1
ATOM 5262 C CA . GLU B 1 301 ? -6.094 29.875 15.75 1 91.19 301 GLU B CA 1
ATOM 5263 C C . GLU B 1 301 ? -6.883 28.656 15.305 1 91.19 301 GLU B C 1
ATOM 5265 O O . GLU B 1 301 ? -6.297 27.625 14.953 1 91.19 301 GLU B O 1
ATOM 5270 N N . PHE B 1 302 ? -8.203 28.766 15.406 1 96 302 PHE B N 1
ATOM 5271 C CA . PHE B 1 302 ? -9.141 27.734 14.977 1 96 302 PHE B CA 1
ATOM 5272 C C . PHE B 1 302 ? -10.141 28.297 13.977 1 96 302 PHE B C 1
ATOM 5274 O O . PHE B 1 302 ? -10.289 29.516 13.859 1 96 302 PHE B O 1
ATOM 5281 N N . ALA B 1 303 ? -10.719 27.453 13.211 1 96 303 ALA B N 1
ATOM 5282 C CA . ALA B 1 303 ? -11.758 27.844 12.258 1 96 303 ALA B CA 1
ATOM 5283 C C . ALA B 1 303 ? -12.898 26.828 12.242 1 96 303 ALA B C 1
ATOM 5285 O O . ALA B 1 303 ? -12.688 25.641 12.5 1 96 303 ALA B O 1
ATOM 5286 N N . VAL B 1 304 ? -14.078 27.312 11.961 1 96.69 304 VAL B N 1
ATOM 5287 C CA . VAL B 1 304 ? -15.266 26.484 11.82 1 96.69 304 VAL B CA 1
ATOM 5288 C C . VAL B 1 304 ? -16.062 26.922 10.586 1 96.69 304 VAL B C 1
ATOM 5290 O O . VAL B 1 304 ? -16.141 28.109 10.289 1 96.69 304 VAL B O 1
ATOM 5293 N N . LEU B 1 305 ? -16.547 25.969 9.867 1 95.31 305 LEU B N 1
ATOM 5294 C CA . LEU B 1 305 ? -17.5 26.203 8.781 1 95.31 305 LEU B CA 1
ATOM 5295 C C . LEU B 1 305 ? -18.859 25.609 9.117 1 95.31 305 LEU B C 1
ATOM 5297 O O . LEU B 1 305 ? -18.984 24.422 9.414 1 95.31 305 LEU B O 1
ATOM 5301 N N . LEU B 1 306 ? -19.844 26.469 9.07 1 93.62 306 LEU B N 1
ATOM 5302 C CA . LEU B 1 306 ? -21.219 26.094 9.422 1 93.62 306 LEU B CA 1
ATOM 5303 C C . LEU B 1 306 ? -22.125 26.172 8.203 1 93.62 306 LEU B C 1
ATOM 5305 O O . LEU B 1 306 ? -22.281 27.25 7.609 1 93.62 306 LEU B O 1
ATOM 5309 N N . ALA B 1 307 ? -22.672 25.078 7.84 1 89.12 307 ALA B N 1
ATOM 5310 C CA . ALA B 1 307 ? -23.719 25.078 6.824 1 89.12 307 ALA B CA 1
ATOM 5311 C C . ALA B 1 307 ? -25.109 25.156 7.461 1 89.12 307 ALA B C 1
ATOM 5313 O O . ALA B 1 307 ? -25.391 24.422 8.422 1 89.12 307 ALA B O 1
ATOM 5314 N N . HIS B 1 308 ? -25.906 26.094 6.957 1 87 308 HIS B N 1
ATOM 5315 C CA . HIS B 1 308 ? -27.203 26.281 7.594 1 87 308 HIS B CA 1
ATOM 5316 C C . HIS B 1 308 ? -28.219 26.906 6.629 1 87 308 HIS B C 1
ATOM 5318 O O . HIS B 1 308 ? -27.828 27.422 5.582 1 87 308 HIS B O 1
ATOM 5324 N N . ALA B 1 309 ? -29.422 26.781 7.035 1 85.06 309 ALA B N 1
ATOM 5325 C CA . ALA B 1 309 ? -30.5 27.359 6.23 1 85.06 309 ALA B CA 1
ATOM 5326 C C . ALA B 1 309 ? -30.5 28.875 6.32 1 85.06 309 ALA B C 1
ATOM 5328 O O . ALA B 1 309 ? -30 29.453 7.293 1 85.06 309 ALA B O 1
ATOM 5329 N N . PRO B 1 310 ? -31.078 29.438 5.23 1 83.38 310 PRO B N 1
ATOM 5330 C CA . PRO B 1 310 ? -31.219 30.906 5.312 1 83.38 310 PRO B CA 1
ATOM 5331 C C . PRO B 1 310 ? -32.031 31.359 6.52 1 83.38 310 PRO B C 1
ATOM 5333 O O . PRO B 1 310 ? -33.031 30.719 6.867 1 83.38 310 PRO B O 1
ATOM 5336 N N . GLY B 1 311 ? -31.578 32.344 7.219 1 80.62 311 GLY B N 1
ATOM 5337 C CA . GLY B 1 311 ? -32.312 32.875 8.359 1 80.62 311 GLY B CA 1
ATOM 5338 C C . GLY B 1 311 ? -31.75 32.406 9.688 1 80.62 311 GLY B C 1
ATOM 5339 O O . GLY B 1 311 ? -31.984 33.031 10.727 1 80.62 311 GLY B O 1
ATOM 5340 N N . ASP B 1 312 ? -31.062 31.297 9.602 1 84 312 ASP B N 1
ATOM 5341 C CA . ASP B 1 312 ? -30.516 30.766 10.836 1 84 312 ASP B CA 1
ATOM 5342 C C . ASP B 1 312 ? -29.344 31.609 11.328 1 84 312 ASP B C 1
ATOM 5344 O O . ASP B 1 312 ? -28.531 32.094 10.531 1 84 312 ASP B O 1
ATOM 5348 N N . ARG B 1 313 ? -29.391 31.891 12.602 1 88.75 313 ARG B N 1
ATOM 5349 C CA . ARG B 1 313 ? -28.266 32.594 13.227 1 88.75 313 ARG B CA 1
ATOM 5350 C C . ARG B 1 313 ? -27.219 31.594 13.727 1 88.75 313 ARG B C 1
ATOM 5352 O O . ARG B 1 313 ? -26.922 31.562 14.922 1 88.75 313 ARG B O 1
ATOM 5359 N N . ALA B 1 314 ? -26.656 30.938 12.805 1 90.38 314 ALA B N 1
ATOM 5360 C CA . ALA B 1 314 ? -25.797 29.797 13.117 1 90.38 314 ALA B CA 1
ATOM 5361 C C . ALA B 1 314 ? -24.547 30.234 13.875 1 90.38 314 ALA B C 1
ATOM 5363 O O . ALA B 1 314 ? -24.141 29.594 14.844 1 90.38 314 ALA B O 1
ATOM 5364 N N . ALA B 1 315 ? -23.922 31.344 13.461 1 93.75 315 ALA B N 1
ATOM 5365 C CA . ALA B 1 315 ? -22.703 31.812 14.102 1 93.75 315 ALA B CA 1
ATOM 5366 C C . ALA B 1 315 ? -22.953 32.219 15.547 1 93.75 315 ALA B C 1
ATOM 5368 O O . ALA B 1 315 ? -22.156 31.891 16.438 1 93.75 315 ALA B O 1
ATOM 5369 N N . GLU B 1 316 ? -24.031 32.906 15.727 1 93.94 316 GLU B N 1
ATOM 5370 C CA . GLU B 1 316 ? -24.359 33.406 17.062 1 93.94 316 GLU B CA 1
ATOM 5371 C C . GLU B 1 316 ? -24.703 32.219 18 1 93.94 316 GLU B C 1
ATOM 5373 O O . GLU B 1 316 ? -24.297 32.219 19.156 1 93.94 316 GLU B O 1
ATOM 5378 N N . SER B 1 317 ? -25.469 31.359 17.453 1 94.38 317 SER B N 1
ATOM 5379 C CA . SER B 1 317 ? -25.828 30.203 18.25 1 94.38 317 SER B CA 1
ATOM 5380 C C . SER B 1 317 ? -24.594 29.391 18.625 1 94.38 317 SER B C 1
ATOM 5382 O O . SER B 1 317 ? -24.484 28.906 19.75 1 94.38 317 SER B O 1
ATOM 5384 N N . PHE B 1 318 ? -23.781 29.141 17.703 1 94.94 318 PHE B N 1
ATOM 5385 C CA . PHE B 1 318 ? -22.531 28.422 17.922 1 94.94 318 PHE B CA 1
ATOM 5386 C C . PHE B 1 318 ? -21.688 29.125 18.984 1 94.94 318 PHE B C 1
ATOM 5388 O O . PHE B 1 318 ? -21.203 28.484 19.922 1 94.94 318 PHE B O 1
ATOM 5395 N N . ASP B 1 319 ? -21.5 30.406 18.844 1 96.75 319 ASP B N 1
ATOM 5396 C CA . ASP B 1 319 ? -20.688 31.203 19.75 1 96.75 319 ASP B CA 1
ATOM 5397 C C . ASP B 1 319 ? -21.219 31.141 21.172 1 96.75 319 ASP B C 1
ATOM 5399 O O . ASP B 1 319 ? -20.438 31 22.125 1 96.75 319 ASP B O 1
ATOM 5403 N N . ARG B 1 320 ? -22.516 31.297 21.281 1 95.12 320 ARG B N 1
ATOM 5404 C CA . ARG B 1 320 ? -23.141 31.234 22.594 1 95.12 320 ARG B CA 1
ATOM 5405 C C . ARG B 1 320 ? -22.875 29.891 23.266 1 95.12 320 ARG B C 1
ATOM 5407 O O . ARG B 1 320 ? -22.562 29.844 24.469 1 95.12 320 ARG B O 1
ATOM 5414 N N . ARG B 1 321 ? -23.016 28.859 22.531 1 95.19 321 ARG B N 1
ATOM 5415 C CA . ARG B 1 321 ? -22.812 27.531 23.078 1 95.19 321 ARG B CA 1
ATOM 5416 C C . ARG B 1 321 ? -21.359 27.328 23.516 1 95.19 321 ARG B C 1
ATOM 5418 O O . ARG B 1 321 ? -21.094 26.812 24.609 1 95.19 321 ARG B O 1
ATOM 5425 N N . LEU B 1 322 ? -20.422 27.719 22.703 1 96.31 322 LEU B N 1
ATOM 5426 C CA . LEU B 1 322 ? -19.016 27.516 23 1 96.31 322 LEU B CA 1
ATOM 5427 C C . LEU B 1 322 ? -18.578 28.375 24.188 1 96.31 322 LEU B C 1
ATOM 5429 O O . LEU B 1 322 ? -17.844 27.891 25.062 1 96.31 322 LEU B O 1
ATOM 5433 N N . ARG B 1 323 ? -19 29.531 24.266 1 96.19 323 ARG B N 1
ATOM 5434 C CA . ARG B 1 323 ? -18.641 30.422 25.359 1 96.19 323 ARG B CA 1
ATOM 5435 C C . ARG B 1 323 ? -19.203 29.906 26.688 1 96.19 323 ARG B C 1
ATOM 5437 O O . ARG B 1 323 ? -18.531 30 27.719 1 96.19 323 ARG B O 1
ATOM 5444 N N . ALA B 1 324 ? -20.406 29.531 26.594 1 94.88 324 ALA B N 1
ATOM 5445 C CA . ALA B 1 324 ? -21.031 28.984 27.797 1 94.88 324 ALA B CA 1
ATOM 5446 C C . ALA B 1 324 ? -20.266 27.781 28.328 1 94.88 324 ALA B C 1
ATOM 5448 O O . ALA B 1 324 ? -20.016 27.688 29.531 1 94.88 324 ALA B O 1
ATOM 5449 N N . ARG B 1 325 ? -19.906 26.922 27.5 1 94.56 325 ARG B N 1
ATOM 5450 C CA . ARG B 1 325 ? -19.172 25.719 27.891 1 94.56 325 ARG B CA 1
ATOM 5451 C C . ARG B 1 325 ? -17.781 26.078 28.406 1 94.56 325 ARG B C 1
ATOM 5453 O O . ARG B 1 325 ? -17.297 25.484 29.375 1 94.56 325 ARG B O 1
ATOM 5460 N N . LEU B 1 326 ? -17.141 26.953 27.75 1 94.62 326 LEU B N 1
ATOM 5461 C CA . LEU B 1 326 ? -15.797 27.375 28.125 1 94.62 326 LEU B CA 1
ATOM 5462 C C . LEU B 1 326 ? -15.805 28 29.516 1 94.62 326 LEU B C 1
ATOM 5464 O O . LEU B 1 326 ? -14.922 27.734 30.328 1 94.62 326 LEU B O 1
ATOM 5468 N N . ALA B 1 327 ? -16.75 28.844 29.719 1 93.75 327 ALA B N 1
ATOM 5469 C CA . ALA B 1 327 ? -16.859 29.516 31 1 93.75 327 ALA B CA 1
ATOM 5470 C C . ALA B 1 327 ? -17.125 28.516 32.125 1 93.75 327 ALA B C 1
ATOM 5472 O O . ALA B 1 327 ? -16.625 28.688 33.25 1 93.75 327 ALA B O 1
ATOM 5473 N N . ALA B 1 328 ? -17.812 27.547 31.828 1 93.81 328 ALA B N 1
ATOM 5474 C CA . ALA B 1 328 ? -18.203 26.562 32.844 1 93.81 328 ALA B CA 1
ATOM 5475 C C . ALA B 1 328 ? -17.078 25.578 33.125 1 93.81 328 ALA B C 1
ATOM 5477 O O . ALA B 1 328 ? -16.859 25.188 34.25 1 93.81 328 ALA B O 1
ATOM 5478 N N . ASP B 1 329 ? -16.312 25.219 32.125 1 94 329 ASP B N 1
ATOM 5479 C CA . ASP B 1 329 ? -15.453 24.047 32.219 1 94 329 ASP B CA 1
ATOM 5480 C C . ASP B 1 329 ? -13.992 24.453 32.406 1 94 329 ASP B C 1
ATOM 5482 O O . ASP B 1 329 ? -13.203 23.703 33 1 94 329 ASP B O 1
ATOM 5486 N N . SER B 1 330 ? -13.57 25.625 31.906 1 92.62 330 SER B N 1
ATOM 5487 C CA . SER B 1 330 ? -12.148 25.953 31.859 1 92.62 330 SER B CA 1
ATOM 5488 C C . SER B 1 330 ? -11.562 26.109 33.25 1 92.62 330 SER B C 1
ATOM 5490 O O . SER B 1 330 ? -10.477 25.594 33.531 1 92.62 330 SER B O 1
ATOM 5492 N N . PRO B 1 331 ? -12.273 26.797 34.219 1 92.69 331 PRO B N 1
ATOM 5493 C CA . PRO B 1 331 ? -11.695 26.906 35.562 1 92.69 331 PRO B CA 1
ATOM 5494 C C . PRO B 1 331 ? -11.492 25.547 36.219 1 92.69 331 PRO B C 1
ATOM 5496 O O . PRO B 1 331 ? -10.5 25.344 36.938 1 92.69 331 PRO B O 1
ATOM 5499 N N . GLN B 1 332 ? -12.352 24.672 36.031 1 90.94 332 GLN B N 1
ATOM 5500 C CA . GLN B 1 332 ? -12.266 23.359 36.656 1 90.94 332 GLN B CA 1
ATOM 5501 C C . GLN B 1 332 ? -11.203 22.5 35.969 1 90.94 332 GLN B C 1
ATOM 5503 O O . GLN B 1 332 ? -10.414 21.828 36.656 1 90.94 332 GLN B O 1
ATOM 5508 N N . ALA B 1 333 ? -11.141 22.578 34.688 1 89.88 333 ALA B N 1
ATOM 5509 C CA . ALA B 1 333 ? -10.281 21.688 33.906 1 89.88 333 ALA B CA 1
ATOM 5510 C C . ALA B 1 333 ? -8.844 22.203 33.875 1 89.88 333 ALA B C 1
ATOM 5512 O O . ALA B 1 333 ? -7.895 21.422 33.875 1 89.88 333 ALA B O 1
ATOM 5513 N N . LEU B 1 334 ? -8.641 23.547 33.875 1 91.5 334 LEU B N 1
ATOM 5514 C CA . LEU B 1 334 ? -7.328 24.125 33.656 1 91.5 334 LEU B CA 1
ATOM 5515 C C . LEU B 1 334 ? -6.836 24.891 34.875 1 91.5 334 LEU B C 1
ATOM 5517 O O . LEU B 1 334 ? -5.648 25.203 34.969 1 91.5 334 LEU B O 1
ATOM 5521 N N . GLY B 1 335 ? -7.812 25.266 35.781 1 92.56 335 GLY B N 1
ATOM 5522 C CA . GLY B 1 335 ? -7.465 26.047 36.969 1 92.56 335 GLY B CA 1
ATOM 5523 C C . GLY B 1 335 ? -7.586 27.531 36.75 1 92.56 335 GLY B C 1
ATOM 5524 O O . GLY B 1 335 ? -7.352 28.328 37.688 1 92.56 335 GLY B O 1
ATOM 5525 N N . PHE B 1 336 ? -7.812 28.031 35.594 1 93.94 336 PHE B N 1
ATOM 5526 C CA . PHE B 1 336 ? -8.016 29.438 35.25 1 93.94 336 PHE B CA 1
ATOM 5527 C C . PHE B 1 336 ? -8.953 29.578 34.062 1 93.94 336 PHE B C 1
ATOM 5529 O O . PHE B 1 336 ? -9.109 28.641 33.281 1 93.94 336 PHE B O 1
ATOM 5536 N N . PRO B 1 337 ? -9.617 30.703 33.969 1 93.19 337 PRO B N 1
ATOM 5537 C CA . PRO B 1 337 ? -10.531 30.906 32.844 1 93.19 337 PRO B CA 1
ATOM 5538 C C . PRO B 1 337 ? -9.805 31.156 31.531 1 93.19 337 PRO B C 1
ATOM 5540 O O . PRO B 1 337 ? -8.719 31.75 31.531 1 93.19 337 PRO B O 1
ATOM 5543 N N . VAL B 1 338 ? -10.422 30.703 30.453 1 94.38 338 VAL B N 1
ATOM 5544 C CA . VAL B 1 338 ? -9.914 30.922 29.109 1 94.38 338 VAL B CA 1
ATOM 5545 C C . VAL B 1 338 ? -10.984 31.594 28.25 1 94.38 338 VAL B C 1
ATOM 5547 O O . VAL B 1 338 ? -12.172 31.281 28.375 1 94.38 338 VAL B O 1
ATOM 5550 N N . GLY B 1 339 ? -10.633 32.594 27.531 1 95.38 339 GLY B N 1
ATOM 5551 C CA . GLY B 1 339 ? -11.516 33.25 26.578 1 95.38 339 GLY B CA 1
ATOM 5552 C C . GLY B 1 339 ? -11.016 33.156 25.141 1 95.38 339 GLY B C 1
ATOM 5553 O O . GLY B 1 339 ? -9.914 32.688 24.891 1 95.38 339 GLY B O 1
ATOM 5554 N N . TYR B 1 340 ? -11.891 33.594 24.266 1 97 340 TYR B N 1
ATOM 5555 C CA . TYR B 1 340 ? -11.5 33.625 22.859 1 97 340 TYR B CA 1
ATOM 5556 C C . TYR B 1 340 ? -12.203 34.781 22.141 1 97 340 TYR B C 1
ATOM 5558 O O . TYR B 1 340 ? -13.188 35.312 22.641 1 97 340 TYR B O 1
ATOM 5566 N N . SER B 1 341 ? -11.641 35.188 21.062 1 98 341 SER B N 1
ATOM 5567 C CA . SER B 1 341 ? -12.242 36.125 20.125 1 98 341 SER B CA 1
ATOM 5568 C C . SER B 1 341 ? -12.609 35.469 18.812 1 98 341 SER B C 1
ATOM 5570 O O . SER B 1 341 ? -11.977 34.469 18.422 1 98 341 SER B O 1
ATOM 5572 N N . ALA B 1 342 ? -13.664 36 18.188 1 97.62 342 ALA B N 1
ATOM 5573 C CA . ALA B 1 342 ? -14.141 35.312 16.984 1 97.62 342 ALA B CA 1
ATOM 5574 C C . ALA B 1 342 ? -14.578 36.344 15.93 1 97.62 342 ALA B C 1
ATOM 5576 O O . ALA B 1 342 ? -14.961 37.469 16.266 1 97.62 342 ALA B O 1
ATOM 5577 N N . GLY B 1 343 ? -14.398 35.969 14.727 1 97.25 343 GLY B N 1
ATOM 5578 C CA . GLY B 1 343 ? -14.922 36.688 13.57 1 97.25 343 GLY B CA 1
ATOM 5579 C C . GLY B 1 343 ? -15.695 35.781 12.625 1 97.25 343 GLY B C 1
ATOM 5580 O O . GLY B 1 343 ? -15.258 34.656 12.305 1 97.25 343 GLY B O 1
ATOM 5581 N N . ALA B 1 344 ? -16.875 36.281 12.195 1 96.88 344 ALA B N 1
ATOM 5582 C CA . ALA B 1 344 ? -17.719 35.469 11.344 1 96.88 344 ALA B CA 1
ATOM 5583 C C . ALA B 1 344 ? -18.078 36.188 10.047 1 96.88 344 ALA B C 1
ATOM 5585 O O . ALA B 1 344 ? -18.188 37.406 10.023 1 96.88 344 ALA B O 1
ATOM 5586 N N . ALA B 1 345 ? -18.172 35.406 9.039 1 95.31 345 ALA B N 1
ATOM 5587 C CA . ALA B 1 345 ? -18.641 35.844 7.73 1 95.31 345 ALA B CA 1
ATOM 5588 C C . ALA B 1 345 ? -19.516 34.812 7.07 1 95.31 345 ALA B C 1
ATOM 5590 O O . ALA B 1 345 ? -19.25 33.594 7.172 1 95.31 345 ALA B O 1
ATOM 5591 N N . THR B 1 346 ? -20.516 35.281 6.383 1 93.75 346 THR B N 1
ATOM 5592 C CA . THR B 1 346 ? -21.469 34.344 5.777 1 93.75 346 THR B CA 1
ATOM 5593 C C . THR B 1 346 ? -21.5 34.531 4.266 1 93.75 346 THR B C 1
ATOM 5595 O O . THR B 1 346 ? -21.438 35.656 3.768 1 93.75 346 THR B O 1
ATOM 5598 N N . LEU B 1 347 ? -21.5 33.438 3.625 1 89 347 LEU B N 1
ATOM 5599 C CA . LEU B 1 347 ? -21.719 33.375 2.184 1 89 347 LEU B CA 1
ATOM 5600 C C . LEU B 1 347 ? -23.141 32.938 1.868 1 89 347 LEU B C 1
ATOM 5602 O O . LEU B 1 347 ? -23.578 31.875 2.291 1 89 347 LEU B O 1
ATOM 5606 N N . ASP B 1 348 ? -23.844 33.906 1.249 1 78.19 348 ASP B N 1
ATOM 5607 C CA . ASP B 1 348 ? -25.234 33.656 0.912 1 78.19 348 ASP B CA 1
ATOM 5608 C C . ASP B 1 348 ? -25.344 32.656 -0.237 1 78.19 348 ASP B C 1
ATOM 5610 O O . ASP B 1 348 ? -24.406 32.5 -1.025 1 78.19 348 ASP B O 1
ATOM 5614 N N . ALA B 1 349 ? -26.25 31.859 -0.222 1 64.56 349 ALA B N 1
ATOM 5615 C CA . ALA B 1 349 ? -26.516 30.891 -1.275 1 64.56 349 ALA B CA 1
ATOM 5616 C C . ALA B 1 349 ? -26.406 31.531 -2.656 1 64.56 349 ALA B C 1
ATOM 5618 O O . ALA B 1 349 ? -26.828 32.688 -2.85 1 64.56 349 ALA B O 1
ATOM 5619 N N . ALA B 1 350 ? -25.25 31.422 -3.281 1 57.47 350 ALA B N 1
ATOM 5620 C CA . ALA B 1 350 ? -25.094 32.062 -4.586 1 57.47 350 ALA B CA 1
ATOM 5621 C C . ALA B 1 350 ? -26.234 31.656 -5.52 1 57.47 350 ALA B C 1
ATOM 5623 O O . ALA B 1 350 ? -26.844 30.594 -5.355 1 57.47 350 ALA B O 1
ATOM 5624 N N . PRO B 1 351 ? -26.484 32.594 -6.434 1 52.12 351 PRO B N 1
ATOM 5625 C CA . PRO B 1 351 ? -27.469 32.281 -7.469 1 52.12 351 PRO B CA 1
ATOM 5626 C C . PRO B 1 351 ? -27.234 30.906 -8.102 1 52.12 351 PRO B C 1
ATOM 5628 O O . PRO B 1 351 ? -26.141 30.344 -7.984 1 52.12 351 PRO B O 1
ATOM 5631 N N . PRO B 1 352 ? -28.219 30.422 -8.875 1 47.59 352 PRO B N 1
ATOM 5632 C CA . PRO B 1 352 ? -28.594 29.125 -9.438 1 47.59 352 PRO B CA 1
ATOM 5633 C C . PRO B 1 352 ? -27.422 28.406 -10.102 1 47.59 352 PRO B C 1
ATOM 5635 O O . PRO B 1 352 ? -27.516 27.203 -10.359 1 47.59 352 PRO B O 1
ATOM 5638 N N . ASP B 1 353 ? -26.531 29.047 -11.008 1 48.62 353 ASP B N 1
ATOM 5639 C CA . ASP B 1 353 ? -25.781 28.125 -11.859 1 48.62 353 ASP B CA 1
ATOM 5640 C C . ASP B 1 353 ? -24.5 27.672 -11.188 1 48.62 353 ASP B C 1
ATOM 5642 O O . ASP B 1 353 ? -23.422 28.25 -11.422 1 48.62 353 ASP B O 1
ATOM 5646 N N . PRO B 1 354 ? -24.562 27.031 -10.195 1 51.22 354 PRO B N 1
ATOM 5647 C CA . PRO B 1 354 ? -23.516 26.594 -9.273 1 51.22 354 PRO B CA 1
ATOM 5648 C C . PRO B 1 354 ? -22.391 25.828 -9.984 1 51.22 354 PRO B C 1
ATOM 5650 O O . PRO B 1 354 ? -21.391 25.469 -9.359 1 51.22 354 PRO B O 1
ATOM 5653 N N . GLY B 1 355 ? -22.578 25.328 -11.148 1 51.44 355 GLY B N 1
ATOM 5654 C CA . GLY B 1 355 ? -21.641 24.438 -11.812 1 51.44 355 GLY B CA 1
ATOM 5655 C C . GLY B 1 355 ? -20.281 25.062 -12.031 1 51.44 355 GLY B C 1
ATOM 5656 O O . GLY B 1 355 ? -19.312 24.359 -12.312 1 51.44 355 GLY B O 1
ATOM 5657 N N . THR B 1 356 ? -20.219 26.5 -12.18 1 56.03 356 THR B N 1
ATOM 5658 C CA . THR B 1 356 ? -18.969 27.047 -12.711 1 56.03 356 THR B CA 1
ATOM 5659 C C . THR B 1 356 ? -18.172 27.734 -11.609 1 56.03 356 THR B C 1
ATOM 5661 O O . THR B 1 356 ? -17.078 28.25 -11.859 1 56.03 356 THR B O 1
ATOM 5664 N N . VAL B 1 357 ? -18.656 27.75 -10.406 1 59.62 357 VAL B N 1
ATOM 5665 C CA . VAL B 1 357 ? -17.906 28.609 -9.484 1 59.62 357 VAL B CA 1
ATOM 5666 C C . VAL B 1 357 ? -16.781 27.828 -8.828 1 59.62 357 VAL B C 1
ATOM 5668 O O . VAL B 1 357 ? -16.984 26.672 -8.406 1 59.62 357 VAL B O 1
ATOM 5671 N N . ALA B 1 358 ? -15.594 28.406 -8.93 1 76.56 358 ALA B N 1
ATOM 5672 C CA . ALA B 1 358 ? -14.422 27.812 -8.289 1 76.56 358 ALA B CA 1
ATOM 5673 C C . ALA B 1 358 ? -14.531 27.875 -6.77 1 76.56 358 ALA B C 1
ATOM 5675 O O . ALA B 1 358 ? -14.484 28.953 -6.176 1 76.56 358 ALA B O 1
ATOM 5676 N N . VAL B 1 359 ? -14.742 26.812 -6.098 1 81.94 359 VAL B N 1
ATOM 5677 C CA . VAL B 1 359 ? -15.031 26.625 -4.68 1 81.94 359 VAL B CA 1
ATOM 5678 C C . VAL B 1 359 ? -13.836 27.078 -3.844 1 81.94 359 VAL B C 1
ATOM 5680 O O . VAL B 1 359 ? -14 27.703 -2.799 1 81.94 359 VAL B O 1
ATOM 5683 N N . ALA B 1 360 ? -12.648 26.859 -4.371 1 81.5 360 ALA B N 1
ATOM 5684 C CA . ALA B 1 360 ? -11.445 27.109 -3.586 1 81.5 360 ALA B CA 1
ATOM 5685 C C . ALA B 1 360 ? -11.258 28.609 -3.354 1 81.5 360 ALA B C 1
ATOM 5687 O O . ALA B 1 360 ? -11.078 29.047 -2.215 1 81.5 360 ALA B O 1
ATOM 5688 N N . PRO B 1 361 ? -11.406 29.438 -4.367 1 81.25 361 PRO B N 1
ATOM 5689 C CA . PRO B 1 361 ? -11.281 30.891 -4.152 1 81.25 361 PRO B CA 1
ATOM 5690 C C . PRO B 1 361 ? -12.406 31.453 -3.295 1 81.25 361 PRO B C 1
ATOM 5692 O O . PRO B 1 361 ? -12.195 32.406 -2.543 1 81.25 361 PRO B O 1
ATOM 5695 N N . LEU B 1 362 ? -13.562 30.891 -3.455 1 86.19 362 LEU B N 1
ATOM 5696 C CA . LEU B 1 362 ? -14.703 31.359 -2.67 1 86.19 362 LEU B CA 1
ATOM 5697 C C . LEU B 1 362 ? -14.484 31.078 -1.186 1 86.19 362 LEU B C 1
ATOM 5699 O O . LEU B 1 362 ? -14.797 31.922 -0.344 1 86.19 362 LEU B O 1
ATOM 5703 N N . LEU B 1 363 ? -13.977 29.922 -0.929 1 88.94 363 LEU B N 1
ATOM 5704 C CA . LEU B 1 363 ? -13.688 29.594 0.462 1 88.94 363 LEU B CA 1
ATOM 5705 C C . LEU B 1 363 ? -12.609 30.531 1.025 1 88.94 363 LEU B C 1
ATOM 5707 O O . LEU B 1 363 ? -12.719 30.984 2.164 1 88.94 363 LEU B O 1
ATOM 5711 N N . ALA B 1 364 ? -11.594 30.734 0.261 1 83.69 364 ALA B N 1
ATOM 5712 C CA . ALA B 1 364 ? -10.508 31.609 0.688 1 83.69 364 ALA B CA 1
ATOM 5713 C C . ALA B 1 364 ? -11.023 33 1.015 1 83.69 364 ALA B C 1
ATOM 5715 O O . ALA B 1 364 ? -10.602 33.625 1.999 1 83.69 364 ALA B O 1
ATOM 5716 N N . ASP B 1 365 ? -11.883 33.438 0.183 1 85.19 365 ASP B N 1
ATOM 5717 C CA . ASP B 1 365 ? -12.469 34.75 0.39 1 85.19 365 ASP B CA 1
ATOM 5718 C C . ASP B 1 365 ? -13.328 34.781 1.655 1 85.19 365 ASP B C 1
ATOM 5720 O O . ASP B 1 365 ? -13.273 35.75 2.426 1 85.19 365 ASP B O 1
ATOM 5724 N N . LEU B 1 366 ? -14.094 33.844 1.814 1 90.88 366 LEU B N 1
ATOM 5725 C CA . LEU B 1 366 ? -14.953 33.719 2.992 1 90.88 366 LEU B CA 1
ATOM 5726 C C . LEU B 1 366 ? -14.117 33.719 4.27 1 90.88 366 LEU B C 1
ATOM 5728 O O . LEU B 1 366 ? -14.438 34.406 5.238 1 90.88 366 LEU B O 1
ATOM 5732 N N . MET B 1 367 ? -13.062 32.969 4.215 1 90.81 367 MET B N 1
ATOM 5733 C CA . MET B 1 367 ? -12.172 32.875 5.371 1 90.81 367 MET B CA 1
ATOM 5734 C C . MET B 1 367 ? -11.477 34.188 5.637 1 90.81 367 MET B C 1
ATOM 5736 O O . MET B 1 367 ? -11.266 34.562 6.793 1 90.81 367 MET B O 1
ATOM 5740 N N . ALA B 1 368 ? -11.125 34.875 4.602 1 86 368 ALA B N 1
ATOM 5741 C CA . ALA B 1 368 ? -10.477 36.156 4.734 1 86 368 ALA B CA 1
ATOM 5742 C C . ALA B 1 368 ? -11.414 37.188 5.398 1 86 368 ALA B C 1
ATOM 5744 O O . ALA B 1 368 ? -10.977 37.969 6.227 1 86 368 ALA B O 1
ATOM 5745 N N . ARG B 1 369 ? -12.617 37.094 5 1 90.5 369 ARG B N 1
ATOM 5746 C CA . ARG B 1 369 ? -13.609 38 5.59 1 90.5 369 ARG B CA 1
ATOM 5747 C C . ARG B 1 369 ? -13.82 37.688 7.066 1 90.5 369 ARG B C 1
ATOM 5749 O O . ARG B 1 369 ? -13.945 38.594 7.891 1 90.5 369 ARG B O 1
ATOM 5756 N N . ALA B 1 370 ? -13.875 36.5 7.371 1 94.56 370 ALA B N 1
ATOM 5757 C CA . ALA B 1 370 ? -14.016 36.094 8.766 1 94.56 370 ALA B CA 1
ATOM 5758 C C . ALA B 1 370 ? -12.797 36.5 9.586 1 94.56 370 ALA B C 1
ATOM 5760 O O . ALA B 1 370 ? -12.922 36.906 10.742 1 94.56 370 ALA B O 1
ATOM 5761 N N . ASP B 1 371 ? -11.656 36.375 9.008 1 89.31 371 ASP B N 1
ATOM 5762 C CA . ASP B 1 371 ? -10.414 36.781 9.664 1 89.31 371 ASP B CA 1
ATOM 5763 C C . ASP B 1 371 ? -10.391 38.281 9.93 1 89.31 371 ASP B C 1
ATOM 5765 O O . ASP B 1 371 ? -9.898 38.719 10.969 1 89.31 371 ASP B O 1
ATOM 5769 N N . ALA B 1 372 ? -10.867 39 8.961 1 89.12 372 ALA B N 1
ATOM 5770 C CA . ALA B 1 372 ? -10.961 40.438 9.141 1 89.12 372 ALA B CA 1
ATOM 5771 C C . ALA B 1 372 ? -11.883 40.781 10.312 1 89.12 372 ALA B C 1
ATOM 5773 O O . ALA B 1 372 ? -11.586 41.688 11.094 1 89.12 372 ALA B O 1
ATOM 5774 N N . ALA B 1 373 ? -12.945 40.094 10.375 1 94.88 373 ALA B N 1
ATOM 5775 C CA . ALA B 1 373 ? -13.875 40.312 11.492 1 94.88 373 ALA B CA 1
ATOM 5776 C C . ALA B 1 373 ? -13.219 39.938 12.82 1 94.88 373 ALA B C 1
ATOM 5778 O O . ALA B 1 373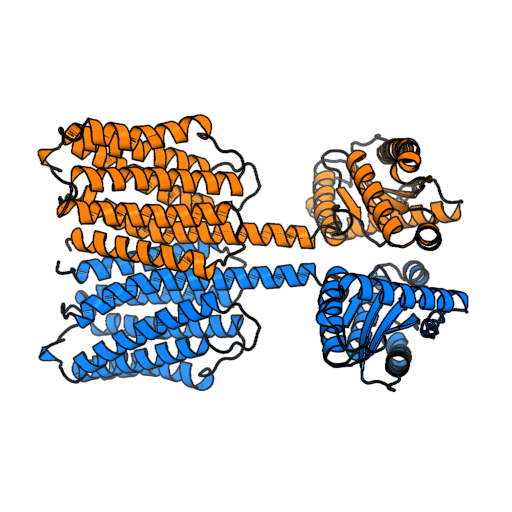 ? -13.461 40.594 13.836 1 94.88 373 ALA B O 1
ATOM 5779 N N . LEU B 1 374 ? -12.453 38.938 12.844 1 94.44 374 LEU B N 1
ATOM 5780 C CA . LEU B 1 374 ? -11.719 38.531 14.047 1 94.44 374 LEU B CA 1
ATOM 5781 C C . LEU B 1 374 ? -10.75 39.625 14.484 1 94.44 374 LEU B C 1
ATOM 5783 O O . LEU B 1 374 ? -10.609 39.906 15.68 1 94.44 374 LEU B O 1
ATOM 5787 N N . TYR B 1 375 ? -10.094 40.156 13.5 1 89.25 375 TYR B N 1
ATOM 5788 C CA . TYR B 1 375 ? -9.172 41.25 13.781 1 89.25 375 TYR B CA 1
ATOM 5789 C C . TYR B 1 375 ? -9.891 42.406 14.461 1 89.25 375 TYR B C 1
ATOM 5791 O O . TYR B 1 375 ? -9.367 43 15.406 1 89.25 375 TYR B O 1
ATOM 5799 N N . GLU B 1 376 ? -11.062 42.656 13.992 1 93.12 376 GLU B N 1
ATOM 5800 C CA . GLU B 1 376 ? -11.875 43.719 14.594 1 93.12 376 GLU B CA 1
ATOM 5801 C C . GLU B 1 376 ? -12.281 43.375 16.016 1 93.12 376 GLU B C 1
ATOM 5803 O O . GLU B 1 376 ? -12.312 44.219 16.906 1 93.12 376 GLU B O 1
ATOM 5808 N N . ALA B 1 377 ? -12.523 42.188 16.234 1 95.44 377 ALA B N 1
ATOM 5809 C CA . ALA B 1 377 ? -12.898 41.719 17.562 1 95.44 377 ALA B CA 1
ATOM 5810 C C . ALA B 1 377 ? -11.742 41.906 18.547 1 95.44 377 ALA B C 1
ATOM 5812 O O . ALA B 1 377 ? -11.945 42.312 19.688 1 95.44 377 ALA B O 1
ATOM 5813 N N . LYS B 1 378 ? -10.57 41.531 18.109 1 92.19 378 LYS B N 1
ATOM 5814 C CA . LYS B 1 378 ? -9.383 41.688 18.953 1 92.19 378 LYS B CA 1
ATOM 5815 C C . LYS B 1 378 ? -9.109 43.156 19.281 1 92.19 378 LYS B C 1
ATOM 5817 O O . LYS B 1 378 ? -8.766 43.469 20.406 1 92.19 378 LYS B O 1
ATOM 5822 N N . ARG B 1 379 ? -9.359 44 18.328 1 90.75 379 ARG B N 1
ATOM 5823 C CA . ARG B 1 379 ? -9.125 45.438 18.5 1 90.75 379 ARG B CA 1
ATOM 5824 C C . ARG B 1 379 ? -10.172 46.062 19.422 1 90.75 379 ARG B C 1
ATOM 5826 O O . ARG B 1 379 ? -9.883 47 20.141 1 90.75 379 ARG B O 1
ATOM 5833 N N . ALA B 1 380 ? -11.344 45.469 19.391 1 93.81 380 ALA B N 1
ATOM 5834 C CA . ALA B 1 380 ? -12.461 46 20.156 1 93.81 380 ALA B CA 1
ATOM 5835 C C . ALA B 1 380 ? -12.43 45.5 21.609 1 93.81 380 ALA B C 1
ATOM 5837 O O . ALA B 1 380 ? -13.383 45.719 22.359 1 93.81 380 ALA B O 1
ATOM 5838 N N . GLY B 1 381 ? -11.312 44.812 22.062 1 93.5 381 GLY B N 1
ATOM 5839 C CA . GLY B 1 381 ? -11.164 44.469 23.453 1 93.5 381 GLY B CA 1
ATOM 5840 C C . GLY B 1 381 ? -11.156 42.969 23.688 1 93.5 381 GLY B C 1
ATOM 5841 O O . GLY B 1 381 ? -11.125 42.5 24.828 1 93.5 381 GLY B O 1
ATOM 5842 N N . ARG B 1 382 ? -11.195 42.219 22.641 1 94 382 ARG B N 1
ATOM 5843 C CA . ARG B 1 382 ? -11.141 40.75 22.703 1 94 382 ARG B CA 1
ATOM 5844 C C . ARG B 1 382 ? -12.352 40.188 23.453 1 94 382 ARG B C 1
ATOM 5846 O O . ARG B 1 382 ? -13.211 40.969 23.906 1 94 382 ARG B O 1
ATOM 5853 N N . GLY B 1 383 ? -12.57 38.938 23.438 1 95.19 383 GLY B N 1
ATOM 5854 C CA . GLY B 1 383 ? -13.625 38.281 24.203 1 95.19 383 GLY B CA 1
ATOM 5855 C C . GLY B 1 383 ? -14.992 38.406 23.562 1 95.19 383 GLY B C 1
ATOM 5856 O O . GLY B 1 383 ? -16.016 38.375 24.25 1 95.19 383 GLY B O 1
ATOM 5857 N N . ARG B 1 384 ? -15.023 38.656 22.297 1 95.94 384 ARG B N 1
ATOM 5858 C CA . ARG B 1 384 ? -16.297 38.875 21.625 1 95.94 384 ARG B CA 1
ATOM 5859 C C . ARG B 1 384 ? -16.266 38.344 20.203 1 95.94 384 ARG B C 1
ATOM 5861 O O . ARG B 1 384 ? -15.195 37.938 19.703 1 95.94 384 ARG B O 1
ATOM 5868 N N . MET B 1 385 ? -17.406 38.281 19.594 1 96.56 385 MET B N 1
ATOM 5869 C CA . MET B 1 385 ? -17.516 37.906 18.188 1 96.56 385 MET B CA 1
ATOM 5870 C C . MET B 1 385 ? -17.969 39.094 17.344 1 96.56 385 MET B C 1
ATOM 5872 O O . MET B 1 385 ? -18.875 39.844 17.75 1 96.56 385 MET B O 1
ATOM 5876 N N . GLN B 1 386 ? -17.312 39.312 16.281 1 96.38 386 GLN B N 1
ATOM 5877 C CA . GLN B 1 386 ? -17.703 40.312 15.297 1 96.38 386 GLN B CA 1
ATOM 5878 C C . GLN B 1 386 ? -18.172 39.625 14.008 1 96.38 386 GLN B C 1
ATOM 5880 O O . GLN B 1 386 ? -17.594 38.625 13.562 1 96.38 386 GLN B O 1
ATOM 5885 N N . VAL B 1 387 ? -19.25 40.125 13.438 1 94.19 387 VAL B N 1
ATOM 5886 C CA . VAL B 1 387 ? -19.781 39.562 12.195 1 94.19 387 VAL B CA 1
ATOM 5887 C C . VAL B 1 387 ? -19.609 40.562 11.062 1 94.19 387 VAL B C 1
ATOM 5889 O O . VAL B 1 387 ? -19.922 41.75 11.211 1 94.19 387 VAL B O 1
ATOM 5892 N N . GLN B 1 388 ? -19 40.031 10.031 1 88.19 388 GLN B N 1
ATOM 5893 C CA . GLN B 1 388 ? -18.828 40.906 8.867 1 88.19 388 GLN B CA 1
ATOM 5894 C C . GLN B 1 388 ? -20.141 41.062 8.109 1 88.19 388 GLN B C 1
ATOM 5896 O O . GLN B 1 388 ? -20.844 40.094 7.867 1 88.19 388 GLN B O 1
ATOM 5901 N N . SER B 1 389 ? -20.547 42.312 7.859 1 72.25 389 SER B N 1
ATOM 5902 C CA . SER B 1 389 ? -21.75 42.656 7.094 1 72.25 389 SER B CA 1
ATOM 5903 C C . SER B 1 389 ? -21.641 42.125 5.66 1 72.25 389 SER B C 1
ATOM 5905 O O . SER B 1 389 ? -20.547 42.094 5.082 1 72.25 389 SER B O 1
ATOM 5907 N N . PRO B 1 390 ? -22.656 41.375 5.156 1 60.47 390 PRO B N 1
ATOM 5908 C CA . PRO B 1 390 ? -22.609 40.906 3.77 1 60.47 390 PRO B CA 1
ATOM 5909 C C . PRO B 1 390 ? -22.125 41.969 2.795 1 60.47 390 PRO B C 1
ATOM 5911 O O . PRO B 1 390 ? -22.359 43.156 3.021 1 60.47 390 PRO B O 1
ATOM 5914 N N . ALA B 1 391 ? -21 41.812 2.059 1 49.44 391 ALA B N 1
ATOM 5915 C CA . ALA B 1 391 ? -20.641 42.781 1.024 1 49.44 391 ALA B CA 1
ATOM 5916 C C . ALA B 1 391 ? -21.875 43.344 0.334 1 49.44 391 ALA B C 1
ATOM 5918 O O . ALA B 1 391 ? -22.734 42.594 -0.128 1 49.44 391 ALA B O 1
ATOM 5919 N N . GLN B 1 392 ? -22.406 44.5 0.568 1 42.06 392 GLN B N 1
ATOM 5920 C CA . GLN B 1 392 ? -23.422 45.156 -0.256 1 42.06 392 GLN B CA 1
ATOM 5921 C C . GLN B 1 392 ? -23.125 44.969 -1.741 1 42.06 392 GLN B C 1
ATOM 5923 O O . GLN B 1 392 ? -21.969 45.125 -2.174 1 42.06 392 GLN B O 1
ATOM 5928 N N . GLY B 1 393 ? -23.828 44.25 -2.58 1 38.44 393 GLY B N 1
ATOM 5929 C CA . GLY B 1 393 ? -23.766 44.281 -4.031 1 38.44 393 GLY B CA 1
ATOM 5930 C C . GLY B 1 393 ? -23.328 45.625 -4.594 1 38.44 393 GLY B C 1
ATOM 5931 O O . GLY B 1 393 ? -23.734 46.656 -4.078 1 38.44 393 GLY B O 1
ATOM 5932 N N . ALA B 1 394 ? -22.125 45.844 -5.387 1 36.06 394 ALA B N 1
ATOM 5933 C CA . ALA B 1 394 ? -21.984 46.969 -6.32 1 36.06 394 ALA B CA 1
ATOM 5934 C C . ALA B 1 394 ? -23.359 47.406 -6.859 1 36.06 394 ALA B C 1
ATOM 5936 O O . ALA B 1 394 ? -24.188 46.562 -7.203 1 36.06 394 ALA B O 1
ATOM 5937 N N . PRO B 1 395 ? -23.781 48.625 -6.746 1 32.59 395 PRO B N 1
ATOM 5938 C CA . PRO B 1 395 ? -24.938 48.969 -7.582 1 32.59 395 PRO B CA 1
ATOM 5939 C C . PRO B 1 395 ? -24.875 48.281 -8.953 1 32.59 395 PRO B C 1
ATOM 5941 O O . PRO B 1 395 ? -23.797 48 -9.461 1 32.59 395 PRO B O 1
ATOM 5944 N N . ALA B 1 396 ? -26.031 47.875 -9.438 1 28.55 396 ALA B N 1
ATOM 5945 C CA . ALA B 1 396 ? -25.984 47.781 -10.891 1 28.55 396 ALA B CA 1
ATOM 5946 C C . ALA B 1 396 ? -25.375 49.031 -11.516 1 28.55 396 ALA B C 1
ATOM 5948 O O . ALA B 1 396 ? -25.703 50.156 -11.109 1 28.55 396 ALA B O 1
#